Protein AF-A0A4P6EWH5-F1 (afdb_monomer)

Secondary structure (DSSP, 8-state):
--EE--GGGGG-SEEESS-EEEEEEEESS-EEESS-EEEEEEEESTTSPP-SS-EEEEESS-EEEESSEESSEEEE-TT--EEEE--EETT--SSPSEE-----HHHHHHHHHHHHHHHHTSPP-SEEEEETTEEEEE---SSEEEEEEESSSGGGSS--GGG-SEEEEE--TT-EEEEEEE-SEEEE-S-BEEETTB---SGGGGTTEEEE-TT-SEEEE-S-EEESEEEEEEEEEEESS-EEEES-EEEEEEE--TT--EEEE-----S-EEP-TT-----EEEEEEETTBSEEEE-TT-EEEEEEEEEE-SSS-EEEEEEEETTTTEEEEEEEE-TT-EEEEEEEEEPPP--TT-EEEEEEEEEETTEEEEEEEEEEEEPPPP--EEEEEEES-SEE-TT-EEEEEEEEEESSSS-EEEEEEEETTTTEEEEEEEE-SEEEEEEEEEPPTTPPSEEEEEEEEEE-TTPPTTSEEEEEEEEEEPPP---EEEEEEES-SEE-TT-EEEEEEEEEE-SSSPEEEEEEEETTTTEEEEEEEE-TT-EEEEEEEEEPPTTPPTT-EEEEEEEEEETTEEEEEEEEEEEPP---EEEEEEES-SEE-TTPEEEEEEEEEE-SSS-EEEEEEEETTTTEEEEEEEE-TT-EEEEEEEEEPPTTPPTT-EEEEEEEEE-TTS--EEEEEEEEE--S-PPPP-S---PPP-EEEEEEES-SEE-TT-EEEEEEEEEE-SSS-EEEEEEEEGGGTEEEEEEEE-TT-EEEEEEEEEPPTTPPTT-EEEEEEEEE-SSSPPEEEEEEEEEPP---EEEEEEES-SEEETTPEEEEEEEEEE-SSS-EEEEEEEETTTTEEEEEEEE-TT-EEEEEEEEE--SPTT-EEEEEEEEEETTTEEEEEEEEEEEE--EEEEEES-SEEETT-EEEEEEEEE--SSS-BEEEEEE-PPPTTEEEPTT--EETTEE--TTHHHH-EEEPPB-TT-EEEEEEEEEE-SPPTTSEEEE--EEEEEETTSSS-EEEEEEBPPEEEEEE----

Mean predicted aligned error: 20.75 Å

Organism: NCBI:txid2509456

Sequence (1036 aa):
MACINFSTANDFNVFLFSNFRLFNTSIGGRVAVGGNLDFQNQNVGVALPISTTRADLIVNGAISAVNGVNHGNTIISPTSVITAYTMTNRNNVPGQPFRDTLINFTEIQNYLQCASAGWGALVPNGTAAVAFNNITLTGTDPAFNIITLDGADVARSGVTLAGASSVNIVVPPDSTVLINVTGTSVGLGNYSVFVNGVTPSSPAAGSKIVWNFPQAAALTHGSGRYVGTILAPFAAISAAGSGELLGQLIGVSYTNFPFFTLTIVDALFTGCLPDITSCGGPSLTVTKTVEGASSFTGTPGTPIRYLVTVTNNGAIPVTNVTILDSKLGIQQSVPLIDTGESIPIVIDSEVEAGKAGTQYSNTVTVSGDQTAMISASVTITIAALPINIQLNKTASVASAVPGDQVIYTFTIVNLGNSDLLNVQLTDPAIGLSFSAPSFFEGVLTQTTFTIPAGFTAGTFENTARLTANNLPAPGFVESSESIEIVPSPIAASFRKSANVTSVLPGETIQYFFTIQNKSAGLLQSVELSDPLLDFTRQIAEISPNTTVVLNESFTVPNGTAAGTTIDNTAVLSGSFGSLTSSNTISVEGDSLLVLTKDENVEFVNPGDTIVYTIRAFNGGNTTLTDIVIFDDLAGFQTLIQSLPDGQSQDFATSVIVPQGTPSGTFITNVVVAQASGIPPVSSRVSAVVTDVPLPPAPPVPPSAPVIVVNGTVSSSTAIPGQTVTFRLEATNQSSTNARNLLLQVPLIHYTSVLEILGPGETFILSIEFTIPQGTDPGTLFTLTFIVSSITLSPQQISISVETLPFAQLSLTKTANQTEVVQGETVIFNVTGQNTGNVLLENIQFTDVAFQRESIIQRLSVGTIASSFFSTVVTETPGTVFSNTASATSNQIGKIIAADSYTVFGLLLHKQTRSSFVSIGDTIFYTVTLLNPMSIQAAGIVFRDPVSPAAAVVPGSVLLNGTPVNDSAIETGLPIPVLAPHASATVSFALKIQTEPAGGKLMNRAEASFIFAGATRQLSGTSFSNTVSVVVEEHEE

Structure (mmCIF, N/CA/C/O backbone):
data_AF-A0A4P6EWH5-F1
#
_entry.id   AF-A0A4P6EWH5-F1
#
loop_
_atom_site.group_PDB
_atom_site.id
_atom_site.type_symbol
_atom_site.label_atom_id
_atom_site.label_alt_id
_atom_site.label_comp_id
_atom_site.label_asym_id
_atom_site.label_entity_id
_atom_site.label_seq_id
_atom_site.pdbx_PDB_ins_code
_atom_site.Cartn_x
_atom_site.Cartn_y
_atom_site.Cartn_z
_atom_site.occupancy
_atom_site.B_iso_or_equiv
_atom_site.auth_seq_id
_atom_site.auth_comp_id
_atom_site.auth_asym_id
_atom_site.auth_atom_id
_atom_site.pdbx_PDB_model_num
ATOM 1 N N . MET A 1 1 ? -23.652 2.316 74.740 1.00 49.44 1 MET A N 1
ATOM 2 C CA . MET A 1 1 ? -24.959 1.633 74.795 1.00 49.44 1 MET A CA 1
ATOM 3 C C . MET A 1 1 ? -25.760 2.180 73.628 1.00 49.44 1 MET A C 1
ATOM 5 O O . MET A 1 1 ? -25.826 3.399 73.522 1.00 49.44 1 MET A O 1
ATOM 9 N N . ALA A 1 2 ? -26.231 1.341 72.700 1.00 53.03 2 ALA A N 1
ATOM 10 C CA . ALA A 1 2 ? -27.131 1.823 71.652 1.00 53.03 2 ALA A CA 1
ATOM 11 C C . ALA A 1 2 ? -28.361 2.427 72.346 1.00 53.03 2 ALA A C 1
ATOM 13 O O . ALA A 1 2 ? -28.950 1.782 73.210 1.00 53.03 2 ALA A O 1
ATOM 14 N N . CYS A 1 3 ? -28.635 3.703 72.077 1.00 74.31 3 CYS A N 1
ATOM 15 C CA . CYS A 1 3 ? -29.703 4.453 72.726 1.00 74.31 3 CYS A CA 1
ATOM 16 C C . CYS A 1 3 ? -31.000 4.173 71.966 1.00 74.31 3 CYS A C 1
ATOM 18 O O . CYS A 1 3 ? -31.184 4.701 70.870 1.00 74.31 3 CYS A O 1
ATOM 20 N N . ILE A 1 4 ? -31.860 3.315 72.522 1.00 85.44 4 ILE A N 1
ATOM 21 C CA . ILE A 1 4 ? -33.159 2.980 71.926 1.00 85.44 4 ILE A CA 1
ATOM 22 C C . ILE A 1 4 ? -34.319 3.623 72.698 1.00 85.44 4 ILE A C 1
ATOM 24 O O . ILE A 1 4 ? -34.173 4.053 73.845 1.00 85.44 4 ILE A O 1
ATOM 28 N N . ASN A 1 5 ? -35.479 3.698 72.043 1.00 86.75 5 ASN A N 1
ATOM 29 C CA . ASN A 1 5 ? -36.731 4.246 72.565 1.00 86.75 5 ASN A CA 1
ATOM 30 C C . ASN A 1 5 ? -37.922 3.344 72.162 1.00 86.75 5 ASN A C 1
ATOM 32 O O . ASN A 1 5 ? -37.739 2.185 71.779 1.00 86.75 5 ASN A O 1
ATOM 36 N N . PHE A 1 6 ? -39.152 3.860 72.232 1.00 91.31 6 PHE A N 1
ATOM 37 C CA . PHE A 1 6 ? -40.373 3.102 71.925 1.00 91.31 6 PHE A CA 1
ATOM 38 C C . PHE A 1 6 ? -40.711 2.996 70.422 1.00 91.31 6 PHE A C 1
ATOM 40 O O . PHE A 1 6 ? -41.869 2.760 70.075 1.00 91.31 6 PHE A O 1
ATOM 47 N N . SER A 1 7 ? -39.730 3.160 69.524 1.00 88.25 7 SER A N 1
ATOM 48 C CA . SER A 1 7 ? -39.944 3.214 68.068 1.00 88.25 7 SER A CA 1
ATOM 49 C C . SER A 1 7 ? -40.987 4.291 67.712 1.00 88.25 7 SER A C 1
ATOM 51 O O . SER A 1 7 ? -41.039 5.333 68.366 1.00 88.25 7 SER A O 1
ATOM 53 N N . THR A 1 8 ? -41.856 4.057 66.726 1.00 90.06 8 THR A N 1
ATOM 54 C CA . THR A 1 8 ? -42.936 4.973 66.321 1.00 90.06 8 THR A CA 1
ATOM 55 C C . THR A 1 8 ? -43.848 5.384 67.483 1.00 90.06 8 THR A C 1
ATOM 57 O O . THR A 1 8 ? -44.375 6.493 67.473 1.00 90.06 8 THR A O 1
ATOM 60 N N . ALA A 1 9 ? -44.024 4.545 68.515 1.00 92.88 9 ALA A N 1
ATOM 61 C CA . ALA A 1 9 ? -44.841 4.906 69.676 1.00 92.88 9 ALA A CA 1
ATOM 62 C C . ALA A 1 9 ? -44.229 6.044 70.511 1.00 92.88 9 ALA A C 1
ATOM 64 O O . ALA A 1 9 ? -44.955 6.730 71.230 1.00 92.88 9 ALA A O 1
ATOM 65 N N . ASN A 1 10 ? -42.917 6.285 70.392 1.00 94.62 10 ASN A N 1
ATOM 66 C CA . ASN A 1 10 ? -42.227 7.346 71.121 1.00 94.62 10 ASN A CA 1
ATOM 67 C C . ASN A 1 10 ? -42.694 8.752 70.716 1.00 94.62 10 ASN A C 1
ATOM 69 O O . ASN A 1 10 ? -42.546 9.681 71.505 1.00 94.62 10 ASN A O 1
ATOM 73 N N . ASP A 1 11 ? -43.292 8.904 69.533 1.00 94.12 11 ASP A N 1
ATOM 74 C CA . ASP A 1 11 ? -43.759 10.191 69.004 1.00 94.12 11 ASP A CA 1
ATOM 75 C C . ASP A 1 11 ? -45.164 10.585 69.496 1.00 94.12 11 ASP A C 1
ATOM 77 O O . ASP A 1 11 ? -45.695 11.626 69.094 1.00 94.12 11 ASP A O 1
ATOM 81 N N . PHE A 1 12 ? -45.790 9.755 70.339 1.00 96.06 12 PHE A N 1
ATOM 82 C CA . PHE A 1 12 ? -47.163 9.930 70.808 1.00 96.06 12 PHE A CA 1
ATOM 83 C C . PHE A 1 12 ? -47.236 9.958 72.332 1.00 96.06 12 PHE A C 1
ATOM 85 O O . PHE A 1 12 ? -46.595 9.173 73.025 1.00 96.06 12 PHE A O 1
ATOM 92 N N . ASN A 1 13 ? -48.074 10.835 72.877 1.00 95.81 13 ASN A N 1
ATOM 93 C CA . ASN A 1 13 ? -48.373 10.847 74.309 1.00 95.81 13 ASN A CA 1
ATOM 94 C C . ASN A 1 13 ? -49.356 9.747 74.680 1.00 95.81 13 ASN A C 1
ATOM 96 O O . ASN A 1 13 ? -49.382 9.321 75.829 1.00 95.81 13 ASN A O 1
ATOM 100 N N . VAL A 1 14 ? -50.154 9.282 73.720 1.00 97.62 14 VAL A N 1
ATOM 101 C CA . VAL A 1 14 ? -50.975 8.087 73.881 1.00 97.62 14 VAL A CA 1
ATOM 102 C C . VAL A 1 14 ? -50.795 7.181 72.677 1.00 97.62 14 VAL A C 1
ATOM 104 O O . VAL A 1 14 ? -51.077 7.593 71.554 1.00 97.62 14 VAL A O 1
ATOM 107 N N . PHE A 1 15 ? -50.371 5.945 72.922 1.00 97.81 15 PHE A N 1
ATOM 108 C CA . PHE A 1 15 ? -50.258 4.906 71.906 1.00 97.81 15 PHE A CA 1
ATOM 109 C C . PHE A 1 15 ? -50.928 3.625 72.407 1.00 97.81 15 PHE A C 1
ATOM 111 O O . PHE A 1 15 ? -50.397 2.924 73.269 1.00 97.81 15 PHE A O 1
ATOM 118 N N . LEU A 1 16 ? -52.119 3.325 71.891 1.00 98.00 16 LEU A N 1
ATOM 119 C CA . LEU A 1 16 ? -52.907 2.170 72.321 1.00 98.00 16 LEU A CA 1
ATOM 120 C C . LEU A 1 16 ? -53.095 1.185 71.175 1.00 98.00 16 LEU A C 1
ATOM 122 O O . LEU A 1 16 ? -53.456 1.585 70.074 1.00 98.00 16 LEU A O 1
ATOM 126 N N . PHE A 1 17 ? -52.882 -0.106 71.423 1.00 96.81 17 PHE A N 1
ATOM 127 C CA . PHE A 1 17 ? -52.980 -1.137 70.379 1.00 96.81 17 PHE A CA 1
ATOM 128 C C . PHE A 1 17 ? -54.427 -1.531 70.037 1.00 96.81 17 PHE A C 1
ATOM 130 O O . PHE A 1 17 ? -54.704 -2.041 68.956 1.00 96.81 17 PHE A O 1
ATOM 137 N N . SER A 1 18 ? -55.362 -1.277 70.948 1.00 96.06 18 SER A N 1
ATOM 138 C CA . SER A 1 18 ? -56.784 -1.610 70.862 1.00 96.06 18 SER A CA 1
ATOM 139 C C . SER A 1 18 ? -57.633 -0.371 71.186 1.00 96.06 18 SER A C 1
ATOM 141 O O . SER A 1 18 ? -57.331 0.719 70.711 1.00 96.06 18 SER A O 1
ATOM 143 N N . ASN A 1 19 ? -58.737 -0.524 71.919 1.00 96.81 19 ASN A N 1
ATOM 144 C CA . ASN A 1 19 ? -59.753 0.516 72.075 1.00 96.81 19 ASN A CA 1
ATOM 145 C C . ASN A 1 19 ? -59.337 1.638 73.043 1.00 96.81 19 ASN A C 1
ATOM 147 O O . ASN A 1 19 ? -58.736 1.381 74.090 1.00 96.81 19 ASN A O 1
ATOM 151 N N . PHE A 1 20 ? -59.749 2.871 72.739 1.00 96.31 20 PHE A N 1
ATOM 152 C CA . PHE A 1 20 ? -59.560 4.036 73.599 1.00 96.31 20 PHE A CA 1
ATOM 153 C C . PHE A 1 20 ? -60.878 4.765 73.858 1.00 96.31 20 PHE A C 1
ATOM 155 O O . PHE A 1 20 ? -61.478 5.332 72.946 1.00 96.31 20 PHE A O 1
ATOM 162 N N . ARG A 1 21 ? -61.306 4.785 75.122 1.00 93.44 21 ARG A N 1
ATOM 163 C CA . ARG A 1 21 ? -62.478 5.524 75.593 1.00 93.44 21 ARG A CA 1
ATOM 164 C C . ARG A 1 21 ? -62.088 6.535 76.666 1.00 93.44 21 ARG A C 1
ATOM 166 O O . ARG A 1 21 ? -61.560 6.139 77.707 1.00 93.44 21 ARG A O 1
ATOM 173 N N . LEU A 1 22 ? -62.342 7.819 76.402 1.00 90.00 22 LEU A N 1
ATOM 174 C CA . LEU A 1 22 ? -61.981 8.924 77.297 1.00 90.00 22 LEU A CA 1
ATOM 175 C C . LEU A 1 22 ? -62.965 10.102 77.182 1.00 90.00 22 LEU A C 1
ATOM 177 O O . LEU A 1 22 ? -63.362 10.498 76.085 1.00 90.00 22 LEU A O 1
ATOM 181 N N . PHE A 1 23 ? -63.334 10.690 78.327 1.00 88.00 23 PHE A N 1
ATOM 182 C CA . PHE A 1 23 ? -64.358 11.740 78.432 1.00 88.00 23 PHE A CA 1
ATOM 183 C C . PHE A 1 23 ? -63.910 12.935 79.283 1.00 88.00 23 PHE A C 1
ATOM 185 O O . PHE A 1 23 ? -63.125 12.775 80.209 1.00 88.00 23 PHE A O 1
ATOM 192 N N . ASN A 1 24 ? -64.406 14.133 78.945 1.00 86.19 24 ASN A N 1
ATOM 193 C CA . ASN A 1 24 ? -64.226 15.408 79.652 1.00 86.19 24 ASN A CA 1
ATOM 194 C C . ASN A 1 24 ? -62.789 15.754 80.127 1.00 86.19 24 ASN A C 1
ATOM 196 O O . ASN A 1 24 ? -62.597 16.084 81.295 1.00 86.19 24 ASN A O 1
ATOM 200 N N . THR A 1 25 ? -61.775 15.695 79.252 1.00 89.94 25 THR A N 1
ATOM 201 C CA . THR A 1 25 ? -60.384 16.055 79.605 1.00 89.94 25 THR A CA 1
ATOM 202 C C . THR A 1 25 ? -59.564 16.484 78.374 1.00 89.94 25 THR A C 1
ATOM 204 O O . THR A 1 25 ? -60.117 16.741 77.303 1.00 89.94 25 THR A O 1
ATOM 207 N N . SER A 1 26 ? -58.251 16.668 78.531 1.00 90.69 26 SER A N 1
ATOM 208 C CA . SER A 1 26 ? -57.315 17.066 77.479 1.00 90.69 26 SER A CA 1
ATOM 209 C C . SER A 1 26 ? -56.064 16.186 77.468 1.00 90.69 26 SER A C 1
ATOM 211 O O . SER A 1 26 ? -55.532 15.814 78.515 1.00 90.69 26 SER A O 1
ATOM 213 N N . ILE A 1 27 ? -55.579 15.909 76.260 1.00 95.75 27 ILE A N 1
ATOM 214 C CA . ILE A 1 27 ? -54.295 15.274 75.979 1.00 95.75 27 ILE A CA 1
ATOM 215 C C . ILE A 1 27 ? -53.388 16.332 75.347 1.00 95.75 27 ILE A C 1
ATOM 217 O O . ILE A 1 27 ? -53.726 16.946 74.332 1.00 95.75 27 ILE A O 1
ATOM 221 N N . GLY A 1 28 ? -52.240 16.565 75.979 1.00 92.56 28 GLY A N 1
ATOM 222 C CA . GLY A 1 28 ? -51.282 17.607 75.631 1.00 92.56 28 GLY A CA 1
ATOM 223 C C . GLY A 1 28 ? -50.692 17.445 74.238 1.00 92.56 28 GLY A C 1
ATOM 224 O O . GLY A 1 28 ? -50.548 18.445 73.541 1.00 92.56 28 GLY A O 1
ATOM 225 N N . GLY A 1 29 ? -50.412 16.214 73.811 1.00 94.69 29 GLY A N 1
ATOM 226 C CA . GLY A 1 29 ? -49.826 15.948 72.500 1.00 94.69 29 GLY A CA 1
ATOM 227 C C . GLY A 1 29 ? -50.565 14.892 71.684 1.00 94.69 29 GLY A C 1
ATOM 228 O O . GLY A 1 29 ? -51.798 14.867 71.679 1.00 94.69 29 GLY A O 1
ATOM 229 N N . ARG A 1 30 ? -49.819 14.090 70.919 1.00 96.56 30 ARG A N 1
ATOM 230 C CA . ARG A 1 30 ? -50.366 13.248 69.838 1.00 96.56 30 ARG A CA 1
ATOM 231 C C . ARG A 1 30 ? -50.951 11.937 70.369 1.00 96.56 30 ARG A C 1
ATOM 233 O O . ARG A 1 30 ? -50.466 11.390 71.360 1.00 96.56 30 ARG A O 1
ATOM 240 N N . VAL A 1 31 ? -51.954 11.411 69.666 1.00 97.62 31 VAL A N 1
ATOM 241 C CA . VAL A 1 31 ? -52.689 10.183 70.007 1.00 97.62 31 VAL A CA 1
ATOM 242 C C . VAL A 1 31 ? -52.724 9.217 68.820 1.00 97.62 31 VAL A C 1
ATOM 244 O O . VAL A 1 31 ? -53.087 9.609 67.712 1.00 97.62 31 VAL A O 1
ATOM 247 N N . ALA A 1 32 ? -52.411 7.945 69.067 1.00 96.94 32 ALA A N 1
ATOM 248 C CA . ALA A 1 32 ? -52.531 6.842 68.115 1.00 96.94 32 ALA A CA 1
ATOM 249 C C . ALA A 1 32 ? -53.284 5.654 68.741 1.00 96.94 32 ALA A C 1
ATOM 251 O O . ALA A 1 32 ? -52.972 5.226 69.854 1.00 96.94 32 ALA A O 1
ATOM 252 N N . VAL A 1 33 ? -54.279 5.120 68.027 1.00 96.81 33 VAL A N 1
ATOM 253 C CA . VAL A 1 33 ? -55.175 4.055 68.506 1.00 96.81 33 VAL A CA 1
ATOM 254 C C . VAL A 1 33 ? -55.341 2.969 67.444 1.00 96.81 33 VAL A C 1
ATOM 256 O O . VAL A 1 33 ? -55.840 3.233 66.352 1.00 96.81 33 VAL A O 1
ATOM 259 N N . GLY A 1 34 ? -54.957 1.736 67.766 1.00 93.75 34 GLY A N 1
ATOM 260 C CA . GLY A 1 34 ? -55.042 0.578 66.874 1.00 93.75 34 GLY A CA 1
ATOM 261 C C . GLY A 1 34 ? -56.447 -0.025 66.766 1.00 93.75 34 GLY A C 1
ATOM 262 O O . GLY A 1 34 ? -56.766 -0.659 65.761 1.00 93.75 34 GLY A O 1
ATOM 263 N N . GLY A 1 35 ? -57.303 0.202 67.768 1.00 92.81 35 GLY A N 1
ATOM 264 C CA . GLY A 1 35 ? -58.707 -0.218 67.794 1.00 92.81 35 GLY A CA 1
ATOM 265 C C . GLY A 1 35 ? -59.695 0.944 67.659 1.00 92.81 35 GLY A C 1
ATOM 266 O O . GLY A 1 35 ? -59.443 1.923 66.958 1.00 92.81 35 GLY A O 1
ATOM 267 N N . ASN A 1 36 ? -60.849 0.821 68.317 1.00 95.88 36 ASN A N 1
ATOM 268 C CA . ASN A 1 36 ? -61.925 1.808 68.258 1.00 95.88 36 ASN A CA 1
ATOM 269 C C . ASN A 1 36 ? -61.676 2.982 69.213 1.00 95.88 36 ASN A C 1
ATOM 271 O O . ASN A 1 36 ? -61.286 2.776 70.363 1.00 95.88 36 ASN A O 1
ATOM 275 N N . LEU A 1 37 ? -61.985 4.198 68.770 1.00 96.50 37 LEU A N 1
ATOM 276 C CA . LEU A 1 37 ? -61.918 5.416 69.573 1.00 96.50 37 LEU A CA 1
ATOM 277 C C . LEU A 1 37 ? -63.325 5.918 69.929 1.00 96.50 37 LEU A C 1
ATOM 279 O O . LEU A 1 37 ? -64.168 6.066 69.045 1.00 96.50 37 LEU A O 1
ATOM 283 N N . ASP A 1 38 ? -63.559 6.207 71.211 1.00 95.19 38 ASP A N 1
ATOM 284 C CA . ASP A 1 38 ? -64.778 6.831 71.744 1.00 95.19 38 ASP A CA 1
ATOM 285 C C . ASP A 1 38 ? -64.429 8.026 72.644 1.00 95.19 38 ASP A C 1
ATOM 287 O O . ASP A 1 38 ? -64.114 7.881 73.829 1.00 95.19 38 ASP A O 1
ATOM 291 N N . PHE A 1 39 ? -64.457 9.219 72.054 1.00 94.94 39 PHE A N 1
ATOM 292 C CA . PHE A 1 39 ? -64.153 10.500 72.680 1.00 94.94 39 PHE A CA 1
ATOM 293 C C . PHE A 1 39 ? -65.406 11.371 72.789 1.00 94.94 39 PHE A C 1
ATOM 295 O O . PHE A 1 39 ? -66.105 11.606 71.801 1.00 94.94 39 PHE A O 1
ATOM 302 N N . GLN A 1 40 ? -65.633 11.936 73.979 1.00 91.38 40 GLN A N 1
ATOM 303 C CA . GLN A 1 40 ? -66.603 13.017 74.196 1.00 91.38 40 GLN A CA 1
ATOM 304 C C . GLN A 1 40 ? -65.958 14.185 74.944 1.00 91.38 40 GLN A C 1
ATOM 306 O O . GLN A 1 40 ? -65.338 13.991 75.997 1.00 91.38 40 GLN A O 1
ATOM 311 N N . ASN A 1 41 ? -66.112 15.398 74.405 1.00 91.19 41 ASN A N 1
ATOM 312 C CA . ASN A 1 41 ? -65.521 16.631 74.939 1.00 91.19 41 ASN A CA 1
ATOM 313 C C . ASN A 1 41 ? -64.003 16.491 75.186 1.00 91.19 41 ASN A C 1
ATOM 315 O O . ASN A 1 41 ? -63.517 16.836 76.264 1.00 91.19 41 ASN A O 1
ATOM 319 N N . GLN A 1 42 ? -63.274 15.915 74.223 1.00 91.44 42 GLN A N 1
ATOM 320 C CA . GLN A 1 42 ? -61.827 15.682 74.323 1.00 91.44 42 GLN A CA 1
ATOM 321 C C . GLN A 1 42 ? -61.037 16.706 73.527 1.00 91.44 42 GLN A C 1
ATOM 323 O O . GLN A 1 42 ? -61.360 16.968 72.370 1.00 91.44 42 GLN A O 1
ATOM 328 N N . ASN A 1 43 ? -59.955 17.218 74.111 1.00 94.25 43 ASN A N 1
ATOM 329 C CA . ASN A 1 43 ? -58.972 17.985 73.355 1.00 94.25 43 ASN A CA 1
ATOM 330 C C . ASN A 1 43 ? -57.697 17.167 73.125 1.00 94.25 43 ASN A C 1
ATOM 332 O O . ASN A 1 43 ? -57.220 16.507 74.046 1.00 94.25 43 ASN A O 1
ATOM 336 N N . VAL A 1 44 ? -57.136 17.241 71.919 1.00 96.12 44 VAL A N 1
ATOM 337 C CA . VAL A 1 44 ? -55.917 16.535 71.500 1.00 96.12 44 VAL A CA 1
ATOM 338 C C . VAL A 1 44 ? -54.903 17.546 70.969 1.00 96.12 44 VAL A C 1
ATOM 340 O O . VAL A 1 44 ? -55.255 18.450 70.207 1.00 96.12 44 VAL A O 1
ATOM 343 N N . GLY A 1 45 ? -53.642 17.403 71.379 1.00 93.81 45 GLY A N 1
ATOM 344 C CA . GLY A 1 45 ? -52.556 18.282 70.951 1.00 93.81 45 GLY A CA 1
ATOM 345 C C . GLY A 1 45 ? -52.575 19.674 71.588 1.00 93.81 45 GLY A C 1
ATOM 346 O O . GLY A 1 45 ? -51.987 20.593 71.026 1.00 93.81 45 GLY A O 1
ATOM 347 N N . VAL A 1 46 ? -53.237 19.872 72.738 1.00 90.69 46 VAL A N 1
ATOM 348 C CA . VAL A 1 46 ? -53.437 21.220 73.320 1.00 90.69 46 VAL A CA 1
ATOM 349 C C . VAL A 1 46 ? -52.149 21.955 73.696 1.00 90.69 46 VAL A C 1
ATOM 351 O O . VAL A 1 46 ? -52.144 23.185 73.726 1.00 90.69 46 VAL A O 1
ATOM 354 N N . ALA A 1 47 ? -51.074 21.220 73.978 1.00 91.50 47 ALA A N 1
ATOM 355 C CA . ALA A 1 47 ? -49.753 21.765 74.278 1.00 91.50 47 ALA A CA 1
ATOM 356 C C . ALA A 1 47 ? -48.870 21.897 73.022 1.00 91.50 47 ALA A C 1
ATOM 358 O O . ALA A 1 47 ? -47.804 22.505 73.087 1.00 91.50 47 ALA A O 1
ATOM 359 N N . LEU A 1 48 ? -49.314 21.370 71.875 1.00 93.19 48 LEU A N 1
ATOM 360 C CA . LEU A 1 48 ? -48.591 21.441 70.611 1.00 93.19 48 LEU A CA 1
ATOM 361 C C . LEU A 1 48 ? -48.999 22.681 69.797 1.00 93.19 48 LEU A C 1
ATOM 363 O O . LEU A 1 48 ? -50.170 23.085 69.814 1.00 93.19 48 LEU A O 1
ATOM 367 N N . PRO A 1 49 ? -48.072 23.255 69.003 1.00 93.75 49 PRO A N 1
ATOM 368 C CA . PRO A 1 49 ? -48.419 24.257 68.002 1.00 93.75 49 PRO A CA 1
ATOM 369 C C . PRO A 1 49 ? -49.434 23.698 67.000 1.00 93.75 49 PRO A C 1
ATOM 371 O O . PRO A 1 49 ? -49.297 22.550 66.566 1.00 93.75 49 PRO A O 1
ATOM 374 N N . ILE A 1 50 ? -50.403 24.523 66.592 1.00 93.81 50 ILE A N 1
ATOM 375 C CA . ILE A 1 50 ? -51.361 24.181 65.529 1.00 93.81 50 ILE A CA 1
ATOM 376 C C . ILE A 1 50 ? -50.592 23.776 64.264 1.00 93.81 50 ILE A C 1
ATOM 378 O O . ILE A 1 50 ? -49.677 24.487 63.845 1.00 93.81 50 ILE A O 1
ATOM 382 N N . SER A 1 51 ? -50.962 22.651 63.648 1.00 93.50 51 SER A N 1
ATOM 383 C CA . SER A 1 51 ? -50.275 22.127 62.462 1.00 93.50 51 SER A CA 1
ATOM 384 C C . SER A 1 51 ? -51.243 21.716 61.359 1.00 93.50 51 SER A C 1
ATOM 386 O O . SER A 1 51 ? -52.242 21.046 61.608 1.00 93.50 51 SER A O 1
ATOM 388 N N . THR A 1 52 ? -50.919 22.080 60.117 1.00 93.06 52 THR A N 1
ATOM 389 C CA . THR A 1 52 ? -51.677 21.698 58.913 1.00 93.06 52 THR A CA 1
ATOM 390 C C . THR A 1 52 ? -51.248 20.351 58.327 1.00 93.06 52 THR A C 1
ATOM 392 O O . THR A 1 52 ? -51.956 19.792 57.494 1.00 93.06 52 THR A O 1
ATOM 395 N N . THR A 1 53 ? -50.099 19.814 58.741 1.00 91.38 53 THR A N 1
ATOM 396 C CA . THR A 1 53 ? -49.514 18.584 58.177 1.00 91.38 53 THR A CA 1
ATOM 397 C C . THR A 1 53 ? -49.399 17.463 59.202 1.00 91.38 53 THR A C 1
ATOM 399 O O . THR A 1 53 ? -49.553 16.295 58.850 1.00 91.38 53 THR A O 1
ATOM 402 N N . ARG A 1 54 ? -49.165 17.790 60.477 1.00 93.50 54 ARG A N 1
ATOM 403 C CA . ARG A 1 54 ? -48.943 16.799 61.534 1.00 93.50 54 ARG A CA 1
ATOM 404 C C . ARG A 1 54 ? -50.243 16.096 61.909 1.00 93.50 54 ARG A C 1
ATOM 406 O O . ARG A 1 54 ? -51.252 16.741 62.182 1.00 93.50 54 ARG A O 1
ATOM 413 N N . ALA A 1 55 ? -50.199 14.770 61.951 1.00 93.12 55 ALA A N 1
ATOM 414 C CA . ALA A 1 55 ? -51.299 13.933 62.408 1.00 93.12 55 ALA A CA 1
ATOM 415 C C . ALA A 1 55 ? -51.296 13.846 63.937 1.00 93.12 55 ALA A C 1
ATOM 417 O O . ALA A 1 55 ? -50.458 13.148 64.511 1.00 93.12 55 ALA A O 1
ATOM 418 N N . ASP A 1 56 ? -52.206 14.558 64.590 1.00 95.00 56 ASP A N 1
ATOM 419 C CA . ASP A 1 56 ? -52.288 14.598 66.055 1.00 95.00 56 ASP A CA 1
ATOM 420 C C . ASP A 1 56 ? -53.247 13.535 66.603 1.00 95.00 56 ASP A C 1
ATOM 422 O O . ASP A 1 56 ? -53.096 13.123 67.751 1.00 95.00 56 ASP A O 1
ATOM 426 N N . LEU A 1 57 ? -54.162 13.028 65.770 1.00 96.06 57 LEU A N 1
ATOM 427 C CA . LEU A 1 57 ? -55.059 11.925 66.100 1.00 96.06 57 LEU A CA 1
ATOM 428 C C . LEU A 1 57 ? -55.038 10.872 64.985 1.00 96.06 57 LEU A C 1
ATOM 430 O O . LEU A 1 57 ? -55.449 11.163 63.864 1.00 96.06 57 LEU A O 1
ATOM 434 N N . ILE A 1 58 ? -54.579 9.656 65.284 1.00 96.44 58 ILE A N 1
ATOM 435 C CA . ILE A 1 58 ? -54.522 8.529 64.340 1.00 96.44 58 ILE A CA 1
ATOM 436 C C . ILE A 1 58 ? -55.352 7.360 64.881 1.00 96.44 58 ILE A C 1
ATOM 438 O O . ILE A 1 58 ? -55.127 6.927 66.009 1.00 96.44 58 ILE A O 1
ATOM 442 N N . VAL A 1 59 ? -56.300 6.833 64.097 1.00 95.50 59 VAL A N 1
ATOM 443 C CA . VAL A 1 59 ? -57.195 5.739 64.529 1.00 95.50 59 VAL A CA 1
ATOM 444 C C . VAL A 1 59 ? -57.323 4.657 63.456 1.00 95.50 59 VAL A C 1
ATOM 446 O O . VAL A 1 59 ? -57.787 4.918 62.352 1.00 95.50 59 VAL A O 1
ATOM 449 N N . ASN A 1 60 ? -56.960 3.418 63.779 1.00 93.06 60 ASN A N 1
ATOM 450 C CA . ASN A 1 60 ? -57.032 2.300 62.838 1.00 93.06 60 ASN A CA 1
ATOM 451 C C . ASN A 1 60 ? -58.408 1.598 62.835 1.00 93.06 60 ASN A C 1
ATOM 453 O O . ASN A 1 60 ? -58.817 1.065 61.804 1.00 93.06 60 ASN A O 1
ATOM 457 N N . GLY A 1 61 ? -59.153 1.644 63.949 1.00 90.75 61 GLY A N 1
ATOM 458 C CA . GLY A 1 61 ? -60.513 1.101 64.076 1.00 90.75 61 GLY A CA 1
ATOM 459 C C . GLY A 1 61 ? -61.630 2.122 63.822 1.00 90.75 61 GLY A C 1
ATOM 460 O O . GLY A 1 61 ? -61.450 3.104 63.100 1.00 90.75 61 GLY A O 1
ATOM 461 N N . ALA A 1 62 ? -62.816 1.877 64.387 1.00 94.56 62 ALA A N 1
ATOM 462 C CA . ALA A 1 62 ? -63.960 2.782 64.279 1.00 94.56 62 ALA A CA 1
ATOM 463 C C . ALA A 1 62 ? -63.781 4.035 65.151 1.00 94.56 62 ALA A C 1
ATOM 465 O O . ALA A 1 62 ? -63.251 3.950 66.256 1.00 94.56 62 ALA A O 1
ATOM 466 N N . ILE A 1 63 ? -64.253 5.190 64.680 1.00 96.31 63 ILE A N 1
ATOM 467 C CA . ILE A 1 63 ? -64.068 6.479 65.358 1.00 96.31 63 ILE A CA 1
ATOM 468 C C . ILE A 1 63 ? -65.401 7.150 65.722 1.00 96.31 63 ILE A C 1
ATOM 470 O O . ILE A 1 63 ? -66.219 7.453 64.852 1.00 96.31 63 ILE A O 1
ATOM 474 N N . SER A 1 64 ? -65.569 7.424 67.018 1.00 96.38 64 SER A N 1
ATOM 475 C CA . SER A 1 64 ? -66.574 8.300 67.628 1.00 96.38 64 SER A CA 1
ATOM 476 C C . SER A 1 64 ? -65.841 9.442 68.340 1.00 96.38 64 SER A C 1
ATOM 478 O O . SER A 1 64 ? -65.238 9.226 69.384 1.00 96.38 64 SER A O 1
ATOM 480 N N . ALA A 1 65 ? -65.839 10.649 67.775 1.00 95.06 65 ALA A N 1
ATOM 481 C CA . ALA A 1 65 ? -65.195 11.830 68.351 1.00 95.06 65 ALA A CA 1
ATOM 482 C C . ALA A 1 65 ? -66.180 13.007 68.373 1.00 95.06 65 ALA A C 1
ATOM 484 O O . ALA A 1 65 ? -66.333 13.739 67.391 1.00 95.06 65 ALA A O 1
ATOM 485 N N . VAL A 1 66 ? -66.886 13.163 69.493 1.00 94.56 66 VAL A N 1
ATOM 486 C CA . VAL A 1 66 ? -67.988 14.119 69.649 1.00 94.56 66 VAL A CA 1
ATOM 487 C C . VAL A 1 66 ? -67.564 15.277 70.544 1.00 94.56 66 VAL A C 1
ATOM 489 O O . VAL A 1 66 ? -67.294 15.081 71.726 1.00 94.56 66 VAL A O 1
ATOM 492 N N . ASN A 1 67 ? -67.592 16.494 70.001 1.00 90.12 67 ASN A N 1
ATOM 493 C CA . ASN A 1 67 ? -67.176 17.735 70.663 1.00 90.12 67 ASN A CA 1
ATOM 494 C C . ASN A 1 67 ? -65.701 17.740 71.129 1.00 90.12 67 ASN A C 1
ATOM 496 O O . ASN A 1 67 ? -65.084 16.710 71.397 1.00 90.12 67 ASN A O 1
ATOM 500 N N . GLY A 1 68 ? -65.133 18.939 71.265 1.00 92.06 68 GLY A N 1
ATOM 501 C CA . GLY A 1 68 ? -63.719 19.138 71.599 1.00 92.06 68 GLY A CA 1
ATOM 502 C C . GLY A 1 68 ? -62.870 19.536 70.391 1.00 92.06 68 GLY A C 1
ATOM 503 O O . GLY A 1 68 ? -63.402 19.811 69.308 1.00 92.06 68 GLY A O 1
ATOM 504 N N . VAL A 1 69 ? -61.556 19.634 70.600 1.00 94.19 69 VAL A N 1
ATOM 505 C CA . VAL A 1 69 ? -60.628 20.271 69.656 1.00 94.19 69 VAL A CA 1
ATOM 506 C C . VAL A 1 69 ? -59.381 19.421 69.415 1.00 94.19 69 VAL A C 1
ATOM 508 O O . VAL A 1 69 ? -58.692 19.054 70.359 1.00 94.19 69 VAL A O 1
ATOM 511 N N . ASN A 1 70 ? -59.035 19.190 68.151 1.00 95.69 70 ASN A N 1
ATOM 512 C CA . ASN A 1 70 ? -57.749 18.626 67.736 1.00 95.69 70 ASN A CA 1
ATOM 513 C C . ASN A 1 70 ? -56.863 19.729 67.127 1.00 95.69 70 ASN A C 1
ATOM 515 O O . ASN A 1 70 ? -57.335 20.480 66.276 1.00 95.69 70 ASN A O 1
ATOM 519 N N . HIS A 1 71 ? -55.606 19.870 67.554 1.00 95.31 71 HIS A N 1
ATOM 520 C CA . HIS A 1 71 ? -54.691 20.917 67.057 1.00 95.31 71 HIS A CA 1
ATOM 521 C C . HIS A 1 71 ? -53.974 20.569 65.736 1.00 95.31 71 HIS A C 1
ATOM 523 O O . HIS A 1 71 ? -53.377 21.454 65.113 1.00 95.31 71 HIS A O 1
ATOM 529 N N . GLY A 1 72 ? -54.066 19.318 65.286 1.00 93.75 72 GLY A N 1
ATOM 530 C CA . GLY A 1 72 ? -53.483 18.843 64.033 1.00 93.75 72 GLY A CA 1
ATOM 531 C C . GLY A 1 72 ? -54.499 18.136 63.145 1.00 93.75 72 GLY A C 1
ATOM 532 O O . GLY A 1 72 ? -55.704 18.373 63.235 1.00 93.75 72 GLY A O 1
ATOM 533 N N . ASN A 1 73 ? -53.997 17.254 62.285 1.00 94.62 73 ASN A N 1
ATOM 534 C CA . ASN A 1 73 ? -54.824 16.424 61.423 1.00 94.62 73 ASN A CA 1
ATOM 535 C C . ASN A 1 73 ? -55.378 15.207 62.177 1.00 94.62 73 ASN A C 1
ATOM 537 O O . ASN A 1 73 ? -54.680 14.619 63.008 1.00 94.62 73 ASN A O 1
ATOM 541 N N . THR A 1 74 ? -56.608 14.804 61.853 1.00 95.69 74 THR A N 1
ATOM 542 C CA . THR A 1 74 ? -57.128 13.471 62.184 1.00 95.69 74 THR A CA 1
ATOM 543 C C . THR A 1 74 ? -56.957 12.541 60.993 1.00 95.69 74 THR A C 1
ATOM 545 O O . THR A 1 74 ? -57.441 12.850 59.901 1.00 95.69 74 THR A O 1
ATOM 548 N N . ILE A 1 75 ? -56.319 11.392 61.208 1.00 94.62 75 ILE A N 1
ATOM 549 C CA . ILE A 1 75 ? -56.125 10.364 60.190 1.00 94.62 75 ILE A CA 1
ATOM 550 C C . ILE A 1 75 ? -56.700 9.029 60.658 1.00 94.62 75 ILE A C 1
ATOM 552 O O . ILE A 1 75 ? -56.548 8.633 61.811 1.00 94.62 75 ILE A O 1
ATOM 556 N N . ILE A 1 76 ? -57.389 8.339 59.760 1.00 94.44 76 ILE A N 1
ATOM 557 C CA . ILE A 1 76 ? -58.012 7.045 60.000 1.00 94.44 76 ILE A CA 1
ATOM 558 C C . ILE A 1 76 ? -57.579 6.033 58.942 1.00 94.44 76 ILE A C 1
ATOM 560 O O . ILE A 1 76 ? -57.187 6.421 57.841 1.00 94.44 76 ILE A O 1
ATOM 564 N N . SER A 1 77 ? -57.671 4.737 59.242 1.00 88.88 77 SER A N 1
ATOM 565 C CA . SER A 1 77 ? -57.339 3.714 58.246 1.00 88.88 77 SER A CA 1
ATOM 566 C C . SER A 1 77 ? -58.302 3.763 57.049 1.00 88.88 77 SER A C 1
ATOM 568 O O . SER A 1 77 ? -59.451 4.222 57.175 1.00 88.88 77 SER A O 1
ATOM 570 N N . PRO A 1 78 ? -57.902 3.247 55.871 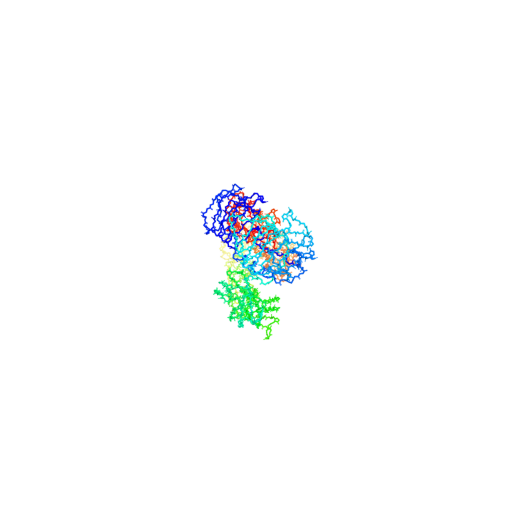1.00 88.75 78 PRO A N 1
ATOM 571 C CA . PRO A 1 78 ? -58.806 3.146 54.726 1.00 88.75 78 PRO A CA 1
ATOM 572 C C . PRO A 1 78 ? -60.089 2.369 55.049 1.00 88.75 78 PRO A C 1
ATOM 574 O O . PRO A 1 78 ? -61.148 2.681 54.509 1.00 88.75 78 PRO A O 1
ATOM 577 N N . THR A 1 79 ? -60.012 1.414 55.980 1.00 87.44 79 THR A N 1
ATOM 578 C CA . THR A 1 79 ? -61.113 0.541 56.404 1.00 87.44 79 THR A CA 1
ATOM 579 C C . THR A 1 79 ? -61.896 1.050 57.622 1.00 87.44 79 THR A C 1
ATOM 581 O O . THR A 1 79 ? -62.908 0.454 57.982 1.00 87.44 79 THR A O 1
ATOM 584 N N . SER A 1 80 ? -61.474 2.145 58.265 1.00 89.88 80 SER A N 1
ATOM 585 C CA . SER A 1 80 ? -62.128 2.677 59.469 1.00 89.88 80 SER A CA 1
ATOM 586 C C . SER A 1 80 ? -63.569 3.134 59.221 1.00 89.88 80 SER A C 1
ATOM 588 O O . SER A 1 80 ? -63.868 3.824 58.240 1.00 89.88 80 SER A O 1
ATOM 590 N N . VAL A 1 81 ? -64.460 2.842 60.170 1.00 92.25 81 VAL A N 1
ATOM 591 C CA . VAL A 1 81 ? -65.852 3.320 60.178 1.00 92.25 81 VAL A CA 1
ATOM 592 C C . VAL A 1 81 ? -65.963 4.577 61.044 1.00 92.25 81 VAL A C 1
ATOM 594 O O . VAL A 1 81 ? -65.599 4.553 62.215 1.00 92.25 81 VAL A O 1
ATOM 597 N N . ILE A 1 82 ? -66.489 5.675 60.494 1.00 94.94 82 ILE A N 1
ATOM 598 C CA . ILE A 1 82 ? -66.795 6.891 61.266 1.00 94.94 82 ILE A CA 1
ATOM 599 C C . ILE A 1 82 ? -68.203 6.735 61.842 1.00 94.94 82 ILE A C 1
ATOM 601 O O . ILE A 1 82 ? -69.179 6.785 61.097 1.00 94.94 82 ILE A O 1
ATOM 605 N N . THR A 1 83 ? -68.315 6.520 63.152 1.00 93.62 83 THR A N 1
ATOM 606 C CA . THR A 1 83 ? -69.605 6.347 63.838 1.00 93.62 83 THR A CA 1
ATOM 607 C C . THR A 1 83 ? -70.185 7.679 64.311 1.00 93.62 83 THR A C 1
ATOM 609 O O . THR A 1 83 ? -71.397 7.867 64.248 1.00 93.62 83 THR A O 1
ATOM 612 N N . ALA A 1 84 ? -69.337 8.625 64.724 1.00 92.75 84 ALA A N 1
ATOM 613 C CA . ALA A 1 84 ? -69.705 10.016 64.987 1.00 92.75 84 ALA A CA 1
ATOM 614 C C . ALA A 1 84 ? -68.461 10.913 64.922 1.00 92.75 84 ALA A C 1
ATOM 616 O O . ALA A 1 84 ? -67.416 10.559 65.461 1.00 92.75 84 ALA A O 1
ATOM 617 N N . TYR A 1 85 ? -68.548 12.088 64.294 1.00 94.62 85 TYR A N 1
ATOM 618 C CA . TYR A 1 85 ? -67.418 13.020 64.250 1.00 94.62 85 TYR A CA 1
ATOM 619 C C . TYR A 1 85 ? -67.895 14.477 64.233 1.00 94.62 85 TYR A C 1
ATOM 621 O O . TYR A 1 85 ? -68.302 14.996 63.198 1.00 94.62 85 TYR A O 1
ATOM 629 N N . THR A 1 86 ? -67.863 15.130 65.397 1.00 94.56 86 THR A N 1
ATOM 630 C CA . THR A 1 86 ? -68.152 16.571 65.565 1.00 94.56 86 THR A CA 1
ATOM 631 C C . THR A 1 86 ? -67.002 17.329 66.234 1.00 94.56 86 THR A C 1
ATOM 633 O O . THR A 1 86 ? -67.137 18.505 66.571 1.00 94.56 86 THR A O 1
ATOM 636 N N . MET A 1 87 ? -65.862 16.668 66.443 1.00 93.69 87 MET A N 1
ATOM 637 C CA . MET A 1 87 ? -64.629 17.298 66.907 1.00 93.69 87 MET A CA 1
ATOM 638 C C . MET A 1 87 ? -64.132 18.346 65.897 1.00 93.69 87 MET A C 1
ATOM 640 O O . MET A 1 87 ? -64.120 18.111 64.689 1.00 93.69 87 MET A O 1
ATOM 644 N N . THR A 1 88 ? -63.692 19.506 66.393 1.00 93.31 88 THR A N 1
ATOM 645 C CA . THR A 1 88 ? -63.126 20.571 65.551 1.00 93.31 88 THR A CA 1
ATOM 646 C C . THR A 1 88 ? -61.621 20.367 65.377 1.00 93.31 88 THR A C 1
ATOM 648 O O . THR A 1 88 ? -60.879 20.478 66.351 1.00 93.31 88 THR A O 1
ATOM 651 N N . ASN A 1 89 ? -61.136 20.147 64.151 1.00 93.38 89 ASN A N 1
ATOM 652 C CA . ASN A 1 89 ? -59.698 20.230 63.853 1.00 93.38 89 ASN A CA 1
ATOM 653 C C . ASN A 1 89 ? -59.309 21.708 63.663 1.00 93.38 89 ASN A C 1
ATOM 655 O O . ASN A 1 89 ? -59.663 22.340 62.668 1.00 93.38 89 ASN A O 1
ATOM 659 N N . ARG A 1 90 ? -58.611 22.294 64.639 1.00 89.94 90 ARG A N 1
ATOM 660 C CA . ARG A 1 90 ? -58.271 23.725 64.727 1.00 89.94 90 ARG A CA 1
ATOM 661 C C . ARG A 1 90 ? -57.048 24.090 63.883 1.00 89.94 90 ARG A C 1
ATOM 663 O O . ARG A 1 90 ? -56.175 24.817 64.341 1.00 89.94 90 ARG A O 1
ATOM 670 N N . ASN A 1 91 ? -56.977 23.592 62.656 1.00 90.62 91 ASN A N 1
ATOM 671 C CA . ASN A 1 91 ? -55.851 23.820 61.751 1.00 90.62 91 ASN A CA 1
ATOM 672 C C . ASN A 1 91 ? -56.258 24.330 60.361 1.00 90.62 91 ASN A C 1
ATOM 674 O O . ASN A 1 91 ? -55.406 24.466 59.491 1.00 90.62 91 ASN A O 1
ATOM 678 N N . ASN A 1 92 ? -57.540 24.651 60.158 1.00 88.75 92 ASN A N 1
ATOM 679 C CA . ASN A 1 92 ? -58.092 25.167 58.899 1.00 88.75 92 ASN A CA 1
ATOM 680 C C . ASN A 1 92 ? -57.906 24.240 57.679 1.00 88.75 92 ASN A C 1
ATOM 682 O O . ASN A 1 92 ? -58.044 24.703 56.548 1.00 88.75 92 ASN A O 1
ATOM 686 N N . VAL A 1 93 ? -57.627 22.945 57.875 1.00 92.25 93 VAL A N 1
ATOM 687 C CA . VAL A 1 93 ? -57.509 21.983 56.769 1.00 92.25 93 VAL A CA 1
ATOM 688 C C . VAL A 1 93 ? -58.860 21.278 56.541 1.00 92.25 93 VAL A C 1
ATOM 690 O O . VAL A 1 93 ? -59.336 20.587 57.449 1.00 92.25 93 VAL A O 1
ATOM 693 N N . PRO A 1 94 ? -59.506 21.434 55.366 1.00 90.00 94 PRO A N 1
ATOM 694 C CA . PRO A 1 94 ? -60.809 20.829 55.085 1.00 90.00 94 PRO A CA 1
ATOM 695 C C . PRO A 1 94 ? -60.712 19.317 54.807 1.00 90.00 94 PRO A C 1
ATOM 697 O O . PRO A 1 94 ? -59.660 18.811 54.431 1.00 90.00 94 PRO A O 1
ATOM 700 N N . GLY A 1 95 ? -61.837 18.601 54.935 1.00 88.50 95 GLY A N 1
ATOM 701 C CA . GLY A 1 95 ? -61.958 17.195 54.508 1.00 88.50 95 GLY A CA 1
ATOM 702 C C . GLY A 1 95 ? -61.527 16.139 55.533 1.00 88.50 95 GLY A C 1
ATOM 703 O O . GLY A 1 95 ? -61.328 14.988 55.162 1.00 88.50 95 GLY A O 1
ATOM 704 N N . GLN A 1 96 ? -61.390 16.514 56.805 1.00 91.69 96 GLN A N 1
ATOM 705 C CA . GLN A 1 96 ? -60.983 15.608 57.881 1.00 91.69 96 GLN A CA 1
ATOM 706 C C . GLN A 1 96 ? -62.173 14.858 58.507 1.00 91.69 96 GLN A C 1
ATOM 708 O O . GLN A 1 96 ? -63.251 15.448 58.634 1.00 91.69 96 GLN A O 1
ATOM 713 N N . PRO A 1 97 ? -61.985 13.604 58.965 1.00 93.62 97 PRO A N 1
ATOM 714 C CA . PRO A 1 97 ? -60.717 12.862 59.036 1.00 93.62 97 PRO A CA 1
ATOM 715 C C . PRO A 1 97 ? -60.232 12.307 57.683 1.00 93.62 97 PRO A C 1
ATOM 717 O O . PRO A 1 97 ? -61.033 11.854 56.867 1.00 93.62 97 PRO A O 1
ATOM 720 N N . PHE A 1 98 ? -58.914 12.313 57.462 1.00 93.94 98 PHE A N 1
ATOM 721 C CA . PHE A 1 98 ? -58.284 11.760 56.256 1.00 93.94 98 PHE A CA 1
ATOM 722 C C . PHE A 1 98 ? -58.144 10.243 56.331 1.00 93.94 98 PHE A C 1
ATOM 724 O O . PHE A 1 98 ? -57.979 9.700 57.418 1.00 93.94 98 PHE A O 1
ATOM 731 N N . ARG A 1 99 ? -58.174 9.557 55.185 1.00 92.75 99 ARG A N 1
ATOM 732 C CA . ARG A 1 99 ? -57.948 8.107 55.100 1.00 92.75 99 ARG A CA 1
ATOM 733 C C . ARG A 1 99 ? -56.549 7.821 54.575 1.00 92.75 99 ARG A C 1
ATOM 735 O O . ARG A 1 99 ? -56.259 8.204 53.448 1.00 92.75 99 ARG A O 1
ATOM 742 N N . ASP A 1 100 ? -55.726 7.147 55.369 1.00 85.75 100 ASP A N 1
ATOM 743 C CA . ASP A 1 100 ? -54.343 6.813 55.014 1.00 85.75 100 ASP A CA 1
ATOM 744 C C . ASP A 1 100 ? -53.853 5.570 55.783 1.00 85.75 100 ASP A C 1
ATOM 746 O O . ASP A 1 100 ? -54.380 5.224 56.844 1.00 85.75 100 ASP A O 1
ATOM 750 N N . THR A 1 101 ? -52.845 4.883 55.254 1.00 65.44 101 THR A N 1
ATOM 751 C CA . THR A 1 101 ? -52.171 3.741 55.889 1.00 65.44 101 THR A CA 1
ATOM 752 C C . THR A 1 101 ? -50.890 4.209 56.568 1.00 65.44 101 THR A C 1
ATOM 754 O O . THR A 1 101 ? -49.868 4.358 55.906 1.00 65.44 101 THR A O 1
ATOM 757 N N . LEU A 1 102 ? -50.929 4.445 57.883 1.00 68.31 102 LEU A N 1
ATOM 758 C CA . LEU A 1 102 ? -49.829 5.142 58.571 1.00 68.31 102 LEU A CA 1
ATOM 759 C C . LEU A 1 102 ? -49.067 4.344 59.626 1.00 68.31 102 LEU A C 1
ATOM 761 O O . LEU A 1 102 ? -47.902 4.649 59.857 1.00 68.31 102 LEU A O 1
ATOM 765 N N . ILE A 1 103 ? -49.687 3.383 60.317 1.00 85.38 103 ILE A N 1
ATOM 766 C CA . ILE A 1 103 ? -49.054 2.736 61.478 1.00 85.38 103 ILE A CA 1
ATOM 767 C C . ILE A 1 103 ? -49.432 1.254 61.542 1.00 85.38 103 ILE A C 1
ATOM 769 O O . ILE A 1 103 ? -50.609 0.911 61.649 1.00 85.38 103 ILE A O 1
ATOM 773 N N . ASN A 1 104 ? -48.424 0.378 61.546 1.00 88.31 104 ASN A N 1
ATOM 774 C CA . ASN A 1 104 ? -48.590 -1.052 61.802 1.00 88.31 104 ASN A CA 1
ATOM 775 C C . ASN A 1 104 ? -48.633 -1.319 63.318 1.00 88.31 104 ASN A C 1
ATOM 777 O O . ASN A 1 104 ? -47.620 -1.616 63.952 1.00 88.31 104 ASN A O 1
ATOM 781 N N . PHE A 1 105 ? -49.819 -1.174 63.919 1.00 90.19 105 PHE A N 1
ATOM 782 C CA . PHE A 1 105 ? -50.002 -1.341 65.366 1.00 90.19 105 PHE A CA 1
ATOM 783 C C . PHE A 1 105 ? -49.613 -2.739 65.863 1.00 90.19 105 PHE A C 1
ATOM 785 O O . PHE A 1 105 ? -49.104 -2.845 66.974 1.00 90.19 105 PHE A O 1
ATOM 792 N N . THR A 1 106 ? -49.805 -3.788 65.058 1.00 86.56 106 THR A N 1
ATOM 793 C CA . THR A 1 106 ? -49.449 -5.169 65.424 1.00 86.56 106 THR A CA 1
ATOM 794 C C . THR A 1 106 ? -47.938 -5.356 65.525 1.00 86.56 106 THR A C 1
ATOM 796 O O . THR A 1 106 ? -47.454 -5.946 66.486 1.00 86.56 106 THR A O 1
ATOM 799 N N . GLU A 1 107 ? -47.177 -4.820 64.572 1.00 85.31 107 GLU A N 1
ATOM 800 C CA . GLU A 1 107 ? -45.712 -4.889 64.592 1.00 85.31 107 GLU A CA 1
ATOM 801 C C . GLU A 1 107 ? -45.123 -4.125 65.781 1.00 85.31 107 GLU A C 1
ATOM 803 O O . GLU A 1 107 ? -44.306 -4.665 66.528 1.00 85.31 107 GLU A O 1
ATOM 808 N N . ILE A 1 108 ? -45.606 -2.902 66.022 1.00 88.88 108 ILE A N 1
ATOM 809 C CA . ILE A 1 108 ? -45.167 -2.087 67.161 1.00 88.88 108 ILE A CA 1
ATOM 810 C C . ILE A 1 108 ? -45.573 -2.749 68.486 1.00 88.88 108 ILE A C 1
ATOM 812 O O . ILE A 1 108 ? -44.803 -2.711 69.445 1.00 88.88 108 ILE A O 1
ATOM 816 N N . GLN A 1 109 ? -46.746 -3.394 68.546 1.00 91.75 109 GLN A N 1
ATOM 817 C CA . GLN A 1 109 ? -47.177 -4.161 69.715 1.00 91.75 109 GLN A CA 1
ATOM 818 C C . GLN A 1 109 ? -46.224 -5.315 70.008 1.00 91.75 109 GLN A C 1
ATOM 820 O O . GLN A 1 109 ? -45.762 -5.432 71.139 1.00 91.75 109 GLN A O 1
ATOM 825 N N . ASN A 1 110 ? -45.884 -6.120 69.001 1.00 86.62 110 ASN A N 1
ATOM 826 C CA . ASN A 1 110 ? -44.968 -7.248 69.159 1.00 86.62 110 ASN A CA 1
ATOM 827 C C . ASN A 1 110 ? -43.576 -6.784 69.612 1.00 86.62 110 ASN A C 1
ATOM 829 O O . ASN A 1 110 ? -43.014 -7.346 70.555 1.00 86.62 110 ASN A O 1
ATOM 833 N N . TYR A 1 111 ? -43.050 -5.719 68.995 1.00 87.50 111 TYR A N 1
ATOM 834 C CA . TYR A 1 111 ? -41.782 -5.117 69.403 1.00 87.50 111 TYR A CA 1
ATOM 835 C C . TYR A 1 111 ? -41.828 -4.647 70.860 1.00 87.50 111 TYR A C 1
ATOM 837 O O . TYR A 1 111 ? -40.976 -5.040 71.652 1.00 87.50 111 TYR A O 1
ATOM 845 N N . LEU A 1 112 ? -42.831 -3.850 71.247 1.00 91.88 112 LEU A N 1
ATOM 846 C CA . LEU A 1 112 ? -42.906 -3.287 72.597 1.00 91.88 112 LEU A CA 1
ATOM 847 C C . LEU A 1 112 ? -43.215 -4.337 73.664 1.00 91.88 112 LEU A C 1
ATOM 849 O O . LEU A 1 112 ? -42.719 -4.204 74.776 1.00 91.88 112 LEU A O 1
ATOM 853 N N . GLN A 1 113 ? -43.965 -5.392 73.343 1.00 92.56 113 GLN A N 1
ATOM 854 C CA . GLN A 1 113 ? -44.157 -6.547 74.223 1.00 92.56 113 GLN A CA 1
ATOM 855 C C . GLN A 1 113 ? -42.831 -7.265 74.500 1.00 92.56 113 GLN A C 1
ATOM 857 O O . GLN A 1 113 ? -42.514 -7.545 75.657 1.00 92.56 113 GLN A O 1
ATOM 862 N N . CYS A 1 114 ? -42.023 -7.493 73.461 1.00 86.62 114 CYS A N 1
ATOM 863 C CA . CYS A 1 114 ? -40.705 -8.106 73.603 1.00 86.62 114 CYS A CA 1
ATOM 864 C C . CYS A 1 114 ? -39.711 -7.186 74.332 1.00 86.62 114 CYS A C 1
ATOM 866 O O . CYS A 1 114 ? -39.076 -7.606 75.299 1.00 86.62 114 CYS A O 1
ATOM 868 N N . ALA A 1 115 ? -39.619 -5.915 73.930 1.00 88.88 115 ALA A N 1
ATOM 869 C CA . ALA A 1 115 ? -38.723 -4.932 74.534 1.00 88.88 115 ALA A CA 1
ATOM 870 C C . ALA A 1 115 ? -39.069 -4.675 76.009 1.00 88.88 115 ALA A C 1
ATOM 872 O O . ALA A 1 115 ? -38.179 -4.669 76.853 1.00 88.88 115 ALA A O 1
ATOM 873 N N . SER A 1 116 ? -40.359 -4.545 76.345 1.00 93.50 116 SER A N 1
ATOM 874 C CA . SER A 1 116 ? -40.841 -4.389 77.724 1.00 93.50 116 SER A CA 1
ATOM 875 C C . SER A 1 116 ? -40.459 -5.587 78.593 1.00 93.50 116 SER A C 1
ATOM 877 O O . SER A 1 116 ? -39.908 -5.386 79.678 1.00 93.50 116 SER A O 1
ATOM 879 N N . ALA A 1 117 ? -40.649 -6.820 78.103 1.00 89.75 117 ALA A N 1
ATOM 880 C CA . ALA A 1 117 ? -40.212 -8.036 78.791 1.00 89.75 117 ALA A CA 1
ATOM 881 C C . ALA A 1 117 ? -38.681 -8.097 78.956 1.00 89.75 117 ALA A C 1
ATOM 883 O O . ALA A 1 117 ? -38.192 -8.405 80.043 1.00 89.75 117 ALA A O 1
ATOM 884 N N . GLY A 1 118 ? -37.924 -7.741 77.913 1.00 89.38 118 GLY A N 1
ATOM 885 C CA . GLY A 1 118 ? -36.461 -7.688 77.938 1.00 89.38 118 GLY A CA 1
ATOM 886 C C . GLY A 1 118 ? -35.913 -6.668 78.936 1.00 89.38 118 GLY A C 1
ATOM 887 O O . GLY A 1 118 ? -35.061 -7.004 79.755 1.00 89.38 118 GLY A O 1
ATOM 888 N N . TRP A 1 119 ? -36.456 -5.449 78.944 1.00 92.25 119 TRP A N 1
ATOM 889 C CA . TRP A 1 119 ? -36.149 -4.424 79.945 1.00 92.25 119 TRP A CA 1
ATOM 890 C C . TRP A 1 119 ? -36.542 -4.864 81.358 1.00 92.25 119 TRP A C 1
ATOM 892 O O . TRP A 1 119 ? -35.812 -4.592 82.311 1.00 92.25 119 TRP A O 1
ATOM 902 N N . GLY A 1 120 ? -37.651 -5.599 81.487 1.00 90.12 120 GLY A N 1
ATOM 903 C CA . GLY A 1 120 ? -38.114 -6.222 82.727 1.00 90.12 120 GLY A CA 1
ATOM 904 C C . GLY A 1 120 ? -37.142 -7.242 83.320 1.00 90.12 120 GLY A C 1
ATOM 905 O O . GLY A 1 120 ? -37.101 -7.409 84.537 1.00 90.12 120 GLY A O 1
ATOM 906 N N . ALA A 1 121 ? -36.352 -7.899 82.470 1.00 88.44 121 ALA A N 1
ATOM 907 C CA . ALA A 1 121 ? -35.374 -8.912 82.856 1.00 88.44 121 ALA A CA 1
ATOM 908 C C . ALA A 1 121 ? -33.984 -8.340 83.189 1.00 88.44 121 ALA A C 1
ATOM 910 O O . ALA A 1 121 ? -33.100 -9.089 83.612 1.00 88.44 121 ALA A O 1
ATOM 911 N N . LEU A 1 122 ? -33.763 -7.033 83.002 1.00 89.50 122 LEU A N 1
ATOM 912 C CA . LEU A 1 122 ? -32.478 -6.414 83.310 1.00 89.50 122 LEU A CA 1
ATOM 913 C C . LEU A 1 122 ? -32.186 -6.434 84.812 1.00 89.50 122 LEU A C 1
ATOM 915 O O . LEU A 1 122 ? -33.070 -6.246 85.650 1.00 89.50 122 LEU A O 1
ATOM 919 N N . VAL A 1 123 ? -30.909 -6.612 85.148 1.00 92.56 123 VAL A N 1
ATOM 920 C CA . VAL A 1 123 ? -30.446 -6.619 86.539 1.00 92.56 123 VAL A CA 1
ATOM 921 C C . VAL A 1 123 ? -30.593 -5.210 87.138 1.00 92.56 123 VAL A C 1
ATOM 923 O O . VAL A 1 123 ? -30.022 -4.267 86.586 1.00 92.56 123 VAL A O 1
ATOM 926 N N . PRO A 1 124 ? -31.318 -5.037 88.261 1.00 94.81 124 PRO A N 1
ATOM 927 C CA . PRO A 1 124 ? -31.476 -3.732 88.899 1.00 94.81 124 PRO A CA 1
ATOM 928 C C . PRO A 1 124 ? -30.148 -3.193 89.440 1.00 94.81 124 PRO A C 1
ATOM 930 O O . PRO A 1 124 ? -29.384 -3.934 90.057 1.00 94.81 124 PRO A O 1
ATOM 933 N N . ASN A 1 125 ? -29.906 -1.892 89.273 1.00 95.12 125 ASN A N 1
ATOM 934 C CA . ASN A 1 125 ? -28.791 -1.169 89.903 1.00 95.12 125 ASN A CA 1
ATOM 935 C C . ASN A 1 125 ? -29.264 -0.086 90.900 1.00 95.12 125 ASN A C 1
ATOM 937 O O . ASN A 1 125 ? -28.437 0.576 91.522 1.00 95.12 125 ASN A O 1
ATOM 941 N N . GLY A 1 126 ? -30.580 0.074 91.082 1.00 95.38 126 GLY A N 1
ATOM 942 C CA . GLY A 1 126 ? -31.201 0.888 92.126 1.00 95.38 126 GLY A CA 1
ATOM 943 C C . GLY A 1 126 ? -32.083 0.062 93.069 1.00 95.38 126 GLY A C 1
ATOM 944 O O . GLY A 1 126 ? -32.230 -1.152 92.922 1.00 95.38 126 GLY A O 1
ATOM 945 N N . THR A 1 127 ? -32.675 0.716 94.069 1.00 95.75 127 THR A N 1
ATOM 946 C CA . THR A 1 127 ? -33.436 0.057 95.145 1.00 95.75 127 THR A CA 1
ATOM 947 C C . THR A 1 127 ? -34.804 0.695 95.371 1.00 95.75 127 THR A C 1
ATOM 949 O O . THR A 1 127 ? -35.018 1.865 95.062 1.00 95.75 127 THR A O 1
ATOM 952 N N . ALA A 1 128 ? -35.734 -0.079 95.932 1.00 96.31 128 ALA A N 1
ATOM 953 C CA . ALA A 1 128 ? -37.025 0.396 96.419 1.00 96.31 128 ALA A CA 1
ATOM 954 C C . ALA A 1 128 ? -37.112 0.167 97.934 1.00 96.31 128 ALA A C 1
ATOM 956 O O . ALA A 1 128 ? -36.720 -0.893 98.423 1.00 96.31 128 ALA A O 1
ATOM 957 N N . ALA A 1 129 ? -37.632 1.143 98.674 1.00 96.00 129 ALA A N 1
ATOM 958 C CA . ALA A 1 129 ? -37.833 1.066 100.118 1.00 96.00 129 ALA A CA 1
ATOM 959 C C . ALA A 1 129 ? -39.195 1.645 100.509 1.00 96.00 129 ALA A C 1
ATOM 961 O O . ALA A 1 129 ? -39.718 2.521 99.821 1.00 96.00 129 ALA A O 1
ATOM 962 N N . VAL A 1 130 ? -39.750 1.181 101.631 1.00 96.25 130 VAL A N 1
ATOM 963 C CA . VAL A 1 130 ? -41.043 1.649 102.146 1.00 96.25 130 VAL A CA 1
ATOM 964 C C . VAL A 1 130 ? -40.911 2.119 103.590 1.00 96.25 130 VAL A C 1
ATOM 966 O O . VAL A 1 130 ? -40.394 1.396 104.439 1.00 96.25 130 VAL A O 1
ATOM 969 N N . ALA A 1 131 ? -41.393 3.330 103.873 1.00 94.19 131 ALA A N 1
ATOM 970 C CA . ALA A 1 131 ? -41.456 3.897 105.218 1.00 94.19 131 ALA A CA 1
ATOM 971 C C . ALA A 1 131 ? -42.763 4.680 105.411 1.00 94.19 131 ALA A C 1
ATOM 973 O O . ALA A 1 131 ? -43.063 5.604 104.655 1.00 94.19 131 ALA A O 1
ATOM 974 N N . PHE A 1 132 ? -43.547 4.324 106.436 1.00 91.56 132 PHE A N 1
ATOM 975 C CA . PHE A 1 132 ? -44.836 4.965 106.752 1.00 91.56 132 PHE A CA 1
ATOM 976 C C . PHE A 1 132 ? -45.788 5.064 105.538 1.00 91.56 132 PHE A C 1
ATOM 978 O O . PHE A 1 132 ? -46.351 6.124 105.273 1.00 91.56 132 PHE A O 1
ATOM 985 N N . ASN A 1 133 ? -45.936 3.973 104.777 1.00 91.31 133 ASN A N 1
ATOM 986 C CA . ASN A 1 133 ? -46.694 3.894 103.514 1.00 91.31 133 ASN A CA 1
ATOM 987 C C . ASN A 1 133 ? -46.183 4.795 102.368 1.00 91.31 133 ASN A C 1
ATOM 989 O O . ASN A 1 133 ? -46.865 4.932 101.355 1.00 91.31 133 ASN A O 1
ATOM 993 N N . ASN A 1 134 ? -44.996 5.394 102.483 1.00 95.25 134 ASN A N 1
ATOM 994 C CA . ASN A 1 134 ? -44.343 6.112 101.387 1.00 95.25 134 ASN A CA 1
ATOM 995 C C . ASN A 1 134 ? -43.299 5.210 100.734 1.00 95.25 134 ASN A C 1
ATOM 997 O O . ASN A 1 134 ? -42.503 4.582 101.437 1.00 95.25 134 ASN A O 1
ATOM 1001 N N . ILE A 1 135 ? -43.295 5.160 99.404 1.00 97.94 135 ILE A N 1
ATOM 1002 C CA . ILE A 1 135 ? -42.313 4.412 98.619 1.00 97.94 135 ILE A CA 1
ATOM 1003 C C . ILE A 1 135 ? -41.197 5.369 98.196 1.00 97.94 135 ILE A C 1
ATOM 1005 O O . ILE A 1 135 ? -41.469 6.408 97.598 1.00 97.94 135 ILE A O 1
ATOM 1009 N N . THR A 1 136 ? -39.944 4.997 98.440 1.00 97.62 136 THR A N 1
ATOM 1010 C CA . THR A 1 136 ? -38.768 5.696 97.907 1.00 97.62 136 THR A CA 1
ATOM 1011 C C . THR A 1 136 ? -38.048 4.787 96.918 1.00 97.62 136 THR A C 1
ATOM 1013 O O . THR A 1 136 ? -37.668 3.670 97.271 1.00 97.62 136 THR A O 1
ATOM 1016 N N . LEU A 1 137 ? -37.865 5.262 95.687 1.00 98.12 137 LEU A N 1
ATOM 1017 C CA . LEU A 1 137 ? -37.131 4.588 94.618 1.00 98.12 137 LEU A CA 1
ATOM 1018 C C . LEU A 1 137 ? -35.794 5.305 94.430 1.00 98.12 137 LEU A C 1
ATOM 1020 O O . LEU A 1 137 ? -35.787 6.463 94.027 1.00 98.12 137 LEU A O 1
ATOM 1024 N N . THR A 1 138 ? -34.678 4.648 94.732 1.00 97.38 138 THR A N 1
ATOM 1025 C CA . THR A 1 138 ? -33.348 5.271 94.749 1.00 97.38 138 THR A CA 1
ATOM 1026 C C . THR A 1 138 ? -32.458 4.698 93.653 1.00 97.38 138 THR A C 1
ATOM 1028 O O . THR A 1 138 ? -32.228 3.489 93.614 1.00 97.38 138 THR A O 1
ATOM 1031 N N . GLY A 1 139 ? -31.903 5.568 92.813 1.00 96.75 139 GLY A N 1
ATOM 1032 C CA . GLY A 1 139 ? -30.832 5.261 91.866 1.00 96.75 139 GLY A CA 1
ATOM 1033 C C . GLY A 1 139 ? -29.650 6.212 92.064 1.00 96.75 139 GLY A C 1
ATOM 1034 O O . GLY A 1 139 ? -29.834 7.350 92.488 1.00 96.75 139 GLY A O 1
ATOM 1035 N N . THR A 1 140 ? -28.430 5.751 91.797 1.00 95.69 140 THR A N 1
ATOM 1036 C CA . THR A 1 140 ? -27.202 6.550 91.978 1.00 95.69 140 THR A CA 1
ATOM 1037 C C . THR A 1 140 ? -26.358 6.671 90.712 1.00 95.69 140 THR A C 1
ATOM 1039 O O . THR A 1 140 ? -25.362 7.389 90.723 1.00 95.69 140 THR A O 1
ATOM 1042 N N . ASP A 1 141 ? -26.722 5.981 89.630 1.00 94.56 141 ASP A N 1
ATOM 1043 C CA . ASP A 1 141 ? -26.002 6.038 88.359 1.00 94.56 141 ASP A CA 1
ATOM 1044 C C . ASP A 1 141 ? -26.344 7.353 87.625 1.00 94.56 141 ASP A C 1
ATOM 1046 O O . ASP A 1 141 ? -27.526 7.664 87.447 1.00 94.56 141 ASP A O 1
ATOM 1050 N N . PRO A 1 142 ? -25.354 8.168 87.217 1.00 93.38 142 PRO A N 1
ATOM 1051 C CA . PRO A 1 142 ? -25.616 9.441 86.546 1.00 93.38 142 PRO A CA 1
ATOM 1052 C C . PRO A 1 142 ? -26.193 9.283 85.130 1.00 93.38 142 PRO A C 1
ATOM 1054 O O . PRO A 1 142 ? -26.735 10.246 84.596 1.00 93.38 142 PRO A O 1
ATOM 1057 N N . ALA A 1 143 ? -26.091 8.100 84.517 1.00 91.75 143 ALA A N 1
ATOM 1058 C CA . ALA A 1 143 ? -26.556 7.831 83.162 1.00 91.75 143 ALA A CA 1
ATOM 1059 C C . ALA A 1 143 ? -27.851 7.006 83.140 1.00 91.75 143 ALA A C 1
ATOM 1061 O O . ALA A 1 143 ? -28.827 7.426 82.509 1.00 91.75 143 ALA A O 1
ATOM 1062 N N . PHE A 1 144 ? -27.877 5.846 83.809 1.00 94.56 144 PHE A N 1
ATOM 1063 C CA . PHE A 1 144 ? -29.001 4.910 83.701 1.00 94.56 144 PHE A CA 1
ATOM 1064 C C . PHE A 1 144 ? -29.270 4.112 84.982 1.00 94.56 144 PHE A C 1
ATOM 1066 O O . PHE A 1 144 ? -28.430 3.342 85.449 1.00 94.56 144 PHE A O 1
ATOM 1073 N N . ASN A 1 145 ? -30.483 4.251 85.520 1.00 97.00 145 ASN A N 1
ATOM 1074 C CA . ASN A 1 145 ? -30.940 3.583 86.735 1.00 97.00 145 ASN A CA 1
ATOM 1075 C C . ASN A 1 145 ? -32.067 2.592 86.425 1.00 97.00 145 ASN A C 1
ATOM 1077 O O . ASN A 1 145 ? -33.071 2.957 85.819 1.00 97.00 145 ASN A O 1
ATOM 1081 N N . ILE A 1 146 ? -31.926 1.359 86.899 1.00 97.31 146 ILE A N 1
ATOM 1082 C CA . ILE A 1 146 ? -32.885 0.264 86.785 1.00 97.31 146 ILE A CA 1
ATOM 1083 C C . ILE A 1 146 ? -33.354 -0.083 88.195 1.00 97.31 146 ILE A C 1
ATOM 1085 O O . ILE A 1 146 ? -32.578 -0.567 89.023 1.00 97.31 146 ILE A O 1
ATOM 1089 N N . ILE A 1 147 ? -34.633 0.150 88.468 1.00 97.88 147 ILE A N 1
ATOM 1090 C CA . ILE A 1 147 ? -35.265 -0.121 89.759 1.00 97.88 147 ILE A CA 1
ATOM 1091 C C . ILE A 1 147 ? -36.372 -1.137 89.511 1.00 97.88 147 ILE A C 1
ATOM 1093 O O . ILE A 1 147 ? -37.230 -0.914 88.667 1.00 97.88 147 ILE A O 1
ATOM 1097 N N . THR A 1 148 ? -36.363 -2.263 90.221 1.00 96.44 148 THR A N 1
ATOM 1098 C CA . THR A 1 148 ? -37.412 -3.286 90.086 1.00 96.44 148 THR A CA 1
ATOM 1099 C C . THR A 1 148 ? -38.163 -3.448 91.397 1.00 96.44 148 THR A C 1
ATOM 1101 O O . THR A 1 148 ? -37.547 -3.551 92.458 1.00 96.44 148 THR A O 1
ATOM 1104 N N . LEU A 1 149 ? -39.493 -3.471 91.320 1.00 95.75 149 LEU A N 1
ATOM 1105 C CA . LEU A 1 149 ? -40.388 -3.651 92.460 1.00 95.75 149 LEU A CA 1
ATOM 1106 C C . LEU A 1 149 ? -41.571 -4.556 92.100 1.00 95.75 149 LEU A C 1
ATOM 1108 O O . LEU A 1 149 ? -42.025 -4.571 90.959 1.00 95.75 149 LEU A O 1
ATOM 1112 N N . ASP A 1 150 ? -42.082 -5.280 93.093 1.00 94.88 150 ASP A N 1
ATOM 1113 C CA . ASP A 1 150 ? -43.333 -6.033 92.985 1.00 94.88 150 ASP A CA 1
ATOM 1114 C C . ASP A 1 150 ? -44.511 -5.095 93.268 1.00 94.88 150 ASP A C 1
ATOM 1116 O O . ASP A 1 150 ? -44.585 -4.485 94.335 1.00 94.88 150 ASP A O 1
ATOM 1120 N N . GLY A 1 151 ? -45.422 -4.944 92.304 1.00 92.81 151 GLY A N 1
ATOM 1121 C CA . GLY A 1 151 ? -46.571 -4.050 92.431 1.00 92.81 151 GLY A CA 1
ATOM 1122 C C . GLY A 1 151 ? -47.576 -4.480 93.506 1.00 92.81 151 GLY A C 1
ATOM 1123 O O . GLY A 1 151 ? -48.320 -3.631 94.008 1.00 92.81 151 GLY A O 1
ATOM 1124 N N . ALA A 1 152 ? -47.593 -5.762 93.882 1.00 92.38 152 ALA A N 1
ATOM 1125 C CA . ALA A 1 152 ? -48.438 -6.297 94.947 1.00 92.38 152 ALA A CA 1
ATOM 1126 C C . ALA A 1 152 ? -47.780 -6.213 96.336 1.00 92.38 152 ALA A C 1
ATOM 1128 O O . ALA A 1 152 ? -48.491 -6.218 97.338 1.00 92.38 152 ALA A O 1
ATOM 1129 N N . ASP A 1 153 ? -46.452 -6.105 96.411 1.00 93.81 153 ASP A N 1
ATOM 1130 C CA . ASP A 1 153 ? -45.727 -6.008 97.680 1.00 93.81 153 ASP A CA 1
ATOM 1131 C C . ASP A 1 153 ? -44.361 -5.316 97.514 1.00 93.81 153 ASP A C 1
ATOM 1133 O O . ASP A 1 153 ? -43.303 -5.941 97.363 1.00 93.81 153 ASP A O 1
ATOM 1137 N N . VAL A 1 154 ? -44.369 -3.984 97.553 1.00 94.62 154 VAL A N 1
ATOM 1138 C CA . VAL A 1 154 ? -43.171 -3.179 97.313 1.00 94.62 154 VAL A CA 1
ATOM 1139 C C . VAL A 1 154 ? -42.169 -3.404 98.440 1.00 94.62 154 VAL A C 1
ATOM 1141 O O . VAL A 1 154 ? -42.458 -3.164 99.612 1.00 94.62 154 VAL A O 1
ATOM 1144 N N . ALA A 1 155 ? -40.965 -3.853 98.078 1.00 91.00 155 ALA A N 1
ATOM 1145 C CA . ALA A 1 155 ? -39.876 -4.155 99.008 1.00 91.00 155 ALA A CA 1
ATOM 1146 C C . ALA A 1 155 ? -40.243 -5.156 100.128 1.00 91.00 155 ALA A C 1
ATOM 1148 O O . ALA A 1 155 ? -39.616 -5.135 101.188 1.00 91.00 155 ALA A O 1
ATOM 1149 N N . ARG A 1 156 ? -41.220 -6.050 99.893 1.00 91.94 156 ARG A N 1
ATOM 1150 C CA . ARG A 1 156 ? -41.715 -7.033 100.881 1.00 91.94 156 ARG A CA 1
ATOM 1151 C C . ARG A 1 156 ? -42.226 -6.393 102.179 1.00 91.94 156 ARG A C 1
ATOM 1153 O O . ARG A 1 156 ? -41.973 -6.895 103.274 1.00 91.94 156 ARG A O 1
ATOM 1160 N N . SER A 1 157 ? -42.871 -5.237 102.059 1.00 92.69 157 SER A N 1
ATOM 1161 C CA . SER A 1 157 ? -43.331 -4.415 103.184 1.00 92.69 157 SER A CA 1
ATOM 1162 C C . SER A 1 157 ? -44.811 -4.608 103.536 1.00 92.69 157 SER A C 1
ATOM 1164 O O . SER A 1 157 ? -45.271 -4.080 104.548 1.00 92.69 157 SER A O 1
ATOM 1166 N N . GLY A 1 158 ? -45.567 -5.335 102.710 1.00 90.81 158 GLY A N 1
ATOM 1167 C CA . GLY A 1 158 ? -47.026 -5.432 102.755 1.00 90.81 158 GLY A CA 1
ATOM 1168 C C . GLY A 1 158 ? -47.753 -4.251 102.099 1.00 90.81 158 GLY A C 1
ATOM 1169 O O . GLY A 1 158 ? -48.983 -4.215 102.114 1.00 90.81 158 GLY A O 1
ATOM 1170 N N . VAL A 1 159 ? -47.027 -3.279 101.532 1.00 93.38 159 VAL A N 1
ATOM 1171 C CA . VAL A 1 159 ? -47.598 -2.117 100.835 1.00 93.38 159 VAL A CA 1
ATOM 1172 C C . VAL A 1 159 ? -47.624 -2.384 99.330 1.00 93.38 159 VAL A C 1
ATOM 1174 O O . VAL A 1 159 ? -46.580 -2.561 98.706 1.00 93.38 159 VAL A O 1
ATOM 1177 N N . THR A 1 160 ? -48.815 -2.381 98.728 1.00 95.00 160 THR A N 1
ATOM 1178 C CA . THR A 1 160 ? -48.967 -2.427 97.264 1.00 95.00 160 THR A CA 1
ATOM 1179 C C . THR A 1 160 ? -48.570 -1.081 96.654 1.00 95.00 160 THR A C 1
ATOM 1181 O O . THR A 1 160 ? -48.708 -0.041 97.304 1.00 95.00 160 THR A O 1
ATOM 1184 N N . LEU A 1 161 ? -48.158 -1.056 95.380 1.00 95.62 161 LEU A N 1
ATOM 1185 C CA . LEU A 1 161 ? -47.891 0.209 94.682 1.00 95.62 161 LEU A CA 1
ATOM 1186 C C . LEU A 1 161 ? -49.128 1.121 94.726 1.00 95.62 161 LEU A C 1
ATOM 1188 O O . LEU A 1 161 ? -49.016 2.285 95.089 1.00 95.62 161 LEU A O 1
ATOM 1192 N N . ALA A 1 162 ? -50.318 0.571 94.465 1.00 93.75 162 ALA A N 1
ATOM 1193 C CA . ALA A 1 162 ? -51.582 1.307 94.494 1.00 93.75 162 ALA A CA 1
ATOM 1194 C C . ALA A 1 162 ? -52.000 1.807 95.895 1.00 93.75 162 ALA A C 1
ATOM 1196 O O . ALA A 1 162 ? -52.782 2.752 96.000 1.00 93.75 162 ALA A O 1
ATOM 1197 N N . GLY A 1 163 ? -51.517 1.172 96.964 1.00 93.19 163 GLY A N 1
ATOM 1198 C CA . GLY A 1 163 ? -51.846 1.500 98.353 1.00 93.19 163 GLY A CA 1
ATOM 1199 C C . GLY A 1 163 ? -50.923 2.537 98.996 1.00 93.19 163 GLY A C 1
ATOM 1200 O O . GLY A 1 163 ? -51.131 2.887 100.157 1.00 93.19 163 GLY A O 1
ATOM 1201 N N . ALA A 1 164 ? -49.904 3.014 98.279 1.00 95.44 164 ALA A N 1
ATOM 1202 C CA . ALA A 1 164 ? -48.954 3.988 98.799 1.00 95.44 164 ALA A CA 1
ATOM 1203 C C . ALA A 1 164 ? -49.586 5.374 99.024 1.00 95.44 164 ALA A C 1
ATOM 1205 O O . ALA A 1 164 ? -50.463 5.810 98.278 1.00 95.44 164 ALA A O 1
ATOM 1206 N N . SER A 1 165 ? -49.087 6.095 100.030 1.00 95.00 165 SER A N 1
ATOM 1207 C CA . SER A 1 165 ? -49.451 7.492 100.313 1.00 95.00 165 SER A CA 1
ATOM 1208 C C . SER A 1 165 ? -48.687 8.479 99.422 1.00 95.00 165 SER A C 1
ATOM 1210 O O . SER A 1 165 ? -49.212 9.525 99.043 1.00 95.00 165 SER A O 1
ATOM 1212 N N . SER A 1 166 ? -47.435 8.156 99.089 1.00 95.00 166 SER A N 1
ATOM 1213 C CA . SER A 1 166 ? -46.600 8.894 98.138 1.00 95.00 166 SER A CA 1
ATOM 1214 C C . SER A 1 166 ? -45.533 7.991 97.528 1.00 95.00 166 SER A C 1
ATOM 1216 O O . SER A 1 166 ? -45.173 6.961 98.107 1.00 95.00 166 SER A O 1
ATOM 1218 N N . VAL A 1 167 ? -45.019 8.394 96.367 1.00 97.38 167 VAL A N 1
ATOM 1219 C CA . VAL A 1 167 ? -43.852 7.772 95.736 1.00 97.38 167 VAL A CA 1
ATOM 1220 C C . VAL A 1 167 ? -42.813 8.856 95.482 1.00 97.38 167 VAL A C 1
ATOM 1222 O O . VAL A 1 167 ? -43.129 9.853 94.845 1.00 97.38 167 VAL A O 1
ATOM 1225 N N . ASN A 1 168 ? -41.581 8.679 95.949 1.00 97.25 168 ASN A N 1
ATOM 1226 C CA . ASN A 1 168 ? -40.476 9.604 95.709 1.00 97.25 168 ASN A CA 1
ATOM 1227 C C . ASN A 1 168 ? -39.353 8.910 94.929 1.00 97.25 168 ASN A C 1
ATOM 1229 O O . ASN A 1 168 ? -38.786 7.929 95.404 1.00 97.25 168 ASN A O 1
ATOM 1233 N N . ILE A 1 169 ? -39.022 9.424 93.746 1.00 97.31 169 ILE A N 1
ATOM 1234 C CA . ILE A 1 169 ? -37.929 8.936 92.898 1.00 97.31 169 ILE A CA 1
ATOM 1235 C C . ILE A 1 169 ? -36.694 9.795 93.176 1.00 97.31 169 ILE A C 1
ATOM 1237 O O . ILE A 1 169 ? -36.692 10.987 92.878 1.00 97.31 169 ILE A O 1
ATOM 1241 N N . VAL A 1 170 ? -35.651 9.203 93.753 1.00 96.75 170 VAL A N 1
ATOM 1242 C CA . VAL A 1 170 ? -34.394 9.862 94.126 1.00 96.75 170 VAL A CA 1
ATOM 1243 C C . VAL A 1 170 ? -33.288 9.392 93.187 1.00 96.75 170 VAL A C 1
ATOM 1245 O O . VAL A 1 170 ? -32.806 8.268 93.312 1.00 96.75 170 VAL A O 1
ATOM 1248 N N . VAL A 1 171 ? -32.906 10.236 92.229 1.00 95.44 171 VAL A N 1
ATOM 1249 C CA . VAL A 1 171 ? -31.937 9.915 91.166 1.00 95.44 171 VAL A CA 1
ATOM 1250 C C . VAL A 1 171 ? -31.107 11.144 90.773 1.00 95.44 171 VAL A C 1
ATOM 1252 O O . VAL A 1 171 ? -31.577 12.275 90.949 1.00 95.44 171 VAL A O 1
ATOM 1255 N N . PRO A 1 172 ? -29.894 10.976 90.210 1.00 95.12 172 PRO A N 1
ATOM 1256 C CA . PRO A 1 172 ? -29.130 12.092 89.661 1.00 95.12 172 PRO A CA 1
ATOM 1257 C C . PRO A 1 172 ? -29.925 12.868 88.594 1.00 95.12 172 PRO A C 1
ATOM 1259 O O . PRO A 1 172 ? -30.681 12.243 87.837 1.00 95.12 172 PRO A O 1
ATOM 1262 N N . PRO A 1 173 ? -29.761 14.205 88.502 1.00 89.31 173 PRO A N 1
ATOM 1263 C CA . PRO A 1 173 ? -30.361 15.002 87.433 1.00 89.31 173 PRO A CA 1
ATOM 1264 C C . PRO A 1 173 ? -30.037 14.426 86.050 1.00 89.31 173 PRO A C 1
ATOM 1266 O O . PRO A 1 173 ? -28.941 13.915 85.838 1.00 89.31 173 PRO A O 1
ATOM 1269 N N . ASP A 1 174 ? -31.001 14.498 85.132 1.00 87.75 174 ASP A N 1
ATOM 1270 C CA . ASP A 1 174 ? -30.908 14.044 83.733 1.00 87.75 174 ASP A CA 1
ATOM 1271 C C . ASP A 1 174 ? -30.653 12.540 83.494 1.00 87.75 174 ASP A C 1
ATOM 1273 O O . ASP A 1 174 ? -30.675 12.099 82.339 1.00 87.75 174 ASP A O 1
ATOM 1277 N N . SER A 1 175 ? -30.488 11.729 84.546 1.00 93.00 175 SER A N 1
ATOM 1278 C CA . SER A 1 175 ? -30.355 10.273 84.411 1.00 93.00 175 SER A CA 1
ATOM 1279 C C . SER A 1 175 ? -31.639 9.635 83.864 1.00 93.00 175 SER A C 1
ATOM 1281 O O . SER A 1 175 ? -32.755 10.037 84.203 1.00 93.00 175 SER A O 1
ATOM 1283 N N . THR A 1 176 ? -31.494 8.621 83.004 1.00 95.50 176 THR A N 1
ATOM 1284 C CA . THR A 1 176 ? -32.639 7.821 82.542 1.00 95.50 176 THR A CA 1
ATOM 1285 C C . THR A 1 176 ? -33.004 6.799 83.616 1.00 95.50 176 THR A C 1
ATOM 1287 O O . THR A 1 176 ? -32.128 6.119 84.149 1.00 95.50 176 THR A O 1
ATOM 1290 N N . VAL A 1 177 ? -34.290 6.675 83.938 1.00 97.00 177 VAL A N 1
ATOM 1291 C CA . VAL A 1 177 ? -34.791 5.779 84.986 1.00 97.00 177 VAL A CA 1
ATOM 1292 C C . VAL A 1 177 ? -35.785 4.794 84.388 1.00 97.00 177 VAL A C 1
ATOM 1294 O O . VAL A 1 177 ? -36.836 5.190 83.890 1.00 97.00 177 VAL A O 1
ATOM 1297 N N . LEU A 1 178 ? -35.469 3.508 84.479 1.00 97.50 178 LEU A N 1
ATOM 1298 C CA . LEU A 1 178 ? -36.350 2.400 84.144 1.00 97.50 178 LEU A CA 1
ATOM 1299 C C . LEU A 1 178 ? -36.857 1.756 85.440 1.00 97.50 178 LEU A C 1
ATOM 1301 O O . LEU A 1 178 ? -36.091 1.144 86.185 1.00 97.50 178 LEU A O 1
ATOM 1305 N N . ILE A 1 179 ? -38.151 1.895 85.710 1.00 98.12 179 ILE A N 1
ATOM 1306 C CA . ILE A 1 179 ? -38.832 1.312 86.865 1.00 98.12 179 ILE A CA 1
ATOM 1307 C C . ILE A 1 179 ? -39.645 0.114 86.381 1.00 98.12 179 ILE A C 1
ATOM 1309 O O . ILE A 1 179 ? -40.714 0.281 85.799 1.00 98.12 179 ILE A O 1
ATOM 1313 N N . ASN A 1 180 ? -39.142 -1.092 86.621 1.00 97.69 180 ASN A N 1
ATOM 1314 C CA . ASN A 1 180 ? -39.838 -2.333 86.304 1.00 97.69 180 ASN A CA 1
ATOM 1315 C C . ASN A 1 180 ? -40.800 -2.696 87.440 1.00 97.69 180 ASN A C 1
ATOM 1317 O O . ASN A 1 180 ? -40.371 -2.959 88.566 1.00 97.69 180 ASN A O 1
ATOM 1321 N N . VAL A 1 181 ? -42.096 -2.739 87.141 1.00 97.25 181 VAL A N 1
ATOM 1322 C CA . VAL A 1 181 ? -43.146 -3.128 88.088 1.00 97.25 181 VAL A CA 1
ATOM 1323 C C . VAL A 1 181 ? -43.672 -4.506 87.714 1.00 97.25 181 VAL A C 1
ATOM 1325 O O . VAL A 1 181 ? -44.357 -4.669 86.704 1.00 97.25 181 VAL A O 1
ATOM 1328 N N . THR A 1 182 ? -43.357 -5.510 88.528 1.00 93.94 182 THR A N 1
ATOM 132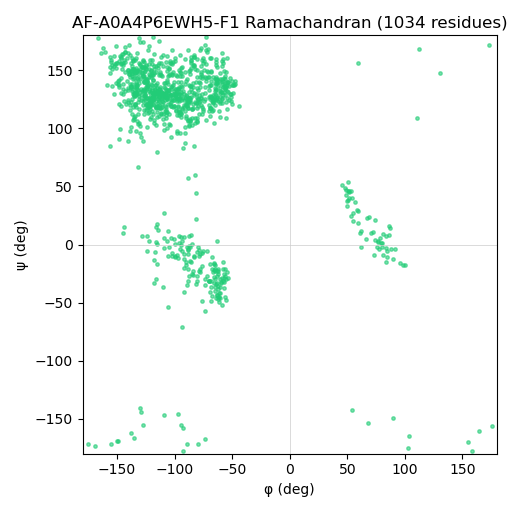9 C CA . THR A 1 182 ? -43.805 -6.886 88.297 1.00 93.94 182 THR A CA 1
ATOM 1330 C C . THR A 1 182 ? -45.195 -7.138 88.890 1.00 93.94 182 THR A C 1
ATOM 1332 O O . THR A 1 182 ? -45.607 -6.492 89.853 1.00 93.94 182 THR A O 1
ATOM 1335 N N . GLY A 1 183 ? -45.933 -8.076 88.289 1.00 90.19 183 GLY A N 1
ATOM 1336 C CA . GLY A 1 183 ? -47.293 -8.464 88.690 1.00 90.19 183 GLY A CA 1
ATOM 1337 C C . GLY A 1 183 ? -48.269 -8.493 87.508 1.00 90.19 183 GLY A C 1
ATOM 1338 O O . GLY A 1 183 ? -48.124 -7.738 86.552 1.00 90.19 183 GLY A O 1
ATOM 1339 N N . THR A 1 184 ? -49.260 -9.389 87.547 1.00 84.44 184 THR A N 1
ATOM 1340 C CA . THR A 1 184 ? -50.232 -9.578 86.448 1.00 84.44 184 THR A CA 1
ATOM 1341 C C . THR A 1 184 ? -51.409 -8.600 86.503 1.00 84.44 184 THR A C 1
ATOM 1343 O O . THR A 1 184 ? -51.987 -8.279 85.465 1.00 84.44 184 THR A O 1
ATOM 1346 N N . SER A 1 185 ? -51.746 -8.102 87.695 1.00 83.50 185 SER A N 1
ATOM 1347 C CA . SER A 1 185 ? -52.737 -7.049 87.932 1.00 83.50 185 SER A CA 1
ATOM 1348 C C . SER A 1 185 ? -52.158 -6.064 88.937 1.00 83.50 185 SER A C 1
ATOM 1350 O O . SER A 1 185 ? -52.019 -6.382 90.117 1.00 83.50 185 SER A O 1
ATOM 1352 N N . VAL A 1 186 ? -51.800 -4.878 88.464 1.00 87.62 186 VAL A N 1
ATOM 1353 C CA . VAL A 1 186 ? -51.100 -3.847 89.241 1.00 87.62 186 VAL A CA 1
ATOM 1354 C C . VAL A 1 186 ? -51.779 -2.500 89.030 1.00 87.62 186 VAL A C 1
ATOM 1356 O O . VAL A 1 186 ? -52.600 -2.341 88.129 1.00 87.62 186 VAL A O 1
ATOM 1359 N N . GLY A 1 187 ? -51.495 -1.518 89.878 1.00 86.75 187 GLY A N 1
ATOM 1360 C CA . GLY A 1 187 ? -52.143 -0.221 89.760 1.00 86.75 187 GLY A CA 1
ATOM 1361 C C . GLY A 1 187 ? -51.324 0.920 90.331 1.00 86.75 187 GLY A C 1
ATOM 1362 O O . GLY A 1 187 ? -50.502 0.730 91.225 1.00 86.75 187 GLY A O 1
ATOM 1363 N N . LEU A 1 188 ? -51.589 2.110 89.806 1.00 94.19 188 LEU A N 1
ATOM 1364 C CA . LEU A 1 188 ? -51.136 3.377 90.353 1.00 94.19 188 LEU A CA 1
ATOM 1365 C C . LEU A 1 188 ? -52.217 3.921 91.296 1.00 94.19 188 LEU A C 1
ATOM 1367 O O . LEU A 1 188 ? -53.404 3.932 90.976 1.00 94.19 188 LEU A O 1
ATOM 1371 N N . GLY A 1 189 ? -51.808 4.340 92.484 1.00 91.81 189 GLY A N 1
ATOM 1372 C CA . GLY A 1 189 ? -52.696 4.683 93.597 1.00 91.81 189 GLY A CA 1
ATOM 1373 C C . GLY A 1 189 ? -53.154 6.136 93.632 1.00 91.81 189 GLY A C 1
ATOM 1374 O O . GLY A 1 189 ? -52.882 6.925 92.727 1.00 91.81 189 GLY A O 1
ATOM 1375 N N . ASN A 1 190 ? -53.820 6.507 94.726 1.00 95.19 190 ASN A N 1
ATOM 1376 C CA . ASN A 1 190 ? -54.243 7.881 95.020 1.00 95.19 190 ASN A CA 1
ATOM 1377 C C . ASN A 1 190 ? -53.088 8.698 95.628 1.00 95.19 190 ASN A C 1
ATOM 1379 O O . ASN A 1 190 ? -53.183 9.160 96.763 1.00 95.19 190 ASN A O 1
ATOM 1383 N N . TYR A 1 191 ? -51.984 8.843 94.894 1.00 94.88 191 TYR A N 1
ATOM 1384 C CA . TYR A 1 191 ? -50.786 9.531 95.375 1.00 94.88 191 TYR A CA 1
ATOM 1385 C C . TYR A 1 191 ? -50.147 10.432 94.318 1.00 94.88 191 TYR A C 1
ATOM 1387 O O . TYR A 1 191 ? -50.394 10.307 93.119 1.00 94.88 191 TYR A O 1
ATOM 1395 N N . SER A 1 192 ? -49.285 11.340 94.774 1.00 93.12 192 SER A N 1
ATOM 1396 C CA . SER A 1 192 ? -48.397 12.111 93.898 1.00 93.12 192 SER A CA 1
ATOM 1397 C C . SER A 1 192 ? -47.009 11.477 93.844 1.00 93.12 192 SER A C 1
ATOM 1399 O O . SER A 1 192 ? -46.494 11.014 94.867 1.00 93.12 192 SER A O 1
ATOM 1401 N N . VAL A 1 193 ? -46.415 11.467 92.651 1.00 95.81 193 VAL A N 1
ATOM 1402 C CA . VAL A 1 193 ? -45.013 11.102 92.432 1.00 95.81 193 VAL A CA 1
ATOM 1403 C C . VAL A 1 193 ? -44.141 12.351 92.580 1.00 95.81 193 VAL A C 1
ATOM 1405 O O . VAL A 1 193 ? -44.337 13.347 91.884 1.00 95.81 193 VAL A O 1
ATOM 1408 N N . PHE A 1 194 ? -43.172 12.284 93.486 1.00 95.12 194 PHE A N 1
ATOM 1409 C CA . PHE A 1 194 ? -42.134 13.287 93.705 1.00 95.12 194 PHE A CA 1
ATOM 1410 C C . PHE A 1 194 ? -40.852 12.856 92.990 1.00 95.12 194 PHE A C 1
ATOM 1412 O O . PHE A 1 194 ? -40.546 11.665 92.926 1.00 95.12 194 PHE A O 1
ATOM 1419 N N . VAL A 1 195 ? -40.086 13.819 92.478 1.00 93.56 195 VAL A N 1
ATOM 1420 C CA . VAL A 1 195 ? -38.743 13.576 91.932 1.00 93.56 195 VAL A CA 1
ATOM 1421 C C . VAL A 1 195 ? -37.760 14.395 92.756 1.00 93.56 195 VAL A C 1
ATOM 1423 O O . VAL A 1 195 ? -37.905 15.611 92.875 1.00 93.56 195 VAL A O 1
ATOM 1426 N N . ASN A 1 196 ? -36.793 13.722 93.379 1.00 92.94 196 ASN A N 1
ATOM 1427 C CA . ASN A 1 196 ? -35.830 14.301 94.316 1.00 92.94 196 ASN A CA 1
ATOM 1428 C C . ASN A 1 196 ? -36.494 15.129 95.434 1.00 92.94 196 ASN A C 1
ATOM 1430 O O . ASN A 1 196 ? -36.008 16.191 95.817 1.00 92.94 196 ASN A O 1
ATOM 1434 N N . GLY A 1 197 ? -37.627 14.642 95.958 1.00 90.12 197 GLY A N 1
ATOM 1435 C CA . GLY A 1 197 ? -38.383 15.279 97.041 1.00 90.12 197 GLY A CA 1
ATOM 1436 C C . GLY A 1 197 ? -39.230 16.487 96.626 1.00 90.12 197 GLY A C 1
ATOM 1437 O O . GLY A 1 197 ? -39.876 17.091 97.480 1.00 90.12 197 GLY A O 1
ATOM 1438 N N . VAL A 1 198 ? -39.258 16.840 95.337 1.00 90.75 198 VAL A N 1
ATOM 1439 C CA . VAL A 1 198 ? -39.997 17.997 94.812 1.00 90.75 198 VAL A CA 1
ATOM 1440 C C . VAL A 1 198 ? -41.195 17.531 93.989 1.00 90.75 198 VAL A C 1
ATOM 1442 O O . VAL A 1 198 ? -41.093 16.585 93.207 1.00 90.75 198 VAL A O 1
ATOM 1445 N N . THR A 1 199 ? -42.337 18.210 94.144 1.00 88.81 199 THR A N 1
ATOM 1446 C CA . THR A 1 199 ? -43.508 18.023 93.276 1.00 88.81 199 THR A CA 1
ATOM 1447 C C . THR A 1 199 ? -43.199 18.578 91.884 1.00 88.81 199 THR A C 1
ATOM 1449 O O . THR A 1 199 ? -43.000 19.791 91.760 1.00 88.81 199 THR A O 1
ATOM 1452 N N . PRO A 1 200 ? -43.187 17.760 90.820 1.00 87.12 200 PRO A N 1
ATOM 1453 C CA . PRO A 1 200 ? -42.800 18.248 89.502 1.00 87.12 200 PRO A CA 1
ATOM 1454 C C . PRO A 1 200 ? -43.766 19.303 88.959 1.00 87.12 200 PRO A C 1
ATOM 1456 O O . PRO A 1 200 ? -44.969 19.075 88.875 1.00 87.12 200 PRO A O 1
ATOM 1459 N N . SER A 1 201 ? -43.260 20.482 88.600 1.00 78.31 201 SER A N 1
ATOM 1460 C CA . SER A 1 201 ? -44.059 21.592 88.053 1.00 78.31 201 SER A CA 1
ATOM 1461 C C . SER A 1 201 ? -43.943 21.740 86.532 1.00 78.31 201 SER A C 1
ATOM 1463 O O . SER A 1 201 ? -44.685 22.522 85.946 1.00 78.31 201 SER A O 1
ATOM 1465 N N . SER A 1 202 ? -43.048 20.978 85.892 1.00 83.44 202 SER A N 1
ATOM 1466 C CA . SER A 1 202 ? -42.794 20.997 84.447 1.00 83.44 202 SER A CA 1
ATOM 1467 C C . SER A 1 202 ? -42.968 19.600 83.838 1.00 83.44 202 SER A C 1
ATOM 1469 O O . SER A 1 202 ? -42.525 18.627 84.460 1.00 83.44 202 SER A O 1
ATOM 1471 N N . PRO A 1 203 ? -43.526 19.480 82.615 1.00 79.00 203 PRO A N 1
ATOM 1472 C CA . PRO A 1 203 ? -43.633 18.202 81.908 1.00 79.00 203 PRO A CA 1
ATOM 1473 C C . PRO A 1 203 ? -42.277 17.507 81.697 1.00 79.00 203 PRO A C 1
ATOM 1475 O O . PRO A 1 203 ? -42.195 16.281 81.718 1.00 79.00 203 PRO A O 1
ATOM 1478 N N . ALA A 1 204 ? -41.187 18.279 81.592 1.00 81.25 204 ALA A N 1
ATOM 1479 C CA . ALA A 1 204 ? -39.835 17.756 81.381 1.00 81.25 204 ALA A CA 1
ATOM 1480 C C . ALA A 1 204 ? -39.391 16.740 82.452 1.00 81.25 204 ALA A C 1
ATOM 1482 O O . ALA A 1 204 ? -38.602 15.845 82.150 1.00 81.25 204 ALA A O 1
ATOM 1483 N N . ALA A 1 205 ? -39.938 16.822 83.671 1.00 83.25 205 ALA A N 1
ATOM 1484 C CA . ALA A 1 205 ? -39.604 15.921 84.773 1.00 83.25 205 ALA A CA 1
ATOM 1485 C C . ALA A 1 205 ? -39.970 14.445 84.517 1.00 83.25 205 ALA A C 1
ATOM 1487 O O . ALA A 1 205 ? -39.378 13.564 85.132 1.00 83.25 205 ALA A O 1
ATOM 1488 N N . GLY A 1 206 ? -40.924 14.167 83.618 1.00 87.56 206 GLY A N 1
ATOM 1489 C CA . GLY A 1 206 ? -41.291 12.804 83.214 1.00 87.56 206 GLY A CA 1
ATOM 1490 C C . GLY A 1 206 ? -40.503 12.265 82.019 1.00 87.56 206 GLY A C 1
ATOM 1491 O O . GLY A 1 206 ? -40.480 11.060 81.796 1.00 87.56 206 GLY A O 1
ATOM 1492 N N . SER A 1 207 ? -39.806 13.120 81.267 1.00 92.56 207 SER A N 1
ATOM 1493 C CA . SER A 1 207 ? -39.219 12.757 79.964 1.00 92.56 207 SER A CA 1
ATOM 1494 C C . SER A 1 207 ? -38.075 11.732 80.027 1.00 92.56 207 SER A C 1
ATOM 1496 O O . SER A 1 207 ? -37.657 11.211 78.996 1.00 92.56 207 SER A O 1
ATOM 1498 N N . LYS A 1 208 ? -37.557 11.428 81.220 1.00 94.25 208 LYS A N 1
ATOM 1499 C CA . LYS A 1 208 ? -36.472 10.458 81.441 1.00 94.25 208 LYS A CA 1
ATOM 1500 C C . LYS A 1 208 ? -36.894 9.251 82.281 1.00 94.25 208 LYS A C 1
ATOM 1502 O O . LYS A 1 208 ? -36.058 8.400 82.563 1.00 94.25 208 LYS A O 1
ATOM 1507 N N . ILE A 1 209 ? -38.163 9.166 82.682 1.00 96.38 209 ILE A N 1
ATOM 1508 C CA . ILE A 1 209 ? -38.665 8.137 83.600 1.00 96.38 209 ILE A CA 1
ATOM 1509 C C . ILE A 1 209 ? -39.603 7.205 82.838 1.00 96.38 209 ILE A C 1
ATOM 1511 O O . ILE A 1 209 ? -40.524 7.667 82.170 1.00 96.38 209 ILE A O 1
ATOM 1515 N N . VAL A 1 210 ? -39.397 5.896 82.971 1.00 97.94 210 VAL A N 1
ATOM 1516 C CA . VAL A 1 210 ? -40.243 4.853 82.383 1.00 97.94 210 VAL A CA 1
ATOM 1517 C C . VAL A 1 210 ? -40.755 3.939 83.485 1.00 97.94 210 VAL A C 1
ATOM 1519 O O . VAL A 1 210 ? -39.973 3.311 84.188 1.00 97.94 210 VAL A O 1
ATOM 1522 N N . TRP A 1 211 ? -42.071 3.832 83.601 1.00 97.94 211 TRP A N 1
ATOM 1523 C CA . TRP A 1 211 ? -42.767 2.799 84.356 1.00 97.94 211 TRP A CA 1
ATOM 1524 C C . TRP A 1 211 ? -43.061 1.637 83.416 1.00 97.94 211 TRP A C 1
ATOM 1526 O O . TRP A 1 211 ? -44.036 1.663 82.665 1.00 97.94 211 TRP A O 1
ATOM 1536 N N . ASN A 1 212 ? -42.183 0.643 83.428 1.00 97.50 212 ASN A N 1
ATOM 1537 C CA . ASN A 1 212 ? -42.303 -0.550 82.609 1.00 97.50 212 ASN A CA 1
ATOM 1538 C C . ASN A 1 212 ? -43.105 -1.621 83.356 1.00 97.50 212 ASN A C 1
ATOM 1540 O O . ASN A 1 212 ? -42.747 -2.008 84.469 1.00 97.50 212 ASN A O 1
ATOM 1544 N N . PHE A 1 213 ? -44.167 -2.122 82.730 1.00 97.56 213 PHE A N 1
ATOM 1545 C CA . PHE A 1 213 ? -45.040 -3.178 83.240 1.00 97.56 213 PHE A CA 1
ATOM 1546 C C . PHE A 1 213 ? -44.932 -4.423 82.335 1.00 97.56 213 PHE A C 1
ATOM 1548 O O . PHE A 1 213 ? -45.804 -4.639 81.486 1.00 97.56 213 PHE A O 1
ATOM 1555 N N . PRO A 1 214 ? -43.874 -5.245 82.498 1.00 94.38 214 PRO A N 1
ATOM 1556 C CA . PRO A 1 214 ? -43.477 -6.260 81.519 1.00 94.38 214 PRO A CA 1
ATOM 1557 C C . PRO A 1 214 ? -44.469 -7.402 81.300 1.00 94.38 214 PRO A C 1
ATOM 1559 O O . PRO A 1 214 ? -44.362 -8.116 80.310 1.00 94.38 214 PRO A O 1
ATOM 1562 N N . GLN A 1 215 ? -45.416 -7.603 82.215 1.00 92.94 215 GLN A N 1
ATOM 1563 C CA . GLN A 1 215 ? -46.350 -8.730 82.177 1.00 92.94 215 GLN A CA 1
ATOM 1564 C C . GLN A 1 215 ? -47.759 -8.390 82.690 1.00 92.94 215 GLN A C 1
ATOM 1566 O O . GLN A 1 215 ? -48.562 -9.294 82.933 1.00 92.94 215 GLN A O 1
ATOM 1571 N N . ALA A 1 216 ? -48.063 -7.109 82.918 1.00 94.81 216 ALA A N 1
ATOM 1572 C CA . ALA A 1 216 ? -49.362 -6.710 83.452 1.00 94.81 216 ALA A CA 1
ATOM 1573 C C . ALA A 1 216 ? -50.452 -6.925 82.394 1.00 94.81 216 ALA A C 1
ATOM 1575 O O . ALA A 1 216 ? -50.414 -6.308 81.336 1.00 94.81 216 ALA A O 1
ATOM 1576 N N . ALA A 1 217 ? -51.443 -7.764 82.691 1.00 92.31 217 ALA A N 1
ATOM 1577 C CA . ALA A 1 217 ? -52.620 -7.949 81.842 1.00 92.31 217 ALA A CA 1
ATOM 1578 C C . ALA A 1 217 ? -53.701 -6.888 82.127 1.00 92.31 217 ALA A C 1
ATOM 1580 O O . ALA A 1 217 ? -54.501 -6.550 81.253 1.00 92.31 217 ALA A O 1
ATOM 1581 N N . ALA A 1 218 ? -53.708 -6.327 83.340 1.00 94.00 218 ALA A N 1
ATOM 1582 C CA . ALA A 1 218 ? -54.587 -5.235 83.747 1.00 94.00 218 ALA A CA 1
ATOM 1583 C C . ALA A 1 218 ? -53.820 -4.180 84.559 1.00 94.00 218 ALA A C 1
ATOM 1585 O O . ALA A 1 218 ? -53.012 -4.522 85.428 1.00 94.00 218 ALA A O 1
ATOM 1586 N N . LEU A 1 219 ? -54.103 -2.902 84.282 1.00 95.25 219 LEU A N 1
ATOM 1587 C CA . LEU A 1 219 ? -53.540 -1.753 84.994 1.00 95.25 219 LEU A CA 1
ATOM 1588 C C . LEU A 1 219 ? -54.656 -0.781 85.403 1.00 95.25 219 LEU A C 1
ATOM 1590 O O . LEU A 1 219 ? -55.446 -0.346 84.567 1.00 95.25 219 LEU A O 1
ATOM 1594 N N . THR A 1 220 ? -54.715 -0.399 86.677 1.00 93.88 220 THR A N 1
ATOM 1595 C CA . THR A 1 220 ? -55.658 0.630 87.162 1.00 93.88 220 THR A CA 1
ATOM 1596 C C . THR A 1 220 ? -54.925 1.888 87.610 1.00 93.88 220 THR A C 1
ATOM 1598 O O . THR A 1 220 ? -53.847 1.771 88.186 1.00 93.88 220 THR A O 1
ATOM 1601 N N . HIS A 1 221 ? -55.508 3.076 87.443 1.00 94.44 221 HIS A N 1
ATOM 1602 C CA . HIS A 1 221 ? -54.997 4.295 88.090 1.00 94.44 221 HIS A CA 1
ATOM 1603 C C . HIS A 1 221 ? -56.055 4.974 88.975 1.00 94.44 221 HIS A C 1
ATOM 1605 O O . HIS A 1 221 ? -57.241 4.977 88.646 1.00 94.44 221 HIS A O 1
ATOM 1611 N N . GLY A 1 222 ? -55.623 5.551 90.095 1.00 93.31 222 GLY A N 1
ATOM 1612 C CA . GLY A 1 222 ? -56.441 6.341 91.017 1.00 93.31 222 GLY A CA 1
ATOM 1613 C C . GLY A 1 222 ? -56.422 7.848 90.730 1.00 93.31 222 GLY A C 1
ATOM 1614 O O . GLY A 1 222 ? -56.128 8.296 89.619 1.00 93.31 222 GLY A O 1
ATOM 1615 N N . SER A 1 223 ? -56.738 8.636 91.760 1.00 93.12 223 SER A N 1
ATOM 1616 C CA . SER A 1 223 ? -56.759 10.103 91.749 1.00 93.12 223 SER A CA 1
ATOM 1617 C C . SER A 1 223 ? -55.397 10.712 92.104 1.00 93.12 223 SER A C 1
ATOM 1619 O O . SER A 1 223 ? -55.259 11.427 93.097 1.00 93.12 223 SER A O 1
ATOM 1621 N N . GLY A 1 224 ? -54.368 10.354 91.336 1.00 91.50 224 GLY A N 1
ATOM 1622 C CA . GLY A 1 224 ? -52.979 10.734 91.591 1.00 91.50 224 GLY A CA 1
ATOM 1623 C C . GLY A 1 224 ? -52.370 11.667 90.545 1.00 91.50 224 GLY A C 1
ATOM 1624 O O . GLY A 1 224 ? -52.967 11.948 89.505 1.00 91.50 224 GLY A O 1
ATOM 1625 N N . ARG A 1 225 ? -51.140 12.110 90.823 1.00 93.00 225 ARG A N 1
ATOM 1626 C CA . ARG A 1 225 ? -50.279 12.809 89.861 1.00 93.00 225 ARG A CA 1
ATOM 1627 C C . ARG A 1 225 ? -49.056 11.950 89.573 1.00 93.00 225 ARG A C 1
ATOM 1629 O O . ARG A 1 225 ? -48.200 11.778 90.440 1.00 93.00 225 ARG A O 1
ATOM 1636 N N . TYR A 1 226 ? -48.994 11.403 88.369 1.00 95.06 226 TYR A N 1
ATOM 1637 C CA . TYR A 1 226 ? -47.980 10.448 87.934 1.00 95.06 226 TYR A CA 1
ATOM 1638 C C . TYR A 1 226 ? -46.962 11.119 87.013 1.00 95.06 226 TYR A C 1
ATOM 1640 O O . TYR A 1 226 ? -47.278 12.087 86.320 1.00 95.06 226 TYR A O 1
ATOM 1648 N N . VAL A 1 227 ? -45.728 10.616 87.013 1.00 94.81 227 VAL A N 1
ATOM 1649 C CA . VAL A 1 227 ? -44.600 11.227 86.298 1.00 94.81 227 VAL A CA 1
ATOM 1650 C C . VAL A 1 227 ? -43.799 10.133 85.600 1.00 94.81 227 VAL A C 1
ATOM 1652 O O . VAL A 1 227 ? -43.378 9.179 86.256 1.00 94.81 227 VAL A O 1
ATOM 1655 N N . GLY A 1 228 ? -43.602 10.277 84.289 1.00 95.38 228 GLY A N 1
ATOM 1656 C CA . GLY A 1 228 ? -42.916 9.304 83.437 1.00 95.38 228 GLY A CA 1
ATOM 1657 C C . GLY A 1 228 ? -43.824 8.615 82.419 1.00 95.38 228 GLY A C 1
ATOM 1658 O O . GLY A 1 228 ? -45.048 8.695 82.498 1.00 95.38 228 GLY A O 1
ATOM 1659 N N . THR A 1 229 ? -43.219 7.911 81.466 1.00 97.44 229 THR A N 1
ATOM 1660 C CA . THR A 1 229 ? -43.930 7.075 80.493 1.00 97.44 229 THR A CA 1
ATOM 1661 C C . THR A 1 229 ? -44.423 5.792 81.144 1.00 97.44 229 THR A C 1
ATOM 1663 O O . THR A 1 229 ? -43.633 5.019 81.672 1.00 97.44 229 THR A O 1
ATOM 1666 N N . ILE A 1 230 ? -45.727 5.540 81.073 1.00 97.81 230 ILE A N 1
ATOM 1667 C CA . ILE A 1 230 ? -46.345 4.262 81.419 1.00 97.81 230 ILE A CA 1
ATOM 1668 C C . ILE A 1 230 ? -46.254 3.355 80.190 1.00 97.81 230 ILE A C 1
ATOM 1670 O O . ILE A 1 230 ? -46.961 3.573 79.207 1.00 97.81 230 ILE A O 1
ATOM 1674 N N . LEU A 1 231 ? -45.395 2.340 80.256 1.00 97.69 231 LEU A N 1
ATOM 1675 C CA . LEU A 1 231 ? -45.230 1.307 79.236 1.00 97.69 231 LEU A CA 1
ATOM 1676 C C . LEU A 1 231 ? -45.846 -0.004 79.739 1.00 97.69 231 LEU A C 1
ATOM 1678 O O . LEU A 1 231 ? -45.231 -0.725 80.519 1.00 97.69 231 LEU A O 1
ATOM 1682 N N . ALA A 1 232 ? -47.062 -0.313 79.292 1.00 97.12 232 ALA A N 1
ATOM 1683 C CA . ALA A 1 232 ? -47.819 -1.495 79.702 1.00 97.12 232 ALA A CA 1
ATOM 1684 C C . ALA A 1 232 ? -48.402 -2.247 78.486 1.00 97.12 232 ALA A C 1
ATOM 1686 O O . ALA A 1 232 ? -49.622 -2.297 78.305 1.00 97.12 232 ALA A O 1
ATOM 1687 N N . PRO A 1 233 ? -47.554 -2.843 77.624 1.00 96.38 233 PRO A N 1
ATOM 1688 C CA . PRO A 1 233 ? -47.956 -3.308 76.293 1.00 96.38 233 PRO A CA 1
ATOM 1689 C C . PRO A 1 233 ? -48.847 -4.563 76.279 1.00 96.38 233 PRO A C 1
ATOM 1691 O O . PRO A 1 233 ? -49.348 -4.963 75.225 1.00 96.38 233 PRO A O 1
ATOM 1694 N N . PHE A 1 234 ? -49.075 -5.168 77.446 1.00 94.81 234 PHE A N 1
ATOM 1695 C CA . PHE A 1 234 ? -50.012 -6.273 77.657 1.00 94.81 234 PHE A CA 1
ATOM 1696 C C . PHE A 1 234 ? -51.297 -5.842 78.384 1.00 94.81 234 PHE A C 1
ATOM 1698 O O . PHE A 1 234 ? -52.247 -6.621 78.452 1.00 94.81 234 PHE A O 1
ATOM 1705 N N . ALA A 1 235 ? -51.351 -4.614 78.913 1.00 96.38 235 ALA A N 1
ATOM 1706 C CA . ALA A 1 235 ? -52.369 -4.230 79.879 1.00 96.38 235 ALA A CA 1
ATOM 1707 C C . ALA A 1 235 ? -53.584 -3.554 79.245 1.00 96.38 235 ALA A C 1
ATOM 1709 O O . ALA A 1 235 ? -53.461 -2.553 78.529 1.00 96.38 235 ALA A O 1
ATOM 1710 N N . ALA A 1 236 ? -54.774 -4.027 79.618 1.00 95.25 236 ALA A N 1
ATOM 1711 C CA . ALA A 1 236 ? -55.986 -3.222 79.556 1.00 95.25 236 ALA A CA 1
ATOM 1712 C C . ALA A 1 236 ? -55.995 -2.227 80.730 1.00 95.25 236 ALA A C 1
ATOM 1714 O O . ALA A 1 236 ? -55.984 -2.621 81.900 1.00 95.25 236 ALA A O 1
ATOM 1715 N N . ILE A 1 237 ? -55.994 -0.932 80.416 1.00 95.56 237 ILE A N 1
ATOM 1716 C CA . ILE A 1 237 ? -55.876 0.160 81.381 1.00 95.56 237 ILE A CA 1
ATOM 1717 C C . ILE A 1 237 ? -57.266 0.706 81.722 1.00 95.56 237 ILE A C 1
ATOM 1719 O O . ILE A 1 237 ? -58.084 0.956 80.832 1.00 95.56 237 ILE A O 1
ATOM 1723 N N . SER A 1 238 ? -57.549 0.906 83.009 1.00 93.19 238 SER A N 1
ATOM 1724 C CA . SER A 1 238 ? -58.831 1.456 83.459 1.00 93.19 238 SER A CA 1
ATOM 1725 C C . SER A 1 238 ? -58.698 2.501 84.565 1.00 93.19 238 SER A C 1
ATOM 1727 O O . SER A 1 238 ? -57.804 2.442 85.412 1.00 93.19 238 SER A O 1
ATOM 1729 N N . ALA A 1 239 ? -59.603 3.478 84.547 1.00 91.94 239 ALA A N 1
ATOM 1730 C CA . ALA A 1 239 ? -59.639 4.540 85.545 1.00 91.94 239 ALA A CA 1
ATOM 1731 C C . ALA A 1 239 ? -60.446 4.118 86.784 1.00 91.94 239 ALA A C 1
ATOM 1733 O O . ALA A 1 239 ? -61.618 3.758 86.671 1.00 91.94 239 ALA A O 1
ATOM 1734 N N . ALA A 1 240 ? -59.842 4.234 87.967 1.00 90.25 240 ALA A N 1
ATOM 1735 C CA . ALA A 1 240 ? -60.486 4.097 89.277 1.00 90.25 240 ALA A CA 1
ATOM 1736 C C . ALA A 1 240 ? -60.601 5.444 90.030 1.00 90.25 240 ALA A C 1
ATOM 1738 O O . ALA A 1 240 ? -61.178 5.497 91.115 1.00 90.25 240 ALA A O 1
ATOM 1739 N N . GLY A 1 241 ? -60.063 6.528 89.458 1.00 90.31 241 GLY A N 1
ATOM 1740 C CA . GLY A 1 241 ? -60.099 7.898 89.975 1.00 90.31 241 GLY A CA 1
ATOM 1741 C C . GLY A 1 241 ? -59.679 8.919 88.910 1.00 90.31 241 GLY A C 1
ATOM 1742 O O . GLY A 1 241 ? -59.333 8.536 87.790 1.00 90.31 241 GLY A O 1
ATOM 1743 N N . SER A 1 242 ? -59.718 10.214 89.242 1.00 92.00 242 SER A N 1
ATOM 1744 C CA . SER A 1 242 ? -59.320 11.294 88.323 1.00 92.00 242 SER A CA 1
ATOM 1745 C C . SER A 1 242 ? -57.901 11.769 88.599 1.00 92.00 242 SER A C 1
ATOM 1747 O O . SER A 1 242 ? -57.643 12.318 89.669 1.00 92.00 242 SER A O 1
ATOM 1749 N N . GLY A 1 243 ? -56.999 11.581 87.639 1.00 92.12 243 GLY A N 1
ATOM 1750 C CA . GLY A 1 243 ? -55.573 11.855 87.799 1.00 92.12 243 GLY A CA 1
ATOM 1751 C C . GLY A 1 243 ? -54.958 12.681 86.673 1.00 92.12 243 GLY A C 1
ATOM 1752 O O . GLY A 1 243 ? -55.605 13.029 85.682 1.00 92.12 243 GLY A O 1
ATOM 1753 N N . GLU A 1 244 ? -53.672 12.965 86.835 1.00 93.25 244 GLU A N 1
ATOM 1754 C CA . GLU A 1 244 ? -52.832 13.660 85.861 1.00 93.25 244 GLU A CA 1
ATOM 1755 C C . GLU A 1 244 ? -51.548 12.853 85.614 1.00 93.25 244 GLU A C 1
ATOM 1757 O O . GLU A 1 244 ? -50.906 12.396 86.559 1.00 93.25 244 GLU A O 1
ATOM 1762 N N . LEU A 1 245 ? -51.166 12.682 84.349 1.00 94.88 245 LEU A N 1
ATOM 1763 C CA . LEU A 1 245 ? -49.934 12.021 83.921 1.00 94.88 245 LEU A CA 1
ATOM 1764 C C . LEU A 1 245 ? -49.030 13.025 83.203 1.00 94.88 245 LEU A C 1
ATOM 1766 O O . LEU A 1 245 ? -49.392 13.542 82.150 1.00 94.88 245 LEU A O 1
ATOM 1770 N N . LEU A 1 246 ? -47.836 13.263 83.743 1.00 94.62 246 LEU A N 1
ATOM 1771 C CA . LEU A 1 246 ? -46.762 13.992 83.068 1.00 94.62 246 LEU A CA 1
ATOM 1772 C C . LEU A 1 246 ? -45.881 12.971 82.343 1.00 94.62 246 LEU A C 1
ATOM 1774 O O . LEU A 1 246 ? -44.879 12.510 82.897 1.00 94.62 246 LEU A O 1
ATOM 1778 N N . GLY A 1 247 ? -46.289 12.566 81.140 1.00 94.06 247 GLY A N 1
ATOM 1779 C CA . GLY A 1 247 ? -45.612 11.506 80.398 1.00 94.06 247 GLY A CA 1
ATOM 1780 C C . GLY A 1 247 ? -46.428 10.947 79.239 1.00 94.06 247 GLY A C 1
ATOM 1781 O O . GLY A 1 247 ? -47.382 11.567 78.764 1.00 94.06 247 GLY A O 1
ATOM 1782 N N . GLN A 1 248 ? -46.050 9.746 78.804 1.00 96.56 248 GLN A N 1
ATOM 1783 C CA . GLN A 1 248 ? -46.744 8.993 77.759 1.00 96.56 248 GLN A CA 1
ATOM 1784 C C . GLN A 1 248 ? -47.517 7.809 78.346 1.00 96.56 248 GLN A C 1
ATOM 1786 O O . GLN A 1 248 ? -47.132 7.248 79.370 1.00 96.56 248 GLN A O 1
ATOM 1791 N N . LEU A 1 249 ? -48.582 7.397 77.666 1.00 97.38 249 LEU A N 1
ATOM 1792 C CA . LEU A 1 249 ? -49.375 6.214 77.973 1.00 97.38 249 LEU A CA 1
ATOM 1793 C C . LEU A 1 249 ? -49.313 5.239 76.796 1.00 97.38 249 LEU A C 1
ATOM 1795 O O . LEU A 1 249 ? -49.871 5.512 75.733 1.00 97.38 249 LEU A O 1
ATOM 1799 N N . ILE A 1 250 ? -48.664 4.096 76.997 1.00 98.19 250 ILE A N 1
ATOM 1800 C CA . ILE A 1 250 ? -48.521 3.040 75.995 1.00 98.19 250 ILE A CA 1
ATOM 1801 C C . ILE A 1 250 ? -49.113 1.743 76.552 1.00 98.19 250 ILE A C 1
ATOM 1803 O O . ILE A 1 250 ? -48.672 1.263 77.596 1.00 98.19 250 ILE A O 1
ATOM 1807 N N . GLY A 1 251 ? -50.099 1.153 75.873 1.00 96.50 251 GLY A N 1
ATOM 1808 C CA . GLY A 1 251 ? -50.735 -0.082 76.346 1.00 96.50 251 GLY A CA 1
ATOM 1809 C C . GLY A 1 251 ? -51.760 -0.694 75.396 1.00 96.50 251 GLY A C 1
ATOM 1810 O O . GLY A 1 251 ? -51.888 -0.271 74.251 1.00 96.50 251 GLY A O 1
ATOM 1811 N N . VAL A 1 252 ? -52.497 -1.716 75.844 1.00 96.50 252 VAL A N 1
ATOM 1812 C CA . VAL A 1 252 ? -53.475 -2.402 74.977 1.00 96.50 252 VAL A CA 1
ATOM 1813 C C . VAL A 1 252 ? -54.705 -1.534 74.769 1.00 96.50 252 VAL A C 1
ATOM 1815 O O . VAL A 1 252 ? -55.044 -1.209 73.640 1.00 96.50 252 VAL A O 1
ATOM 1818 N N . SER A 1 253 ? -55.378 -1.129 75.837 1.00 96.81 253 SER A N 1
ATOM 1819 C CA . SER A 1 253 ? -56.598 -0.323 75.748 1.00 96.81 253 SER A CA 1
ATOM 1820 C C . SER A 1 253 ? -56.691 0.629 76.921 1.00 96.81 253 SER A C 1
ATOM 1822 O O . SER A 1 253 ? -56.104 0.362 77.965 1.00 96.81 253 SER A O 1
ATOM 1824 N N . TYR A 1 254 ? -57.494 1.678 76.797 1.00 95.50 254 TYR A N 1
ATOM 1825 C CA . TYR A 1 254 ? -57.840 2.527 77.931 1.00 95.50 254 TYR A CA 1
ATOM 1826 C C . TYR A 1 254 ? -59.347 2.752 77.984 1.00 95.50 254 TYR A C 1
ATOM 1828 O O . TYR A 1 254 ? -59.971 3.068 76.971 1.00 95.50 254 TYR A O 1
ATOM 1836 N N . THR A 1 255 ? -59.941 2.587 79.165 1.00 91.94 255 THR A N 1
ATOM 1837 C CA . THR A 1 255 ? -61.362 2.867 79.406 1.00 91.94 255 THR A CA 1
ATOM 1838 C C . THR A 1 255 ? -61.549 3.626 80.712 1.00 91.94 255 THR A C 1
ATOM 1840 O O . THR A 1 255 ? -61.113 3.172 81.770 1.00 91.94 255 THR A O 1
ATOM 1843 N N . ASN A 1 256 ? -62.257 4.753 80.663 1.00 85.44 256 ASN A N 1
ATOM 1844 C CA . ASN A 1 256 ? -62.704 5.451 81.863 1.00 85.44 256 ASN A CA 1
ATOM 1845 C C . ASN A 1 256 ? -64.195 5.232 82.172 1.00 85.44 256 ASN A C 1
ATOM 1847 O O . ASN A 1 256 ? -65.011 4.948 81.294 1.00 85.44 256 ASN A O 1
ATOM 1851 N N . PHE A 1 257 ? -64.556 5.409 83.446 1.00 77.00 257 PHE A N 1
ATOM 1852 C CA . PHE A 1 257 ? -65.941 5.649 83.853 1.00 77.00 257 PHE A CA 1
ATOM 1853 C C . PHE A 1 257 ? -66.274 7.143 83.685 1.00 77.00 257 PHE A C 1
ATOM 1855 O O . PHE A 1 257 ? -65.368 7.966 83.786 1.00 77.00 257 PHE A O 1
ATOM 1862 N N . PRO A 1 258 ? -67.547 7.537 83.477 1.00 68.88 258 PRO A N 1
ATOM 1863 C CA . PRO A 1 258 ? -67.925 8.912 83.108 1.00 68.88 258 PRO A CA 1
ATOM 1864 C C . PRO A 1 258 ? -67.421 10.031 84.037 1.00 68.88 258 PRO A C 1
ATOM 1866 O O . PRO A 1 258 ? -67.312 11.177 83.608 1.00 68.88 258 PRO A O 1
ATOM 1869 N N . PHE A 1 259 ? -67.126 9.705 85.299 1.00 75.62 259 PHE A N 1
ATOM 1870 C CA . PHE A 1 259 ? -66.677 10.649 86.329 1.00 75.62 259 PHE A CA 1
ATOM 1871 C C . PHE A 1 259 ? -65.161 10.643 86.565 1.00 75.62 259 PHE A C 1
ATOM 1873 O O . PHE A 1 259 ? -64.660 11.508 87.278 1.00 75.62 259 PHE A O 1
ATOM 1880 N N . PHE A 1 260 ? -64.441 9.674 85.996 1.00 87.75 260 PHE A N 1
ATOM 1881 C CA . PHE A 1 260 ? -63.002 9.516 86.175 1.00 87.75 260 PHE A CA 1
ATOM 1882 C C . PHE A 1 260 ? -62.266 9.894 84.897 1.00 87.75 260 PHE A C 1
ATOM 1884 O O . PHE A 1 260 ? -62.657 9.504 83.797 1.00 87.75 260 PHE A O 1
ATOM 1891 N N . THR A 1 261 ? -61.198 10.671 85.026 1.00 84.19 261 THR A N 1
ATOM 1892 C CA . THR A 1 261 ? -60.448 11.199 83.881 1.00 84.19 261 THR A CA 1
ATOM 1893 C C . THR A 1 261 ? -58.952 11.062 84.101 1.00 84.19 261 THR A C 1
ATOM 1895 O O . THR A 1 261 ? -58.482 11.150 85.230 1.00 84.19 261 THR A O 1
ATOM 1898 N N . LEU A 1 262 ? -58.188 10.929 83.022 1.00 91.69 262 LEU A N 1
ATOM 1899 C CA . LEU A 1 262 ? -56.736 11.055 83.069 1.00 91.69 262 LEU A CA 1
ATOM 1900 C C . LEU A 1 262 ? -56.327 12.193 82.143 1.00 91.69 262 LEU A C 1
ATOM 1902 O O . LEU A 1 262 ? -56.453 12.077 80.926 1.00 91.69 262 LEU A O 1
ATOM 1906 N N . THR A 1 263 ? -55.880 13.302 82.723 1.00 92.75 263 THR A N 1
ATOM 1907 C CA . THR A 1 263 ? -55.269 14.391 81.953 1.00 92.75 263 THR A CA 1
ATOM 1908 C C . THR A 1 263 ? -53.839 13.991 81.628 1.00 92.75 263 THR A C 1
ATOM 1910 O O . THR A 1 263 ? -53.065 13.709 82.539 1.00 92.75 263 THR A O 1
ATOM 1913 N N . ILE A 1 264 ? -53.476 13.959 80.348 1.00 94.38 264 ILE A N 1
ATOM 1914 C CA . ILE A 1 264 ? -52.125 13.575 79.918 1.00 94.38 264 ILE A CA 1
ATOM 1915 C C . ILE A 1 264 ? -51.418 14.832 79.432 1.00 94.38 264 ILE A C 1
ATOM 1917 O O . ILE A 1 264 ? -51.836 15.440 78.451 1.00 94.38 264 ILE A O 1
ATOM 1921 N N . VAL A 1 265 ? -50.369 15.244 80.133 1.00 92.62 265 VAL A N 1
ATOM 1922 C CA . VAL A 1 265 ? -49.576 16.438 79.830 1.00 92.62 265 VAL A CA 1
ATOM 1923 C C . VAL A 1 265 ? -48.428 16.061 78.896 1.00 92.62 265 VAL A C 1
ATOM 1925 O O . VAL A 1 265 ? -47.826 15.002 79.058 1.00 92.62 265 VAL A O 1
ATOM 1928 N N . ASP A 1 266 ? -48.126 16.921 77.917 1.00 92.06 266 ASP A N 1
ATOM 1929 C CA . ASP A 1 266 ? -47.131 16.614 76.889 1.00 92.06 266 ASP A CA 1
ATOM 1930 C C . ASP A 1 266 ? -45.707 16.492 77.453 1.00 92.06 266 ASP A C 1
ATOM 1932 O O . ASP A 1 266 ? -45.062 17.487 77.779 1.00 92.06 266 ASP A O 1
ATOM 1936 N N . ALA A 1 267 ? -45.234 15.254 77.569 1.00 91.94 267 ALA A N 1
ATOM 1937 C CA . ALA A 1 267 ? -43.872 14.906 77.935 1.00 91.94 267 ALA A CA 1
ATOM 1938 C C . ALA A 1 267 ? -43.479 13.592 77.248 1.00 91.94 267 ALA A C 1
ATOM 1940 O O . ALA A 1 267 ? -43.719 12.507 77.780 1.00 91.94 267 ALA A O 1
ATOM 1941 N N . LEU A 1 268 ? -42.897 13.685 76.051 1.00 94.62 268 LEU A N 1
ATOM 1942 C CA . LEU A 1 268 ? -42.345 12.522 75.354 1.00 94.62 268 LEU A CA 1
ATOM 1943 C C . LEU A 1 268 ? -41.067 12.032 76.044 1.00 94.62 268 LEU A C 1
ATOM 1945 O O . LEU A 1 268 ? -40.300 12.820 76.608 1.00 94.62 268 LEU A O 1
ATOM 1949 N N . PHE A 1 269 ? -40.821 10.728 75.981 1.00 95.50 269 PHE A N 1
ATOM 1950 C CA . PHE A 1 269 ? -39.583 10.155 76.475 1.00 95.50 269 PHE A CA 1
ATOM 1951 C C . PHE A 1 269 ? -38.404 10.567 75.585 1.00 95.50 269 PHE A C 1
ATOM 1953 O O . PHE A 1 269 ? -38.419 10.413 74.363 1.00 95.50 269 PHE A O 1
ATOM 1960 N N . THR A 1 270 ? -37.367 11.102 76.223 1.00 93.62 270 THR A N 1
ATOM 1961 C CA . THR A 1 270 ? -36.116 11.554 75.600 1.00 93.62 270 THR A CA 1
ATOM 1962 C C . THR A 1 270 ? -34.897 10.839 76.183 1.00 93.62 270 THR A C 1
ATOM 1964 O O . THR A 1 270 ? -33.761 11.211 75.884 1.00 93.62 270 THR A O 1
ATOM 1967 N N . GLY A 1 271 ? -35.099 9.885 77.098 1.00 89.56 271 GLY A N 1
ATOM 1968 C CA . GLY A 1 271 ? -34.027 9.098 77.708 1.00 89.56 271 GLY A CA 1
ATOM 1969 C C . GLY A 1 271 ? -33.434 8.066 76.749 1.00 89.56 271 GLY A C 1
ATOM 1970 O O . GLY A 1 271 ? -33.872 7.933 75.610 1.00 89.56 271 GLY A O 1
ATOM 1971 N N . CYS A 1 272 ? -32.435 7.328 77.229 1.00 89.56 272 CYS A N 1
ATOM 1972 C CA . CYS A 1 272 ? -31.804 6.244 76.477 1.00 89.56 272 CYS A CA 1
ATOM 1973 C C . CYS A 1 272 ? -32.045 4.909 77.173 1.00 89.56 272 CYS A C 1
ATOM 1975 O O . CYS A 1 272 ? -31.569 4.707 78.289 1.00 89.56 272 CYS A O 1
ATOM 1977 N N . LEU A 1 273 ? -32.750 3.995 76.505 1.00 91.88 273 LEU A N 1
ATOM 1978 C CA . LEU A 1 273 ? -32.907 2.616 76.965 1.00 91.88 273 LEU A CA 1
ATOM 1979 C C . LEU A 1 273 ? -31.866 1.709 76.284 1.00 91.88 273 LEU A C 1
ATOM 1981 O O . LEU A 1 273 ? -31.440 2.011 75.165 1.00 91.88 273 LEU A O 1
ATOM 1985 N N . PRO A 1 274 ? -31.426 0.623 76.944 1.00 86.38 274 PRO A N 1
ATOM 1986 C CA . PRO A 1 274 ? -30.506 -0.348 76.361 1.00 86.38 274 PRO A CA 1
ATOM 1987 C C . PRO A 1 274 ? -31.186 -1.170 75.270 1.00 86.38 274 PRO A C 1
ATOM 1989 O O . PRO A 1 274 ? -32.351 -1.545 75.410 1.00 86.38 274 PRO A O 1
ATOM 1992 N N . ASP A 1 275 ? -30.427 -1.493 74.226 1.00 81.44 275 ASP A N 1
ATOM 1993 C CA . ASP A 1 275 ? -30.853 -2.401 73.162 1.00 81.44 275 ASP A CA 1
ATOM 1994 C C . ASP A 1 275 ? -31.065 -3.834 73.683 1.00 81.44 275 ASP A C 1
ATOM 1996 O O . ASP A 1 275 ? -30.216 -4.380 74.395 1.00 81.44 275 ASP A O 1
ATOM 2000 N N . ILE A 1 276 ? -32.205 -4.435 73.334 1.00 74.06 276 ILE A N 1
ATOM 2001 C CA . ILE A 1 276 ? -32.572 -5.810 73.683 1.00 74.06 276 ILE A CA 1
ATOM 2002 C C . ILE A 1 276 ? -32.356 -6.669 72.432 1.00 74.06 276 ILE A C 1
ATOM 2004 O O . ILE A 1 276 ? -33.240 -6.823 71.590 1.00 74.06 276 ILE A O 1
ATOM 2008 N N . THR A 1 277 ? -31.161 -7.252 72.321 1.00 57.41 277 THR A N 1
ATOM 2009 C CA . THR A 1 277 ? -30.637 -7.988 71.151 1.00 57.41 277 THR A CA 1
ATOM 2010 C C . THR A 1 277 ? -31.402 -9.267 70.762 1.00 57.41 277 THR A C 1
ATOM 2012 O O . THR A 1 277 ? -31.012 -9.944 69.815 1.00 57.41 277 THR A O 1
ATOM 2015 N N . SER A 1 278 ? -32.503 -9.609 71.440 1.00 55.78 278 SER A N 1
ATOM 2016 C CA . SER A 1 278 ? -33.288 -10.836 71.229 1.00 55.78 278 SER A CA 1
ATOM 2017 C C . SER A 1 278 ? -34.721 -10.615 70.718 1.00 55.78 278 SER A C 1
ATOM 2019 O O . SER A 1 278 ? -35.538 -11.523 70.823 1.00 55.78 278 SER A O 1
ATOM 2021 N N . CYS A 1 279 ? -35.050 -9.444 70.166 1.00 57.00 279 CYS A N 1
ATOM 2022 C CA . CYS A 1 279 ? -36.391 -9.141 69.631 1.00 57.00 279 CYS A CA 1
ATOM 2023 C C . CYS A 1 279 ? -36.436 -9.049 68.083 1.00 57.00 279 CYS A C 1
ATOM 2025 O O . CYS A 1 279 ? -37.256 -8.318 67.534 1.00 57.00 279 CYS A O 1
ATOM 2027 N N . GLY A 1 280 ? -35.531 -9.754 67.382 1.00 52.97 280 GLY A N 1
ATOM 2028 C CA . GLY A 1 280 ? -35.238 -9.608 65.944 1.00 52.97 280 GLY A CA 1
ATOM 2029 C C . GLY A 1 280 ? -36.346 -10.048 64.971 1.00 52.97 280 GLY A C 1
ATOM 2030 O O . GLY A 1 280 ? -37.012 -11.058 65.179 1.00 52.97 280 GLY A O 1
ATOM 2031 N N . GLY A 1 281 ? -36.516 -9.285 63.887 1.00 61.31 281 GLY A N 1
ATOM 2032 C CA . GLY A 1 281 ? -37.466 -9.554 62.803 1.00 61.31 281 GLY A CA 1
ATOM 2033 C C . GLY A 1 281 ? -37.065 -10.708 61.859 1.00 61.31 281 GLY A C 1
ATOM 2034 O O . GLY A 1 281 ? -36.154 -11.483 62.164 1.00 61.31 281 GLY A O 1
ATOM 2035 N N . PRO A 1 282 ? -37.745 -10.848 60.707 1.00 67.75 282 PRO A N 1
ATOM 2036 C 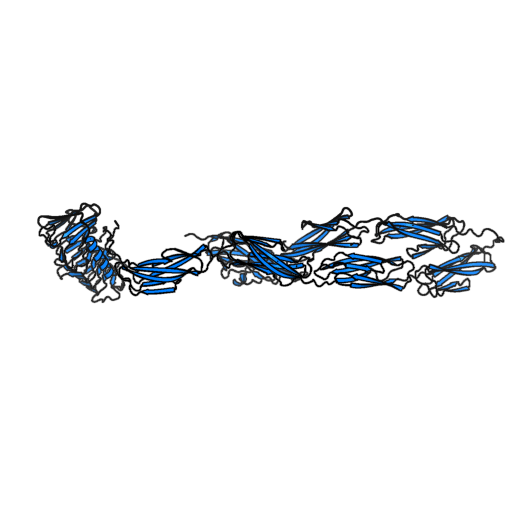CA . PRO A 1 282 ? -37.451 -11.878 59.707 1.00 67.75 282 PRO A CA 1
ATOM 2037 C C . PRO A 1 282 ? -36.057 -11.662 59.099 1.00 67.75 282 PRO A C 1
ATOM 2039 O O . PRO A 1 282 ? -35.689 -10.538 58.756 1.00 67.75 282 PRO A O 1
ATOM 2042 N N . SER A 1 283 ? -35.263 -12.729 58.971 1.00 82.00 283 SER A N 1
ATOM 2043 C CA . SER A 1 283 ? -33.887 -12.654 58.463 1.00 82.00 283 SER A CA 1
ATOM 2044 C C . SER A 1 283 ? -33.535 -13.910 57.675 1.00 82.00 283 SER A C 1
ATOM 2046 O O . SER A 1 283 ? -33.529 -15.006 58.228 1.00 82.00 283 SER A O 1
ATOM 2048 N N . LEU A 1 284 ? -33.216 -13.751 56.390 1.00 88.19 284 LEU A N 1
ATOM 2049 C CA . LEU A 1 284 ? -32.669 -14.822 55.561 1.00 88.19 284 LEU A CA 1
ATOM 2050 C C . LEU A 1 284 ? -31.147 -14.699 55.471 1.00 88.19 284 LEU A C 1
ATOM 2052 O O . LEU A 1 284 ? -30.598 -13.601 55.374 1.00 88.19 284 LEU A O 1
ATOM 2056 N N . THR A 1 285 ? -30.473 -15.841 55.427 1.00 91.56 285 THR A N 1
ATOM 2057 C CA . THR A 1 285 ? -29.092 -15.955 54.964 1.00 91.56 285 THR A CA 1
ATOM 2058 C C . THR A 1 285 ? -29.038 -16.909 53.780 1.00 91.56 285 THR A C 1
ATOM 2060 O O . THR A 1 285 ? -29.788 -17.881 53.712 1.00 91.56 285 THR A O 1
ATOM 2063 N N . VAL A 1 286 ? -28.161 -16.625 52.821 1.00 95.50 286 VAL A N 1
ATOM 2064 C CA . VAL A 1 286 ? -27.887 -17.523 51.701 1.00 95.50 286 VAL A CA 1
ATOM 2065 C C . VAL A 1 286 ? -26.394 -17.785 51.636 1.00 95.50 286 VAL A C 1
ATOM 2067 O O . VAL A 1 286 ? -25.581 -16.866 51.712 1.00 95.50 286 VAL A O 1
ATOM 2070 N N . THR A 1 287 ? -26.033 -19.054 51.503 1.00 94.62 287 THR A N 1
ATOM 2071 C CA . THR A 1 287 ? -24.668 -19.480 51.204 1.00 94.62 287 THR A CA 1
ATOM 2072 C C . THR A 1 287 ? -24.666 -20.239 49.892 1.00 94.62 287 THR A C 1
ATOM 2074 O O . THR A 1 287 ? -25.624 -20.935 49.554 1.00 94.62 287 THR A O 1
ATOM 2077 N N . LYS A 1 288 ? -23.581 -20.093 49.139 1.00 95.50 288 LYS A N 1
ATOM 2078 C CA . LYS A 1 288 ? -23.350 -20.831 47.906 1.00 95.50 288 LYS A CA 1
ATOM 2079 C C . LYS A 1 288 ? -21.923 -21.334 47.915 1.00 95.50 288 LYS A C 1
ATOM 2081 O O . LYS A 1 288 ? -21.003 -20.573 48.202 1.00 95.50 288 LYS A O 1
ATOM 2086 N N . THR A 1 289 ? -21.757 -22.612 47.616 1.00 95.94 289 THR A N 1
ATOM 2087 C CA . THR A 1 289 ? -20.451 -23.250 47.474 1.00 95.94 289 THR A CA 1
ATOM 2088 C C . THR A 1 289 ? -20.399 -24.032 46.170 1.00 95.94 289 THR A C 1
ATOM 2090 O O . THR A 1 289 ? -21.433 -24.442 45.641 1.00 95.94 289 THR A O 1
ATOM 2093 N N . VAL A 1 290 ? -19.194 -24.211 45.649 1.00 95.81 290 VAL A N 1
ATOM 2094 C CA . VAL A 1 290 ? -18.860 -25.101 44.538 1.00 95.81 290 VAL A CA 1
ATOM 2095 C C . VAL A 1 290 ? -17.811 -26.077 45.057 1.00 95.81 290 VAL A C 1
ATOM 2097 O O . VAL A 1 290 ? -16.819 -25.647 45.641 1.00 95.81 290 VAL A O 1
ATOM 2100 N N . GLU A 1 291 ? -18.071 -27.380 44.956 1.00 94.56 291 GLU A N 1
ATOM 2101 C CA . GLU A 1 291 ? -17.221 -28.422 45.563 1.00 94.56 291 GLU A CA 1
ATOM 2102 C C . GLU A 1 291 ? -16.898 -28.161 47.054 1.00 94.56 291 GLU A C 1
ATOM 2104 O O . GLU A 1 291 ? -15.812 -28.454 47.550 1.00 94.56 291 GLU A O 1
ATOM 2109 N N . GLY A 1 292 ? -17.844 -27.558 47.786 1.00 91.25 292 GLY A N 1
ATOM 2110 C CA . GLY A 1 292 ? -17.694 -27.223 49.207 1.00 91.25 292 GLY A CA 1
ATOM 2111 C C . GLY A 1 292 ? -16.856 -25.973 49.519 1.00 91.25 292 GLY A C 1
ATOM 2112 O O . GLY A 1 292 ? -16.638 -25.683 50.693 1.00 91.25 292 GLY A O 1
ATOM 2113 N N . ALA A 1 293 ? -16.418 -25.208 48.514 1.00 92.56 293 ALA A N 1
ATOM 2114 C CA . ALA A 1 293 ? -15.637 -23.980 48.679 1.00 92.56 293 ALA A CA 1
ATOM 2115 C C . ALA A 1 293 ? -16.306 -22.753 48.024 1.00 92.56 293 ALA A C 1
ATOM 2117 O O . ALA A 1 293 ? -17.253 -22.874 47.247 1.00 92.56 293 ALA A O 1
ATOM 2118 N N . SER A 1 294 ? -15.821 -21.545 48.337 1.00 90.88 294 SER A N 1
ATOM 2119 C CA . SER A 1 294 ? -16.271 -20.289 47.705 1.00 90.88 294 SER A CA 1
ATOM 2120 C C . SER A 1 294 ? -15.659 -20.049 46.317 1.00 90.88 294 SER A C 1
ATOM 2122 O O . SER A 1 294 ? -16.091 -19.155 45.585 1.00 90.88 294 SER A O 1
ATOM 2124 N N . SER A 1 295 ? -14.669 -20.857 45.937 1.00 92.75 295 SER A N 1
ATOM 2125 C CA . SER A 1 295 ? -14.079 -20.866 44.608 1.00 92.75 295 SER A CA 1
ATOM 2126 C C . SER A 1 295 ? -13.634 -22.265 44.197 1.00 92.75 295 SER A C 1
ATOM 2128 O O . SER A 1 295 ? -13.349 -23.116 45.040 1.00 92.75 295 SER A O 1
ATOM 2130 N N . PHE A 1 296 ? -13.564 -22.494 42.888 1.00 94.62 296 PHE A N 1
ATOM 2131 C CA . PHE A 1 296 ? -13.057 -23.731 42.303 1.00 94.62 296 PHE A CA 1
ATOM 2132 C C . PHE A 1 296 ? -12.197 -23.423 41.076 1.00 94.62 296 PHE A C 1
ATOM 2134 O O . PHE A 1 296 ? -12.476 -22.475 40.341 1.00 94.62 296 PHE A O 1
ATOM 2141 N N . THR A 1 297 ? -11.169 -24.236 40.842 1.00 93.88 297 THR A N 1
ATOM 2142 C CA . THR A 1 297 ? -10.310 -24.142 39.658 1.00 93.88 297 THR A CA 1
ATOM 2143 C C . THR A 1 297 ? -10.299 -25.487 38.950 1.00 93.88 297 THR A C 1
ATOM 2145 O O . THR A 1 297 ? -9.889 -26.484 39.540 1.00 93.88 297 THR A O 1
ATOM 2148 N N . GLY A 1 298 ? -10.715 -25.518 37.686 1.00 92.00 298 GLY A N 1
ATOM 2149 C CA . GLY A 1 298 ? -10.773 -26.747 36.892 1.00 92.00 298 GLY A CA 1
ATOM 2150 C C . GLY A 1 298 ? -10.704 -26.466 35.398 1.00 92.00 298 GLY A C 1
ATOM 2151 O O . GLY A 1 298 ? -10.904 -25.335 34.963 1.00 92.00 298 GLY A O 1
ATOM 2152 N N . THR A 1 299 ? -10.368 -27.474 34.599 1.00 91.50 299 THR A N 1
ATOM 2153 C CA . THR A 1 299 ? -10.345 -27.342 33.135 1.00 91.50 299 THR A CA 1
ATOM 2154 C C . THR A 1 299 ? -11.772 -27.339 32.578 1.00 91.50 299 THR A C 1
ATOM 2156 O O . THR A 1 299 ? -12.652 -27.911 33.226 1.00 91.50 299 THR A O 1
ATOM 2159 N N . PRO A 1 300 ? -12.024 -26.766 31.388 1.00 91.69 300 PRO A N 1
ATOM 2160 C CA . PRO A 1 300 ? -13.326 -26.862 30.726 1.00 91.69 300 PRO A CA 1
ATOM 2161 C C . PRO A 1 300 ? -13.878 -28.295 30.691 1.00 91.69 300 PRO A C 1
ATOM 2163 O O . PRO A 1 300 ? -13.122 -29.238 30.455 1.00 91.69 300 PRO A O 1
ATOM 2166 N N . GLY A 1 301 ? -15.177 -28.455 30.950 1.00 88.62 301 GLY A N 1
ATOM 2167 C CA . GLY A 1 301 ? -15.859 -29.754 31.014 1.00 88.62 301 GLY A CA 1
ATOM 2168 C C . GLY A 1 301 ? -15.608 -30.558 32.299 1.00 88.62 301 GLY A C 1
ATOM 2169 O O . GLY A 1 301 ? -16.072 -31.689 32.419 1.00 88.62 301 GLY A O 1
ATOM 2170 N N . THR A 1 302 ? -14.869 -30.015 33.277 1.00 93.56 302 THR A N 1
ATOM 2171 C CA . THR A 1 302 ? -14.734 -30.668 34.593 1.00 93.56 302 THR A CA 1
ATOM 2172 C C . THR A 1 302 ? -16.091 -30.640 35.294 1.00 93.56 302 THR A C 1
ATOM 2174 O O . THR A 1 302 ? -16.599 -29.538 35.509 1.00 93.56 302 THR A O 1
ATOM 2177 N N . PRO A 1 303 ? -16.675 -31.787 35.686 1.00 92.12 303 PRO A N 1
ATOM 2178 C CA . PRO A 1 303 ? -17.929 -31.799 36.428 1.00 92.12 303 PRO A CA 1
ATOM 2179 C C . PRO A 1 303 ? -17.736 -31.129 37.793 1.00 92.12 303 PRO A C 1
ATOM 2181 O O . PRO A 1 303 ? -16.757 -31.406 38.487 1.00 92.12 303 PRO A O 1
ATOM 2184 N N . ILE A 1 304 ? -18.664 -30.250 38.161 1.00 94.25 304 ILE A N 1
ATOM 2185 C CA . ILE A 1 304 ? -18.678 -29.511 39.424 1.00 94.25 304 ILE A CA 1
ATOM 2186 C C . ILE A 1 304 ? -20.072 -29.532 40.039 1.00 94.25 304 ILE A C 1
ATOM 2188 O O . ILE A 1 304 ? -21.084 -29.502 39.344 1.00 94.25 304 ILE A O 1
ATOM 2192 N N . ARG A 1 305 ? -20.130 -29.522 41.363 1.00 95.56 305 ARG A N 1
ATOM 2193 C CA . ARG A 1 305 ? -21.356 -29.531 42.149 1.00 95.56 305 ARG A CA 1
ATOM 2194 C C . ARG A 1 305 ? -21.496 -28.236 42.927 1.00 95.56 305 ARG A C 1
ATOM 2196 O O . ARG A 1 305 ? -20.658 -27.899 43.765 1.00 95.56 305 ARG A O 1
ATOM 2203 N N . TYR A 1 306 ? -22.595 -27.535 42.687 1.00 95.69 306 TYR A N 1
ATOM 2204 C CA . TYR A 1 306 ? -23.019 -26.381 43.465 1.00 95.69 306 TYR A CA 1
ATOM 2205 C C . TYR A 1 306 ? -23.927 -26.815 44.615 1.00 95.69 306 TYR A C 1
ATOM 2207 O O . TYR A 1 306 ? -24.830 -27.630 44.431 1.00 95.69 306 TYR A O 1
ATOM 2215 N N . LEU A 1 307 ? -23.717 -26.222 45.788 1.00 95.56 307 LEU A N 1
ATOM 2216 C CA . LEU A 1 307 ? -24.621 -26.307 46.931 1.00 95.56 307 LEU A CA 1
ATOM 2217 C C . LEU A 1 307 ? -25.032 -24.891 47.334 1.00 95.56 307 LEU A C 1
ATOM 2219 O O . LEU A 1 307 ? -24.204 -24.109 47.807 1.00 95.56 307 LEU A O 1
ATOM 2223 N N . VAL A 1 308 ? -26.313 -24.577 47.156 1.00 95.12 308 VAL A N 1
ATOM 2224 C CA . VAL A 1 308 ? -26.958 -23.368 47.676 1.00 95.12 308 VAL A CA 1
ATOM 2225 C C . VAL A 1 308 ? -27.708 -23.747 48.945 1.00 95.12 308 VAL A C 1
ATOM 2227 O O . VAL A 1 308 ? -28.482 -24.695 48.928 1.00 95.12 308 VAL A O 1
ATOM 2230 N N . THR A 1 309 ? -27.500 -23.025 50.042 1.00 94.06 309 THR A N 1
ATOM 2231 C CA . THR A 1 309 ? -28.274 -23.211 51.278 1.00 94.06 309 THR A CA 1
ATOM 2232 C C . THR A 1 309 ? -28.901 -21.890 51.683 1.00 94.06 309 THR A C 1
ATOM 2234 O O . THR A 1 309 ? -28.183 -20.918 51.926 1.00 94.06 309 THR A O 1
ATOM 2237 N N . VAL A 1 310 ? -30.230 -21.864 51.751 1.00 94.88 310 VAL A N 1
ATOM 2238 C CA . VAL A 1 310 ? -31.012 -20.725 52.243 1.00 94.88 310 VAL A CA 1
ATOM 2239 C C . VAL A 1 310 ? -31.492 -21.044 53.648 1.00 94.88 310 VAL A C 1
ATOM 2241 O O . VAL A 1 310 ? -32.144 -22.066 53.829 1.00 94.88 310 VAL A O 1
ATOM 2244 N N . THR A 1 311 ? -31.193 -20.193 54.625 1.00 92.44 311 THR A N 1
ATOM 2245 C CA . THR A 1 311 ? -31.573 -20.396 56.031 1.00 92.44 311 THR A CA 1
ATOM 2246 C C . THR A 1 311 ? -32.368 -19.206 56.543 1.00 92.44 311 THR A C 1
ATOM 2248 O O . THR A 1 311 ? -31.981 -18.061 56.307 1.00 92.44 311 THR A O 1
ATOM 2251 N N . ASN A 1 312 ? -33.455 -19.461 57.271 1.00 89.75 312 ASN A N 1
ATOM 2252 C CA . ASN A 1 312 ? -34.134 -18.429 58.048 1.00 89.75 312 ASN A CA 1
ATOM 2253 C C . ASN A 1 312 ? -33.515 -18.335 59.450 1.00 89.75 312 ASN A C 1
ATOM 2255 O O . ASN A 1 312 ? -33.721 -19.199 60.301 1.00 89.75 312 ASN A O 1
ATOM 2259 N N . ASN A 1 313 ? -32.762 -17.265 59.691 1.00 81.44 313 ASN A N 1
ATOM 2260 C CA . ASN A 1 313 ? -32.097 -16.978 60.962 1.00 81.44 313 ASN A CA 1
ATOM 2261 C C . ASN A 1 313 ? -32.931 -16.038 61.857 1.00 81.44 313 ASN A C 1
ATOM 2263 O O . ASN A 1 313 ? -32.502 -15.720 62.967 1.00 81.44 313 ASN A O 1
ATOM 2267 N N . GLY A 1 314 ? -34.074 -15.542 61.367 1.00 74.00 314 GLY A N 1
ATOM 2268 C CA . GLY A 1 314 ? -34.968 -14.640 62.095 1.00 74.00 314 GLY A CA 1
ATOM 2269 C C . GLY A 1 314 ? -35.837 -15.365 63.123 1.00 74.00 314 GLY A C 1
ATOM 2270 O O . GLY A 1 314 ? -35.945 -16.585 63.110 1.00 74.00 314 GLY A O 1
ATOM 2271 N N . ALA A 1 315 ? -36.488 -14.613 64.017 1.00 66.38 315 ALA A N 1
ATOM 2272 C CA . ALA A 1 315 ? -37.353 -15.195 65.053 1.00 66.38 315 ALA A CA 1
ATOM 2273 C C . ALA A 1 315 ? -38.760 -15.576 64.545 1.00 66.38 315 ALA A C 1
ATOM 2275 O O . ALA A 1 315 ? -39.528 -16.196 65.283 1.00 66.38 315 ALA A O 1
ATOM 2276 N N . ILE A 1 316 ? -39.097 -15.226 63.298 1.00 74.06 316 ILE A N 1
ATOM 2277 C CA . ILE A 1 316 ? -40.387 -15.517 62.658 1.00 74.06 316 ILE A CA 1
ATOM 2278 C C . ILE A 1 316 ? -40.200 -16.203 61.289 1.00 74.06 316 ILE A C 1
ATOM 2280 O O . ILE A 1 316 ? -39.183 -15.957 60.632 1.00 74.06 316 ILE A O 1
ATOM 2284 N N . PRO A 1 317 ? -41.172 -17.015 60.825 1.00 80.06 317 PRO A N 1
ATOM 2285 C CA . PRO A 1 317 ? -41.146 -17.612 59.487 1.00 80.06 317 PRO A CA 1
ATOM 2286 C C . PRO A 1 317 ? -41.124 -16.563 58.363 1.00 80.06 317 PRO A C 1
ATOM 2288 O O . PRO A 1 317 ? -41.729 -15.498 58.499 1.00 80.06 317 PRO A O 1
ATOM 2291 N N . VAL A 1 318 ? -40.473 -16.881 57.240 1.00 84.44 318 VAL A N 1
ATOM 2292 C CA . VAL A 1 318 ? -40.453 -16.040 56.025 1.00 84.44 318 VAL A CA 1
ATOM 2293 C C . VAL A 1 318 ? -41.295 -16.708 54.939 1.00 84.44 318 VAL A C 1
ATOM 2295 O O . VAL A 1 318 ? -41.127 -17.899 54.678 1.00 84.44 318 VAL A O 1
ATOM 2298 N N . THR A 1 319 ? -42.208 -15.965 54.308 1.00 87.25 319 THR A N 1
ATOM 2299 C CA . THR A 1 319 ? -43.121 -16.491 53.277 1.00 87.25 319 THR A CA 1
ATOM 2300 C C . THR A 1 319 ? -42.705 -16.095 51.865 1.00 87.25 319 THR A C 1
ATOM 2302 O O . THR A 1 319 ? -41.997 -15.107 51.663 1.00 87.25 319 THR A O 1
ATOM 2305 N N . ASN A 1 320 ? -43.170 -16.882 50.889 1.00 88.44 320 ASN A N 1
ATOM 2306 C CA . ASN A 1 320 ? -42.964 -16.682 49.449 1.00 88.44 320 ASN A CA 1
ATOM 2307 C C . ASN A 1 320 ? -41.499 -16.409 49.075 1.00 88.44 320 ASN A C 1
ATOM 2309 O O . ASN A 1 320 ? -41.181 -15.505 48.300 1.00 88.44 320 ASN A O 1
ATOM 2313 N N . VAL A 1 321 ? -40.593 -17.217 49.626 1.00 92.12 321 VAL A N 1
ATOM 2314 C CA . VAL A 1 321 ? -39.163 -17.095 49.365 1.00 92.12 321 VAL A CA 1
ATOM 2315 C C . VAL A 1 321 ? -38.871 -17.489 47.921 1.00 92.12 321 VAL A C 1
ATOM 2317 O O . VAL A 1 321 ? -39.101 -18.624 47.517 1.00 92.12 321 VAL A O 1
ATOM 2320 N N . THR A 1 322 ? -38.362 -16.557 47.127 1.00 92.44 322 THR A N 1
ATOM 2321 C CA . THR A 1 322 ? -37.959 -16.771 45.737 1.00 92.44 322 THR A CA 1
ATOM 2322 C C . THR A 1 322 ? -36.448 -16.924 45.666 1.00 92.44 322 THR A C 1
ATOM 2324 O O . THR A 1 322 ? -35.717 -16.047 46.117 1.00 92.44 322 THR A O 1
ATOM 2327 N N . ILE A 1 323 ? -35.986 -18.032 45.091 1.00 95.25 323 ILE A N 1
ATOM 2328 C CA . ILE A 1 323 ? -34.577 -18.369 44.879 1.00 95.25 323 ILE A CA 1
ATOM 2329 C C . ILE A 1 323 ? -34.333 -18.385 43.372 1.00 95.25 323 ILE A C 1
ATOM 2331 O O . ILE A 1 323 ? -34.947 -19.175 42.648 1.00 95.25 323 ILE A O 1
ATOM 2335 N N . LEU A 1 324 ? -33.445 -17.511 42.904 1.00 93.12 324 LEU A N 1
ATOM 2336 C CA . LEU A 1 324 ? -33.138 -17.342 41.490 1.00 93.12 324 LEU A CA 1
ATOM 2337 C C . LEU A 1 324 ? -31.634 -17.475 41.244 1.00 93.12 324 LEU A C 1
ATOM 2339 O O . LEU A 1 324 ? -30.820 -16.763 41.825 1.00 93.12 324 LEU A O 1
ATOM 2343 N N . ASP A 1 325 ? -31.272 -18.358 40.325 1.00 94.75 325 ASP A N 1
ATOM 2344 C CA . ASP A 1 325 ? -29.934 -18.475 39.757 1.00 94.75 325 ASP A CA 1
ATOM 2345 C C . ASP A 1 325 ? -30.089 -18.715 38.258 1.00 94.75 325 ASP A C 1
ATOM 2347 O O . ASP A 1 325 ? -30.358 -19.829 37.809 1.00 94.75 325 ASP A O 1
ATOM 2351 N N . SER A 1 326 ? -29.963 -17.651 37.472 1.00 88.94 326 SER A N 1
ATOM 2352 C CA . SER A 1 326 ? -30.183 -17.719 36.027 1.00 88.94 326 SER A CA 1
ATOM 2353 C C . SER A 1 326 ? -29.155 -18.591 35.306 1.00 88.94 326 SER A C 1
ATOM 2355 O O . SER A 1 326 ? -29.481 -19.171 34.274 1.00 88.94 326 SER A O 1
ATOM 2357 N N . LYS A 1 327 ? -27.936 -18.715 35.844 1.00 87.88 327 LYS A N 1
ATOM 2358 C CA . LYS A 1 327 ? -26.835 -19.453 35.214 1.00 87.88 327 LYS A CA 1
ATOM 2359 C C . LYS A 1 327 ? -26.951 -20.960 35.446 1.00 87.88 327 LYS A C 1
ATOM 2361 O O . LYS A 1 327 ? -26.584 -21.738 34.573 1.00 87.88 327 LYS A O 1
ATOM 2366 N N . LEU A 1 328 ? -27.515 -21.369 36.584 1.00 90.31 328 LEU A N 1
ATOM 2367 C CA . LEU A 1 328 ? -27.862 -22.766 36.879 1.00 90.31 328 LEU A CA 1
ATOM 2368 C C . LEU A 1 328 ? -29.318 -23.127 36.545 1.00 90.31 328 LEU A C 1
ATOM 2370 O O . LEU A 1 328 ? -29.732 -24.261 36.775 1.00 90.31 328 LEU A O 1
ATOM 2374 N N . GLY A 1 329 ? -30.106 -22.176 36.037 1.00 87.69 329 GLY A N 1
ATOM 2375 C CA . GLY A 1 329 ? -31.526 -22.379 35.739 1.00 87.69 329 GLY A CA 1
ATOM 2376 C C . GLY A 1 329 ? -32.403 -22.591 36.978 1.00 87.69 329 GLY A C 1
ATOM 2377 O O . GLY A 1 329 ? -33.480 -23.175 36.870 1.00 87.69 329 GLY A O 1
ATOM 2378 N N . ILE A 1 330 ? -31.967 -22.138 38.158 1.00 91.19 330 ILE A N 1
ATOM 2379 C CA . ILE A 1 330 ? -32.782 -22.193 39.376 1.00 91.19 330 ILE A CA 1
ATOM 2380 C C . ILE A 1 330 ? -33.804 -21.070 39.313 1.00 91.19 330 ILE A C 1
ATOM 2382 O O . ILE A 1 330 ? -33.445 -19.895 39.298 1.00 91.19 330 ILE A O 1
ATOM 2386 N N . GLN A 1 331 ? -35.078 -21.435 39.350 1.00 91.94 331 GLN A N 1
ATOM 2387 C CA . GLN A 1 331 ? -36.176 -20.516 39.607 1.00 91.94 331 GLN A CA 1
ATOM 2388 C C . GLN A 1 331 ? -37.187 -21.235 40.496 1.00 91.94 331 GLN A C 1
ATOM 2390 O O . GLN A 1 331 ? -38.087 -21.923 40.016 1.00 91.94 331 GLN A O 1
ATOM 2395 N N . GLN A 1 332 ? -36.993 -21.125 41.807 1.00 92.25 332 GLN A N 1
ATOM 2396 C CA . GLN A 1 332 ? -37.795 -21.831 42.799 1.00 92.25 332 GLN A CA 1
ATOM 2397 C C . GLN A 1 332 ? -38.505 -20.835 43.711 1.00 92.25 332 GLN A C 1
ATOM 2399 O O . GLN A 1 332 ? -37.893 -19.897 44.213 1.00 92.25 332 GLN A O 1
ATOM 2404 N N . SER A 1 333 ? -39.789 -21.074 43.967 1.00 91.38 333 SER A N 1
ATOM 2405 C CA . SER A 1 333 ? -40.547 -20.375 45.003 1.00 91.38 333 SER A CA 1
ATOM 2406 C C . SER A 1 333 ? -40.875 -21.350 46.127 1.00 91.38 333 SER A C 1
ATOM 2408 O O . SER A 1 333 ? -41.446 -22.415 45.893 1.00 91.38 333 SER A O 1
ATOM 2410 N N . VAL A 1 334 ? -40.507 -20.982 47.347 1.00 91.62 334 VAL A N 1
ATOM 2411 C CA . VAL A 1 334 ? -40.777 -21.718 48.576 1.00 91.62 334 VAL A CA 1
ATOM 2412 C C . VAL A 1 334 ? -41.846 -20.947 49.358 1.00 91.62 334 VAL A C 1
ATOM 2414 O O . VAL A 1 334 ? -41.589 -19.821 49.782 1.00 91.62 334 VAL A O 1
ATOM 2417 N N . PRO A 1 335 ? -43.050 -21.510 49.566 1.00 87.00 335 PRO A N 1
ATOM 2418 C CA . PRO A 1 335 ? -44.148 -20.790 50.215 1.00 87.00 335 PRO A CA 1
ATOM 2419 C C . PRO A 1 335 ? -43.848 -20.310 51.644 1.00 87.00 335 PRO A C 1
ATOM 2421 O O . PRO A 1 335 ? -44.366 -19.273 52.054 1.00 87.00 335 PRO A O 1
ATOM 2424 N N . LEU A 1 336 ? -43.027 -21.052 52.392 1.00 90.12 336 LEU A N 1
ATOM 2425 C CA . LEU A 1 336 ? -42.700 -20.808 53.797 1.00 90.12 336 LEU A CA 1
ATOM 2426 C C . LEU A 1 336 ? -41.324 -21.415 54.120 1.00 90.12 336 LEU A C 1
ATOM 2428 O O . LEU A 1 336 ? -41.068 -22.545 53.714 1.00 90.12 336 LEU A O 1
ATOM 2432 N N . ILE A 1 337 ? -40.479 -20.689 54.856 1.00 89.94 337 ILE A N 1
ATOM 2433 C CA . ILE A 1 337 ? -39.292 -21.225 55.542 1.00 89.94 337 ILE A CA 1
ATOM 2434 C C . ILE A 1 337 ? -39.438 -20.911 57.035 1.00 89.94 337 ILE A C 1
ATOM 2436 O O . ILE A 1 337 ? -39.433 -19.736 57.428 1.00 89.94 337 ILE A O 1
ATOM 2440 N N . ASP A 1 338 ? -39.592 -21.946 57.860 1.00 84.81 338 ASP A N 1
ATOM 2441 C CA . ASP A 1 338 ? -39.787 -21.806 59.304 1.00 84.81 338 ASP A CA 1
ATOM 2442 C C . ASP A 1 338 ? -38.531 -21.271 60.008 1.00 84.81 338 ASP A C 1
ATOM 2444 O O . ASP A 1 338 ? -37.413 -21.309 59.490 1.00 84.81 338 ASP A O 1
ATOM 2448 N N . THR A 1 339 ? -38.708 -20.735 61.216 1.00 81.25 339 THR A N 1
ATOM 2449 C CA . THR A 1 339 ? -37.601 -20.235 62.043 1.00 81.25 339 THR A CA 1
ATOM 2450 C C . THR A 1 339 ? -36.546 -21.324 62.266 1.00 81.25 339 THR A C 1
ATOM 2452 O O . THR A 1 339 ? -36.843 -22.382 62.822 1.00 81.25 339 THR A O 1
ATOM 2455 N N . GLY A 1 340 ? -35.297 -21.048 61.880 1.00 82.88 340 GLY A N 1
ATOM 2456 C CA . GLY A 1 340 ? -34.174 -21.981 61.994 1.00 82.88 340 GLY A CA 1
ATOM 2457 C C . GLY A 1 340 ? -34.117 -23.061 60.907 1.00 82.88 340 GLY A C 1
ATOM 2458 O O . GLY A 1 340 ? -33.210 -23.893 60.947 1.00 82.88 340 GLY A O 1
ATOM 2459 N N . GLU A 1 341 ? -35.046 -23.072 59.947 1.00 91.50 341 GLU A N 1
ATOM 2460 C CA . GLU A 1 341 ? -35.046 -24.020 58.832 1.00 91.50 341 GLU A CA 1
ATOM 2461 C C . GLU A 1 341 ? -34.030 -23.618 57.748 1.00 91.50 341 GLU A C 1
ATOM 2463 O O . GLU A 1 341 ? -33.832 -22.433 57.457 1.00 91.50 341 GLU A O 1
ATOM 2468 N N . SER A 1 342 ? -33.402 -24.625 57.129 1.00 93.25 342 SER A N 1
ATOM 2469 C CA . SER A 1 342 ? -32.505 -24.475 55.981 1.00 93.25 342 SER A CA 1
ATOM 2470 C C . SER A 1 342 ? -32.980 -25.313 54.797 1.00 93.25 342 SER A C 1
ATOM 2472 O O . SER A 1 342 ? -33.275 -26.497 54.949 1.00 93.25 342 SER A O 1
ATOM 2474 N N . ILE A 1 343 ? -32.951 -24.731 53.599 1.00 93.12 343 ILE A N 1
ATOM 2475 C CA . ILE A 1 343 ? -33.250 -25.409 52.336 1.00 93.12 343 ILE A CA 1
ATOM 2476 C C . ILE A 1 343 ? -31.956 -25.558 51.530 1.00 93.12 343 ILE A C 1
ATOM 2478 O O . ILE A 1 343 ? -31.447 -24.557 51.012 1.00 93.12 343 ILE A O 1
ATOM 2482 N N . PRO A 1 344 ? -31.409 -26.783 51.414 1.00 94.31 344 PRO A N 1
ATOM 2483 C CA . PRO A 1 344 ? -30.288 -27.067 50.533 1.00 94.31 344 PRO A CA 1
ATOM 2484 C C . PRO A 1 344 ? -30.772 -27.377 49.108 1.00 94.31 344 PRO A C 1
ATOM 2486 O O . PRO A 1 344 ? -31.668 -28.193 48.901 1.00 94.31 344 PRO A O 1
ATOM 2489 N N . ILE A 1 345 ? -30.125 -26.773 48.116 1.00 93.25 345 ILE A N 1
ATOM 2490 C CA . ILE A 1 345 ? -30.309 -27.045 46.689 1.00 93.25 345 ILE A CA 1
ATOM 2491 C C . ILE A 1 345 ? -28.957 -27.479 46.130 1.00 93.25 345 ILE A C 1
ATOM 2493 O O . ILE A 1 345 ? -27.978 -26.733 46.201 1.00 93.25 345 ILE A O 1
ATOM 2497 N N . VAL A 1 346 ? -28.912 -28.691 45.581 1.00 93.62 346 VAL A N 1
ATOM 2498 C CA . VAL A 1 346 ? -27.714 -29.264 44.960 1.00 93.62 346 VAL A CA 1
ATOM 2499 C C . VAL A 1 346 ? -27.912 -29.306 43.454 1.00 93.62 346 VAL A C 1
ATOM 2501 O O . VAL A 1 346 ? -28.909 -29.857 42.988 1.00 93.62 346 VAL A O 1
ATOM 2504 N N . ILE A 1 347 ? -26.961 -28.748 42.708 1.00 94.38 347 ILE A N 1
ATOM 2505 C CA . ILE A 1 347 ? -26.959 -28.778 41.243 1.00 94.38 347 ILE A CA 1
ATOM 2506 C C . ILE A 1 347 ? -25.598 -29.226 40.738 1.00 94.38 347 ILE A C 1
ATOM 2508 O O . ILE A 1 347 ? -24.579 -28.621 41.065 1.00 94.38 347 ILE A O 1
ATOM 2512 N N . ASP A 1 348 ? -25.607 -30.262 39.908 1.00 92.50 348 ASP A N 1
ATOM 2513 C CA . ASP A 1 348 ? -24.445 -30.676 39.132 1.00 92.50 348 ASP A CA 1
ATOM 2514 C C . ASP A 1 348 ? -24.367 -29.837 37.847 1.00 92.50 348 ASP A C 1
ATOM 2516 O O . ASP A 1 348 ? -25.377 -29.540 37.208 1.00 92.50 348 ASP A O 1
ATOM 2520 N N . SER A 1 349 ? -23.158 -29.428 37.493 1.00 92.62 349 SER A N 1
ATOM 2521 C CA . SER A 1 349 ? -22.818 -28.634 36.315 1.00 92.62 349 SER A CA 1
ATOM 2522 C C . SER A 1 349 ? -21.396 -29.000 35.872 1.00 92.62 349 SER A C 1
ATOM 2524 O O . SER A 1 349 ? -20.813 -29.970 36.357 1.00 92.62 349 SER A O 1
ATOM 2526 N N . GLU A 1 350 ? -20.815 -28.234 34.961 1.00 93.25 350 GLU A N 1
ATOM 2527 C CA . GLU A 1 350 ? -19.426 -28.373 34.539 1.00 93.25 350 GLU A CA 1
ATOM 2528 C C . GLU A 1 350 ? -18.736 -27.010 34.442 1.00 93.25 350 GLU A C 1
ATOM 2530 O O . GLU A 1 350 ? -19.383 -25.964 34.341 1.00 93.25 350 GLU A O 1
ATOM 2535 N N . VAL A 1 351 ? -17.403 -27.009 34.511 1.00 92.75 351 VAL A N 1
ATOM 2536 C CA . VAL A 1 351 ? -16.616 -25.799 34.264 1.00 92.75 351 VAL A CA 1
ATOM 2537 C C . VAL A 1 351 ? -16.811 -25.370 32.814 1.00 92.75 351 VAL A C 1
ATOM 2539 O O . VAL A 1 351 ? -16.553 -26.144 31.891 1.00 92.75 351 VAL A O 1
ATOM 2542 N N . GLU A 1 352 ? -17.231 -24.125 32.617 1.00 90.69 352 GLU A N 1
ATOM 2543 C CA . GLU A 1 352 ? -17.513 -23.585 31.289 1.00 90.69 352 GLU A CA 1
ATOM 2544 C C . GLU A 1 352 ? -16.268 -23.534 30.397 1.00 90.69 352 GLU A C 1
ATOM 2546 O O . GLU A 1 352 ? -15.129 -23.404 30.858 1.00 90.69 352 GLU A O 1
ATOM 2551 N N . ALA A 1 353 ? -16.500 -23.603 29.086 1.00 85.62 353 ALA A N 1
ATOM 2552 C CA . ALA A 1 353 ? -15.458 -23.348 28.108 1.00 85.62 353 ALA A CA 1
ATOM 2553 C C . ALA A 1 353 ? -14.972 -21.898 28.202 1.00 85.62 353 ALA A C 1
ATOM 2555 O O . ALA A 1 353 ? -15.754 -20.956 28.319 1.00 85.62 353 ALA A O 1
ATOM 2556 N N . GLY A 1 354 ? -13.659 -21.719 28.112 1.00 85.00 354 GLY A N 1
ATOM 2557 C CA . GLY A 1 354 ? -13.046 -20.404 28.116 1.00 85.00 354 GLY A CA 1
ATOM 2558 C C . GLY A 1 354 ? -11.532 -20.484 28.183 1.00 85.00 354 GLY A C 1
ATOM 2559 O O . GLY A 1 354 ? -10.938 -21.554 28.359 1.00 85.00 354 GLY A O 1
ATOM 2560 N N . LYS A 1 355 ? -10.907 -19.321 28.021 1.00 86.12 355 LYS A N 1
ATOM 2561 C CA . LYS A 1 355 ? -9.455 -19.172 28.042 1.00 86.12 355 LYS A CA 1
ATOM 2562 C C . LYS A 1 355 ? -8.903 -19.428 29.447 1.00 86.12 355 LYS A C 1
ATOM 2564 O O . LYS A 1 355 ? -9.447 -18.942 30.440 1.00 86.12 355 LYS A O 1
ATOM 2569 N N . ALA A 1 356 ? -7.798 -20.157 29.532 1.00 88.31 356 ALA A N 1
ATOM 2570 C CA . ALA A 1 356 ? -7.111 -20.454 30.779 1.00 88.31 356 ALA A CA 1
ATOM 2571 C C . ALA A 1 356 ? -6.735 -19.171 31.537 1.00 88.31 356 ALA A C 1
ATOM 2573 O O . ALA A 1 356 ? -6.275 -18.193 30.948 1.00 88.31 356 ALA A O 1
ATOM 2574 N N . GLY A 1 357 ? -6.938 -19.178 32.852 1.00 84.06 357 GLY A N 1
ATOM 2575 C CA . GLY A 1 357 ? -6.701 -18.039 33.737 1.00 84.06 357 GLY A CA 1
ATOM 2576 C C . GLY A 1 357 ? -7.856 -17.037 33.814 1.00 84.06 357 GLY A C 1
ATOM 2577 O O . GLY A 1 357 ? -7.847 -16.190 34.705 1.00 84.06 357 GLY A O 1
ATOM 2578 N N . THR A 1 358 ? -8.866 -17.133 32.941 1.00 89.12 358 THR A N 1
ATOM 2579 C CA . THR A 1 358 ? -10.094 -16.335 33.081 1.00 89.12 358 THR A CA 1
ATOM 2580 C C . THR A 1 358 ? -10.992 -16.893 34.184 1.00 89.12 358 THR A C 1
ATOM 2582 O O . THR A 1 358 ? -10.863 -18.050 34.598 1.00 89.12 358 THR A O 1
ATOM 2585 N N . GLN A 1 359 ? -11.881 -16.046 34.700 1.00 92.44 359 GLN A N 1
ATOM 2586 C CA . GLN A 1 359 ? -12.786 -16.388 35.790 1.00 92.44 359 GLN A CA 1
ATOM 2587 C C . GLN A 1 359 ? -14.213 -16.003 35.427 1.00 92.44 359 GLN A C 1
ATOM 2589 O O . GLN A 1 359 ? -14.436 -14.975 34.788 1.00 92.44 359 GLN A O 1
ATOM 2594 N N . TYR A 1 360 ? -15.177 -16.793 35.889 1.00 91.44 360 TYR A N 1
ATOM 2595 C CA . TYR A 1 360 ? -16.582 -16.412 35.876 1.00 91.44 360 TYR A CA 1
ATOM 2596 C C . TYR A 1 360 ? -17.181 -16.545 37.271 1.00 91.44 360 TYR A C 1
ATOM 2598 O O . TYR A 1 360 ? -16.838 -17.444 38.041 1.00 91.44 360 TYR A O 1
ATOM 2606 N N . SER A 1 361 ? -18.095 -15.637 37.600 1.00 92.00 361 SER A N 1
ATOM 2607 C CA . SER A 1 361 ? -18.891 -15.721 38.817 1.00 92.00 361 SER A CA 1
ATOM 2608 C C . SER A 1 361 ? -20.229 -16.391 38.527 1.00 92.00 361 SER A C 1
ATOM 2610 O O . SER A 1 361 ? -20.787 -16.292 37.431 1.00 92.00 361 SER A O 1
ATOM 2612 N N . ASN A 1 362 ? -20.740 -17.102 39.524 1.00 93.19 362 ASN A N 1
ATOM 2613 C CA . ASN A 1 362 ? -22.089 -17.634 39.511 1.00 93.19 362 ASN A CA 1
ATOM 2614 C C . ASN A 1 362 ? -22.827 -17.153 40.765 1.00 93.19 362 ASN A C 1
ATOM 2616 O O . ASN A 1 362 ? -22.467 -17.537 41.881 1.00 93.19 362 ASN A O 1
ATOM 2620 N N . THR A 1 363 ? -23.882 -16.360 40.594 1.00 93.44 363 THR A N 1
ATOM 2621 C CA . THR A 1 363 ? -24.595 -15.673 41.682 1.00 93.44 363 THR A CA 1
ATOM 2622 C C . THR A 1 363 ? -26.010 -16.213 41.825 1.00 93.44 363 THR A C 1
ATOM 2624 O O . THR A 1 363 ? -26.743 -16.280 40.846 1.00 93.44 363 THR A O 1
ATOM 2627 N N . VAL A 1 364 ? -26.392 -16.570 43.051 1.00 95.38 364 VAL A N 1
ATOM 2628 C CA . VAL A 1 364 ? -27.787 -16.829 43.423 1.00 95.38 364 VAL A CA 1
ATOM 2629 C C . VAL A 1 364 ? -28.345 -15.607 44.146 1.00 95.38 364 VAL A C 1
ATOM 2631 O O . VAL A 1 364 ? -27.643 -15.006 44.963 1.00 95.38 364 VAL A O 1
ATOM 2634 N N . THR A 1 365 ? -29.593 -15.247 43.868 1.00 94.00 365 THR A N 1
ATOM 2635 C CA . THR A 1 365 ? -30.352 -14.241 44.614 1.00 94.00 365 THR A CA 1
ATOM 2636 C C . THR A 1 365 ? -31.525 -14.890 45.336 1.00 94.00 365 THR A C 1
ATOM 2638 O O . THR A 1 365 ? -32.111 -15.867 44.868 1.00 94.00 365 THR A O 1
ATOM 2641 N N . VAL A 1 366 ? -31.844 -14.363 46.516 1.00 93.81 366 VAL A N 1
ATOM 2642 C CA . VAL A 1 366 ? -32.930 -14.850 47.366 1.00 93.81 366 VAL A CA 1
ATOM 2643 C C . VAL A 1 366 ? -33.697 -13.662 47.924 1.00 93.81 366 VAL A C 1
ATOM 2645 O O . VAL A 1 366 ? -33.086 -12.722 48.423 1.00 93.81 366 VAL A O 1
ATOM 2648 N N . SER A 1 367 ? -35.021 -13.693 47.875 1.00 88.94 367 SER A N 1
ATOM 2649 C CA . SER A 1 367 ? -35.895 -12.707 48.523 1.00 88.94 367 SER A CA 1
ATOM 2650 C C . SER A 1 367 ? -37.124 -13.396 49.106 1.00 88.94 367 SER A C 1
ATOM 2652 O O . SER A 1 367 ? -37.450 -14.500 48.695 1.00 88.94 367 SER A O 1
ATOM 2654 N N . GLY A 1 368 ? -37.811 -12.762 50.051 1.00 88.69 368 GLY A N 1
ATOM 2655 C CA . GLY A 1 368 ? -39.093 -13.221 50.596 1.00 88.69 368 GLY A CA 1
ATOM 2656 C C . GLY A 1 368 ? -39.986 -12.019 50.886 1.00 88.69 368 GLY A C 1
ATOM 2657 O O . GLY A 1 368 ? -39.503 -10.888 50.842 1.00 88.69 368 GLY A O 1
ATOM 2658 N N . ASP A 1 369 ? -41.264 -12.234 51.200 1.00 80.19 369 ASP A N 1
ATOM 2659 C CA . ASP A 1 369 ? -42.216 -11.127 51.414 1.00 80.19 369 ASP A CA 1
ATOM 2660 C C . ASP A 1 369 ? -41.758 -10.157 52.514 1.00 80.19 369 ASP A C 1
ATOM 2662 O O . ASP A 1 369 ? -42.043 -8.962 52.461 1.00 80.19 369 ASP A O 1
ATOM 2666 N N . GLN A 1 370 ? -41.053 -10.677 53.524 1.00 81.81 370 GLN A N 1
ATOM 2667 C CA . GLN A 1 370 ? -40.634 -9.926 54.705 1.00 81.81 370 GLN A CA 1
ATOM 2668 C C . GLN A 1 370 ? -39.138 -9.581 54.737 1.00 81.81 370 GLN A C 1
ATOM 2670 O O . GLN A 1 370 ? -38.671 -9.009 55.720 1.00 81.81 370 GLN A O 1
ATOM 2675 N N . THR A 1 371 ? -38.365 -9.924 53.704 1.00 77.75 371 THR A N 1
ATOM 2676 C CA . THR A 1 371 ? -36.909 -9.705 53.689 1.00 77.75 371 THR A CA 1
ATOM 2677 C C . THR A 1 371 ? -36.449 -9.089 52.378 1.00 77.75 371 THR A C 1
ATOM 2679 O O . THR A 1 371 ? -36.872 -9.514 51.304 1.00 77.75 371 THR A O 1
ATOM 2682 N N . ALA A 1 372 ? -35.510 -8.143 52.452 1.00 80.19 372 ALA A N 1
ATOM 2683 C CA . ALA A 1 372 ? -34.839 -7.621 51.267 1.00 80.19 372 ALA A CA 1
ATOM 2684 C C . ALA A 1 372 ? -34.136 -8.740 50.478 1.00 80.19 372 ALA A C 1
ATOM 2686 O O . ALA A 1 372 ? -33.775 -9.783 51.024 1.00 80.19 372 ALA A O 1
ATOM 2687 N N . MET A 1 373 ? -33.924 -8.501 49.186 1.00 88.88 373 MET A N 1
ATOM 2688 C CA . MET A 1 373 ? -33.168 -9.415 48.341 1.00 88.88 373 MET A CA 1
ATOM 2689 C C . MET A 1 373 ? -31.709 -9.499 48.809 1.00 88.88 373 MET A C 1
ATOM 2691 O O . MET A 1 373 ? -31.032 -8.482 48.954 1.00 88.88 373 MET A O 1
ATOM 2695 N N . ILE A 1 374 ? -31.225 -10.718 49.001 1.00 91.75 374 ILE A N 1
ATOM 2696 C CA . ILE A 1 374 ? -29.843 -11.056 49.342 1.00 91.75 374 ILE A CA 1
ATOM 2697 C C . ILE A 1 374 ? -29.233 -11.904 48.227 1.00 91.75 374 ILE A C 1
ATOM 2699 O O . ILE A 1 374 ? -29.943 -12.442 47.377 1.00 91.75 374 ILE A O 1
ATOM 2703 N N . SER A 1 375 ? -27.909 -12.031 48.210 1.00 93.88 375 SER A N 1
ATOM 2704 C CA . SER A 1 375 ? -27.222 -12.840 47.205 1.00 93.88 375 SER A CA 1
ATOM 2705 C C . SER A 1 375 ? -25.988 -13.532 47.764 1.00 93.88 375 SER A C 1
ATOM 2707 O O . SER A 1 375 ? -25.406 -13.086 48.752 1.00 93.88 375 SER A O 1
ATOM 2709 N N . ALA A 1 376 ? -25.599 -14.629 47.120 1.00 93.94 376 ALA A N 1
ATOM 2710 C CA . ALA A 1 376 ? -24.321 -15.289 47.334 1.00 93.94 376 ALA A CA 1
ATOM 2711 C C . ALA A 1 376 ? -23.714 -15.674 45.987 1.00 93.94 376 ALA A C 1
ATOM 2713 O O . ALA A 1 376 ? -24.412 -16.114 45.070 1.00 93.94 376 ALA A O 1
ATOM 2714 N N . SER A 1 377 ? -22.397 -15.551 45.884 1.00 93.62 377 SER A N 1
ATOM 2715 C CA . SER A 1 377 ? -21.663 -15.832 44.656 1.00 93.62 377 SER A CA 1
ATOM 2716 C C . SER A 1 377 ? -20.492 -16.754 44.934 1.00 93.62 377 SER A C 1
ATOM 2718 O O . SER A 1 377 ? -19.903 -16.725 46.012 1.00 93.62 377 SER A O 1
ATOM 2720 N N . VAL A 1 378 ? -20.137 -17.541 43.927 1.00 95.38 378 VAL A N 1
ATOM 2721 C CA . VAL A 1 378 ? -18.889 -18.306 43.887 1.00 95.38 378 VAL A CA 1
ATOM 2722 C C . VAL A 1 378 ? -18.141 -17.987 42.604 1.00 95.38 378 VAL A C 1
ATOM 2724 O O . VAL A 1 378 ? -18.763 -17.647 41.593 1.00 95.38 378 VAL A O 1
ATOM 2727 N N . THR A 1 379 ? -16.819 -18.115 42.646 1.00 94.31 379 THR A N 1
ATOM 2728 C CA . THR A 1 379 ? -15.942 -17.818 41.507 1.00 94.31 379 THR A CA 1
ATOM 2729 C C . THR A 1 379 ? -15.304 -19.091 40.977 1.00 94.31 379 THR A C 1
ATOM 2731 O O . THR A 1 379 ? -14.714 -19.861 41.731 1.00 94.31 379 THR A O 1
ATOM 2734 N N . ILE A 1 380 ? -15.393 -19.302 39.670 1.00 95.50 380 ILE A N 1
ATOM 2735 C CA . ILE A 1 380 ? -14.793 -20.443 38.993 1.00 95.50 380 ILE A CA 1
ATOM 2736 C C . ILE A 1 380 ? -13.656 -19.911 38.132 1.00 95.50 380 ILE A C 1
ATOM 2738 O O . ILE A 1 380 ? -13.865 -19.023 37.308 1.00 95.50 380 ILE A O 1
ATOM 2742 N N . THR A 1 381 ? -12.450 -20.435 38.340 1.00 92.50 381 THR A N 1
ATOM 2743 C CA . THR A 1 381 ? -11.272 -20.122 37.524 1.00 92.50 381 THR A CA 1
ATOM 2744 C C . THR A 1 381 ? -11.045 -21.237 36.517 1.00 92.50 381 THR A C 1
ATOM 2746 O O . THR A 1 381 ? -10.951 -22.409 36.885 1.00 92.50 381 THR A O 1
ATOM 2749 N N . ILE A 1 382 ? -10.922 -20.879 35.243 1.00 93.56 382 ILE A N 1
ATOM 2750 C CA . ILE A 1 382 ? -10.697 -21.846 34.173 1.00 93.56 382 ILE A CA 1
ATOM 2751 C C . ILE A 1 382 ? -9.211 -22.215 34.144 1.00 93.56 382 ILE A C 1
ATOM 2753 O O . ILE A 1 382 ? -8.345 -21.370 33.916 1.00 93.56 382 ILE A O 1
ATOM 2757 N N . ALA A 1 383 ? -8.900 -23.485 34.388 1.00 89.06 383 ALA A N 1
ATOM 2758 C CA . ALA A 1 383 ? -7.543 -24.014 34.350 1.00 89.06 383 ALA A CA 1
ATOM 2759 C C . ALA A 1 383 ? -7.080 -24.301 32.912 1.00 89.06 383 ALA A C 1
ATOM 2761 O O . ALA A 1 383 ? -7.879 -24.475 31.987 1.00 89.06 383 ALA A O 1
ATOM 2762 N N . ALA A 1 384 ? -5.761 -24.367 32.742 1.00 86.25 384 ALA A N 1
ATOM 2763 C CA . ALA A 1 384 ? -5.123 -24.684 31.473 1.00 86.25 384 ALA A CA 1
ATOM 2764 C C . ALA A 1 384 ? -5.332 -26.153 31.075 1.00 86.25 384 ALA A C 1
ATOM 2766 O O . ALA A 1 384 ? -4.993 -27.066 31.828 1.00 86.25 384 ALA A O 1
ATOM 2767 N N . LEU A 1 385 ? -5.836 -26.372 29.862 1.00 86.94 385 LEU A N 1
ATOM 2768 C CA . LEU A 1 385 ? -5.693 -27.623 29.126 1.00 86.94 385 LEU A CA 1
ATOM 2769 C C . LEU A 1 385 ? -4.258 -27.749 28.589 1.00 86.94 385 LEU A C 1
ATOM 2771 O O . LEU A 1 385 ? -3.580 -26.731 28.405 1.00 86.94 385 LEU A O 1
ATOM 2775 N N . PRO A 1 386 ? -3.790 -28.978 28.298 1.00 85.25 386 PRO A N 1
ATOM 2776 C CA . PRO A 1 386 ? -2.533 -29.180 27.588 1.00 85.25 386 PRO A CA 1
ATOM 2777 C C . PRO A 1 386 ? -2.472 -28.329 26.315 1.00 85.25 386 PRO A C 1
ATOM 2779 O O . PRO A 1 386 ? -3.450 -28.248 25.570 1.00 85.25 386 PRO A O 1
ATOM 2782 N N . ILE A 1 387 ? -1.318 -27.703 26.067 1.00 88.44 387 ILE A N 1
ATOM 2783 C CA . ILE A 1 387 ? -1.096 -26.917 24.852 1.00 88.44 387 ILE A CA 1
ATOM 2784 C C . ILE A 1 387 ? -1.220 -27.849 23.648 1.00 88.44 387 ILE A C 1
ATOM 2786 O O . ILE A 1 387 ? -0.421 -28.770 23.475 1.00 88.44 387 ILE A O 1
ATOM 2790 N N . ASN A 1 388 ? -2.231 -27.595 22.825 1.00 88.88 388 ASN A N 1
ATOM 2791 C CA . ASN A 1 388 ? -2.475 -28.296 21.579 1.00 88.88 388 ASN A CA 1
ATOM 2792 C C . ASN A 1 388 ? -2.901 -27.261 20.545 1.00 88.88 388 ASN A C 1
ATOM 2794 O O . ASN A 1 388 ? -3.920 -26.597 20.716 1.00 88.88 388 ASN A O 1
ATOM 2798 N N . ILE A 1 389 ? -2.096 -27.088 19.507 1.00 93.00 389 ILE A N 1
ATOM 2799 C CA . ILE A 1 389 ? -2.329 -26.084 18.478 1.00 93.00 389 ILE A CA 1
ATOM 2800 C C . ILE A 1 389 ? -2.053 -26.686 17.112 1.00 93.00 389 ILE A C 1
ATOM 2802 O O . ILE A 1 389 ? -1.207 -27.566 16.959 1.00 93.00 389 ILE A O 1
ATOM 2806 N N . GLN A 1 390 ? -2.748 -26.165 16.115 1.00 93.94 390 GLN A N 1
ATOM 2807 C CA . GLN A 1 390 ? -2.528 -26.480 14.717 1.00 93.94 390 GLN A CA 1
ATOM 2808 C C . GLN A 1 390 ? -2.133 -25.195 13.991 1.00 93.94 390 GLN A C 1
ATOM 2810 O O . GLN A 1 390 ? -2.824 -24.182 14.082 1.00 93.94 390 GLN A O 1
ATOM 2815 N N . LEU A 1 391 ? -1.012 -25.235 13.273 1.00 95.81 391 LEU A N 1
ATOM 2816 C CA . LEU A 1 391 ? -0.644 -24.190 12.327 1.00 95.81 391 LEU A CA 1
ATOM 2817 C C . LEU A 1 391 ? -1.268 -24.543 10.978 1.00 95.81 391 LEU A C 1
ATOM 2819 O O . LEU A 1 391 ? -1.035 -25.631 10.465 1.00 95.81 391 LEU A O 1
ATOM 2823 N N . ASN A 1 392 ? -2.026 -23.614 10.412 1.00 95.62 392 ASN A N 1
ATOM 2824 C CA . ASN A 1 392 ? -2.554 -23.700 9.061 1.00 95.62 392 ASN A CA 1
ATOM 2825 C C . ASN A 1 392 ? -1.905 -22.618 8.211 1.00 95.62 392 ASN A C 1
ATOM 2827 O O . ASN A 1 392 ? -2.069 -21.421 8.458 1.00 95.62 392 ASN A O 1
ATOM 2831 N N . LYS A 1 393 ? -1.181 -23.059 7.194 1.00 96.06 393 LYS A N 1
ATOM 2832 C CA . LYS A 1 393 ? -0.644 -22.220 6.136 1.00 96.06 393 LYS A CA 1
ATOM 2833 C C . LYS A 1 393 ? -1.500 -22.392 4.896 1.00 96.06 393 LYS A C 1
ATOM 2835 O O . LYS A 1 393 ? -1.812 -23.515 4.535 1.00 96.06 393 LYS A O 1
ATOM 2840 N N . THR A 1 394 ? -1.859 -21.284 4.263 1.00 94.88 394 THR A N 1
ATOM 2841 C CA . THR A 1 394 ? -2.612 -21.284 3.003 1.00 94.88 394 THR A CA 1
ATOM 2842 C C . THR A 1 394 ? -1.994 -20.297 2.027 1.00 94.88 394 THR A C 1
ATOM 2844 O O . THR A 1 394 ? -1.442 -19.277 2.447 1.00 94.88 394 THR A O 1
ATOM 2847 N N . ALA A 1 395 ? -2.086 -20.601 0.737 1.00 94.81 395 ALA A N 1
ATOM 2848 C CA . ALA A 1 395 ? -1.700 -19.712 -0.349 1.00 94.81 395 ALA A CA 1
ATOM 2849 C C . ALA A 1 395 ? -2.949 -19.072 -0.966 1.00 94.81 395 ALA A C 1
ATOM 2851 O O . ALA A 1 395 ? -4.002 -19.701 -1.061 1.00 94.81 395 ALA A O 1
ATOM 2852 N N . SER A 1 396 ? -2.837 -17.827 -1.425 1.00 93.94 396 SER A N 1
ATOM 2853 C CA . SER A 1 396 ? -3.941 -17.122 -2.091 1.00 93.94 396 SER A CA 1
ATOM 2854 C C . SER A 1 396 ? -4.358 -17.731 -3.434 1.00 93.94 396 SER A C 1
ATOM 2856 O O . SER A 1 396 ? -5.432 -17.414 -3.939 1.00 93.94 396 SER A O 1
ATOM 2858 N N . VAL A 1 397 ? -3.509 -18.570 -4.030 1.00 91.31 397 VAL A N 1
ATOM 2859 C CA . VAL A 1 397 ? -3.717 -19.220 -5.329 1.00 91.31 397 VAL A CA 1
ATOM 2860 C C . VAL A 1 397 ? -3.217 -20.663 -5.282 1.00 91.31 397 VAL A C 1
ATOM 2862 O O . VAL A 1 397 ? -2.267 -20.957 -4.563 1.00 91.31 397 VAL A O 1
ATOM 2865 N N . ALA A 1 398 ? -3.834 -21.552 -6.065 1.00 88.38 398 ALA A N 1
ATOM 2866 C CA . ALA A 1 398 ? -3.393 -22.945 -6.212 1.00 88.38 398 ALA A CA 1
ATOM 2867 C C . ALA A 1 398 ? -2.269 -23.112 -7.254 1.00 88.38 398 ALA A C 1
ATOM 2869 O O . ALA A 1 398 ? -1.502 -24.071 -7.197 1.00 88.38 398 ALA A O 1
ATOM 2870 N N . SER A 1 399 ? -2.156 -22.170 -8.194 1.00 86.56 399 SER A N 1
ATOM 2871 C CA . SER A 1 399 ? -1.120 -22.148 -9.226 1.00 86.56 399 SER A CA 1
ATOM 2872 C C . SER A 1 399 ? -0.661 -20.723 -9.520 1.00 86.56 399 SER A C 1
ATOM 2874 O O . SER A 1 399 ? -1.475 -19.800 -9.460 1.00 86.56 399 SER A O 1
ATOM 2876 N N . ALA A 1 400 ? 0.606 -20.556 -9.886 1.00 87.31 400 ALA A N 1
ATOM 2877 C CA . ALA A 1 400 ? 1.220 -19.269 -10.215 1.00 87.31 400 ALA A CA 1
ATOM 2878 C C . ALA A 1 400 ? 2.241 -19.426 -11.355 1.00 87.31 400 ALA A C 1
ATOM 2880 O O . ALA A 1 400 ? 2.750 -20.522 -11.584 1.00 87.31 400 ALA A O 1
ATOM 2881 N N . VAL A 1 401 ? 2.571 -18.348 -12.064 1.00 84.62 401 VAL A N 1
ATOM 2882 C CA . VAL A 1 401 ? 3.745 -18.304 -12.955 1.00 84.62 401 VAL A CA 1
ATOM 2883 C C . VAL A 1 401 ? 4.922 -17.605 -12.258 1.00 84.62 401 VAL A C 1
ATOM 2885 O O . VAL A 1 401 ? 4.714 -16.821 -11.329 1.00 84.62 401 VAL A O 1
ATOM 2888 N N . PRO A 1 402 ? 6.178 -17.838 -12.686 1.00 85.50 402 PRO A N 1
ATOM 2889 C CA . PRO A 1 402 ? 7.311 -17.039 -12.224 1.00 85.50 402 PRO A CA 1
ATOM 2890 C C . PRO A 1 402 ? 7.043 -15.533 -12.382 1.00 85.50 402 PRO A C 1
ATOM 2892 O O . PRO A 1 402 ? 6.646 -15.089 -13.458 1.00 85.50 402 PRO A O 1
ATOM 2895 N N . GLY A 1 403 ? 7.257 -14.758 -11.317 1.00 79.31 403 GLY A N 1
ATOM 2896 C CA . GLY A 1 403 ? 6.947 -13.327 -11.240 1.00 79.31 403 GLY A CA 1
ATOM 2897 C C . GLY A 1 403 ? 5.618 -12.978 -10.556 1.00 79.31 403 GLY A C 1
ATOM 2898 O O . GLY A 1 403 ? 5.467 -11.837 -10.117 1.00 79.31 403 GLY A O 1
ATOM 2899 N N . ASP A 1 404 ? 4.690 -13.928 -10.400 1.00 85.50 404 ASP A N 1
ATOM 2900 C CA . ASP A 1 404 ? 3.438 -13.696 -9.674 1.00 85.50 404 ASP A CA 1
ATOM 2901 C C . ASP A 1 404 ? 3.682 -13.501 -8.173 1.00 85.50 404 ASP A C 1
ATOM 2903 O O . ASP A 1 404 ? 4.597 -14.079 -7.576 1.00 85.50 404 ASP A O 1
ATOM 2907 N N . GLN A 1 405 ? 2.817 -12.705 -7.546 1.00 90.56 405 GLN A N 1
ATOM 2908 C CA . GLN A 1 405 ? 2.767 -12.550 -6.097 1.00 90.56 405 GLN A CA 1
ATOM 2909 C C . GLN A 1 405 ? 1.773 -13.534 -5.484 1.00 90.56 405 GLN A C 1
ATOM 2911 O O . GLN A 1 405 ? 0.594 -13.546 -5.835 1.00 90.56 405 GLN A O 1
ATOM 2916 N N . VAL A 1 406 ? 2.242 -14.315 -4.515 1.00 92.94 406 VAL A N 1
ATOM 2917 C CA . VAL A 1 406 ? 1.431 -15.241 -3.725 1.00 92.94 406 VAL A CA 1
ATOM 2918 C C . VAL A 1 406 ? 1.392 -14.749 -2.287 1.00 92.94 406 VAL A C 1
ATOM 2920 O O . VAL A 1 406 ? 2.433 -14.510 -1.674 1.00 92.94 406 VAL A O 1
ATOM 2923 N N . ILE A 1 407 ? 0.192 -14.591 -1.734 1.00 94.94 407 ILE A N 1
ATOM 2924 C CA . ILE A 1 407 ? 0.013 -14.218 -0.330 1.00 94.94 407 ILE A CA 1
ATOM 2925 C C . ILE A 1 407 ? -0.102 -15.505 0.483 1.00 94.94 407 ILE A C 1
ATOM 2927 O O . ILE A 1 407 ? -1.017 -16.300 0.263 1.00 94.94 407 ILE A O 1
ATOM 2931 N N . TYR A 1 408 ? 0.811 -15.696 1.434 1.00 96.25 408 TYR A N 1
ATOM 2932 C CA . TYR A 1 408 ? 0.744 -16.779 2.408 1.00 96.25 408 TYR A CA 1
ATOM 2933 C C . TYR A 1 408 ? 0.108 -16.281 3.706 1.00 96.25 408 TYR A C 1
ATOM 2935 O O . TYR A 1 408 ? 0.571 -15.304 4.299 1.00 96.25 408 TYR A O 1
ATOM 2943 N N . THR A 1 409 ? -0.948 -16.965 4.150 1.00 96.38 409 THR A N 1
ATOM 2944 C CA . THR A 1 409 ? -1.651 -16.678 5.408 1.00 96.38 409 THR A CA 1
ATOM 2945 C C . THR A 1 409 ? -1.351 -17.757 6.436 1.00 96.38 409 THR A C 1
ATOM 2947 O O . THR A 1 409 ? -1.553 -18.940 6.160 1.00 96.38 409 THR A O 1
ATOM 2950 N N . PHE A 1 410 ? -0.913 -17.345 7.628 1.00 96.81 410 PHE A N 1
ATOM 2951 C CA . PHE A 1 410 ? -0.577 -18.233 8.740 1.00 96.81 410 PHE A CA 1
ATOM 2952 C C . PHE A 1 410 ? -1.615 -18.080 9.842 1.00 96.81 410 PHE A C 1
ATOM 2954 O O . PHE A 1 410 ? -1.703 -17.035 10.483 1.00 96.81 410 PHE A O 1
ATOM 2961 N N . THR A 1 411 ? -2.406 -19.123 10.059 1.00 95.56 411 THR A N 1
ATOM 2962 C CA . THR A 1 411 ? -3.478 -19.150 11.055 1.00 95.56 411 THR A CA 1
ATOM 2963 C C . THR A 1 411 ? -3.151 -20.190 12.112 1.00 95.56 411 THR A C 1
ATOM 2965 O O . THR A 1 411 ? -2.814 -21.321 11.776 1.00 95.56 411 THR A O 1
ATOM 2968 N N . ILE A 1 412 ? -3.255 -19.825 13.385 1.00 95.56 412 ILE A N 1
ATOM 2969 C CA . ILE A 1 412 ? -3.159 -20.768 14.497 1.00 95.56 412 ILE A CA 1
ATOM 2970 C C . ILE A 1 412 ? -4.573 -21.134 14.927 1.00 95.56 412 ILE A C 1
ATOM 2972 O O . ILE A 1 412 ? -5.373 -20.259 15.247 1.00 95.56 412 ILE A O 1
ATOM 2976 N N . VAL A 1 413 ? -4.863 -22.426 14.970 1.00 91.94 413 VAL A N 1
ATOM 2977 C CA . VAL A 1 413 ? -6.060 -22.969 15.612 1.00 91.94 413 VAL A CA 1
ATOM 2978 C C . VAL A 1 413 ? -5.641 -23.503 16.974 1.00 91.94 413 VAL A C 1
ATOM 2980 O O . VAL A 1 413 ? -4.789 -24.391 17.051 1.00 91.94 413 VAL A O 1
ATOM 2983 N N . ASN A 1 414 ? -6.208 -22.957 18.049 1.00 8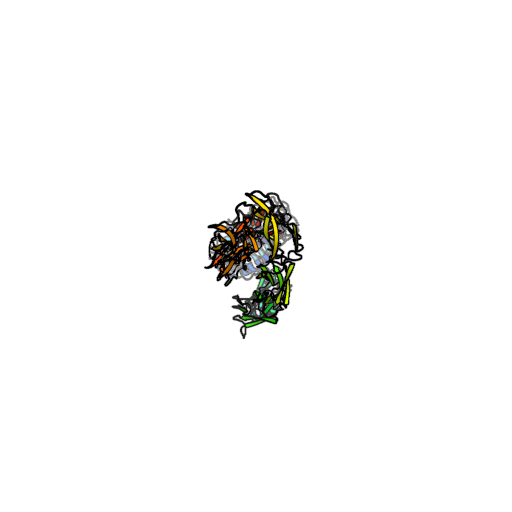9.62 414 ASN A N 1
ATOM 2984 C CA . ASN A 1 414 ? -5.939 -23.434 19.400 1.00 89.62 414 ASN A CA 1
ATOM 2985 C C . ASN A 1 414 ? -6.941 -24.532 19.758 1.00 89.62 414 ASN A C 1
ATOM 2987 O O . ASN A 1 414 ? -8.124 -24.274 19.940 1.00 89.62 414 ASN A O 1
ATOM 2991 N N . LEU A 1 415 ? -6.467 -25.775 19.825 1.00 87.81 415 LEU A N 1
ATOM 2992 C CA . LEU A 1 415 ? -7.265 -26.937 20.227 1.00 87.81 415 LEU A CA 1
ATOM 2993 C C . LEU A 1 415 ? -7.243 -27.148 21.752 1.00 87.81 415 LEU A C 1
ATOM 2995 O O . LEU A 1 415 ? -7.946 -28.017 22.267 1.00 87.81 415 LEU A O 1
ATOM 2999 N N . GLY A 1 416 ? -6.405 -26.393 22.468 1.00 87.56 416 GLY A N 1
ATOM 3000 C CA . GLY A 1 416 ? -6.444 -26.249 23.917 1.00 87.56 416 GLY A CA 1
ATOM 3001 C C . GLY A 1 416 ? -7.208 -24.987 24.318 1.00 87.56 416 GLY A C 1
ATOM 3002 O O . GLY A 1 416 ? -8.175 -24.586 23.680 1.00 87.56 416 GLY A O 1
ATOM 3003 N N . ASN A 1 417 ? -6.780 -24.349 25.407 1.00 89.69 417 ASN A N 1
ATOM 3004 C CA . ASN A 1 417 ? -7.371 -23.087 25.867 1.00 89.69 417 ASN A CA 1
ATOM 3005 C C . ASN A 1 417 ? -6.347 -22.113 26.471 1.00 89.69 417 ASN A C 1
ATOM 3007 O O . ASN A 1 417 ? -6.725 -21.171 27.165 1.00 89.69 417 ASN A O 1
ATOM 3011 N N . SER A 1 418 ? -5.056 -22.346 26.256 1.00 90.94 418 SER A N 1
ATOM 3012 C CA . SER A 1 418 ? -3.977 -21.539 26.832 1.00 90.94 418 SER A CA 1
ATOM 3013 C C . SER A 1 418 ? -3.239 -20.768 25.742 1.00 90.94 418 SER A C 1
ATOM 3015 O O . SER A 1 418 ? -3.137 -21.248 24.615 1.00 90.94 418 SER A O 1
ATOM 3017 N N . ASP A 1 419 ? -2.725 -19.583 26.077 1.00 89.56 419 ASP A N 1
ATOM 3018 C CA . ASP A 1 419 ? -1.883 -18.808 25.163 1.00 89.56 419 ASP A CA 1
ATOM 3019 C C . ASP A 1 419 ? -0.590 -19.562 24.850 1.00 89.56 419 ASP A C 1
ATOM 3021 O O . ASP A 1 419 ? 0.037 -20.145 25.737 1.00 89.56 419 ASP A O 1
ATOM 3025 N N . LEU A 1 420 ? -0.140 -19.480 23.604 1.00 92.31 420 LEU A N 1
ATOM 3026 C CA . LEU A 1 420 ? 1.246 -19.761 23.262 1.00 92.31 420 LEU A CA 1
ATOM 3027 C C . LEU A 1 420 ? 2.128 -18.613 23.753 1.00 92.31 420 LEU A C 1
ATOM 3029 O O . LEU A 1 420 ? 1.745 -17.449 23.649 1.00 92.31 420 LEU A O 1
ATOM 3033 N N . LEU A 1 421 ? 3.312 -18.935 24.274 1.00 92.69 421 LEU A N 1
ATOM 3034 C CA . LEU A 1 421 ? 4.244 -17.963 24.853 1.00 92.69 421 LEU A CA 1
ATOM 3035 C C . LEU A 1 421 ? 5.536 -17.882 24.042 1.00 92.69 421 LEU A C 1
ATOM 3037 O O . LEU A 1 421 ? 6.135 -18.909 23.724 1.00 92.69 421 LEU A O 1
ATOM 3041 N N . ASN A 1 422 ? 6.002 -16.660 23.779 1.00 93.44 422 ASN A N 1
ATOM 3042 C CA . ASN A 1 422 ? 7.176 -16.361 22.953 1.00 93.44 422 ASN A CA 1
ATOM 3043 C C . ASN A 1 422 ? 7.119 -17.070 21.596 1.00 93.44 422 ASN A C 1
ATOM 3045 O O . ASN A 1 422 ? 8.034 -17.800 21.216 1.00 93.44 422 ASN A O 1
ATOM 3049 N N . VAL A 1 423 ? 6.011 -16.861 20.891 1.00 95.81 423 VAL A N 1
ATOM 3050 C CA . VAL A 1 423 ? 5.755 -17.450 19.580 1.00 95.81 423 VAL A CA 1
ATOM 3051 C C . VAL A 1 423 ? 6.782 -16.932 18.585 1.00 95.81 423 VAL A C 1
ATOM 3053 O O . VAL A 1 423 ? 6.946 -15.721 18.433 1.00 95.81 423 VAL A O 1
ATOM 3056 N N . GLN A 1 424 ? 7.449 -17.847 17.892 1.00 96.19 424 GLN A N 1
ATOM 3057 C CA . GLN A 1 424 ? 8.326 -17.551 16.766 1.00 96.19 424 GLN A CA 1
ATOM 3058 C C . GLN A 1 424 ? 7.825 -18.335 15.563 1.00 96.19 424 GLN A C 1
ATOM 3060 O O . GLN A 1 424 ? 7.796 -19.564 15.586 1.00 96.19 424 GLN A O 1
ATOM 3065 N N . LEU A 1 425 ? 7.434 -17.629 14.511 1.00 97.50 425 LEU A N 1
ATOM 3066 C CA . LEU A 1 425 ? 7.098 -18.224 13.227 1.00 97.50 425 LEU A CA 1
ATOM 3067 C C . LEU A 1 425 ? 8.242 -17.934 12.261 1.00 97.50 425 LEU A C 1
ATOM 3069 O O . LEU A 1 425 ? 8.559 -16.771 11.998 1.00 97.50 425 LEU A O 1
ATOM 3073 N N . THR A 1 426 ? 8.840 -18.990 11.721 1.00 96.56 426 THR A N 1
ATOM 3074 C CA . THR A 1 426 ? 9.846 -18.894 10.669 1.00 96.56 426 THR A CA 1
ATOM 3075 C C . THR A 1 426 ? 9.384 -19.626 9.424 1.00 96.56 426 THR A C 1
ATOM 3077 O O . THR A 1 426 ? 8.843 -20.729 9.477 1.00 96.56 426 THR A O 1
ATOM 3080 N N . ASP A 1 427 ? 9.609 -18.997 8.281 1.00 96.69 427 ASP A N 1
ATOM 3081 C CA . ASP A 1 427 ? 9.447 -19.616 6.976 1.00 96.69 427 ASP A CA 1
ATOM 3082 C C . ASP A 1 427 ? 10.684 -19.276 6.138 1.00 96.69 427 ASP A C 1
ATOM 3084 O O . ASP A 1 427 ? 10.788 -18.167 5.599 1.00 96.69 427 ASP A O 1
ATOM 3088 N N . PRO A 1 428 ? 11.663 -20.193 6.069 1.00 93.50 428 PRO A N 1
ATOM 3089 C CA . PRO A 1 428 ? 12.919 -19.936 5.378 1.00 93.50 428 PRO A CA 1
ATOM 3090 C C . PRO A 1 428 ? 12.756 -19.695 3.875 1.00 93.50 428 PRO A C 1
ATOM 3092 O O . PRO A 1 428 ? 13.521 -18.915 3.312 1.00 93.50 428 PRO A O 1
ATOM 3095 N N . ALA A 1 429 ? 11.783 -20.342 3.224 1.00 90.06 429 ALA A N 1
ATOM 3096 C CA . ALA A 1 429 ? 11.643 -20.296 1.769 1.00 90.06 429 ALA A CA 1
ATOM 3097 C C . ALA A 1 429 ? 11.178 -18.919 1.277 1.00 90.06 429 ALA A C 1
ATOM 3099 O O . ALA A 1 429 ? 11.578 -18.483 0.199 1.00 90.06 429 ALA A O 1
ATOM 3100 N N . ILE A 1 430 ? 10.381 -18.218 2.088 1.00 92.75 430 ILE A N 1
ATOM 3101 C CA . ILE A 1 430 ? 9.874 -16.873 1.775 1.00 92.75 430 ILE A CA 1
ATOM 3102 C C . ILE A 1 430 ? 10.509 -15.771 2.636 1.00 92.75 430 ILE A C 1
ATOM 3104 O O . ILE A 1 430 ? 10.093 -14.617 2.566 1.00 92.75 430 ILE A O 1
ATOM 3108 N N . GLY A 1 431 ? 11.506 -16.114 3.458 1.00 91.00 431 GLY A N 1
ATOM 3109 C CA . GLY A 1 431 ? 12.227 -15.168 4.313 1.00 91.00 431 GLY A CA 1
ATOM 3110 C C . GLY A 1 431 ? 11.399 -14.582 5.462 1.00 91.00 431 GLY A C 1
ATOM 3111 O O . GLY A 1 431 ? 11.716 -13.494 5.944 1.00 91.00 431 GLY A O 1
ATOM 3112 N N . LEU A 1 432 ? 10.339 -15.265 5.911 1.00 95.44 432 LEU A N 1
ATOM 3113 C CA . LEU A 1 432 ? 9.521 -14.793 7.029 1.00 95.44 432 LEU A CA 1
ATOM 3114 C C . LEU A 1 432 ? 10.210 -15.100 8.360 1.00 95.44 432 LEU A C 1
ATOM 3116 O O . LEU A 1 432 ? 10.542 -16.248 8.659 1.00 95.44 432 LEU A O 1
ATOM 3120 N N . SER A 1 433 ? 10.327 -14.073 9.196 1.00 94.69 433 SER A N 1
ATOM 3121 C CA . SER A 1 433 ? 10.627 -14.203 10.618 1.00 94.69 433 SER A CA 1
ATOM 3122 C C . SER A 1 433 ? 9.687 -13.286 11.385 1.00 94.69 433 SER A C 1
ATOM 3124 O O . SER A 1 433 ? 9.798 -12.064 11.304 1.00 94.69 433 SER A O 1
ATOM 3126 N N . PHE A 1 434 ? 8.753 -13.873 12.123 1.00 95.12 434 PHE A N 1
ATOM 3127 C CA . PHE A 1 434 ? 7.771 -13.153 12.923 1.00 95.12 434 PHE A CA 1
ATOM 3128 C C . PHE A 1 434 ? 7.843 -13.617 14.376 1.00 95.12 434 PHE A C 1
ATOM 3130 O O . PHE A 1 434 ? 7.987 -14.809 14.645 1.00 95.12 434 PHE A O 1
ATOM 3137 N N . SER A 1 435 ? 7.707 -12.679 15.313 1.00 94.00 435 SER A N 1
ATOM 3138 C CA . SER A 1 435 ? 7.671 -12.984 16.741 1.00 94.00 435 SER A CA 1
ATOM 3139 C C . SER A 1 435 ? 6.511 -12.286 17.437 1.00 94.00 435 SER A C 1
ATOM 3141 O O . SER A 1 435 ? 6.187 -11.141 17.125 1.00 94.00 435 SER A O 1
ATOM 3143 N N . ALA A 1 436 ? 5.906 -12.977 18.400 1.00 91.56 436 ALA A N 1
ATOM 3144 C CA . ALA A 1 436 ? 4.897 -12.418 19.289 1.00 91.56 436 ALA A CA 1
ATOM 3145 C C . ALA A 1 436 ? 5.134 -12.906 20.730 1.00 91.56 436 ALA A C 1
ATOM 3147 O O . ALA A 1 436 ? 5.392 -14.093 20.940 1.00 91.56 436 ALA A O 1
ATOM 3148 N N . PRO A 1 437 ? 5.043 -12.026 21.745 1.00 89.56 437 PRO A N 1
ATOM 3149 C CA . PRO A 1 437 ? 5.261 -12.411 23.142 1.00 89.56 437 PRO A CA 1
ATOM 3150 C C . PRO A 1 437 ? 4.218 -13.421 23.637 1.00 89.56 437 PRO A C 1
ATOM 3152 O O . PRO A 1 437 ? 4.548 -14.324 24.406 1.00 89.56 437 PRO A O 1
ATOM 3155 N N . SER A 1 438 ? 2.978 -13.318 23.161 1.00 91.81 438 SER A N 1
ATOM 3156 C CA . SER A 1 438 ? 1.954 -14.342 23.330 1.00 91.81 438 SER A CA 1
ATOM 3157 C C . SER A 1 438 ? 0.957 -14.322 22.173 1.00 91.81 438 SER A C 1
ATOM 3159 O O . SER A 1 438 ? 0.803 -13.303 21.498 1.00 91.81 438 SER A O 1
ATOM 3161 N N . PHE A 1 439 ? 0.289 -15.450 21.931 1.00 92.56 439 PHE A N 1
ATOM 3162 C CA . PHE A 1 439 ? -0.787 -15.546 20.945 1.00 92.56 439 PHE A CA 1
ATOM 3163 C C . PHE A 1 439 ? -1.797 -16.624 21.342 1.00 92.56 439 PHE A C 1
ATOM 3165 O O . PHE A 1 439 ? -1.400 -17.695 21.799 1.00 92.56 439 PHE A O 1
ATOM 3172 N N . PHE A 1 440 ? -3.089 -16.347 21.156 1.00 89.56 440 PHE A N 1
ATOM 3173 C CA . PHE A 1 440 ? -4.158 -17.282 21.507 1.00 89.56 440 PHE A CA 1
ATOM 3174 C C . PHE A 1 440 ? -4.569 -18.141 20.305 1.00 89.56 440 PHE A C 1
ATOM 3176 O O . PHE A 1 440 ? -4.244 -19.323 20.275 1.00 89.56 440 PHE A O 1
ATOM 3183 N N . GLU A 1 441 ? -5.239 -17.551 19.311 1.00 90.81 441 GLU A N 1
ATOM 3184 C CA . GLU A 1 441 ? -5.682 -18.203 18.072 1.00 90.81 441 GLU A CA 1
ATOM 3185 C C . GLU A 1 441 ? -6.012 -17.163 16.983 1.00 90.81 441 GLU A C 1
ATOM 3187 O O . GLU A 1 441 ? -6.093 -15.966 17.263 1.00 90.81 441 GLU A O 1
ATOM 3192 N N . GLY A 1 442 ? -6.215 -17.618 15.745 1.00 90.69 442 GLY A N 1
ATOM 3193 C CA . GLY A 1 442 ? -6.562 -16.786 14.592 1.00 90.69 442 GLY A CA 1
ATOM 3194 C C . GLY A 1 442 ? -5.388 -16.536 13.646 1.00 90.69 442 GLY A C 1
ATOM 3195 O O . GLY A 1 442 ? -4.380 -17.247 13.669 1.00 90.69 442 GLY A O 1
ATOM 3196 N N . VAL A 1 443 ? -5.531 -15.545 12.763 1.00 92.44 443 VAL A N 1
ATOM 3197 C CA . VAL A 1 443 ? -4.481 -15.179 11.799 1.00 92.44 443 VAL A CA 1
ATOM 3198 C C . VAL A 1 443 ? -3.320 -14.534 12.551 1.00 92.44 443 VAL A C 1
ATOM 3200 O O . VAL A 1 443 ? -3.470 -13.460 13.128 1.00 92.44 443 VAL A O 1
ATOM 3203 N N . LEU A 1 444 ? -2.162 -15.192 12.541 1.00 93.38 444 LEU A N 1
ATOM 3204 C CA . LEU A 1 444 ? -0.945 -14.697 13.178 1.00 93.38 444 LEU A CA 1
ATOM 3205 C C . LEU A 1 444 ? -0.300 -13.596 12.333 1.00 93.38 444 LEU A C 1
ATOM 3207 O O . LEU A 1 444 ? 0.075 -12.547 12.849 1.00 93.38 444 LEU A O 1
ATOM 3211 N N . THR A 1 445 ? -0.146 -13.851 11.032 1.00 95.88 445 THR A N 1
ATOM 3212 C CA . THR A 1 445 ? 0.433 -12.906 10.073 1.00 95.88 445 THR A CA 1
ATOM 3213 C C . THR A 1 445 ? 0.124 -13.320 8.631 1.00 95.88 445 THR A C 1
ATOM 3215 O O . THR A 1 445 ? -0.272 -14.461 8.362 1.00 95.88 445 THR A O 1
ATOM 3218 N N . GLN A 1 446 ? 0.322 -12.389 7.702 1.00 95.12 446 GLN A N 1
ATOM 3219 C CA . GLN A 1 446 ? 0.283 -12.611 6.261 1.00 95.12 446 GLN A CA 1
ATOM 3220 C C . GLN A 1 446 ? 1.537 -12.008 5.638 1.00 95.12 446 GLN A C 1
ATOM 3222 O O . GLN A 1 446 ? 1.989 -10.943 6.056 1.00 95.12 446 GLN A O 1
ATOM 3227 N N . THR A 1 447 ? 2.093 -12.674 4.630 1.00 92.81 447 THR A N 1
ATOM 3228 C CA . THR A 1 447 ? 3.220 -12.133 3.867 1.00 92.81 447 THR A CA 1
ATOM 3229 C C . THR A 1 447 ? 3.061 -12.425 2.386 1.00 92.81 447 THR A C 1
ATOM 3231 O O . THR A 1 447 ? 2.494 -13.449 2.000 1.00 92.81 447 THR A O 1
ATOM 3234 N N . THR A 1 448 ? 3.577 -11.524 1.559 1.00 92.62 448 THR A N 1
ATOM 3235 C CA . THR A 1 448 ? 3.587 -11.678 0.107 1.00 92.62 448 THR A CA 1
ATOM 3236 C C . THR A 1 448 ? 4.942 -12.212 -0.330 1.00 92.62 448 THR A C 1
ATOM 3238 O O . THR A 1 448 ? 5.979 -11.665 0.039 1.00 92.62 448 THR A O 1
ATOM 3241 N N . PHE A 1 449 ? 4.931 -13.256 -1.150 1.00 93.38 449 PHE A N 1
ATOM 3242 C CA . PHE A 1 449 ? 6.115 -13.828 -1.774 1.00 93.38 449 PHE A CA 1
ATOM 3243 C C . PHE A 1 449 ? 5.980 -13.753 -3.293 1.00 93.38 449 PHE A C 1
ATOM 3245 O O . PHE A 1 449 ? 4.993 -14.222 -3.856 1.00 93.38 449 PHE A O 1
ATOM 3252 N N . THR A 1 450 ? 6.968 -13.161 -3.960 1.00 90.31 450 THR A N 1
ATOM 3253 C CA . THR A 1 450 ? 7.042 -13.161 -5.424 1.00 90.31 450 THR A CA 1
ATOM 3254 C C . THR A 1 450 ? 7.772 -14.418 -5.882 1.00 90.31 450 THR A C 1
ATOM 3256 O O . THR A 1 450 ? 8.921 -14.623 -5.486 1.00 90.31 450 THR A O 1
ATOM 3259 N N . ILE A 1 451 ? 7.149 -15.232 -6.739 1.00 88.50 451 ILE A N 1
ATOM 3260 C CA . ILE A 1 451 ? 7.811 -16.414 -7.309 1.00 88.50 451 ILE A CA 1
ATOM 3261 C C . ILE A 1 451 ? 9.038 -15.952 -8.109 1.00 88.50 451 ILE A C 1
ATOM 3263 O O . ILE A 1 451 ? 8.883 -15.131 -9.019 1.00 88.50 451 ILE A O 1
ATOM 3267 N N . PRO A 1 452 ? 10.259 -16.441 -7.816 1.00 82.56 452 PRO A N 1
ATOM 3268 C CA . PRO A 1 452 ? 11.456 -16.017 -8.532 1.00 82.56 452 PRO A CA 1
ATOM 3269 C C . PRO A 1 452 ? 11.323 -16.246 -10.041 1.00 82.56 452 PRO A C 1
ATOM 3271 O O . PRO A 1 452 ? 10.924 -17.327 -10.467 1.00 82.56 452 PRO A O 1
ATOM 3274 N N . ALA A 1 453 ? 11.718 -15.265 -10.858 1.00 69.94 453 ALA A N 1
ATOM 3275 C CA . ALA A 1 453 ? 11.587 -15.324 -12.321 1.00 69.94 453 ALA A CA 1
ATOM 3276 C C . ALA A 1 453 ? 12.308 -16.525 -12.980 1.00 69.94 453 ALA A C 1
ATOM 3278 O O . ALA A 1 453 ? 11.969 -16.906 -14.096 1.00 69.94 453 ALA A O 1
ATOM 3279 N N . GLY A 1 454 ? 13.292 -17.122 -12.294 1.00 67.69 454 GLY A N 1
ATOM 3280 C CA . GLY A 1 454 ? 14.027 -18.314 -12.734 1.00 67.69 454 GLY A CA 1
ATOM 3281 C C . GLY A 1 454 ? 13.510 -19.647 -12.177 1.00 67.69 454 GLY A C 1
ATOM 3282 O O . GLY A 1 454 ? 14.181 -20.663 -12.350 1.00 67.69 454 GLY A O 1
ATOM 3283 N N . PHE A 1 455 ? 12.372 -19.670 -11.472 1.00 78.31 455 PHE A N 1
ATOM 3284 C CA . PHE A 1 455 ? 11.811 -20.913 -10.939 1.00 78.31 455 PHE A CA 1
ATOM 3285 C C . PHE A 1 455 ? 11.321 -21.809 -12.089 1.00 78.31 455 PHE A C 1
ATOM 3287 O O . PHE A 1 455 ? 10.565 -21.370 -12.955 1.00 78.31 455 PHE A O 1
ATOM 3294 N N . THR A 1 456 ? 11.775 -23.064 -12.120 1.00 76.44 456 THR A N 1
ATOM 3295 C CA . THR A 1 456 ? 11.368 -24.028 -13.157 1.00 76.44 456 THR A CA 1
ATOM 3296 C C . THR A 1 456 ? 9.962 -24.557 -12.879 1.00 76.44 456 THR A C 1
ATOM 3298 O O . THR A 1 456 ? 9.567 -24.670 -11.722 1.00 76.44 456 THR A O 1
ATOM 3301 N N . ALA A 1 457 ? 9.193 -24.858 -13.929 1.00 77.31 457 ALA A N 1
ATOM 3302 C CA . ALA A 1 457 ? 7.837 -25.377 -13.766 1.00 77.31 457 ALA A CA 1
ATOM 3303 C C . ALA A 1 457 ? 7.835 -26.651 -12.903 1.00 77.31 457 ALA A C 1
ATOM 3305 O O . ALA A 1 457 ? 8.659 -27.546 -13.102 1.00 77.31 457 ALA A O 1
ATOM 3306 N N . GLY A 1 458 ? 6.917 -26.718 -11.943 1.00 85.31 458 GLY A N 1
ATOM 3307 C CA . GLY A 1 458 ? 6.886 -27.767 -10.931 1.00 85.31 458 GLY A CA 1
ATOM 3308 C C . GLY A 1 458 ? 6.180 -27.322 -9.656 1.00 85.31 458 GLY A C 1
ATOM 3309 O O . GLY A 1 458 ? 5.552 -26.269 -9.608 1.00 85.31 458 GLY A O 1
ATOM 3310 N N . THR A 1 459 ? 6.270 -28.127 -8.604 1.00 89.69 459 THR A N 1
ATOM 3311 C CA . THR A 1 459 ? 5.629 -27.825 -7.319 1.00 89.69 459 THR A CA 1
ATOM 3312 C C . THR A 1 459 ? 6.545 -26.966 -6.451 1.00 89.69 459 THR A C 1
ATOM 3314 O O . THR A 1 459 ? 7.686 -27.347 -6.189 1.00 89.69 459 THR A O 1
ATOM 3317 N N . PHE A 1 460 ? 6.046 -25.824 -5.974 1.00 91.69 460 PHE A N 1
ATOM 3318 C CA . PHE A 1 460 ? 6.697 -25.050 -4.918 1.00 91.69 460 PHE A CA 1
ATOM 3319 C C . PHE A 1 460 ? 6.073 -25.434 -3.576 1.00 91.69 460 PHE A C 1
ATOM 3321 O O . PHE A 1 460 ? 5.008 -24.932 -3.212 1.00 91.69 460 PHE A O 1
ATOM 3328 N N . GLU A 1 461 ? 6.722 -26.360 -2.869 1.00 93.06 461 GLU A N 1
ATOM 3329 C CA . GLU A 1 461 ? 6.361 -26.702 -1.495 1.00 93.06 461 GLU A CA 1
ATOM 3330 C C . GLU A 1 461 ? 6.990 -25.689 -0.539 1.00 93.06 461 GLU A C 1
ATOM 3332 O O . GLU A 1 461 ? 8.206 -25.492 -0.514 1.00 93.06 461 GLU A O 1
ATOM 3337 N N . ASN A 1 462 ? 6.146 -25.044 0.256 1.00 94.12 462 ASN A N 1
ATOM 3338 C CA . ASN A 1 462 ? 6.558 -24.022 1.190 1.00 94.12 462 ASN A CA 1
ATOM 3339 C C . ASN A 1 462 ? 6.198 -24.448 2.618 1.00 94.12 462 ASN A C 1
ATOM 3341 O O . ASN A 1 462 ? 5.018 -24.470 2.973 1.00 94.12 462 ASN A O 1
ATOM 3345 N N . THR A 1 463 ? 7.186 -24.682 3.481 1.00 95.94 463 THR A N 1
ATOM 3346 C CA . THR A 1 463 ? 6.984 -25.116 4.875 1.00 95.94 463 THR A CA 1
ATOM 3347 C C . THR A 1 463 ? 7.314 -24.001 5.857 1.00 95.94 463 THR A C 1
ATOM 3349 O O . THR A 1 463 ? 8.423 -23.476 5.862 1.00 95.94 463 THR A O 1
ATOM 3352 N N . ALA A 1 464 ? 6.361 -23.660 6.723 1.00 96.69 464 ALA A N 1
ATOM 3353 C CA . ALA A 1 464 ? 6.620 -22.792 7.866 1.00 96.69 464 ALA A CA 1
ATOM 3354 C C . ALA A 1 464 ? 6.674 -23.596 9.159 1.00 96.69 464 ALA A C 1
ATOM 3356 O O . ALA A 1 464 ? 5.928 -24.562 9.331 1.00 96.69 464 ALA A O 1
ATOM 3357 N N . ARG A 1 465 ? 7.533 -23.153 10.073 1.00 96.62 465 ARG A N 1
ATOM 3358 C CA . ARG A 1 465 ? 7.724 -23.727 11.398 1.00 96.62 465 ARG A CA 1
ATOM 3359 C C . ARG A 1 465 ? 7.380 -22.694 12.457 1.00 96.62 465 ARG A C 1
ATOM 3361 O O . ARG A 1 465 ? 7.905 -21.584 12.451 1.00 96.62 465 ARG A O 1
ATOM 3368 N N . LEU A 1 466 ? 6.532 -23.083 13.397 1.00 97.38 466 LEU A N 1
ATOM 3369 C CA . LEU A 1 466 ? 6.192 -22.286 14.564 1.00 97.38 466 LEU A CA 1
ATOM 3370 C C . LEU A 1 466 ? 6.759 -22.943 15.820 1.00 97.38 466 LEU A C 1
ATOM 3372 O O . LEU A 1 466 ? 6.505 -24.120 16.062 1.00 97.38 466 LEU A O 1
ATOM 3376 N N . THR A 1 467 ? 7.494 -22.186 16.629 1.00 95.62 467 THR A N 1
ATOM 3377 C CA . THR A 1 467 ? 7.936 -22.576 17.974 1.00 95.62 467 THR A CA 1
ATOM 3378 C C . THR A 1 467 ? 7.288 -21.670 19.020 1.00 95.62 467 THR A C 1
ATOM 3380 O O . THR A 1 467 ? 6.903 -20.535 18.740 1.00 95.62 467 THR A O 1
ATOM 3383 N N . ALA A 1 468 ? 7.157 -22.178 20.240 1.00 94.44 468 ALA A N 1
ATOM 3384 C CA . ALA A 1 468 ? 6.756 -21.420 21.419 1.00 94.44 468 ALA A CA 1
ATOM 3385 C C . ALA A 1 468 ? 7.281 -22.147 22.663 1.00 94.44 468 ALA A C 1
ATOM 3387 O O . ALA A 1 468 ? 7.450 -23.368 22.653 1.00 94.44 468 ALA A O 1
ATOM 3388 N N . ASN A 1 469 ? 7.522 -21.415 23.749 1.00 93.19 469 ASN A N 1
ATOM 3389 C CA . ASN A 1 469 ? 8.166 -21.957 24.951 1.00 93.19 469 ASN A CA 1
ATOM 3390 C C . ASN A 1 469 ? 7.360 -23.066 25.638 1.00 93.19 469 ASN A C 1
ATOM 3392 O O . ASN A 1 469 ? 7.928 -23.894 26.344 1.00 93.19 469 ASN A O 1
ATOM 3396 N N . ASN A 1 470 ? 6.040 -23.043 25.479 1.00 92.19 470 ASN A N 1
ATOM 3397 C CA . ASN A 1 470 ? 5.109 -23.964 26.118 1.00 92.19 470 ASN A CA 1
ATOM 3398 C C . ASN A 1 470 ? 4.534 -25.016 25.158 1.00 92.19 470 ASN A C 1
ATOM 3400 O O . ASN A 1 470 ? 3.599 -25.721 25.534 1.00 92.19 470 ASN A O 1
ATOM 3404 N N . LEU A 1 471 ? 5.085 -25.159 23.947 1.00 92.56 471 LEU A N 1
ATOM 3405 C CA . LEU A 1 471 ? 4.734 -26.283 23.080 1.00 92.56 471 LEU A CA 1
ATOM 3406 C C . LEU A 1 471 ? 5.282 -27.603 23.647 1.00 92.56 471 LEU A C 1
ATOM 3408 O O . LEU A 1 471 ? 6.442 -27.654 24.066 1.00 92.56 471 LEU A O 1
ATOM 3412 N N . PRO A 1 472 ? 4.492 -28.690 23.627 1.00 89.94 472 PRO A N 1
ATOM 3413 C CA . PRO A 1 472 ? 4.993 -30.017 23.966 1.00 89.94 472 PRO A CA 1
ATOM 3414 C C . PRO A 1 472 ? 6.061 -30.477 22.960 1.00 89.94 472 PRO A C 1
ATOM 3416 O O . PRO A 1 472 ? 6.143 -29.968 21.841 1.00 89.94 472 PRO A O 1
ATOM 3419 N N . ALA A 1 473 ? 6.891 -31.452 23.354 1.00 85.12 473 ALA A N 1
ATOM 3420 C CA . ALA A 1 473 ? 7.924 -32.017 22.482 1.00 85.12 473 ALA A CA 1
ATOM 3421 C C . ALA A 1 473 ? 7.315 -32.453 21.128 1.00 85.12 473 ALA A C 1
ATOM 3423 O O . ALA A 1 473 ? 6.303 -33.158 21.137 1.00 85.12 473 ALA A O 1
ATOM 3424 N N . PRO A 1 474 ? 7.896 -32.047 19.979 1.00 88.62 474 PRO A N 1
ATOM 3425 C CA . PRO A 1 474 ? 9.269 -31.558 19.789 1.00 88.62 474 PRO A CA 1
ATOM 3426 C C . PRO A 1 474 ? 9.502 -30.043 19.997 1.00 88.62 474 PRO A C 1
ATOM 3428 O O . PRO A 1 474 ? 10.604 -29.567 19.739 1.00 88.62 474 PRO A O 1
ATOM 3431 N N . GLY A 1 475 ? 8.516 -29.279 20.478 1.00 90.69 475 GLY A N 1
ATOM 3432 C CA . GLY A 1 475 ? 8.639 -27.835 20.738 1.00 90.69 475 GLY A CA 1
ATOM 3433 C C . GLY A 1 475 ? 8.355 -26.950 19.519 1.00 90.69 475 GLY A C 1
ATOM 3434 O O . GLY A 1 475 ? 8.575 -25.739 19.564 1.00 90.69 475 GLY A O 1
ATOM 3435 N N . PHE A 1 476 ? 7.869 -27.548 18.430 1.00 94.31 476 PHE A N 1
ATOM 3436 C CA . PHE A 1 476 ? 7.454 -26.850 17.221 1.00 94.31 476 PHE A CA 1
ATOM 3437 C C . PHE A 1 476 ? 6.296 -27.569 16.524 1.00 94.31 476 PHE A C 1
ATOM 3439 O O . PHE A 1 476 ? 6.117 -28.775 16.693 1.00 94.31 476 PHE A O 1
ATOM 3446 N N . VAL A 1 477 ? 5.548 -26.828 15.709 1.00 95.50 477 VAL A N 1
ATOM 3447 C CA . VAL A 1 477 ? 4.618 -27.363 14.706 1.00 95.50 477 VAL A CA 1
ATOM 3448 C C . VAL A 1 477 ? 5.006 -26.840 13.331 1.00 95.50 477 VAL A C 1
ATOM 3450 O O . VAL A 1 477 ? 5.612 -25.773 13.215 1.00 95.50 477 VAL A O 1
ATOM 3453 N N . GLU A 1 478 ? 4.641 -27.571 12.286 1.00 96.38 478 GLU A N 1
ATOM 3454 C CA . GLU A 1 478 ? 4.887 -27.158 10.909 1.00 96.38 478 GLU A CA 1
ATOM 3455 C C . GLU A 1 478 ? 3.606 -27.209 10.095 1.00 96.38 478 GLU A C 1
ATOM 3457 O O . GLU A 1 478 ? 2.705 -27.998 10.371 1.00 96.38 478 GLU A O 1
ATOM 3462 N N . SER A 1 479 ? 3.550 -26.365 9.074 1.00 97.06 479 SER A N 1
ATOM 3463 C CA . SER A 1 479 ? 2.535 -26.432 8.034 1.00 97.06 479 SER A CA 1
ATOM 3464 C C . SER A 1 479 ? 3.210 -26.187 6.696 1.00 97.06 479 SER A C 1
ATOM 3466 O O . SER A 1 479 ? 3.839 -25.143 6.492 1.00 97.06 479 SER A O 1
ATOM 3468 N N . SER A 1 480 ? 3.058 -27.150 5.793 1.00 94.94 480 SER A N 1
ATOM 3469 C CA . SER A 1 480 ? 3.404 -26.997 4.383 1.00 94.94 480 SER A CA 1
ATOM 3470 C C . SER A 1 480 ? 2.178 -26.562 3.593 1.00 94.94 480 SER A C 1
ATOM 3472 O O . SER A 1 480 ? 1.066 -26.990 3.887 1.00 94.94 480 SER A O 1
ATOM 3474 N N . GLU A 1 481 ? 2.397 -25.735 2.581 1.00 96.25 481 GLU A N 1
ATOM 3475 C CA . GLU A 1 481 ? 1.428 -25.442 1.528 1.00 96.25 481 GLU A CA 1
ATOM 3476 C C . GLU A 1 481 ? 2.150 -25.541 0.186 1.00 96.25 481 GLU A C 1
ATOM 3478 O O . GLU A 1 481 ? 3.290 -25.084 0.069 1.00 96.25 481 GLU A O 1
ATOM 3483 N N . SER A 1 482 ? 1.507 -26.152 -0.807 1.00 93.06 482 SER A N 1
ATOM 3484 C CA . SER A 1 482 ? 2.091 -26.372 -2.129 1.00 93.06 482 SER A CA 1
ATOM 3485 C C . SER A 1 482 ? 1.275 -25.668 -3.195 1.00 93.06 482 SER A C 1
ATOM 3487 O O . SER A 1 482 ? 0.065 -25.848 -3.281 1.00 93.06 482 SER A O 1
ATOM 3489 N N . ILE A 1 483 ? 1.957 -24.916 -4.050 1.00 93.31 483 ILE A N 1
ATOM 3490 C CA . ILE A 1 483 ? 1.356 -24.332 -5.251 1.00 93.31 483 ILE A CA 1
ATOM 3491 C C . ILE A 1 483 ? 2.019 -24.914 -6.496 1.00 93.31 483 ILE A C 1
ATOM 3493 O O . ILE A 1 483 ? 3.207 -25.256 -6.489 1.00 93.31 483 ILE A O 1
ATOM 3497 N N . GLU A 1 484 ? 1.254 -25.026 -7.575 1.00 91.19 484 GLU A N 1
ATOM 3498 C CA . GLU A 1 484 ? 1.775 -25.452 -8.870 1.00 91.19 484 GLU A CA 1
ATOM 3499 C C . GLU A 1 484 ? 2.354 -24.250 -9.626 1.00 91.19 484 GLU A C 1
ATOM 3501 O O . GLU A 1 484 ? 1.642 -23.303 -9.963 1.00 91.19 484 GLU A O 1
ATOM 3506 N N . ILE A 1 485 ? 3.658 -24.273 -9.900 1.00 88.94 485 ILE A N 1
ATOM 3507 C CA . ILE A 1 485 ? 4.300 -23.284 -10.760 1.00 88.94 485 ILE A CA 1
ATOM 3508 C C . ILE A 1 485 ? 4.185 -23.758 -12.200 1.00 88.94 485 ILE A C 1
ATOM 3510 O O . ILE A 1 485 ? 4.871 -24.692 -12.625 1.00 88.94 485 ILE A O 1
ATOM 3514 N N . VAL A 1 486 ? 3.306 -23.109 -12.955 1.00 79.44 486 VAL A N 1
ATOM 3515 C CA . VAL A 1 486 ? 3.109 -23.401 -14.374 1.00 79.44 486 VAL A CA 1
ATOM 3516 C C . VAL A 1 486 ? 4.083 -22.576 -15.223 1.00 79.44 486 VAL A C 1
ATOM 3518 O O . VAL A 1 486 ? 4.472 -21.471 -14.829 1.00 79.44 486 VAL A O 1
ATOM 3521 N N . PRO A 1 487 ? 4.523 -23.083 -16.391 1.00 67.31 487 PRO A N 1
ATOM 3522 C CA . PRO A 1 487 ? 5.384 -22.312 -17.274 1.00 67.31 487 PRO A CA 1
ATOM 3523 C C . PRO A 1 487 ? 4.660 -21.040 -17.721 1.00 67.31 487 PRO A C 1
ATOM 3525 O O . PRO A 1 487 ? 3.518 -21.097 -18.180 1.00 67.31 487 PRO A O 1
ATOM 3528 N N . SER A 1 488 ? 5.339 -19.897 -17.638 1.00 64.00 488 SER A N 1
ATOM 3529 C CA . SER A 1 488 ? 4.849 -18.674 -18.276 1.00 64.00 488 SER A CA 1
ATOM 3530 C C . SER A 1 488 ? 4.700 -18.924 -19.787 1.00 64.00 488 SER A C 1
ATOM 3532 O O . SER A 1 488 ? 5.644 -19.447 -20.387 1.00 64.00 488 SER A O 1
ATOM 3534 N N . PRO A 1 489 ? 3.568 -18.579 -20.434 1.00 62.22 489 PRO A N 1
ATOM 3535 C CA . PRO A 1 489 ? 3.432 -18.717 -21.879 1.00 62.22 489 PRO A CA 1
ATOM 3536 C C . PRO A 1 489 ? 4.491 -17.855 -22.566 1.00 62.22 489 PRO A C 1
ATOM 3538 O O . PRO A 1 489 ? 4.439 -16.626 -22.516 1.00 62.22 489 PRO A O 1
ATOM 3541 N N . ILE A 1 490 ? 5.484 -18.506 -23.170 1.00 65.38 490 ILE A N 1
ATOM 3542 C CA . ILE A 1 490 ? 6.601 -17.820 -23.812 1.00 65.38 490 ILE A CA 1
ATOM 3543 C C . ILE A 1 490 ? 6.095 -17.243 -25.134 1.00 65.38 490 ILE A C 1
ATOM 3545 O O . ILE A 1 490 ? 5.676 -17.972 -26.031 1.00 65.38 490 ILE A O 1
ATOM 3549 N N . ALA A 1 491 ? 6.117 -15.920 -25.245 1.00 75.75 491 ALA A N 1
ATOM 3550 C CA . ALA A 1 491 ? 5.662 -15.191 -26.414 1.00 75.75 491 ALA A CA 1
ATOM 3551 C C . ALA A 1 491 ? 6.715 -14.144 -26.769 1.00 75.75 491 ALA A C 1
ATOM 3553 O O . ALA A 1 491 ? 6.999 -13.243 -25.982 1.00 75.75 491 ALA A O 1
ATOM 3554 N N . ALA A 1 492 ? 7.282 -14.259 -27.966 1.00 83.94 492 ALA A N 1
ATOM 3555 C CA . ALA A 1 492 ? 8.183 -13.266 -28.530 1.00 83.94 492 ALA A CA 1
ATOM 3556 C C . ALA A 1 492 ? 7.573 -12.685 -29.808 1.00 83.94 492 ALA A C 1
ATOM 3558 O O . ALA A 1 492 ? 6.825 -13.360 -30.515 1.00 83.94 492 ALA A O 1
ATOM 3559 N N . SER A 1 493 ? 7.896 -11.436 -30.131 1.00 86.81 493 SER A N 1
ATOM 3560 C CA . SER A 1 493 ? 7.714 -10.926 -31.491 1.00 86.81 493 SER A CA 1
ATOM 3561 C C . SER A 1 493 ? 9.016 -10.379 -32.032 1.00 86.81 493 SER A C 1
ATOM 3563 O O . SER A 1 493 ? 9.763 -9.725 -31.308 1.00 86.81 493 SER A O 1
ATOM 3565 N N . PHE A 1 494 ? 9.242 -10.618 -33.315 1.00 93.56 494 PHE A N 1
ATOM 3566 C CA . PHE A 1 494 ? 10.444 -10.220 -34.017 1.00 93.56 494 PHE A CA 1
ATOM 3567 C C . PHE A 1 494 ? 10.063 -9.412 -35.252 1.00 93.56 494 PHE A C 1
ATOM 3569 O O . PHE A 1 494 ? 9.226 -9.845 -36.042 1.00 93.56 494 PHE A O 1
ATOM 3576 N N . ARG A 1 495 ? 10.655 -8.228 -35.400 1.00 90.06 495 ARG A N 1
ATOM 3577 C CA . ARG A 1 495 ? 10.484 -7.378 -36.576 1.00 90.06 495 ARG A CA 1
ATOM 3578 C C . ARG A 1 495 ? 11.835 -6.872 -37.041 1.00 90.06 495 ARG A C 1
ATOM 3580 O O . ARG A 1 495 ? 12.614 -6.353 -36.249 1.00 90.06 495 ARG A O 1
ATOM 3587 N N . LYS A 1 496 ? 12.051 -6.947 -38.346 1.00 90.25 496 LYS A N 1
ATOM 3588 C CA . LYS A 1 496 ? 13.174 -6.349 -39.054 1.00 90.25 496 LYS A CA 1
ATOM 3589 C C . LYS A 1 496 ? 12.703 -5.166 -39.891 1.00 90.25 496 LYS A C 1
ATOM 3591 O O . LYS A 1 496 ? 11.651 -5.229 -40.525 1.00 90.25 496 LYS A O 1
ATOM 3596 N N . SER A 1 497 ? 13.476 -4.091 -39.906 1.00 86.88 497 SER A N 1
ATOM 3597 C CA . SER A 1 497 ? 13.262 -2.943 -40.796 1.00 86.88 497 SER A CA 1
ATOM 3598 C C . SER A 1 497 ? 14.581 -2.314 -41.205 1.00 86.88 497 SER A C 1
ATOM 3600 O O . SER A 1 497 ? 15.573 -2.515 -40.519 1.00 86.88 497 SER A O 1
ATOM 3602 N N . ALA A 1 498 ? 14.588 -1.528 -42.273 1.00 85.94 498 ALA A N 1
ATOM 3603 C CA . ALA A 1 498 ? 15.722 -0.693 -42.653 1.00 85.94 498 ALA A CA 1
ATOM 3604 C C . ALA A 1 498 ? 15.407 0.798 -42.452 1.00 85.94 498 ALA A C 1
ATOM 3606 O O . ALA A 1 498 ? 14.240 1.178 -42.320 1.00 85.94 498 ALA A O 1
ATOM 3607 N N . ASN A 1 499 ? 16.445 1.634 -42.427 1.00 87.62 499 ASN A N 1
ATOM 3608 C CA . ASN A 1 499 ? 16.328 3.096 -42.393 1.00 87.62 499 ASN A CA 1
ATOM 3609 C C . ASN A 1 499 ? 15.849 3.710 -43.719 1.00 87.62 499 ASN A C 1
ATOM 3611 O O . ASN A 1 499 ? 15.264 4.790 -43.707 1.00 87.62 499 ASN A O 1
ATOM 3615 N N . VAL A 1 500 ? 16.104 3.042 -44.841 1.00 85.25 500 VAL A N 1
ATOM 3616 C CA . VAL A 1 500 ? 15.741 3.490 -46.191 1.00 85.25 500 VAL A CA 1
ATOM 3617 C C . VAL A 1 500 ? 14.850 2.456 -46.878 1.00 85.25 500 VAL A C 1
ATOM 3619 O O . VAL A 1 500 ? 14.643 1.366 -46.353 1.00 85.25 500 VAL A O 1
ATOM 3622 N N . THR A 1 501 ? 14.288 2.808 -48.033 1.00 84.19 501 THR A N 1
ATOM 3623 C CA . THR A 1 501 ? 13.579 1.859 -48.922 1.00 84.19 501 THR A CA 1
ATOM 3624 C C . THR A 1 501 ? 14.286 1.690 -50.266 1.00 84.19 501 THR A C 1
ATOM 3626 O O . THR A 1 501 ? 14.089 0.685 -50.949 1.00 84.19 501 THR A O 1
ATOM 3629 N N . SER A 1 502 ? 15.175 2.626 -50.590 1.00 82.50 502 SER A N 1
ATOM 3630 C CA . SER A 1 502 ? 16.031 2.633 -51.761 1.00 82.50 502 SER A CA 1
ATOM 3631 C C . SER A 1 502 ? 17.393 3.253 -51.422 1.00 82.50 502 SER A C 1
ATOM 3633 O O . SER A 1 502 ? 17.502 3.970 -50.426 1.00 82.50 502 SER A O 1
ATOM 3635 N N . VAL A 1 503 ? 18.444 2.897 -52.165 1.00 86.25 503 VAL A N 1
ATOM 3636 C CA . VAL A 1 503 ? 19.841 3.248 -51.838 1.00 86.25 503 VAL A CA 1
ATOM 3637 C C . VAL A 1 503 ? 20.726 3.233 -53.091 1.00 86.25 503 VAL A C 1
ATOM 3639 O O . VAL A 1 503 ? 20.485 2.418 -53.985 1.00 86.25 503 VAL A O 1
ATOM 3642 N N . LEU A 1 504 ? 21.749 4.087 -53.180 1.00 81.44 504 LEU A N 1
ATOM 3643 C CA . LEU A 1 504 ? 22.737 4.018 -54.267 1.00 81.44 504 LEU A CA 1
ATOM 3644 C C . LEU A 1 504 ? 23.837 2.974 -53.960 1.00 81.44 504 LEU A C 1
ATOM 3646 O O . LEU A 1 504 ? 24.118 2.681 -52.797 1.00 81.44 504 LEU A O 1
ATOM 3650 N N . PRO A 1 505 ? 24.501 2.388 -54.974 1.00 80.12 505 PRO A N 1
ATOM 3651 C CA . PRO A 1 505 ? 25.696 1.568 -54.767 1.00 80.12 505 PRO A CA 1
ATOM 3652 C C . PRO A 1 505 ? 26.765 2.324 -53.967 1.00 80.12 505 PRO A C 1
ATOM 3654 O O . PRO A 1 505 ? 26.972 3.515 -54.179 1.00 80.12 505 PRO A O 1
ATOM 3657 N N . GLY A 1 506 ? 27.444 1.641 -53.046 1.00 70.38 506 GLY A N 1
ATOM 3658 C CA . GLY A 1 506 ? 28.443 2.242 -52.158 1.00 70.38 506 GLY A CA 1
ATOM 3659 C C . GLY A 1 506 ? 27.875 2.907 -50.902 1.00 70.38 506 GLY A C 1
ATOM 3660 O O . GLY A 1 506 ? 28.627 3.144 -49.957 1.00 70.38 506 GLY A O 1
ATOM 3661 N N . GLU A 1 507 ? 26.566 3.166 -50.843 1.00 80.62 507 GLU A N 1
ATOM 3662 C CA . GLU A 1 507 ? 25.909 3.662 -49.634 1.00 80.62 507 GLU A CA 1
ATOM 3663 C C . GLU A 1 507 ? 25.559 2.523 -48.660 1.00 80.62 507 GLU A C 1
ATOM 3665 O O . GLU A 1 507 ? 25.504 1.338 -49.008 1.00 80.62 507 GLU A O 1
ATOM 3670 N N . THR A 1 508 ? 25.325 2.892 -47.400 1.00 81.50 508 THR A N 1
ATOM 3671 C CA . THR A 1 508 ? 25.092 1.947 -46.304 1.00 81.50 508 THR A CA 1
ATOM 3672 C C . THR A 1 508 ? 23.626 1.925 -45.883 1.00 81.50 508 THR A C 1
ATOM 3674 O O . THR A 1 508 ? 23.043 2.949 -45.528 1.00 81.50 508 THR A O 1
ATOM 3677 N N . ILE A 1 509 ? 23.047 0.726 -45.850 1.00 84.38 509 ILE A N 1
ATOM 3678 C CA . ILE A 1 509 ? 21.737 0.438 -45.267 1.00 84.38 509 ILE A CA 1
ATOM 3679 C C . ILE A 1 509 ? 21.929 0.130 -43.781 1.00 84.38 509 ILE A C 1
ATOM 3681 O O . ILE A 1 509 ? 22.754 -0.709 -43.426 1.00 84.38 509 ILE A O 1
ATOM 3685 N N . GLN A 1 510 ? 21.134 0.748 -42.909 1.00 86.00 510 GLN A N 1
ATOM 3686 C CA . GLN A 1 510 ? 21.056 0.375 -41.496 1.00 86.00 510 GLN A CA 1
ATOM 3687 C C . GLN A 1 510 ? 19.828 -0.515 -41.273 1.00 86.00 510 GLN A C 1
ATOM 3689 O O . GLN A 1 510 ? 18.692 -0.048 -41.401 1.00 86.00 510 GLN A O 1
ATOM 3694 N N . TYR A 1 511 ? 20.038 -1.778 -40.903 1.00 85.69 511 TYR A N 1
ATOM 3695 C CA . TYR A 1 511 ? 18.974 -2.688 -40.484 1.00 85.69 511 TYR A CA 1
ATOM 3696 C C . TYR A 1 511 ? 18.742 -2.595 -38.974 1.00 85.69 511 TYR A C 1
ATOM 3698 O O . TYR A 1 511 ? 19.682 -2.481 -38.195 1.00 85.69 511 TYR A O 1
ATOM 3706 N N . PHE A 1 512 ? 17.479 -2.677 -38.560 1.00 83.94 512 PHE A N 1
ATOM 3707 C CA . PHE A 1 512 ? 17.021 -2.702 -37.175 1.00 83.94 512 PHE A CA 1
ATOM 3708 C C . PHE A 1 512 ? 16.277 -4.003 -36.897 1.00 83.94 512 PHE A C 1
ATOM 3710 O O . PHE A 1 512 ? 15.374 -4.382 -37.645 1.00 83.94 512 PHE A O 1
ATOM 3717 N N . PHE A 1 513 ? 16.612 -4.634 -35.779 1.00 86.81 513 PHE A N 1
ATOM 3718 C CA . PHE A 1 513 ? 16.038 -5.876 -35.281 1.00 86.81 513 PHE A CA 1
ATOM 3719 C C . PHE A 1 513 ? 15.329 -5.591 -33.963 1.00 86.81 513 PHE A C 1
ATOM 3721 O O . PHE A 1 513 ? 15.965 -5.412 -32.928 1.00 86.81 513 PHE A O 1
ATOM 3728 N N . THR A 1 514 ? 14.004 -5.513 -33.996 1.00 81.56 514 THR A N 1
ATOM 3729 C CA . THR A 1 514 ? 13.164 -5.311 -32.816 1.00 81.56 514 THR A CA 1
ATOM 3730 C C . THR A 1 514 ? 12.694 -6.661 -32.297 1.00 81.56 514 THR A C 1
ATOM 3732 O O . THR A 1 514 ? 11.896 -7.342 -32.943 1.00 81.56 514 THR A O 1
ATOM 3735 N N . ILE A 1 515 ? 13.182 -7.036 -31.120 1.00 88.44 515 ILE A N 1
ATOM 3736 C CA . ILE A 1 515 ? 12.822 -8.255 -30.405 1.00 88.44 515 ILE A CA 1
ATOM 3737 C C . ILE A 1 515 ? 12.025 -7.839 -29.175 1.00 88.44 515 ILE A C 1
ATOM 3739 O O . ILE A 1 515 ? 12.524 -7.094 -28.338 1.00 88.44 515 ILE A O 1
ATOM 3743 N N . GLN A 1 516 ? 10.793 -8.313 -29.045 1.00 83.31 516 GLN A N 1
ATOM 3744 C CA . GLN A 1 516 ? 9.964 -8.035 -27.877 1.00 83.31 516 GLN A CA 1
ATOM 3745 C C . GLN A 1 516 ? 9.672 -9.330 -27.135 1.00 83.31 516 GLN A C 1
ATOM 3747 O O . GLN A 1 516 ? 9.086 -10.249 -27.712 1.00 83.31 516 GLN A O 1
ATOM 3752 N N . ASN A 1 517 ? 10.031 -9.376 -25.854 1.00 83.75 517 ASN A N 1
ATOM 3753 C CA . ASN A 1 517 ? 9.526 -10.386 -24.940 1.00 83.75 517 ASN A CA 1
ATOM 3754 C C . ASN A 1 517 ? 8.134 -9.953 -24.470 1.00 83.75 517 ASN A C 1
ATOM 3756 O O . ASN A 1 517 ? 8.003 -8.986 -23.726 1.00 83.75 517 ASN A O 1
ATOM 3760 N N . LYS A 1 518 ? 7.093 -10.647 -24.933 1.00 78.62 518 LYS A N 1
ATOM 3761 C CA . LYS A 1 518 ? 5.689 -10.415 -24.554 1.00 78.62 518 LYS A CA 1
ATOM 3762 C C . LYS A 1 518 ? 5.234 -11.308 -23.396 1.00 78.62 518 LYS A C 1
ATOM 3764 O O . LYS A 1 518 ? 4.055 -11.300 -23.056 1.00 78.62 518 LYS A O 1
ATOM 3769 N N . SER A 1 519 ? 6.136 -12.114 -22.842 1.00 70.50 519 SER A N 1
ATOM 3770 C CA . SER A 1 519 ? 5.850 -13.011 -21.727 1.00 70.50 519 SER A CA 1
ATOM 3771 C C . SER A 1 519 ? 6.307 -12.430 -20.391 1.00 70.50 519 SER A C 1
ATOM 3773 O O . SER A 1 519 ? 7.161 -11.542 -20.340 1.00 70.50 519 SER A O 1
ATOM 3775 N N . ALA A 1 520 ? 5.738 -12.957 -19.303 1.00 65.06 520 ALA A N 1
ATOM 3776 C CA . ALA A 1 520 ? 6.137 -12.638 -17.933 1.00 65.06 520 ALA A CA 1
ATOM 3777 C C . ALA A 1 520 ? 7.427 -13.371 -17.490 1.00 65.06 520 ALA A C 1
ATOM 3779 O O . ALA A 1 520 ? 7.979 -13.049 -16.442 1.00 65.06 520 ALA A O 1
ATOM 3780 N N . GLY A 1 521 ? 7.935 -14.315 -18.295 1.00 67.81 521 GLY A N 1
ATOM 3781 C CA . GLY A 1 521 ? 9.193 -15.037 -18.068 1.00 67.81 521 GLY A CA 1
ATOM 3782 C C . GLY A 1 521 ? 10.352 -14.527 -18.934 1.00 67.81 521 GLY A C 1
ATOM 3783 O O . GLY A 1 521 ? 10.150 -13.763 -19.875 1.00 67.81 521 GLY A O 1
ATOM 3784 N N . LEU A 1 522 ? 11.583 -14.937 -18.618 1.00 72.38 522 LEU A N 1
ATOM 3785 C CA . LEU A 1 522 ? 12.781 -14.624 -19.412 1.00 72.38 522 LEU A CA 1
ATOM 3786 C C . LEU A 1 522 ? 12.760 -15.386 -20.747 1.00 72.38 522 LEU A C 1
ATOM 3788 O O . LEU A 1 522 ? 12.496 -16.590 -20.768 1.00 72.38 522 LEU A O 1
ATOM 3792 N N . LEU A 1 523 ? 13.113 -14.727 -21.855 1.00 77.88 523 LEU A N 1
ATOM 3793 C CA . LEU A 1 523 ? 13.532 -15.465 -23.054 1.00 77.88 523 LEU A CA 1
ATOM 3794 C C . LEU A 1 523 ? 14.990 -15.858 -22.855 1.00 77.88 523 LEU A C 1
ATOM 3796 O O . LEU A 1 523 ? 15.808 -14.984 -22.588 1.00 77.88 523 LEU A O 1
ATOM 3800 N N . GLN A 1 524 ? 15.313 -17.141 -22.980 1.00 78.44 524 GLN A N 1
ATOM 3801 C CA . GLN A 1 524 ? 16.668 -17.662 -22.793 1.00 78.44 524 GLN A CA 1
ATOM 3802 C C . GLN A 1 524 ? 17.163 -18.328 -24.073 1.00 78.44 524 GLN A C 1
ATOM 3804 O O . GLN A 1 524 ? 16.360 -18.760 -24.906 1.00 78.44 524 GLN A O 1
ATOM 3809 N N . SER A 1 525 ? 18.489 -18.447 -24.193 1.00 81.44 525 SER A N 1
ATOM 3810 C CA . SER A 1 525 ? 19.158 -19.012 -25.376 1.00 81.44 525 SER A CA 1
ATOM 3811 C C . SER A 1 525 ? 18.729 -18.306 -26.666 1.00 81.44 525 SER A C 1
ATOM 3813 O O . SER A 1 525 ? 18.443 -18.958 -27.667 1.00 81.44 525 SER A O 1
ATOM 3815 N N . VAL A 1 526 ? 18.591 -16.976 -26.611 1.00 88.12 526 VAL A N 1
ATOM 3816 C CA . VAL A 1 526 ? 18.112 -16.200 -27.753 1.00 88.12 526 VAL A CA 1
ATOM 3817 C C . VAL A 1 526 ? 19.268 -15.978 -28.721 1.00 88.12 526 VAL A C 1
ATOM 3819 O O . VAL A 1 526 ? 20.280 -15.388 -28.364 1.00 88.12 526 VAL A O 1
ATOM 3822 N N . GLU A 1 527 ? 19.106 -16.421 -29.956 1.00 92.69 527 GLU A N 1
ATOM 3823 C CA . GLU A 1 527 ? 20.081 -16.279 -31.029 1.00 92.69 527 GLU A CA 1
ATOM 3824 C C . GLU A 1 527 ? 19.434 -15.521 -32.187 1.00 92.69 527 GLU A C 1
ATOM 3826 O O . GLU A 1 527 ? 18.388 -15.919 -32.698 1.00 92.69 527 GLU A O 1
ATOM 3831 N N . LEU A 1 528 ? 20.046 -14.409 -32.585 1.00 93.69 528 LEU A N 1
ATOM 3832 C CA . LEU A 1 528 ? 19.697 -13.671 -33.794 1.00 93.69 528 LEU A CA 1
ATOM 3833 C C . LEU A 1 528 ? 20.741 -13.988 -34.862 1.00 93.69 528 LEU A C 1
ATOM 3835 O O . LEU A 1 528 ? 21.915 -13.687 -34.664 1.00 93.69 528 LEU A O 1
ATOM 3839 N N . SER A 1 529 ? 20.317 -14.561 -35.982 1.00 92.75 529 SER A N 1
ATOM 3840 C CA . SER A 1 529 ? 21.175 -14.869 -37.124 1.00 92.75 529 SER A CA 1
ATOM 3841 C C . SER A 1 529 ? 20.658 -14.171 -38.377 1.00 92.75 529 SER A C 1
ATOM 3843 O O . SER A 1 529 ? 19.462 -14.213 -38.682 1.00 92.75 529 SER A O 1
ATOM 3845 N N . ASP A 1 530 ? 21.558 -13.517 -39.100 1.00 94.62 530 ASP A N 1
ATOM 3846 C CA . ASP A 1 530 ? 21.271 -12.856 -40.366 1.00 94.62 530 ASP A CA 1
ATOM 3847 C C . ASP A 1 530 ? 22.325 -13.265 -41.405 1.00 94.62 530 ASP A C 1
ATOM 3849 O O . ASP A 1 530 ? 23.460 -12.785 -41.355 1.00 94.62 530 ASP A O 1
ATOM 3853 N N . PRO A 1 531 ? 21.974 -14.161 -42.345 1.00 91.38 531 PRO A N 1
ATOM 3854 C CA . PRO A 1 531 ? 22.925 -14.662 -43.329 1.00 91.38 531 PRO A CA 1
ATOM 3855 C C . PRO A 1 531 ? 23.451 -13.608 -44.309 1.00 91.38 531 PRO A C 1
ATOM 3857 O O . PRO A 1 531 ? 24.568 -13.761 -44.792 1.00 91.38 531 PRO A O 1
ATOM 3860 N N . LEU A 1 532 ? 22.677 -12.562 -44.638 1.00 89.31 532 LEU A N 1
ATOM 3861 C CA . LEU A 1 532 ? 23.135 -11.538 -45.591 1.00 89.31 532 LEU A CA 1
ATOM 3862 C C . LEU A 1 532 ? 24.192 -10.631 -44.958 1.00 89.31 532 LEU A C 1
ATOM 3864 O O . LEU A 1 532 ? 25.108 -10.175 -45.636 1.00 89.31 532 LEU A O 1
ATOM 3868 N N . LEU A 1 533 ? 24.042 -10.366 -43.662 1.00 88.38 533 LEU A N 1
ATOM 3869 C CA . LEU A 1 533 ? 24.959 -9.539 -42.883 1.00 88.38 533 LEU A CA 1
ATOM 3870 C C . LEU A 1 533 ? 26.127 -10.343 -42.287 1.00 88.38 533 LEU A C 1
ATOM 3872 O O . LEU A 1 533 ? 26.974 -9.765 -41.615 1.00 88.38 533 LEU A O 1
ATOM 3876 N N . ASP A 1 534 ? 26.152 -11.660 -42.518 1.00 87.38 534 ASP A N 1
ATOM 3877 C CA . ASP A 1 534 ? 27.141 -12.614 -42.000 1.00 87.38 534 ASP A CA 1
ATOM 3878 C C . ASP A 1 534 ? 27.390 -12.476 -40.487 1.00 87.38 534 ASP A C 1
ATOM 3880 O O . ASP A 1 534 ? 28.524 -12.516 -40.005 1.00 87.38 534 ASP A O 1
ATOM 3884 N N . PHE A 1 535 ? 26.316 -12.299 -39.705 1.00 86.44 535 PHE A N 1
ATOM 3885 C CA . PHE A 1 535 ? 26.423 -12.254 -38.247 1.00 86.44 535 PHE A CA 1
ATOM 3886 C C . PHE A 1 535 ? 25.461 -13.216 -37.560 1.00 86.44 535 PHE A C 1
ATOM 3888 O O . PHE A 1 535 ? 24.348 -13.504 -38.004 1.00 86.44 535 PHE A O 1
ATOM 3895 N N . THR A 1 536 ? 25.916 -13.705 -36.411 1.00 88.38 536 THR A N 1
ATOM 3896 C CA . THR A 1 536 ? 25.098 -14.433 -35.448 1.00 88.38 536 THR A CA 1
ATOM 3897 C C . THR A 1 536 ? 25.396 -13.883 -34.064 1.00 88.38 536 THR A C 1
ATOM 3899 O O . THR A 1 536 ? 26.555 -13.774 -33.661 1.00 88.38 536 THR A O 1
ATOM 3902 N N . ARG A 1 537 ? 24.351 -13.508 -33.330 1.00 87.50 537 ARG A N 1
ATOM 3903 C CA . ARG A 1 537 ? 24.455 -12.858 -32.028 1.00 87.50 537 ARG A CA 1
ATOM 3904 C C . ARG A 1 537 ? 23.688 -13.634 -30.973 1.00 87.50 537 ARG A C 1
ATOM 3906 O O . ARG A 1 537 ? 22.474 -13.792 -31.064 1.00 87.50 537 ARG A O 1
ATOM 3913 N N . GLN A 1 538 ? 24.418 -14.057 -29.947 1.00 86.44 538 GLN A N 1
ATOM 3914 C CA . GLN A 1 538 ? 23.858 -14.664 -28.746 1.00 86.44 538 GLN A CA 1
ATOM 3915 C C . GLN A 1 538 ? 23.397 -13.572 -27.780 1.00 86.44 538 GLN A C 1
ATOM 3917 O O . GLN A 1 538 ? 24.155 -12.662 -27.436 1.00 86.44 538 GLN A O 1
ATOM 3922 N N . ILE A 1 539 ? 22.158 -13.679 -27.323 1.00 83.88 539 ILE A N 1
ATOM 3923 C CA . ILE A 1 539 ? 21.546 -12.842 -26.301 1.00 83.88 539 ILE A CA 1
ATOM 3924 C C . ILE A 1 539 ? 21.195 -13.786 -25.149 1.00 83.88 539 ILE A C 1
ATOM 3926 O O . ILE A 1 539 ? 20.289 -14.613 -25.256 1.00 83.88 539 ILE A O 1
ATOM 3930 N N . ALA A 1 540 ? 21.967 -13.691 -24.062 1.00 72.50 540 ALA A N 1
ATOM 3931 C CA . ALA A 1 540 ? 21.887 -14.630 -22.942 1.00 72.50 540 ALA A CA 1
ATOM 3932 C C . ALA A 1 540 ? 20.464 -14.719 -22.372 1.00 72.50 540 ALA A C 1
ATOM 3934 O O . ALA A 1 540 ? 19.924 -15.816 -22.212 1.00 72.50 540 ALA A O 1
ATOM 3935 N N . GLU A 1 541 ? 19.847 -13.560 -22.139 1.00 77.56 541 GLU A N 1
ATOM 3936 C CA . GLU A 1 541 ? 18.459 -13.457 -21.714 1.00 77.56 541 GLU A CA 1
ATOM 3937 C C . GLU A 1 541 ? 17.811 -12.138 -22.153 1.00 77.56 541 GLU A C 1
ATOM 3939 O O . GLU A 1 541 ? 18.487 -11.123 -22.332 1.00 77.56 541 GLU A O 1
ATOM 3944 N N . ILE A 1 542 ? 16.486 -12.152 -22.318 1.00 76.75 542 ILE A N 1
ATOM 3945 C CA . ILE A 1 542 ? 15.667 -10.947 -22.501 1.00 76.75 542 ILE A CA 1
ATOM 3946 C C . ILE A 1 542 ? 14.610 -10.909 -21.403 1.00 76.75 542 ILE A C 1
ATOM 3948 O O . ILE A 1 542 ? 13.749 -11.792 -21.324 1.00 76.75 542 ILE A O 1
ATOM 3952 N N . SER A 1 543 ? 14.661 -9.861 -20.581 1.00 77.25 543 SER A N 1
ATOM 3953 C CA . SER A 1 543 ? 13.748 -9.646 -19.458 1.00 77.25 543 SER A CA 1
ATOM 3954 C C . SER A 1 543 ? 12.272 -9.619 -19.883 1.00 77.25 543 SER A C 1
ATOM 3956 O O . SER A 1 543 ? 11.961 -9.179 -20.997 1.00 77.25 543 SER A O 1
ATOM 3958 N N . PRO A 1 544 ? 11.350 -10.054 -19.010 1.00 72.38 544 PRO A N 1
ATOM 3959 C CA . PRO A 1 544 ? 9.907 -9.989 -19.243 1.00 72.38 544 PRO A CA 1
ATOM 3960 C C . PRO A 1 544 ? 9.423 -8.609 -19.686 1.00 72.38 544 PRO A C 1
ATOM 3962 O O . PRO A 1 544 ? 9.879 -7.598 -19.154 1.00 72.38 544 PRO A O 1
ATOM 3965 N N . ASN A 1 545 ? 8.470 -8.557 -20.620 1.00 69.25 545 ASN A N 1
ATOM 3966 C CA . ASN A 1 545 ? 7.840 -7.317 -21.102 1.00 69.25 545 ASN A CA 1
ATOM 3967 C C . ASN A 1 545 ? 8.812 -6.239 -21.628 1.00 69.25 545 ASN A C 1
ATOM 3969 O O . ASN A 1 545 ? 8.453 -5.063 -21.714 1.00 69.25 545 ASN A O 1
ATOM 3973 N N . THR A 1 546 ? 10.040 -6.618 -21.993 1.00 68.81 546 THR A N 1
ATOM 3974 C CA . THR A 1 546 ? 11.039 -5.693 -22.540 1.00 68.81 546 THR A CA 1
ATOM 3975 C C . THR A 1 546 ? 11.147 -5.793 -24.055 1.00 68.81 546 THR A C 1
ATOM 3977 O O . THR A 1 546 ? 10.786 -6.795 -24.679 1.00 68.81 546 THR A O 1
ATOM 3980 N N . THR A 1 547 ? 11.643 -4.715 -24.657 1.00 76.62 547 THR A N 1
ATOM 3981 C CA . THR A 1 547 ? 11.991 -4.665 -26.076 1.00 76.62 547 THR A CA 1
ATOM 3982 C C . THR A 1 547 ? 13.486 -4.429 -26.197 1.00 76.62 547 THR A C 1
ATOM 3984 O O . THR A 1 547 ? 14.014 -3.484 -25.616 1.00 76.62 547 THR A O 1
ATOM 3987 N N . VAL A 1 548 ? 14.155 -5.277 -26.967 1.00 80.31 548 VAL A N 1
ATOM 3988 C CA . VAL A 1 548 ? 15.551 -5.122 -27.363 1.00 80.31 548 VAL A CA 1
ATOM 3989 C C . VAL A 1 548 ? 15.561 -4.710 -28.826 1.00 80.31 548 VAL A C 1
ATOM 3991 O O . VAL A 1 548 ? 14.955 -5.371 -29.669 1.00 80.31 548 VAL A O 1
ATOM 3994 N N . VAL A 1 549 ? 16.238 -3.605 -29.129 1.00 78.44 549 VAL A N 1
ATOM 3995 C CA . VAL A 1 549 ? 16.481 -3.173 -30.505 1.00 78.44 549 VAL A CA 1
ATOM 3996 C C . VAL A 1 549 ? 17.971 -3.272 -30.771 1.00 78.44 549 VAL A C 1
ATOM 3998 O O . VAL A 1 549 ? 18.771 -2.636 -30.087 1.00 78.44 549 VAL A O 1
ATOM 4001 N N . LEU A 1 550 ? 18.331 -4.084 -31.758 1.00 80.94 550 LEU A N 1
ATOM 4002 C CA . LEU A 1 550 ? 19.685 -4.170 -32.291 1.00 80.94 550 LEU A CA 1
ATOM 4003 C C . LEU A 1 550 ? 19.713 -3.522 -33.670 1.00 80.94 550 LEU A C 1
ATOM 4005 O O . LEU A 1 550 ? 18.678 -3.427 -34.333 1.00 80.94 550 LEU A O 1
ATOM 4009 N N . ASN A 1 551 ? 20.884 -3.084 -34.104 1.00 80.88 551 ASN A N 1
ATOM 4010 C CA . ASN A 1 551 ? 21.084 -2.604 -35.456 1.00 80.88 551 ASN A CA 1
ATOM 4011 C C . ASN A 1 551 ? 22.390 -3.163 -36.016 1.00 80.88 551 ASN A C 1
ATOM 4013 O O . ASN A 1 551 ? 23.299 -3.463 -35.252 1.00 80.88 551 ASN A O 1
ATOM 4017 N N . GLU A 1 552 ? 22.434 -3.335 -37.330 1.00 85.62 552 GLU A N 1
ATOM 4018 C CA . GLU A 1 552 ? 23.624 -3.751 -38.075 1.00 85.62 552 GLU A CA 1
ATOM 4019 C C . GLU A 1 552 ? 23.595 -3.053 -39.439 1.00 85.62 552 GLU A C 1
ATOM 4021 O O . GLU A 1 552 ? 22.519 -2.721 -39.953 1.00 85.62 552 GLU A O 1
ATOM 4026 N N . SER A 1 553 ? 24.764 -2.792 -40.013 1.00 82.88 553 SER A N 1
ATOM 4027 C CA . SER A 1 553 ? 24.905 -2.067 -41.274 1.00 82.88 553 SER A CA 1
ATOM 4028 C C . SER A 1 553 ? 25.241 -3.001 -42.441 1.00 82.88 553 SER A C 1
ATOM 4030 O O . SER A 1 553 ? 25.832 -4.063 -42.273 1.00 82.88 553 SER A O 1
ATOM 4032 N N . PHE A 1 554 ? 24.844 -2.602 -43.646 1.00 85.88 554 PHE A N 1
ATOM 4033 C CA . PHE A 1 554 ? 25.182 -3.273 -44.898 1.00 85.88 554 PHE A CA 1
ATOM 4034 C C . PHE A 1 554 ? 25.554 -2.231 -45.943 1.00 85.88 554 PHE A C 1
ATOM 4036 O O . PHE A 1 554 ? 24.693 -1.470 -46.382 1.00 85.88 554 PHE A O 1
ATOM 4043 N N . THR A 1 555 ? 26.818 -2.189 -46.352 1.00 83.38 555 THR A N 1
ATOM 4044 C CA . THR A 1 555 ? 27.240 -1.348 -47.476 1.00 83.38 555 THR A CA 1
ATOM 4045 C C . THR A 1 555 ? 26.936 -2.065 -48.779 1.00 83.38 555 THR A C 1
ATOM 4047 O O . THR A 1 555 ? 27.420 -3.174 -49.013 1.00 83.38 555 THR A O 1
ATOM 4050 N N . VAL A 1 556 ? 26.132 -1.434 -49.633 1.00 84.81 556 VAL A N 1
ATOM 4051 C CA . VAL A 1 556 ? 25.818 -1.983 -50.951 1.00 84.81 556 VAL A CA 1
ATOM 4052 C C . VAL A 1 556 ? 27.103 -2.007 -51.778 1.00 84.81 556 VAL A C 1
ATOM 4054 O O . VAL A 1 556 ? 27.736 -0.960 -51.921 1.00 84.81 556 VAL A O 1
ATOM 4057 N N . PRO A 1 557 ? 27.521 -3.159 -52.334 1.00 81.69 557 PRO A N 1
ATOM 4058 C CA . PRO A 1 557 ? 28.746 -3.227 -53.122 1.00 81.69 557 PRO A CA 1
ATOM 4059 C C . PRO A 1 557 ? 28.763 -2.205 -54.267 1.00 81.69 557 PRO A C 1
ATOM 4061 O O . PRO A 1 557 ? 27.765 -2.036 -54.977 1.00 81.69 557 PRO A O 1
ATOM 4064 N N . ASN A 1 558 ? 29.908 -1.548 -54.478 1.00 68.94 558 ASN A N 1
ATOM 4065 C CA . ASN A 1 558 ? 30.112 -0.675 -55.637 1.00 68.94 558 ASN A CA 1
ATOM 4066 C C . ASN A 1 558 ? 29.890 -1.462 -56.940 1.00 68.94 558 ASN A C 1
ATOM 4068 O O . ASN A 1 558 ? 30.351 -2.596 -57.065 1.00 68.94 558 ASN A O 1
ATOM 4072 N N . GLY A 1 559 ? 29.183 -0.858 -57.900 1.00 63.81 559 GLY A N 1
ATOM 4073 C CA . GLY A 1 559 ? 28.814 -1.506 -59.166 1.00 63.81 559 GLY A CA 1
ATOM 4074 C C . GLY A 1 559 ? 27.584 -2.422 -59.092 1.00 63.81 559 GLY A C 1
ATOM 4075 O O . GLY A 1 559 ? 27.303 -3.142 -60.048 1.00 63.81 559 GLY A O 1
ATOM 4076 N N . THR A 1 560 ? 26.836 -2.427 -57.979 1.00 78.50 560 THR A N 1
ATOM 4077 C CA . THR A 1 560 ? 25.533 -3.111 -57.933 1.00 78.50 560 THR A CA 1
ATOM 4078 C C . THR A 1 560 ? 24.580 -2.458 -58.935 1.00 78.50 560 THR A C 1
ATOM 4080 O O . THR A 1 560 ? 24.342 -1.255 -58.869 1.00 78.50 560 THR A O 1
ATOM 4083 N N . ALA A 1 561 ? 24.029 -3.246 -59.859 1.00 74.44 561 ALA A N 1
ATOM 4084 C CA . ALA A 1 561 ? 23.180 -2.724 -60.923 1.00 74.44 561 ALA A CA 1
ATOM 4085 C C . ALA A 1 561 ? 21.894 -2.085 -60.369 1.00 74.44 561 ALA A C 1
ATOM 4087 O O . ALA A 1 561 ? 21.239 -2.640 -59.477 1.00 74.44 561 ALA A O 1
ATOM 4088 N N . ALA A 1 562 ? 21.501 -0.953 -60.952 1.00 78.44 562 ALA A N 1
ATOM 4089 C CA . ALA A 1 562 ? 20.231 -0.298 -60.663 1.00 78.44 562 ALA A CA 1
ATOM 4090 C C . ALA A 1 562 ? 19.036 -1.256 -60.840 1.00 78.44 562 ALA A C 1
ATOM 4092 O O . ALA A 1 562 ? 18.992 -2.058 -61.774 1.00 78.44 562 ALA A O 1
ATOM 4093 N N . GLY A 1 563 ? 18.055 -1.172 -59.938 1.00 77.12 563 GLY A N 1
ATOM 4094 C CA . GLY A 1 563 ? 16.881 -2.050 -59.919 1.00 77.12 563 GLY A CA 1
ATOM 4095 C C . GLY A 1 563 ? 17.090 -3.399 -59.221 1.00 77.12 563 GLY A C 1
ATOM 4096 O O . GLY A 1 563 ? 16.127 -4.152 -59.075 1.00 77.12 563 GLY A O 1
ATOM 4097 N N . THR A 1 564 ? 18.304 -3.707 -58.748 1.00 86.50 564 THR A N 1
ATOM 4098 C CA . THR A 1 564 ? 18.551 -4.879 -57.892 1.00 86.50 564 THR A CA 1
ATOM 4099 C C . THR A 1 564 ? 17.740 -4.769 -56.599 1.00 86.50 564 THR A C 1
ATOM 4101 O O . THR A 1 564 ? 17.731 -3.717 -55.959 1.00 86.50 564 THR A O 1
ATOM 4104 N N . THR A 1 565 ? 17.082 -5.855 -56.190 1.00 90.56 565 THR A N 1
ATOM 4105 C CA . THR A 1 565 ? 16.415 -5.954 -54.886 1.00 90.56 565 THR A CA 1
ATOM 4106 C C . THR A 1 565 ? 17.298 -6.701 -53.892 1.00 90.56 565 THR A C 1
ATOM 4108 O O . THR A 1 565 ? 17.752 -7.814 -54.153 1.00 90.56 565 THR A O 1
ATOM 4111 N N . ILE A 1 566 ? 17.530 -6.089 -52.737 1.00 91.69 566 ILE A N 1
ATOM 4112 C CA . ILE A 1 566 ? 18.256 -6.657 -51.606 1.00 91.69 566 ILE A CA 1
ATOM 4113 C C . ILE A 1 566 ? 17.213 -7.198 -50.630 1.00 91.69 566 ILE A C 1
ATOM 4115 O O . ILE A 1 566 ? 16.648 -6.448 -49.834 1.00 91.69 566 ILE A O 1
ATOM 4119 N N . ASP A 1 567 ? 16.938 -8.498 -50.719 1.00 91.75 567 ASP A N 1
ATOM 4120 C CA . ASP A 1 567 ? 16.045 -9.204 -49.800 1.00 91.75 567 ASP A CA 1
ATOM 4121 C C . ASP A 1 567 ? 16.825 -9.678 -48.579 1.00 91.75 567 ASP A C 1
ATOM 4123 O O . ASP A 1 567 ? 17.581 -10.648 -48.636 1.00 91.75 567 ASP A O 1
ATOM 4127 N N . ASN A 1 568 ? 16.627 -9.010 -47.448 1.00 93.75 568 ASN A N 1
ATOM 4128 C CA . ASN A 1 568 ? 17.348 -9.324 -46.233 1.00 93.75 568 ASN A CA 1
ATOM 4129 C C . ASN A 1 568 ? 16.448 -10.024 -45.205 1.00 93.75 568 ASN A C 1
ATOM 4131 O O . ASN A 1 568 ? 15.582 -9.397 -44.592 1.00 93.75 568 ASN A O 1
ATOM 4135 N N . THR A 1 569 ? 16.698 -11.306 -44.930 1.00 94.25 569 THR A N 1
ATOM 4136 C CA . THR A 1 569 ? 15.925 -12.115 -43.969 1.00 94.25 569 THR A CA 1
ATOM 4137 C C . THR A 1 569 ? 16.777 -12.499 -42.771 1.00 94.25 569 THR A C 1
ATOM 4139 O O . THR A 1 569 ? 17.847 -13.066 -42.937 1.00 94.25 569 THR A O 1
ATOM 4142 N N . ALA A 1 570 ? 16.280 -12.226 -41.566 1.00 93.88 570 ALA A N 1
ATOM 4143 C CA . ALA A 1 570 ? 16.893 -12.695 -40.328 1.00 93.88 570 ALA A CA 1
ATOM 4144 C C . ALA A 1 570 ? 16.013 -13.728 -39.625 1.00 93.88 570 ALA A C 1
ATOM 4146 O O . ALA A 1 570 ? 14.787 -13.752 -39.793 1.00 93.88 570 ALA A O 1
ATOM 4147 N N . VAL A 1 571 ? 16.663 -14.551 -38.811 1.00 95.19 571 VAL A N 1
ATOM 4148 C CA . VAL A 1 571 ? 16.070 -15.597 -37.986 1.00 95.19 571 VAL A CA 1
ATOM 4149 C C . VAL A 1 571 ? 16.374 -15.281 -36.527 1.00 95.19 571 VAL A C 1
ATOM 4151 O O . VAL A 1 571 ? 17.521 -15.056 -36.158 1.00 95.19 571 VAL A O 1
ATOM 4154 N N . LEU A 1 572 ? 15.343 -15.279 -35.693 1.00 94.06 572 LEU A N 1
ATOM 4155 C CA . LEU A 1 572 ? 15.457 -15.192 -34.248 1.00 94.06 572 LEU A CA 1
ATOM 4156 C C . LEU A 1 572 ? 15.009 -16.526 -33.646 1.00 94.06 572 LEU A C 1
ATOM 4158 O O . LEU A 1 572 ? 13.845 -16.896 -33.789 1.00 94.06 572 LEU A O 1
ATOM 4162 N N . SER A 1 573 ? 15.898 -17.237 -32.964 1.00 90.56 573 SER A N 1
ATOM 4163 C CA . SER A 1 573 ? 15.595 -18.487 -32.258 1.00 90.56 573 SER A CA 1
ATOM 4164 C C . SER A 1 573 ? 15.790 -18.356 -30.753 1.00 90.56 573 SER A C 1
ATOM 4166 O O . SER A 1 573 ? 16.583 -17.540 -30.305 1.00 90.56 573 SER A O 1
ATOM 4168 N N . GLY A 1 574 ? 15.079 -19.156 -29.962 1.00 87.62 574 GLY A N 1
ATOM 4169 C CA . GLY A 1 574 ? 15.296 -19.265 -28.520 1.00 87.62 574 GLY A CA 1
ATOM 4170 C C . GLY A 1 574 ? 14.280 -20.176 -27.845 1.00 87.62 574 GLY A C 1
ATOM 4171 O O . GLY A 1 574 ? 13.663 -21.024 -28.492 1.00 87.62 574 GLY A O 1
ATOM 4172 N N . SER A 1 575 ? 14.053 -19.976 -26.545 1.00 79.06 575 SER A N 1
ATOM 4173 C CA . SER A 1 575 ? 13.071 -20.747 -25.762 1.00 79.06 575 SER A CA 1
ATOM 4174 C C . SER A 1 575 ? 11.621 -20.674 -26.287 1.00 79.06 575 SER A C 1
ATOM 4176 O O . SER A 1 575 ? 10.798 -21.505 -25.919 1.00 79.06 575 SER A O 1
ATOM 4178 N N . PHE A 1 576 ? 11.310 -19.718 -27.170 1.00 81.94 576 PHE A N 1
ATOM 4179 C CA . PHE A 1 576 ? 10.014 -19.528 -27.845 1.00 81.94 576 PHE A CA 1
ATOM 4180 C C . PHE A 1 576 ? 9.922 -20.180 -29.238 1.00 81.94 576 PHE A C 1
ATOM 4182 O O . PHE A 1 576 ? 8.945 -19.961 -29.953 1.00 81.94 576 PHE A O 1
ATOM 4189 N N . GLY A 1 577 ? 10.928 -20.952 -29.658 1.00 84.88 577 GLY A N 1
ATOM 4190 C CA . GLY A 1 577 ? 11.026 -21.480 -31.021 1.00 84.88 577 GLY A CA 1
ATOM 4191 C C . GLY A 1 577 ? 11.776 -20.527 -31.953 1.00 84.88 577 GLY A C 1
ATOM 4192 O O . GLY A 1 577 ? 12.689 -19.833 -31.515 1.00 84.88 577 GLY A O 1
ATOM 4193 N N . SER A 1 578 ? 11.426 -20.516 -33.243 1.00 90.19 578 SER A N 1
ATOM 4194 C CA . SER A 1 578 ? 12.084 -19.696 -34.270 1.00 90.19 578 SER A CA 1
ATOM 4195 C C . SER A 1 578 ? 11.083 -18.768 -34.958 1.00 90.19 578 SER A C 1
ATOM 4197 O O . SER A 1 578 ? 9.991 -19.188 -35.339 1.00 90.19 578 SER A O 1
ATOM 4199 N N . LEU A 1 579 ? 11.464 -17.503 -35.110 1.00 93.44 579 LEU A N 1
ATOM 4200 C CA . LEU A 1 579 ? 10.730 -16.461 -35.816 1.00 93.44 579 LEU A CA 1
ATOM 4201 C C . LEU A 1 579 ? 11.607 -15.908 -36.934 1.00 93.44 579 LEU A C 1
ATOM 4203 O O . LEU A 1 579 ? 12.817 -15.772 -36.773 1.00 93.44 579 LEU A O 1
ATOM 4207 N N . THR A 1 580 ? 10.999 -15.527 -38.050 1.00 94.31 580 THR A N 1
ATOM 4208 C CA . THR A 1 580 ? 11.706 -14.902 -39.169 1.00 94.31 580 THR A CA 1
ATOM 4209 C C . THR A 1 580 ? 11.115 -13.538 -39.474 1.00 94.31 580 THR A C 1
ATOM 4211 O O . THR A 1 580 ? 9.917 -13.307 -39.310 1.00 94.31 580 THR A O 1
ATOM 4214 N N . SER A 1 581 ? 11.967 -12.613 -39.903 1.00 95.12 581 SER A N 1
ATOM 4215 C CA . SER A 1 581 ? 11.528 -11.317 -40.409 1.00 95.12 581 SER A CA 1
ATOM 4216 C C . SER A 1 581 ? 12.421 -10.893 -41.562 1.00 95.12 581 SER A C 1
ATOM 4218 O O . SER A 1 581 ? 13.648 -10.918 -41.454 1.00 95.12 581 SER A O 1
ATOM 4220 N N . SER A 1 582 ? 11.789 -10.468 -42.652 1.00 92.75 582 SER A N 1
ATOM 4221 C CA . SER A 1 582 ? 12.458 -9.985 -43.854 1.00 92.75 582 SER A CA 1
ATOM 4222 C C . SER A 1 582 ? 12.203 -8.499 -44.091 1.00 92.75 582 SER A C 1
ATOM 4224 O O . SER A 1 582 ? 11.228 -7.926 -43.600 1.00 92.75 582 SER A O 1
ATOM 4226 N N . ASN A 1 583 ? 13.115 -7.865 -44.821 1.00 93.31 583 ASN A N 1
ATOM 4227 C CA . ASN A 1 583 ? 12.980 -6.509 -45.333 1.00 93.31 583 ASN A CA 1
ATOM 4228 C C . ASN A 1 583 ? 13.651 -6.433 -46.714 1.00 93.31 583 ASN A C 1
ATOM 4230 O O . ASN A 1 583 ? 14.720 -7.013 -46.889 1.00 93.31 583 ASN A O 1
ATOM 4234 N N . THR A 1 584 ? 13.022 -5.747 -47.669 1.00 92.25 584 THR A N 1
ATOM 4235 C CA . THR A 1 584 ? 13.488 -5.647 -49.061 1.00 92.25 584 THR A CA 1
ATOM 4236 C C . THR A 1 584 ? 13.812 -4.199 -49.402 1.00 92.25 584 THR A C 1
ATOM 4238 O O . THR A 1 584 ? 12.979 -3.325 -49.159 1.00 92.25 584 THR A O 1
ATOM 4241 N N . ILE A 1 585 ? 14.985 -3.960 -49.994 1.00 91.88 585 ILE A N 1
ATOM 4242 C CA . ILE A 1 585 ? 15.479 -2.635 -50.410 1.00 91.88 585 ILE A CA 1
ATOM 4243 C C . ILE A 1 585 ? 15.816 -2.640 -51.899 1.00 91.88 585 ILE A C 1
ATOM 4245 O O . ILE A 1 585 ? 16.381 -3.612 -52.386 1.00 91.88 585 ILE A O 1
ATOM 4249 N N . SER A 1 586 ? 15.497 -1.572 -52.632 1.00 87.75 586 SER A N 1
ATOM 4250 C CA . SER A 1 586 ? 15.829 -1.450 -54.061 1.00 87.75 586 SER A CA 1
ATOM 4251 C C . SER A 1 586 ? 17.046 -0.556 -54.308 1.00 87.75 586 SER A C 1
ATOM 4253 O O . SER A 1 586 ? 17.135 0.530 -53.746 1.00 87.75 586 SER A O 1
ATOM 4255 N N . VAL A 1 587 ? 17.948 -0.955 -55.199 1.00 87.19 587 VAL A N 1
ATOM 4256 C CA . VAL A 1 587 ? 19.089 -0.117 -55.601 1.00 87.19 587 VAL A CA 1
ATOM 4257 C C . VAL A 1 587 ? 18.648 0.932 -56.628 1.00 87.19 587 VAL A C 1
ATOM 4259 O O . VAL A 1 587 ? 18.060 0.580 -57.655 1.00 87.19 587 VAL A O 1
ATOM 4262 N N . GLU A 1 588 ? 18.912 2.211 -56.354 1.00 80.94 588 GLU A N 1
ATOM 4263 C CA . GLU A 1 588 ? 18.552 3.338 -57.224 1.00 80.94 588 GLU A CA 1
ATOM 4264 C C . GLU A 1 588 ? 19.456 3.441 -58.458 1.00 80.94 588 GLU A C 1
ATOM 4266 O O . GLU A 1 588 ? 20.630 3.064 -58.435 1.00 80.94 588 GLU A O 1
ATOM 4271 N N . GLY A 1 589 ? 18.889 3.969 -59.547 1.00 78.19 589 GLY A N 1
ATOM 4272 C CA . GLY A 1 589 ? 19.612 4.240 -60.784 1.00 78.19 589 GLY A CA 1
ATOM 4273 C C . GLY A 1 589 ? 19.991 5.709 -60.935 1.00 78.19 589 GLY A C 1
ATOM 4274 O O . GLY A 1 589 ? 19.140 6.582 -60.802 1.00 78.19 589 GLY A O 1
ATOM 4275 N N . ASP A 1 590 ? 21.248 5.951 -61.286 1.00 77.94 590 ASP A N 1
ATOM 4276 C CA . ASP A 1 590 ? 21.824 7.227 -61.690 1.00 77.94 590 ASP A CA 1
ATOM 4277 C C . ASP A 1 590 ? 22.310 7.123 -63.145 1.00 77.94 590 ASP A C 1
ATOM 4279 O O . ASP A 1 590 ? 23.031 6.189 -63.520 1.00 77.94 590 ASP A O 1
ATOM 4283 N N . SER A 1 591 ? 21.874 8.049 -63.996 1.00 82.94 591 SER A N 1
ATOM 4284 C CA . SER A 1 591 ? 22.111 8.044 -65.444 1.00 82.94 591 SER A CA 1
ATOM 4285 C C . SER A 1 591 ? 22.845 9.321 -65.849 1.00 82.94 591 SER A C 1
ATOM 4287 O O . SER A 1 591 ? 22.245 10.394 -65.897 1.00 82.94 591 SER A O 1
ATOM 4289 N N . LEU A 1 592 ? 24.132 9.213 -66.196 1.00 85.94 592 LEU A N 1
ATOM 4290 C CA . LEU A 1 592 ? 24.965 10.361 -66.566 1.00 85.94 592 LEU A CA 1
ATOM 4291 C C . LEU A 1 592 ? 25.731 10.087 -67.865 1.00 85.94 592 LEU A C 1
ATOM 4293 O O . LEU A 1 592 ? 26.643 9.266 -67.899 1.00 85.94 592 LEU A O 1
ATOM 4297 N N . LEU A 1 593 ? 25.390 10.814 -68.933 1.00 90.06 593 LEU A N 1
ATOM 4298 C CA . LEU A 1 593 ? 26.131 10.803 -70.196 1.00 90.06 593 LEU A CA 1
ATOM 4299 C C . LEU A 1 593 ? 27.111 11.977 -70.247 1.00 90.06 593 LEU A C 1
ATOM 4301 O O . LEU A 1 593 ? 26.704 13.135 -70.174 1.00 90.06 593 LEU A O 1
ATOM 4305 N N . VAL A 1 594 ? 28.390 11.683 -70.452 1.00 90.19 594 VAL A N 1
ATOM 4306 C CA . VAL A 1 594 ? 29.449 12.673 -70.665 1.00 90.19 594 VAL A CA 1
ATOM 4307 C C . VAL A 1 594 ? 29.967 12.552 -72.094 1.00 90.19 594 VAL A C 1
ATOM 4309 O O . VAL A 1 594 ? 30.225 11.452 -72.577 1.00 90.19 594 VAL A O 1
ATOM 4312 N N . LEU A 1 595 ? 30.121 13.684 -72.780 1.00 91.88 595 LEU A N 1
ATOM 4313 C CA . LEU A 1 595 ? 30.567 13.746 -74.170 1.00 91.88 595 LEU A CA 1
ATOM 4314 C C . LEU A 1 595 ? 31.762 14.693 -74.288 1.00 91.88 595 LEU A C 1
ATOM 4316 O O . LEU A 1 595 ? 31.668 15.845 -73.866 1.00 91.88 595 LEU A O 1
ATOM 4320 N N . THR A 1 596 ? 32.857 14.237 -74.893 1.00 89.81 596 THR A N 1
ATOM 4321 C CA . THR A 1 596 ? 34.029 15.074 -75.193 1.00 89.81 596 THR A CA 1
ATOM 4322 C C . THR A 1 596 ? 34.395 15.023 -76.673 1.00 89.81 596 THR A C 1
ATOM 4324 O O . THR A 1 596 ? 34.085 14.050 -77.367 1.00 89.81 596 THR A O 1
ATOM 4327 N N . LYS A 1 597 ? 35.032 16.092 -77.167 1.00 89.00 597 LYS A N 1
ATOM 4328 C CA . LYS A 1 597 ? 35.479 16.225 -78.555 1.00 89.00 597 LYS A CA 1
ATOM 4329 C C . LYS A 1 597 ? 36.822 16.943 -78.637 1.00 89.00 597 LYS A C 1
ATOM 4331 O O . LYS A 1 597 ? 36.906 18.107 -78.260 1.00 89.00 597 LYS A O 1
ATOM 4336 N N . ASP A 1 598 ? 37.816 16.278 -79.210 1.00 87.38 598 ASP A N 1
ATOM 4337 C CA . ASP A 1 598 ? 39.162 16.815 -79.431 1.00 87.38 598 ASP A CA 1
ATOM 4338 C C . ASP A 1 598 ? 39.500 16.855 -80.925 1.00 87.38 598 ASP A C 1
ATOM 4340 O O . ASP A 1 598 ? 39.160 15.937 -81.668 1.00 87.38 598 ASP A O 1
ATOM 4344 N N . GLU A 1 599 ? 40.190 17.896 -81.375 1.00 85.75 599 GLU A N 1
ATOM 4345 C CA . GLU A 1 599 ? 40.816 18.007 -82.690 1.00 85.75 599 GLU A CA 1
ATOM 4346 C C . GLU A 1 599 ? 42.289 17.575 -82.651 1.00 85.75 599 GLU A C 1
ATOM 4348 O O . GLU A 1 599 ? 42.998 17.768 -81.665 1.00 85.75 599 GLU A O 1
ATOM 4353 N N . ASN A 1 600 ? 42.787 16.992 -83.742 1.00 82.50 600 ASN A N 1
ATOM 4354 C CA . ASN A 1 600 ? 44.180 16.551 -83.833 1.00 82.50 600 ASN A CA 1
ATOM 4355 C C . ASN A 1 600 ? 45.183 17.698 -84.062 1.00 82.50 600 ASN A C 1
ATOM 4357 O O . ASN A 1 600 ? 46.382 17.501 -83.852 1.00 82.50 600 ASN A O 1
ATOM 4361 N N . VAL A 1 601 ? 44.719 18.862 -84.530 1.00 80.88 601 VAL A N 1
ATOM 4362 C CA . VAL A 1 601 ? 45.548 20.034 -84.848 1.00 80.88 601 VAL A CA 1
ATOM 4363 C C . VAL A 1 601 ? 44.859 21.331 -84.421 1.00 80.88 601 VAL A C 1
ATOM 4365 O O . VAL A 1 601 ? 43.696 21.552 -84.736 1.00 80.88 601 VAL A O 1
ATOM 4368 N N . GLU A 1 602 ? 45.596 22.216 -83.746 1.00 79.19 602 GLU A N 1
ATOM 4369 C CA . GLU A 1 602 ? 45.101 23.544 -83.335 1.00 79.19 602 GLU A CA 1
ATOM 4370 C C . GLU A 1 602 ? 45.155 24.565 -84.487 1.00 79.19 602 GLU A C 1
ATOM 4372 O O . GLU A 1 602 ? 44.346 25.490 -84.542 1.00 79.19 602 GLU A O 1
ATOM 4377 N N . PHE A 1 603 ? 46.074 24.365 -85.441 1.00 82.12 603 PHE A N 1
ATOM 4378 C CA . PHE A 1 603 ? 46.225 25.180 -86.647 1.00 82.12 603 PHE A CA 1
ATOM 4379 C C . PHE A 1 603 ? 46.213 24.303 -87.897 1.00 82.12 603 PHE A C 1
ATOM 4381 O O . PHE A 1 603 ? 46.818 23.231 -87.911 1.00 82.12 603 PHE A O 1
ATOM 4388 N N . VAL A 1 604 ? 45.556 24.764 -88.958 1.00 86.00 604 VAL A N 1
ATOM 4389 C CA . VAL A 1 604 ? 45.345 23.985 -90.189 1.00 86.00 604 VAL A CA 1
ATOM 4390 C C . VAL A 1 604 ? 45.352 24.900 -91.418 1.00 86.00 604 VAL A C 1
ATOM 4392 O O . VAL A 1 604 ? 44.873 26.030 -91.338 1.00 86.00 604 VAL A O 1
ATOM 4395 N N . ASN A 1 605 ? 45.894 24.459 -92.556 1.00 85.81 605 ASN A N 1
ATOM 4396 C CA . ASN A 1 605 ? 45.843 25.259 -93.786 1.00 85.81 605 ASN A CA 1
ATOM 4397 C C . ASN A 1 605 ? 44.538 25.016 -94.562 1.00 85.81 605 ASN A C 1
ATOM 4399 O O . ASN A 1 605 ? 43.935 23.943 -94.447 1.00 85.81 605 ASN A O 1
ATOM 4403 N N . PRO A 1 606 ? 44.122 25.950 -95.433 1.00 89.06 606 PRO A N 1
ATOM 4404 C CA . PRO A 1 606 ? 43.080 25.685 -96.420 1.00 89.06 606 PRO A CA 1
ATOM 4405 C C . PRO A 1 606 ? 43.411 24.457 -97.286 1.00 89.06 606 PRO A C 1
ATOM 4407 O O . PRO A 1 606 ? 44.467 24.384 -97.912 1.00 89.06 606 PRO A O 1
ATOM 4410 N N . GLY A 1 607 ? 42.490 23.496 -97.350 1.00 85.19 607 GLY A N 1
ATOM 4411 C CA . GLY A 1 607 ? 42.644 22.221 -98.054 1.00 85.19 607 GLY A CA 1
ATOM 4412 C C . GLY A 1 607 ? 43.092 21.042 -97.190 1.00 85.19 607 GLY A C 1
ATOM 4413 O O . GLY A 1 607 ? 42.931 19.902 -97.631 1.00 85.19 607 GLY A O 1
ATOM 4414 N N . ASP A 1 608 ? 43.605 21.288 -95.982 1.00 89.25 608 ASP A N 1
ATOM 4415 C CA . ASP A 1 608 ? 44.027 20.233 -95.059 1.00 89.25 608 ASP A CA 1
ATOM 4416 C C . ASP A 1 608 ? 42.839 19.683 -94.249 1.00 89.25 608 ASP A C 1
ATOM 4418 O O . ASP A 1 608 ? 41.755 20.268 -94.186 1.00 89.25 608 ASP A O 1
ATOM 4422 N N . THR A 1 609 ? 43.036 18.510 -93.644 1.00 87.81 609 THR A N 1
ATOM 4423 C CA . THR A 1 609 ? 42.001 17.794 -92.884 1.00 87.81 609 THR A CA 1
ATOM 4424 C C . THR A 1 609 ? 42.208 17.954 -91.382 1.00 87.81 609 THR A C 1
ATOM 4426 O O . THR A 1 609 ? 43.279 17.635 -90.868 1.00 87.81 609 THR A O 1
ATOM 4429 N N . ILE A 1 610 ? 41.157 18.364 -90.674 1.00 88.62 610 ILE A N 1
ATOM 4430 C CA . ILE A 1 610 ? 41.069 18.272 -89.216 1.00 88.62 610 ILE A CA 1
ATOM 4431 C C . ILE A 1 610 ? 40.408 16.938 -88.881 1.00 88.62 610 ILE A C 1
ATOM 4433 O O . ILE A 1 610 ? 39.303 16.666 -89.349 1.00 88.62 610 ILE A O 1
ATOM 4437 N N . VAL A 1 611 ? 41.063 16.109 -88.073 1.00 89.19 611 VAL A N 1
ATOM 4438 C CA . VAL A 1 611 ? 40.487 14.877 -87.524 1.00 89.19 611 VAL A CA 1
ATOM 4439 C C . VAL A 1 611 ? 40.002 15.169 -86.109 1.00 89.19 611 VAL A C 1
ATOM 4441 O O . VAL A 1 611 ? 40.771 15.633 -85.271 1.00 89.19 611 VAL A O 1
ATOM 4444 N N . TYR A 1 612 ? 38.732 14.884 -85.847 1.00 89.25 612 TYR A N 1
ATOM 4445 C CA . TYR A 1 612 ? 38.103 14.991 -84.540 1.00 89.25 612 TYR A CA 1
ATOM 4446 C C . TYR A 1 612 ? 37.945 13.610 -83.911 1.00 89.25 612 TYR A C 1
ATOM 4448 O O . TYR A 1 612 ? 37.472 12.684 -84.569 1.00 89.25 612 TYR A O 1
ATOM 4456 N N . THR A 1 613 ? 38.272 13.489 -82.628 1.00 90.62 613 THR A N 1
ATOM 4457 C CA . THR A 1 613 ? 37.960 12.316 -81.806 1.00 90.62 613 THR A CA 1
ATOM 4458 C C . THR A 1 613 ? 36.840 12.676 -80.839 1.00 90.62 613 THR A C 1
ATOM 4460 O O . THR A 1 613 ? 36.940 13.663 -80.117 1.00 90.62 613 THR A O 1
ATOM 4463 N N . ILE A 1 614 ? 35.761 11.899 -80.846 1.00 91.75 614 ILE A N 1
ATOM 4464 C CA . ILE A 1 614 ? 34.587 12.057 -79.984 1.00 91.75 614 ILE A CA 1
ATOM 4465 C C . ILE A 1 614 ? 34.574 10.892 -78.997 1.00 91.75 614 ILE A C 1
ATOM 4467 O O . ILE A 1 614 ? 34.642 9.748 -79.438 1.00 91.75 614 ILE A O 1
ATOM 4471 N N . ARG A 1 615 ? 34.428 11.156 -77.697 1.00 90.88 615 ARG A N 1
ATOM 4472 C CA . ARG A 1 615 ? 34.252 10.121 -76.664 1.00 90.88 615 ARG A CA 1
ATOM 4473 C C . ARG A 1 615 ? 32.918 10.306 -75.960 1.00 90.88 615 ARG A C 1
ATOM 4475 O O . ARG A 1 615 ? 32.654 11.372 -75.409 1.00 90.88 615 ARG A O 1
ATOM 4482 N N . ALA A 1 616 ? 32.098 9.260 -75.956 1.00 91.88 616 ALA A N 1
ATOM 4483 C CA . ALA A 1 616 ? 30.930 9.153 -75.089 1.00 91.88 616 ALA A CA 1
ATOM 4484 C C . ALA A 1 616 ? 31.288 8.284 -73.879 1.00 91.88 616 ALA A C 1
ATOM 4486 O O . ALA A 1 616 ? 31.819 7.189 -74.048 1.00 91.88 616 ALA A O 1
ATOM 4487 N N . PHE A 1 617 ? 31.010 8.765 -72.672 1.00 90.06 617 PHE A N 1
ATOM 4488 C CA . PHE A 1 617 ? 31.288 8.085 -71.410 1.00 90.06 617 PHE A CA 1
ATOM 4489 C C . PHE A 1 617 ? 30.021 8.024 -70.557 1.00 90.06 617 PHE A C 1
ATOM 4491 O O . PHE A 1 617 ? 29.332 9.031 -70.393 1.00 90.06 617 PHE A O 1
ATOM 4498 N N . ASN A 1 618 ? 29.720 6.848 -70.010 1.00 88.69 618 ASN A N 1
ATOM 4499 C CA . ASN A 1 618 ? 28.653 6.681 -69.033 1.00 88.69 618 ASN A CA 1
ATOM 4500 C C . ASN A 1 618 ? 29.218 6.850 -67.618 1.00 88.69 618 ASN A C 1
ATOM 4502 O O . ASN A 1 618 ? 29.848 5.941 -67.079 1.00 88.69 618 ASN A O 1
ATOM 4506 N N . GLY A 1 619 ? 29.004 8.028 -67.037 1.00 81.25 619 GLY A N 1
ATOM 4507 C CA . GLY A 1 619 ? 29.424 8.359 -65.676 1.00 81.25 619 GLY A CA 1
ATOM 4508 C C . GLY A 1 619 ? 28.427 7.963 -64.588 1.00 81.25 619 GLY A C 1
ATOM 4509 O O . GLY A 1 619 ? 28.720 8.210 -63.424 1.00 81.25 619 GLY A O 1
ATOM 4510 N N . GLY A 1 620 ? 27.269 7.400 -64.954 1.00 80.12 620 GLY A N 1
ATOM 4511 C CA . GLY A 1 620 ? 26.257 6.913 -64.014 1.00 80.12 620 GLY A CA 1
ATOM 4512 C C . GLY A 1 620 ? 26.429 5.425 -63.695 1.00 80.12 620 GLY A C 1
ATOM 4513 O O . GLY A 1 620 ? 27.343 4.774 -64.199 1.00 80.12 620 GLY A O 1
ATOM 4514 N N . ASN A 1 621 ? 25.519 4.872 -62.888 1.00 76.44 621 ASN A N 1
ATOM 4515 C CA . ASN A 1 621 ? 25.485 3.451 -62.499 1.00 76.44 621 ASN A CA 1
ATOM 4516 C C . ASN A 1 621 ? 24.406 2.636 -63.255 1.00 76.44 621 ASN A C 1
ATOM 4518 O O . ASN A 1 621 ? 24.151 1.468 -62.955 1.00 76.44 621 ASN A O 1
ATOM 4522 N N . THR A 1 622 ? 23.736 3.267 -64.222 1.00 83.00 622 THR A N 1
ATOM 4523 C CA . THR A 1 622 ? 22.735 2.646 -65.096 1.00 83.00 622 THR A CA 1
ATOM 4524 C C . THR A 1 622 ? 23.311 2.467 -66.487 1.00 83.00 622 THR A C 1
ATOM 4526 O O . THR A 1 622 ? 23.978 3.354 -67.009 1.00 83.00 622 THR A O 1
ATOM 4529 N N . THR A 1 623 ? 23.025 1.340 -67.137 1.00 86.69 623 THR A N 1
ATOM 4530 C CA . THR A 1 623 ? 23.366 1.172 -68.555 1.00 86.69 623 THR A CA 1
ATOM 4531 C C . THR A 1 623 ? 22.569 2.169 -69.398 1.00 86.69 623 THR A C 1
ATOM 4533 O O . THR A 1 623 ? 21.337 2.126 -69.410 1.00 86.69 623 THR A O 1
ATOM 4536 N N . LEU A 1 624 ? 23.261 3.047 -70.125 1.00 89.75 624 LEU A N 1
ATOM 4537 C CA . LEU A 1 624 ? 22.623 3.987 -71.043 1.00 89.75 624 LEU A CA 1
ATOM 4538 C C . LEU A 1 624 ? 22.257 3.279 -72.342 1.00 89.75 624 LEU A C 1
ATOM 4540 O O . LEU A 1 624 ? 23.033 2.479 -72.860 1.00 89.75 624 LEU A O 1
ATOM 4544 N N . THR A 1 625 ? 21.085 3.590 -72.884 1.00 90.88 625 THR A N 1
ATOM 4545 C CA . THR A 1 625 ? 20.572 2.984 -74.118 1.00 90.88 625 THR A CA 1
ATOM 4546 C C . THR A 1 625 ? 20.180 4.052 -75.129 1.00 90.88 625 THR A C 1
ATOM 4548 O O . THR A 1 625 ? 19.923 5.208 -74.773 1.00 90.88 625 THR A O 1
ATOM 4551 N N . ASP A 1 626 ? 20.171 3.653 -76.401 1.00 91.88 626 ASP A N 1
ATOM 4552 C CA . ASP A 1 626 ? 19.757 4.481 -77.535 1.00 91.88 626 ASP A CA 1
ATOM 4553 C C . ASP A 1 626 ? 20.486 5.836 -77.619 1.00 91.88 626 ASP A C 1
ATOM 4555 O O . ASP A 1 626 ? 19.870 6.885 -77.817 1.00 91.88 626 ASP A O 1
ATOM 4559 N N . ILE A 1 627 ? 21.816 5.831 -77.459 1.00 95.88 627 ILE A N 1
ATOM 4560 C CA . ILE A 1 627 ? 22.627 7.054 -77.503 1.00 95.88 627 ILE A CA 1
ATOM 4561 C C . ILE A 1 627 ? 22.875 7.451 -78.957 1.00 95.88 627 ILE A C 1
ATOM 4563 O O . ILE A 1 627 ? 23.701 6.853 -79.648 1.00 95.88 627 ILE A O 1
ATOM 4567 N N . VAL A 1 628 ? 22.184 8.481 -79.428 1.00 94.75 628 VAL A N 1
ATOM 4568 C CA . VAL A 1 628 ? 22.394 9.066 -80.755 1.00 94.75 628 VAL A CA 1
ATOM 4569 C C . VAL A 1 628 ? 23.467 10.140 -80.651 1.00 94.75 628 VAL A C 1
ATOM 4571 O O . VAL A 1 628 ? 23.297 11.096 -79.901 1.00 94.75 628 VAL A O 1
ATOM 4574 N N . ILE A 1 629 ? 24.549 10.010 -81.419 1.00 96.06 629 ILE A N 1
ATOM 4575 C CA . ILE A 1 629 ? 25.605 11.025 -81.539 1.00 96.06 629 ILE A CA 1
ATOM 4576 C C . ILE A 1 629 ? 25.532 11.633 -82.935 1.00 96.06 629 ILE A C 1
ATOM 4578 O O . ILE A 1 629 ? 25.500 10.905 -83.929 1.00 96.06 629 ILE A O 1
ATOM 4582 N N . PHE A 1 630 ? 25.525 12.960 -83.005 1.00 94.62 630 PHE A N 1
ATOM 4583 C CA . PHE A 1 630 ? 25.399 13.727 -84.236 1.00 94.62 630 PHE A CA 1
ATOM 4584 C C . PHE A 1 630 ? 26.378 14.908 -84.266 1.00 94.62 630 PHE A C 1
ATOM 4586 O O . PHE A 1 630 ? 26.483 15.680 -83.313 1.00 94.62 630 PHE A O 1
ATOM 4593 N N . ASP A 1 631 ? 27.087 15.049 -85.380 1.00 95.12 631 ASP A N 1
ATOM 4594 C CA . ASP A 1 631 ? 27.990 16.150 -85.709 1.00 95.12 631 ASP A CA 1
ATOM 4595 C C . ASP A 1 631 ? 27.679 16.614 -87.135 1.00 95.12 631 ASP A C 1
ATOM 4597 O O . ASP A 1 631 ? 28.000 15.936 -88.114 1.00 95.12 631 ASP A O 1
ATOM 4601 N N . ASP A 1 632 ? 27.035 17.775 -87.228 1.00 93.19 632 ASP A N 1
ATOM 4602 C CA . ASP A 1 632 ? 26.553 18.342 -88.487 1.00 93.19 632 ASP A CA 1
ATOM 4603 C C . ASP A 1 632 ? 27.704 18.799 -89.395 1.00 93.19 632 ASP A C 1
ATOM 4605 O O . ASP A 1 632 ? 27.695 18.542 -90.598 1.00 93.19 632 ASP A O 1
ATOM 4609 N N . LEU A 1 633 ? 28.743 19.422 -88.821 1.00 92.12 633 LEU A N 1
ATOM 4610 C CA . LEU A 1 633 ? 29.851 19.982 -89.598 1.00 92.12 633 LEU A CA 1
ATOM 4611 C C . LEU A 1 633 ? 30.691 18.881 -90.256 1.00 92.12 633 LEU A C 1
ATOM 4613 O O . LEU A 1 633 ? 31.155 19.055 -91.382 1.00 92.12 633 LEU A O 1
ATOM 4617 N N . ALA A 1 634 ? 30.875 17.752 -89.571 1.00 90.19 634 ALA A N 1
ATOM 4618 C CA . ALA A 1 634 ? 31.558 16.584 -90.120 1.00 90.19 634 ALA A CA 1
ATOM 4619 C C . ALA A 1 634 ? 30.622 15.616 -90.867 1.00 90.19 634 ALA A C 1
ATOM 4621 O O . ALA A 1 634 ? 31.098 14.618 -91.409 1.00 90.19 634 ALA A O 1
ATOM 4622 N N . GLY A 1 635 ? 29.307 15.873 -90.887 1.00 90.56 635 GLY A N 1
ATOM 4623 C CA . GLY A 1 635 ? 28.305 14.967 -91.457 1.00 90.56 635 GLY A CA 1
ATOM 4624 C C . GLY A 1 635 ? 28.280 13.586 -90.790 1.00 90.56 635 GLY A C 1
ATOM 4625 O O . GLY A 1 635 ? 27.979 12.588 -91.445 1.00 90.56 635 GLY A O 1
ATOM 4626 N N . PHE A 1 636 ? 28.649 13.505 -89.509 1.00 95.06 636 PHE A N 1
ATOM 4627 C CA . PHE A 1 636 ? 28.796 12.255 -88.768 1.00 95.06 636 PHE A CA 1
ATOM 4628 C C . PHE A 1 636 ? 27.565 11.981 -87.901 1.00 95.06 636 PHE A C 1
ATOM 4630 O O . PHE A 1 636 ? 27.136 12.824 -87.116 1.00 95.06 636 PHE A O 1
ATOM 4637 N N . GLN A 1 637 ? 27.025 10.767 -88.005 1.00 95.31 637 GLN A N 1
ATOM 4638 C CA . GLN A 1 637 ? 25.941 10.286 -87.157 1.00 95.31 637 GLN A CA 1
ATOM 4639 C C . GLN A 1 637 ? 26.177 8.820 -86.789 1.00 95.31 637 GLN A C 1
ATOM 4641 O O . GLN A 1 637 ? 26.482 8.001 -87.656 1.00 95.31 637 GLN A O 1
ATOM 4646 N N . THR A 1 638 ? 26.000 8.476 -85.514 1.00 95.75 638 THR A N 1
ATOM 4647 C CA . THR A 1 638 ? 26.063 7.089 -85.034 1.00 95.75 638 THR A CA 1
ATOM 4648 C C . THR A 1 638 ? 25.070 6.842 -83.896 1.00 95.75 638 THR A C 1
ATOM 4650 O O . THR A 1 638 ? 24.541 7.783 -83.303 1.00 95.75 638 THR A O 1
ATOM 4653 N N . LEU A 1 639 ? 24.807 5.567 -83.608 1.00 94.94 639 LEU A N 1
ATOM 4654 C CA . LEU A 1 639 ? 23.929 5.100 -82.536 1.00 94.94 639 LEU A CA 1
ATOM 4655 C C . LEU A 1 639 ? 24.675 4.079 -81.671 1.00 94.94 639 LEU A C 1
ATOM 4657 O O . LEU A 1 639 ? 25.114 3.046 -82.179 1.00 94.94 639 LEU A O 1
ATOM 4661 N N . ILE A 1 640 ? 24.769 4.335 -80.367 1.00 94.94 640 ILE A N 1
ATOM 4662 C CA . ILE A 1 640 ? 25.221 3.359 -79.371 1.00 94.94 640 ILE A CA 1
ATOM 4663 C C . ILE A 1 640 ? 23.980 2.720 -78.752 1.00 94.94 640 ILE A C 1
ATOM 4665 O O . ILE A 1 640 ? 23.220 3.373 -78.041 1.00 94.94 640 ILE A O 1
ATOM 4669 N N . GLN A 1 641 ? 23.771 1.436 -79.038 1.00 91.75 641 GLN A N 1
ATOM 4670 C CA . GLN A 1 641 ? 22.611 0.680 -78.546 1.00 91.75 641 GLN A CA 1
ATOM 4671 C C . GLN A 1 641 ? 22.621 0.537 -77.019 1.00 91.75 641 GLN A C 1
ATOM 4673 O O . GLN A 1 641 ? 21.583 0.629 -76.371 1.00 91.75 641 GLN A O 1
ATOM 4678 N N . SER A 1 642 ? 23.802 0.309 -76.448 1.00 91.69 642 SER A N 1
ATOM 4679 C CA . SER A 1 642 ? 23.997 0.118 -75.017 1.00 91.69 642 SER A CA 1
ATOM 4680 C C . SER A 1 642 ? 25.411 0.540 -74.634 1.00 91.69 642 SER A C 1
ATOM 4682 O O . SER A 1 642 ? 26.374 0.108 -75.271 1.00 91.69 642 SER A O 1
ATOM 4684 N N . LEU A 1 643 ? 25.526 1.384 -73.613 1.00 92.31 643 LEU A N 1
ATOM 4685 C CA . LEU A 1 643 ? 26.784 1.789 -72.997 1.00 92.31 643 LEU A CA 1
ATOM 4686 C C . LEU A 1 643 ? 26.705 1.474 -71.493 1.00 92.31 643 LEU A C 1
ATOM 4688 O O . LEU A 1 643 ? 26.041 2.213 -70.756 1.00 92.31 643 LEU A O 1
ATOM 4692 N N . PRO A 1 644 ? 27.328 0.371 -71.030 1.00 88.75 644 PRO A N 1
ATOM 4693 C CA . PRO A 1 644 ? 27.345 0.000 -69.615 1.00 88.75 644 PRO A CA 1
ATOM 4694 C C . PRO A 1 644 ? 27.946 1.092 -68.724 1.00 88.75 644 PRO A C 1
ATOM 4696 O O . PRO A 1 644 ? 28.663 1.973 -69.204 1.00 88.75 644 PRO A O 1
ATOM 4699 N N . ASP A 1 645 ? 27.636 1.043 -67.433 1.00 83.69 645 ASP A N 1
ATOM 4700 C CA . ASP A 1 645 ? 28.173 1.956 -66.423 1.00 83.69 645 ASP A CA 1
ATOM 4701 C C . ASP A 1 645 ? 29.708 1.951 -66.408 1.00 83.69 645 ASP A C 1
ATOM 4703 O O . ASP A 1 645 ? 30.364 0.925 -66.613 1.00 83.69 645 ASP A O 1
ATOM 4707 N N . GLY A 1 646 ? 30.296 3.139 -66.260 1.00 79.19 646 GLY A N 1
ATOM 4708 C CA . GLY A 1 646 ? 31.745 3.336 -66.255 1.00 79.19 646 GLY A CA 1
ATOM 4709 C C . GLY A 1 646 ? 32.461 3.035 -67.580 1.00 79.19 646 GLY A C 1
ATOM 4710 O O . GLY A 1 646 ? 33.691 3.098 -67.620 1.00 79.19 646 GLY A O 1
ATOM 4711 N N . GLN A 1 647 ? 31.750 2.712 -68.667 1.00 87.69 647 GLN A N 1
ATOM 4712 C CA . GLN A 1 647 ? 32.355 2.456 -69.977 1.00 87.69 647 GLN A CA 1
ATOM 4713 C C . GLN A 1 647 ? 32.390 3.708 -70.857 1.00 87.69 647 GLN A C 1
ATOM 4715 O O . GLN A 1 647 ? 31.555 4.610 -70.747 1.00 87.69 647 GLN A O 1
ATOM 4720 N N . SER A 1 648 ? 33.364 3.743 -71.769 1.00 89.56 648 SER A N 1
ATOM 4721 C CA . SER A 1 648 ? 33.468 4.763 -72.816 1.00 89.56 648 SER A CA 1
ATOM 4722 C C . SER A 1 648 ? 33.546 4.138 -74.202 1.00 89.56 648 SER A C 1
ATOM 4724 O O . SER A 1 648 ? 33.998 3.004 -74.364 1.00 89.56 648 SER A O 1
ATOM 4726 N N . GLN A 1 649 ? 33.115 4.897 -75.205 1.00 92.44 649 GLN A N 1
ATOM 4727 C CA . GLN A 1 649 ? 33.284 4.549 -76.606 1.00 92.44 649 GLN A CA 1
ATOM 4728 C C . GLN A 1 649 ? 33.758 5.763 -77.406 1.00 92.44 649 GLN A C 1
ATOM 4730 O O . GLN A 1 649 ? 33.162 6.842 -77.326 1.00 92.44 649 GLN A O 1
ATOM 4735 N N . ASP A 1 650 ? 34.809 5.547 -78.198 1.00 91.31 650 ASP A N 1
ATOM 4736 C CA . ASP A 1 650 ? 35.463 6.578 -78.999 1.00 91.31 650 ASP A CA 1
ATOM 4737 C C . ASP A 1 650 ? 35.121 6.436 -80.484 1.00 91.31 650 ASP A C 1
ATOM 4739 O O . ASP A 1 650 ? 35.023 5.331 -81.025 1.00 91.31 650 ASP A O 1
ATOM 4743 N N . PHE A 1 651 ? 35.004 7.573 -81.160 1.00 92.44 651 PHE A N 1
ATOM 4744 C CA . PHE A 1 651 ? 34.770 7.681 -82.594 1.00 92.44 651 PHE A CA 1
ATOM 4745 C C . PHE A 1 651 ? 35.719 8.711 -83.196 1.00 92.44 651 PHE A C 1
ATOM 4747 O O . PHE A 1 651 ? 36.057 9.698 -82.550 1.00 92.44 651 PHE A O 1
ATOM 4754 N N . ALA A 1 652 ? 36.103 8.515 -84.455 1.00 90.19 652 ALA A N 1
ATOM 4755 C CA . ALA A 1 652 ? 36.862 9.497 -85.218 1.00 90.19 652 ALA A CA 1
ATOM 4756 C C . ALA A 1 652 ? 36.040 9.979 -86.417 1.00 90.19 652 ALA A C 1
ATOM 4758 O O . ALA A 1 652 ? 35.417 9.179 -87.116 1.00 90.19 652 ALA A O 1
ATOM 4759 N N . THR A 1 653 ? 36.060 11.283 -86.665 1.00 92.94 653 THR A N 1
ATOM 4760 C CA . THR A 1 653 ? 35.487 11.916 -87.859 1.00 92.94 653 THR A CA 1
ATOM 4761 C C . THR A 1 653 ? 36.414 13.029 -88.343 1.00 92.94 653 THR A C 1
ATOM 4763 O O . THR A 1 653 ? 37.396 13.341 -87.676 1.00 92.94 653 THR A O 1
ATOM 4766 N N . SER A 1 654 ? 36.170 13.626 -89.506 1.00 91.31 654 SER A N 1
ATOM 4767 C CA . SER A 1 654 ? 37.070 14.646 -90.049 1.00 91.31 654 SER A CA 1
ATOM 4768 C C . SER A 1 654 ? 36.375 15.670 -90.933 1.00 91.31 654 SER A C 1
ATOM 4770 O O . SER A 1 654 ? 35.410 15.339 -91.615 1.00 91.31 654 SER A O 1
ATOM 4772 N N . VAL A 1 655 ? 36.921 16.884 -90.984 1.00 92.56 655 VAL A N 1
ATOM 4773 C CA . VAL A 1 655 ? 36.473 17.970 -91.868 1.00 92.56 655 VAL A CA 1
ATOM 4774 C C . VAL A 1 655 ? 37.662 18.470 -92.681 1.00 92.56 655 VAL A C 1
ATOM 4776 O O . VAL A 1 655 ? 38.729 18.729 -92.127 1.00 92.56 655 VAL A O 1
ATOM 4779 N N . ILE A 1 656 ? 37.479 18.623 -93.993 1.00 90.25 656 ILE A N 1
ATOM 4780 C CA . ILE A 1 656 ? 38.459 19.281 -94.865 1.00 90.25 656 ILE A CA 1
ATOM 4781 C C . ILE A 1 656 ? 38.184 20.783 -94.835 1.00 90.25 656 ILE A C 1
ATOM 4783 O O . ILE A 1 656 ? 37.062 21.213 -95.110 1.00 90.25 656 ILE A O 1
ATOM 4787 N N . VAL A 1 657 ? 39.201 21.586 -94.529 1.00 88.94 657 VAL A N 1
ATOM 4788 C CA . VAL A 1 657 ? 39.082 23.047 -94.566 1.00 88.94 657 VAL A CA 1
ATOM 4789 C C . VAL A 1 657 ? 38.937 23.489 -96.027 1.00 88.94 657 VAL A C 1
ATOM 4791 O O . VAL A 1 657 ? 39.783 23.127 -96.845 1.00 88.94 657 VAL A O 1
ATOM 4794 N N . PRO A 1 658 ? 37.898 24.255 -96.407 1.00 89.50 658 PRO A N 1
ATOM 4795 C CA . PRO A 1 658 ? 37.723 24.685 -97.790 1.00 89.50 658 PRO A CA 1
ATOM 4796 C C . PRO A 1 658 ? 38.940 25.443 -98.342 1.00 89.50 658 PRO A C 1
ATOM 4798 O O . PRO A 1 658 ? 39.573 26.247 -97.660 1.00 89.50 658 PRO A O 1
ATOM 4801 N N . GLN A 1 659 ? 39.258 25.211 -99.616 1.00 85.50 659 GLN A N 1
ATOM 4802 C CA . GLN A 1 659 ? 40.284 25.982 -100.322 1.00 85.50 659 GLN A CA 1
ATOM 4803 C C . GLN A 1 659 ? 39.901 27.473 -100.345 1.00 85.50 659 GLN A C 1
ATOM 4805 O O . GLN A 1 659 ? 38.773 27.821 -100.693 1.00 85.50 659 GLN A O 1
ATOM 4810 N N . GLY A 1 660 ? 40.839 28.351 -99.978 1.00 81.94 660 GLY A N 1
ATOM 4811 C CA . GLY A 1 660 ? 40.623 29.802 -99.911 1.00 81.94 660 GLY A CA 1
ATOM 4812 C C . GLY A 1 660 ? 39.980 30.329 -98.619 1.00 81.94 660 GLY A C 1
ATOM 4813 O O . GLY A 1 660 ? 39.655 31.516 -98.567 1.00 81.94 660 GLY A O 1
ATOM 4814 N N . THR A 1 661 ? 39.790 29.502 -97.581 1.00 88.00 661 THR A N 1
ATOM 4815 C CA . THR A 1 661 ? 39.389 29.999 -96.253 1.00 88.00 661 THR A CA 1
ATOM 4816 C C . THR A 1 661 ? 40.450 30.971 -95.705 1.00 88.00 661 THR A C 1
ATOM 4818 O O . THR A 1 661 ? 41.617 30.598 -95.662 1.00 88.00 661 THR A O 1
ATOM 4821 N N . PRO A 1 662 ? 40.093 32.200 -95.279 1.00 88.12 662 PRO A N 1
ATOM 4822 C CA . PRO A 1 662 ? 41.079 33.176 -94.810 1.00 88.12 662 PRO A CA 1
ATOM 4823 C C . PRO A 1 662 ? 41.819 32.730 -93.542 1.00 88.12 662 PRO A C 1
ATOM 4825 O O . PRO A 1 662 ? 41.189 32.208 -92.614 1.00 88.12 662 PRO A O 1
ATOM 4828 N N . SER A 1 663 ? 43.118 33.034 -93.448 1.00 85.31 663 SER A N 1
ATOM 4829 C CA . SER A 1 663 ? 43.871 32.909 -92.194 1.00 85.31 663 SER A CA 1
ATOM 4830 C C . SER A 1 663 ? 43.206 33.685 -91.051 1.00 85.31 663 SER A C 1
ATOM 4832 O O . SER A 1 663 ? 42.715 34.801 -91.226 1.00 85.31 663 SER A O 1
ATOM 4834 N N . GLY A 1 664 ? 43.205 33.089 -89.860 1.00 83.25 664 GLY A N 1
ATOM 4835 C CA . GLY A 1 664 ? 42.524 33.581 -88.662 1.00 83.25 664 GLY A CA 1
ATOM 4836 C C . GLY A 1 664 ? 41.066 33.125 -88.524 1.00 83.25 664 GLY A C 1
ATOM 4837 O O . GLY A 1 664 ? 40.443 33.421 -87.506 1.00 83.25 664 GLY A O 1
ATOM 4838 N N . THR A 1 665 ? 40.510 32.399 -89.502 1.00 90.19 665 THR A N 1
ATOM 4839 C CA . THR A 1 665 ? 39.163 31.811 -89.385 1.00 90.19 665 THR A CA 1
ATOM 4840 C C . THR A 1 665 ? 39.167 30.672 -88.364 1.00 90.19 665 THR A C 1
ATOM 4842 O O . THR A 1 665 ? 40.020 29.792 -88.433 1.00 90.19 665 THR A O 1
ATOM 4845 N N . PHE A 1 666 ? 38.197 30.643 -87.448 1.00 89.69 666 PHE A N 1
ATOM 4846 C CA . PHE A 1 666 ? 37.990 29.517 -86.532 1.00 89.69 666 PHE A CA 1
ATOM 4847 C C . PHE A 1 666 ? 37.044 28.486 -87.158 1.00 89.69 666 PHE A C 1
ATOM 4849 O O . PHE A 1 666 ? 35.901 28.807 -87.486 1.00 89.69 666 PHE A O 1
ATOM 4856 N N . ILE A 1 667 ? 37.496 27.241 -87.284 1.00 90.56 667 ILE A N 1
ATOM 4857 C CA . ILE A 1 667 ? 36.664 26.094 -87.651 1.00 90.56 667 ILE A CA 1
ATOM 4858 C C . ILE A 1 667 ? 36.136 25.464 -86.366 1.00 90.56 667 ILE A C 1
ATOM 4860 O O . ILE A 1 667 ? 36.752 24.563 -85.798 1.00 90.56 667 ILE A O 1
ATOM 4864 N N . THR A 1 668 ? 35.003 25.981 -85.893 1.00 90.06 668 THR A N 1
ATOM 4865 C CA . THR A 1 668 ? 34.320 25.479 -84.696 1.00 90.06 668 THR A CA 1
ATOM 4866 C C . THR A 1 668 ? 33.425 24.304 -85.052 1.00 90.06 668 THR A C 1
ATOM 4868 O O . THR A 1 668 ? 32.440 24.471 -85.767 1.00 90.06 668 THR A O 1
ATOM 4871 N N . ASN A 1 669 ? 33.734 23.134 -84.505 1.00 91.69 669 ASN A N 1
ATOM 4872 C CA . ASN A 1 669 ? 32.930 21.935 -84.647 1.00 91.69 669 ASN A CA 1
ATOM 4873 C C . ASN A 1 669 ? 32.200 21.615 -83.330 1.00 91.69 669 ASN A C 1
ATOM 4875 O O . ASN A 1 669 ? 32.815 21.610 -82.266 1.00 91.69 669 ASN A O 1
ATOM 4879 N N . VAL A 1 670 ? 30.902 21.314 -83.403 1.00 92.88 670 VAL A N 1
ATOM 4880 C CA . VAL A 1 670 ? 30.060 20.920 -82.267 1.00 92.88 670 VAL A CA 1
ATOM 4881 C C . VAL A 1 670 ? 29.546 19.502 -82.500 1.00 92.88 670 VAL A C 1
ATOM 4883 O O . VAL A 1 670 ? 29.005 19.203 -83.557 1.00 92.88 670 VAL A O 1
ATOM 4886 N N . VAL A 1 671 ? 29.705 18.628 -81.509 1.00 94.75 671 VAL A N 1
ATOM 4887 C CA . VAL A 1 671 ? 29.023 17.329 -81.453 1.00 94.75 671 VAL A CA 1
ATOM 4888 C C . VAL A 1 671 ? 27.927 17.383 -80.397 1.00 94.75 671 VAL A C 1
ATOM 4890 O O . VAL A 1 671 ? 28.118 17.976 -79.336 1.00 94.75 671 VAL A O 1
ATOM 4893 N N . VAL A 1 672 ? 26.789 16.758 -80.681 1.00 94.25 672 VAL A N 1
ATOM 4894 C CA . VAL A 1 672 ? 25.672 16.580 -79.750 1.00 94.25 672 VAL A CA 1
ATOM 4895 C C . VAL A 1 672 ? 25.427 15.085 -79.569 1.00 94.25 672 VAL A C 1
ATOM 4897 O O . VAL A 1 672 ? 25.464 14.333 -80.540 1.00 94.25 672 VAL A O 1
ATOM 4900 N N . ALA A 1 673 ? 25.170 14.647 -78.342 1.00 94.38 673 ALA A N 1
ATOM 4901 C CA . ALA A 1 673 ? 24.716 13.300 -78.035 1.00 94.38 673 ALA A CA 1
ATOM 4902 C C . ALA A 1 673 ? 23.437 13.344 -77.199 1.00 94.38 673 ALA A C 1
ATOM 4904 O O . ALA A 1 673 ? 23.285 14.196 -76.326 1.00 94.38 673 ALA A O 1
ATOM 4905 N N . GLN A 1 674 ? 22.523 12.414 -77.448 1.00 92.38 674 GLN A N 1
ATOM 4906 C CA . GLN A 1 674 ? 21.286 12.267 -76.690 1.00 92.38 674 GLN A CA 1
ATOM 4907 C C . GLN A 1 674 ? 21.043 10.789 -76.398 1.00 92.38 674 GLN A C 1
ATOM 4909 O O . GLN A 1 674 ? 21.078 9.982 -77.319 1.00 92.38 674 GLN A O 1
ATOM 4914 N N . ALA A 1 675 ? 20.777 10.454 -75.136 1.00 91.56 675 ALA A N 1
ATOM 4915 C CA . ALA A 1 675 ? 20.389 9.112 -74.700 1.00 91.56 675 ALA A CA 1
ATOM 4916 C C . ALA A 1 675 ? 18.930 9.095 -74.225 1.00 91.56 675 ALA A C 1
ATOM 4918 O O . ALA A 1 675 ? 18.362 10.141 -73.894 1.00 91.56 675 ALA A O 1
ATOM 4919 N N . SER A 1 676 ? 18.324 7.909 -74.162 1.00 83.19 676 SER A N 1
ATOM 4920 C CA . SER A 1 676 ? 16.967 7.753 -73.630 1.00 83.19 676 SER A CA 1
ATOM 4921 C C . SER A 1 676 ? 16.885 8.256 -72.182 1.00 83.19 676 SER A C 1
ATOM 4923 O O . SER A 1 676 ? 17.683 7.865 -71.336 1.00 83.19 676 SER A O 1
ATOM 4925 N N . GLY A 1 677 ? 15.944 9.160 -71.898 1.00 80.44 677 GLY A N 1
ATOM 4926 C CA . GLY A 1 677 ? 15.745 9.723 -70.556 1.00 80.44 677 GLY A CA 1
ATOM 4927 C C . GLY A 1 677 ? 16.766 10.779 -70.106 1.00 80.44 677 GLY A C 1
ATOM 4928 O O . GLY A 1 677 ? 16.581 11.342 -69.030 1.00 80.44 677 GLY A O 1
ATOM 4929 N N . ILE A 1 678 ? 17.785 11.108 -70.914 1.00 86.12 678 ILE A N 1
ATOM 4930 C CA . ILE A 1 678 ? 18.802 12.126 -70.592 1.00 86.12 678 ILE A CA 1
ATOM 4931 C C . ILE A 1 678 ? 18.670 13.330 -71.545 1.00 86.12 678 ILE A C 1
ATOM 4933 O O . ILE A 1 678 ? 18.535 13.139 -72.759 1.00 86.12 678 ILE A O 1
ATOM 4937 N N . PRO A 1 679 ? 18.726 14.582 -71.045 1.00 87.12 679 PRO A N 1
ATOM 4938 C CA . PRO A 1 679 ? 18.815 15.766 -71.898 1.00 87.12 679 PRO A CA 1
ATOM 4939 C C . PRO A 1 679 ? 20.011 15.705 -72.868 1.00 87.12 679 PRO A C 1
ATOM 4941 O O . PRO A 1 679 ? 21.053 15.154 -72.514 1.00 87.12 679 PRO A O 1
ATOM 4944 N N . PRO A 1 680 ? 19.916 16.295 -74.075 1.00 90.50 680 PRO A N 1
ATOM 4945 C CA . PRO A 1 680 ? 21.043 16.340 -75.000 1.00 90.50 680 PRO A CA 1
ATOM 4946 C C . PRO A 1 680 ? 22.275 17.008 -74.376 1.00 90.50 680 PRO A C 1
ATOM 4948 O O . PRO A 1 680 ? 22.184 18.110 -73.832 1.00 90.50 680 PRO A O 1
ATOM 4951 N N . VAL A 1 681 ? 23.430 16.363 -74.507 1.00 92.06 681 VAL A N 1
ATOM 4952 C CA . VAL A 1 681 ? 24.739 16.901 -74.122 1.00 92.06 681 VAL A CA 1
ATOM 4953 C C . VAL A 1 681 ? 25.524 17.273 -75.372 1.00 92.06 681 VAL A C 1
ATOM 4955 O O . VAL A 1 681 ? 25.362 16.659 -76.423 1.00 92.06 681 VAL A O 1
ATOM 4958 N N . SER A 1 682 ? 26.381 18.287 -75.290 1.00 91.56 682 SER A N 1
ATOM 4959 C CA . SER A 1 682 ? 27.173 18.731 -76.439 1.00 91.56 682 SER A CA 1
ATOM 4960 C C . SER A 1 682 ? 28.596 19.074 -76.039 1.00 91.56 682 SER A C 1
ATOM 4962 O O . SER A 1 682 ? 28.805 19.623 -74.962 1.00 91.56 682 SER A O 1
ATOM 4964 N N . SER A 1 683 ? 29.544 18.827 -76.937 1.00 90.19 683 SER A N 1
ATOM 4965 C CA . SER A 1 683 ? 30.942 19.239 -76.802 1.00 90.19 683 SER A CA 1
ATOM 4966 C C . SER A 1 683 ? 31.373 19.993 -78.058 1.00 90.19 683 SER A C 1
ATOM 4968 O O . SER A 1 683 ? 30.898 19.698 -79.159 1.00 90.19 683 SER A O 1
ATOM 4970 N N . ARG A 1 684 ? 32.233 21.005 -77.910 1.00 89.31 684 ARG A N 1
ATOM 4971 C CA . ARG A 1 684 ? 32.679 21.861 -79.017 1.00 89.31 684 ARG A CA 1
ATOM 4972 C C . ARG A 1 684 ? 34.188 22.030 -79.005 1.00 89.31 684 ARG A C 1
ATOM 4974 O O . ARG A 1 684 ? 34.786 22.082 -77.937 1.00 89.31 684 ARG A O 1
ATOM 4981 N N . VAL A 1 685 ? 34.773 22.208 -80.183 1.00 87.06 685 VAL A N 1
ATOM 4982 C CA . VAL A 1 685 ? 36.201 22.496 -80.312 1.00 87.06 685 VAL A CA 1
ATOM 4983 C C . VAL A 1 685 ? 36.501 23.300 -81.576 1.00 87.06 685 VAL A C 1
ATOM 4985 O O . VAL A 1 685 ? 35.709 23.253 -82.519 1.00 87.06 685 VAL A O 1
ATOM 4988 N N . SER A 1 686 ? 37.598 24.062 -81.600 1.00 86.62 686 SER A N 1
ATOM 4989 C CA . SER A 1 686 ? 37.888 25.021 -82.675 1.00 86.62 686 SER A CA 1
ATOM 4990 C C . SER A 1 686 ? 39.359 25.012 -83.079 1.00 86.62 686 SER A C 1
ATOM 4992 O O . SER A 1 686 ? 40.210 25.408 -82.290 1.00 86.62 686 SER A O 1
ATOM 4994 N N . ALA A 1 687 ? 39.633 24.701 -84.348 1.00 85.12 687 ALA A N 1
ATOM 4995 C CA . ALA A 1 687 ? 40.952 24.901 -84.955 1.00 85.12 687 ALA A CA 1
ATOM 4996 C C . ALA A 1 687 ? 41.019 26.251 -85.690 1.00 85.12 687 ALA A C 1
ATOM 4998 O O . ALA A 1 687 ? 40.001 26.735 -86.191 1.00 85.12 687 ALA A O 1
ATOM 4999 N N . VAL A 1 688 ? 42.202 26.858 -85.796 1.00 86.31 688 VAL A N 1
ATOM 5000 C CA . VAL A 1 688 ? 42.410 28.147 -86.480 1.00 86.31 688 VAL A CA 1
ATOM 5001 C C . VAL A 1 688 ? 43.072 27.940 -87.839 1.00 86.31 688 VAL A C 1
ATOM 5003 O O . VAL A 1 688 ? 44.099 27.275 -87.958 1.00 86.31 688 VAL A O 1
ATOM 5006 N N . VAL A 1 689 ? 42.512 28.548 -88.882 1.00 87.25 689 VAL A N 1
ATOM 5007 C CA . VAL A 1 689 ? 43.091 28.509 -90.229 1.00 87.25 689 VAL A CA 1
ATOM 5008 C C . VAL A 1 689 ? 44.333 29.400 -90.300 1.00 87.25 689 VAL A C 1
ATOM 5010 O O . VAL A 1 689 ? 44.303 30.531 -89.818 1.00 87.25 689 VAL A O 1
ATOM 5013 N N . THR A 1 690 ? 45.416 28.918 -90.909 1.00 80.62 690 THR A N 1
ATOM 5014 C CA . THR A 1 690 ? 46.671 29.668 -91.106 1.00 80.62 690 THR A CA 1
ATOM 5015 C C . THR A 1 690 ? 47.113 29.641 -92.572 1.00 80.62 690 THR A C 1
ATOM 5017 O O . THR A 1 690 ? 46.870 28.663 -93.271 1.00 80.62 690 THR A O 1
ATOM 5020 N N . ASP A 1 691 ? 47.756 30.720 -93.036 1.00 70.81 691 ASP A N 1
ATOM 5021 C CA . ASP A 1 691 ? 48.334 30.836 -94.392 1.00 70.81 691 ASP A CA 1
ATOM 5022 C C . ASP A 1 691 ? 49.861 30.593 -94.402 1.00 70.81 691 ASP A C 1
ATOM 5024 O O . ASP A 1 691 ? 50.536 30.771 -95.421 1.00 70.81 691 ASP A O 1
ATOM 5028 N N . VAL A 1 692 ? 50.444 30.218 -93.257 1.00 65.19 692 VAL A N 1
ATOM 5029 C CA . VAL A 1 692 ? 51.880 29.922 -93.143 1.00 65.19 692 VAL A CA 1
ATOM 5030 C C . VAL A 1 692 ? 52.140 28.491 -93.631 1.00 65.19 692 VAL A C 1
ATOM 5032 O O . VAL A 1 692 ? 51.497 27.579 -93.117 1.00 65.19 692 VAL A O 1
ATOM 5035 N N . PRO A 1 693 ? 53.104 28.242 -94.545 1.00 62.47 693 PRO A N 1
ATOM 5036 C CA . PRO A 1 693 ? 53.467 26.885 -94.946 1.00 62.47 693 PRO A CA 1
ATOM 5037 C C . PRO A 1 693 ? 53.841 26.045 -93.719 1.00 62.47 693 PRO A C 1
ATOM 5039 O O . PRO A 1 693 ? 54.884 26.271 -93.099 1.00 62.47 693 PRO A O 1
ATOM 5042 N N . LEU A 1 694 ? 52.986 25.086 -93.357 1.00 58.78 694 LEU A N 1
ATOM 5043 C CA . LEU A 1 694 ? 53.291 24.121 -92.304 1.00 58.78 694 LEU A CA 1
ATOM 5044 C C . LEU A 1 694 ? 54.419 23.202 -92.818 1.00 58.78 694 LEU A C 1
ATOM 5046 O O . LEU A 1 694 ? 54.315 22.675 -93.929 1.00 58.78 694 LEU A O 1
ATOM 5050 N N . PRO A 1 695 ? 55.530 23.033 -92.080 1.00 56.97 695 PRO A N 1
ATOM 5051 C CA . PRO A 1 695 ? 56.661 22.237 -92.552 1.00 56.97 695 PRO A CA 1
ATOM 5052 C C . PRO A 1 695 ? 56.272 20.755 -92.762 1.00 56.97 695 PRO A C 1
ATOM 5054 O O . PRO A 1 695 ? 55.527 20.207 -91.948 1.00 56.97 695 PRO A O 1
ATOM 5057 N N . PRO A 1 696 ? 56.791 20.067 -93.805 1.00 53.62 696 PRO A N 1
ATOM 5058 C CA . PRO A 1 696 ? 56.603 18.623 -93.973 1.00 53.62 696 PRO A CA 1
ATOM 5059 C C . PRO A 1 696 ? 57.341 17.860 -92.848 1.00 53.62 696 PRO A C 1
ATOM 5061 O O . PRO A 1 696 ? 58.533 18.070 -92.639 1.00 53.62 696 PRO A O 1
ATOM 5064 N N . ALA A 1 697 ? 56.624 17.023 -92.086 1.00 50.78 697 ALA A N 1
ATOM 5065 C CA . ALA A 1 697 ? 57.055 16.404 -90.810 1.00 50.78 697 ALA A CA 1
ATOM 5066 C C . ALA A 1 697 ? 58.151 15.304 -90.941 1.00 50.78 697 ALA A C 1
ATOM 5068 O O . ALA A 1 697 ? 58.319 14.812 -92.063 1.00 50.78 697 ALA A O 1
ATOM 5069 N N . PRO A 1 698 ? 58.821 14.795 -89.855 1.00 55.03 698 PRO A N 1
ATOM 5070 C CA . PRO A 1 698 ? 58.704 15.046 -88.384 1.00 55.03 698 PRO A CA 1
ATOM 5071 C C . PRO A 1 698 ? 60.094 15.218 -87.655 1.00 55.03 698 PRO A C 1
ATOM 5073 O O . PRO A 1 698 ? 61.094 15.313 -88.368 1.00 55.03 698 PRO A O 1
ATOM 5076 N N . PRO A 1 699 ? 60.274 15.195 -86.294 1.00 52.25 699 PRO A N 1
ATOM 5077 C CA . PRO A 1 699 ? 59.351 15.106 -85.140 1.00 52.25 699 PRO A CA 1
ATOM 5078 C C . PRO A 1 699 ? 59.464 16.350 -84.212 1.00 52.25 699 PRO A C 1
ATOM 5080 O O . PRO A 1 699 ? 60.457 17.061 -84.212 1.00 52.25 699 PRO A O 1
ATOM 5083 N N . VAL A 1 700 ? 58.472 16.738 -83.424 1.00 44.41 700 VAL A N 1
ATOM 5084 C CA . VAL A 1 700 ? 57.929 16.006 -82.278 1.00 44.41 700 VAL A CA 1
ATOM 5085 C C . VAL A 1 700 ? 56.408 16.146 -82.354 1.00 44.41 700 VAL A C 1
ATOM 5087 O O . VAL A 1 700 ? 55.941 17.255 -82.625 1.00 44.41 700 VAL A O 1
ATOM 5090 N N . PRO A 1 701 ? 55.617 15.073 -82.156 1.00 52.00 701 PRO A N 1
ATOM 5091 C CA . PRO A 1 701 ? 54.198 15.265 -81.860 1.00 52.00 701 PRO A CA 1
ATOM 5092 C C . PRO A 1 701 ? 54.090 16.333 -80.761 1.00 52.00 701 PRO A C 1
ATOM 5094 O O . PRO A 1 701 ? 54.964 16.331 -79.887 1.00 52.00 701 PRO A O 1
ATOM 5097 N N . PRO A 1 702 ? 53.109 17.260 -80.795 1.00 55.94 702 PRO A N 1
ATOM 5098 C CA . PRO A 1 702 ? 52.883 18.147 -79.657 1.00 55.94 702 PRO A CA 1
ATOM 5099 C C . 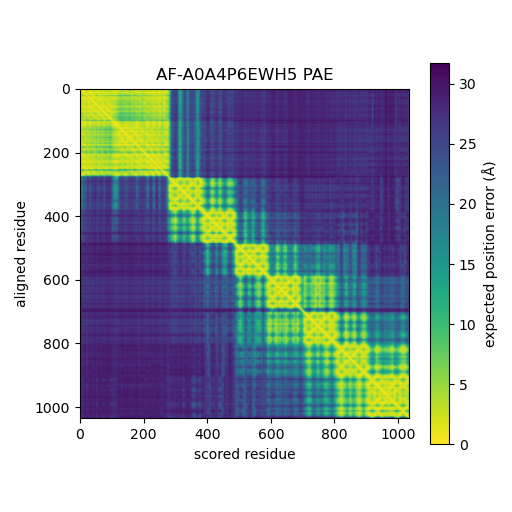PRO A 1 702 ? 52.954 17.269 -78.413 1.00 55.94 702 PRO A C 1
ATOM 5101 O O . PRO A 1 702 ? 52.272 16.242 -78.360 1.00 55.94 702 PRO A O 1
ATOM 5104 N N . SER A 1 703 ? 53.909 17.561 -77.521 1.00 62.72 703 SER A N 1
ATOM 5105 C CA . SER A 1 703 ? 54.151 16.706 -76.362 1.00 62.72 703 SER A CA 1
ATOM 5106 C C . SER A 1 703 ? 52.800 16.497 -75.704 1.00 62.72 703 SER A C 1
ATOM 5108 O O . SER A 1 703 ? 52.112 17.491 -75.445 1.00 62.72 703 SER A O 1
ATOM 5110 N N . ALA A 1 704 ? 52.397 15.233 -75.537 1.00 70.94 704 ALA A N 1
ATOM 5111 C CA . ALA A 1 704 ? 51.126 14.921 -74.904 1.00 70.94 704 ALA A CA 1
ATOM 5112 C C . ALA A 1 704 ? 51.036 15.736 -73.607 1.00 70.94 704 ALA A C 1
ATOM 5114 O O . ALA A 1 704 ? 52.062 15.875 -72.924 1.00 70.94 704 ALA A O 1
ATOM 5115 N N . PRO A 1 705 ? 49.874 16.334 -73.304 1.00 80.56 705 PRO A N 1
ATOM 5116 C CA . PRO A 1 705 ? 49.749 17.158 -72.119 1.00 80.56 705 PRO A CA 1
ATOM 5117 C C . PRO A 1 705 ? 50.201 16.355 -70.897 1.00 80.56 705 PRO A C 1
ATOM 5119 O O . PRO A 1 705 ? 49.807 15.205 -70.718 1.00 80.56 705 PRO A O 1
ATOM 5122 N N . VAL A 1 706 ? 51.064 16.949 -70.075 1.00 88.12 706 VAL A N 1
ATOM 5123 C CA . VAL A 1 706 ? 51.566 16.327 -68.846 1.00 88.12 706 VAL A CA 1
ATOM 5124 C C . VAL A 1 706 ? 50.854 16.998 -67.689 1.00 88.12 706 VAL A C 1
ATOM 5126 O O . VAL A 1 706 ? 51.175 18.131 -67.329 1.00 88.12 706 VAL A O 1
ATOM 5129 N N . ILE A 1 707 ? 49.874 16.299 -67.124 1.00 91.38 707 ILE A N 1
ATOM 5130 C CA . ILE A 1 707 ? 49.167 16.747 -65.928 1.00 91.38 707 ILE A CA 1
ATOM 5131 C C . ILE A 1 707 ? 49.810 16.101 -64.707 1.00 91.38 707 ILE A C 1
ATOM 5133 O O . ILE A 1 707 ? 49.932 14.881 -64.641 1.00 91.38 707 ILE A O 1
ATOM 5137 N N . VAL A 1 708 ? 50.200 16.918 -63.733 1.00 91.06 708 VAL A N 1
ATOM 5138 C CA . VAL A 1 708 ? 50.608 16.448 -62.407 1.00 91.06 708 VAL A CA 1
ATOM 5139 C C . VAL A 1 708 ? 49.472 16.728 -61.439 1.00 91.06 708 VAL A C 1
ATOM 5141 O O . VAL A 1 708 ? 48.981 17.854 -61.368 1.00 91.06 708 VAL A O 1
ATOM 5144 N N . VAL A 1 709 ? 49.054 15.696 -60.711 1.00 93.94 709 VAL A N 1
ATOM 5145 C CA . VAL A 1 709 ? 47.997 15.786 -59.703 1.00 93.94 709 VAL A CA 1
ATOM 5146 C C . VAL A 1 709 ? 48.594 15.755 -58.302 1.00 93.94 709 VAL A C 1
ATOM 5148 O O . VAL A 1 709 ? 49.418 14.900 -57.992 1.00 93.94 709 VAL A O 1
ATOM 5151 N N . ASN A 1 710 ? 48.148 16.672 -57.451 1.00 92.94 710 ASN A N 1
ATOM 5152 C CA . ASN A 1 710 ? 48.435 16.697 -56.022 1.00 92.94 710 ASN A CA 1
ATOM 5153 C C . ASN A 1 710 ? 47.128 16.728 -55.231 1.00 92.94 710 ASN A C 1
ATOM 5155 O O . ASN A 1 710 ? 46.114 17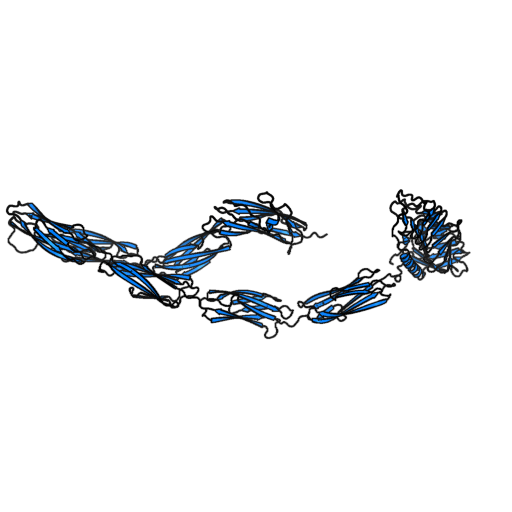.244 -55.697 1.00 92.94 710 ASN A O 1
ATOM 5159 N N . GLY A 1 711 ? 47.156 16.171 -54.023 1.00 91.62 711 GLY A N 1
ATOM 5160 C CA . GLY A 1 711 ? 45.979 16.021 -53.180 1.00 91.62 711 GLY A CA 1
ATOM 5161 C C . GLY A 1 711 ? 46.239 16.445 -51.741 1.00 91.62 711 GLY A C 1
ATOM 5162 O O . GLY A 1 711 ? 47.279 16.111 -51.178 1.00 91.62 711 GLY A O 1
ATOM 5163 N N . THR A 1 712 ? 45.290 17.151 -51.129 1.00 93.50 712 THR A N 1
ATOM 5164 C CA . THR A 1 712 ? 45.282 17.434 -49.685 1.00 93.50 712 THR A CA 1
ATOM 5165 C C . THR A 1 712 ? 43.897 17.196 -49.087 1.00 93.50 712 THR A C 1
ATOM 5167 O O . THR A 1 712 ? 42.892 17.208 -49.795 1.00 93.50 712 THR A O 1
ATOM 5170 N N . VAL A 1 713 ? 43.837 16.980 -47.775 1.00 95.50 713 VAL A N 1
ATOM 5171 C CA . VAL A 1 713 ? 42.590 16.941 -47.003 1.00 95.50 713 VAL A CA 1
ATOM 5172 C C . VAL A 1 713 ? 42.709 17.918 -45.839 1.00 95.50 713 VAL A C 1
ATOM 5174 O O . VAL A 1 713 ? 43.783 18.043 -45.249 1.00 95.50 713 VAL A O 1
ATOM 5177 N N . SER A 1 714 ? 41.629 18.638 -45.525 1.00 94.06 714 SER A N 1
ATOM 5178 C CA . SER A 1 714 ? 41.622 19.649 -44.456 1.00 94.06 714 SER A CA 1
ATOM 5179 C C . SER A 1 714 ? 41.990 19.079 -43.081 1.00 94.06 714 SER A C 1
ATOM 5181 O O . SER A 1 714 ? 42.567 19.787 -42.258 1.00 94.06 714 SER A O 1
ATOM 5183 N N . SER A 1 715 ? 41.701 17.796 -42.849 1.00 93.44 715 SER A N 1
ATOM 5184 C CA . SER A 1 715 ? 42.194 17.010 -41.722 1.00 93.44 715 SER A CA 1
ATOM 5185 C C . SER A 1 715 ? 42.343 15.550 -42.136 1.00 93.44 715 SER A C 1
ATOM 5187 O O . SER A 1 715 ? 41.436 14.985 -42.742 1.00 93.44 715 SER A O 1
ATOM 5189 N N . SER A 1 716 ? 43.458 14.913 -41.776 1.00 90.88 716 SER A N 1
ATOM 5190 C CA . SER A 1 716 ? 43.661 13.474 -41.999 1.00 90.88 716 SER A CA 1
ATOM 5191 C C . SER A 1 716 ? 42.870 12.598 -41.022 1.00 90.88 716 SER A C 1
ATOM 5193 O O . SER A 1 716 ? 42.877 11.379 -41.157 1.00 90.88 716 SER A O 1
ATOM 5195 N N . THR A 1 717 ? 42.200 13.205 -40.037 1.00 92.00 717 THR A N 1
ATOM 5196 C CA . THR A 1 717 ? 41.376 12.517 -39.036 1.00 92.00 717 THR A CA 1
ATOM 5197 C C . THR A 1 717 ? 40.074 13.279 -38.766 1.00 92.00 717 THR A C 1
ATOM 5199 O O . THR A 1 717 ? 40.072 14.513 -38.782 1.00 92.00 717 THR A O 1
ATOM 5202 N N . ALA A 1 718 ? 38.965 12.580 -38.521 1.00 91.50 718 ALA A N 1
ATOM 5203 C CA . ALA A 1 718 ? 37.671 13.208 -38.234 1.00 91.50 718 ALA A CA 1
ATOM 5204 C C . ALA A 1 718 ? 36.754 12.305 -37.394 1.00 91.50 718 ALA A C 1
ATOM 5206 O O . ALA A 1 718 ? 36.848 11.084 -37.470 1.00 91.50 718 ALA A O 1
ATOM 5207 N N . ILE A 1 719 ? 35.864 12.887 -36.587 1.00 90.25 719 ILE A N 1
ATOM 5208 C CA . ILE A 1 719 ? 34.814 12.130 -35.876 1.00 90.25 719 ILE A CA 1
ATOM 5209 C C . ILE A 1 719 ? 33.569 11.947 -36.767 1.00 90.25 719 ILE A C 1
ATOM 5211 O O . ILE A 1 719 ? 33.361 12.736 -37.692 1.00 90.25 719 ILE A O 1
ATOM 5215 N N . PRO A 1 720 ? 32.699 10.958 -36.497 1.00 87.31 720 PRO A N 1
ATOM 5216 C CA . PRO A 1 720 ? 31.419 10.823 -37.193 1.00 87.31 720 PRO A CA 1
ATOM 5217 C C . PRO A 1 720 ? 30.585 12.113 -37.169 1.00 87.31 720 PRO A C 1
ATOM 5219 O O . PRO A 1 720 ? 30.478 12.789 -36.146 1.00 87.31 720 PRO A O 1
ATOM 5222 N N . GLY A 1 721 ? 29.997 12.470 -38.310 1.00 85.12 721 GLY A N 1
ATOM 5223 C CA . GLY A 1 721 ? 29.259 13.718 -38.523 1.00 85.12 721 GLY A CA 1
ATOM 5224 C C . GLY A 1 721 ? 30.120 14.946 -38.813 1.00 85.12 721 GLY A C 1
ATOM 5225 O O . GLY A 1 721 ? 29.574 15.985 -39.178 1.00 85.12 721 GLY A O 1
ATOM 5226 N N . GLN A 1 722 ? 31.444 14.858 -38.677 1.00 90.06 722 GLN A N 1
ATOM 5227 C CA . GLN A 1 722 ? 32.347 15.941 -39.050 1.00 90.06 722 GLN A CA 1
ATOM 5228 C C . GLN A 1 722 ? 32.586 15.939 -40.565 1.00 90.06 722 GLN A C 1
ATOM 5230 O O . GLN A 1 722 ? 32.847 14.897 -41.167 1.00 90.06 722 GLN A O 1
ATOM 5235 N N . THR A 1 723 ? 32.528 17.121 -41.177 1.00 90.50 723 THR A N 1
ATOM 5236 C CA . THR A 1 723 ? 32.854 17.322 -42.595 1.00 90.50 723 THR A CA 1
ATOM 5237 C C . THR A 1 723 ? 34.333 17.650 -42.767 1.00 90.50 723 THR A C 1
ATOM 5239 O O . THR A 1 723 ? 34.854 18.560 -42.120 1.00 90.50 723 THR A O 1
ATOM 5242 N N . VAL A 1 724 ? 35.004 16.923 -43.660 1.00 92.88 724 VAL A N 1
ATOM 5243 C CA . VAL A 1 724 ? 36.348 17.232 -44.161 1.00 92.88 724 VAL A CA 1
ATOM 5244 C C . VAL A 1 724 ? 36.275 17.671 -45.619 1.00 92.88 724 VAL A C 1
ATOM 5246 O O . VAL A 1 724 ? 35.359 17.299 -46.347 1.00 92.88 724 VAL A O 1
ATOM 5249 N N . THR A 1 725 ? 37.244 18.467 -46.060 1.00 94.56 725 THR A N 1
ATOM 5250 C CA . THR A 1 725 ? 37.320 18.946 -47.443 1.00 94.56 725 THR A CA 1
ATOM 5251 C C . THR A 1 725 ? 38.538 18.327 -48.107 1.00 94.56 725 THR A C 1
ATOM 5253 O O . THR A 1 725 ? 39.669 18.572 -47.683 1.00 94.56 725 THR A O 1
ATOM 5256 N N . PHE A 1 726 ? 38.308 17.536 -49.148 1.00 93.50 726 PHE A N 1
ATOM 5257 C CA . PHE A 1 726 ? 39.342 17.027 -50.037 1.00 93.50 726 PHE A CA 1
ATOM 5258 C C . PHE A 1 726 ? 39.604 18.034 -51.148 1.00 93.50 726 PHE A C 1
ATOM 5260 O O . PHE A 1 726 ? 38.670 18.587 -51.724 1.00 93.50 726 PHE A O 1
ATOM 5267 N N . ARG A 1 727 ? 40.875 18.266 -51.460 1.00 93.69 727 ARG A N 1
ATOM 5268 C CA . ARG A 1 727 ? 41.307 19.204 -52.493 1.00 93.69 727 ARG A CA 1
ATOM 5269 C C . ARG A 1 727 ? 42.254 18.508 -53.460 1.00 93.69 727 ARG A C 1
ATOM 5271 O O . ARG A 1 727 ? 43.319 18.052 -53.046 1.00 93.69 727 ARG A O 1
ATOM 5278 N N . LEU A 1 728 ? 41.873 18.475 -54.732 1.00 94.06 728 LEU A N 1
ATOM 5279 C CA . LEU A 1 728 ? 42.715 18.094 -55.863 1.00 94.06 728 LEU A CA 1
ATOM 5280 C C . LEU A 1 728 ? 43.285 19.357 -56.510 1.00 94.06 728 LEU A C 1
ATOM 5282 O O . LEU A 1 728 ? 42.541 20.291 -56.800 1.00 94.06 728 LEU A O 1
ATOM 5286 N N . GLU A 1 729 ? 44.582 19.348 -56.793 1.00 94.12 729 GLU A N 1
ATOM 5287 C CA . GLU A 1 729 ? 45.250 20.319 -57.656 1.00 94.12 729 GLU A CA 1
ATOM 5288 C C . GLU A 1 729 ? 45.797 19.589 -58.883 1.00 94.12 729 GLU A C 1
ATOM 5290 O O . GLU A 1 729 ? 46.624 18.689 -58.747 1.00 94.12 729 GLU A O 1
ATOM 5295 N N . ALA A 1 730 ? 45.331 19.955 -60.074 1.00 93.06 730 ALA A N 1
ATOM 5296 C CA . ALA A 1 730 ? 45.817 19.415 -61.338 1.00 93.06 730 ALA A CA 1
ATOM 5297 C C . ALA A 1 730 ? 46.558 20.519 -62.096 1.00 93.06 730 ALA A C 1
ATOM 5299 O O . ALA A 1 730 ? 45.942 21.502 -62.506 1.00 93.06 730 ALA A O 1
ATOM 5300 N N . THR A 1 731 ? 47.871 20.370 -62.273 1.00 93.25 731 THR A N 1
ATOM 5301 C CA . THR A 1 731 ? 48.727 21.353 -62.954 1.00 93.25 731 THR A CA 1
ATOM 53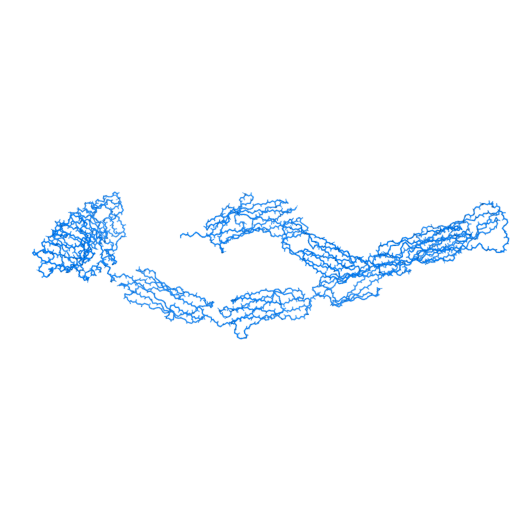02 C C . THR A 1 731 ? 49.173 20.821 -64.305 1.00 93.25 731 THR A C 1
ATOM 5304 O O . THR A 1 731 ? 49.744 19.731 -64.382 1.00 93.25 731 THR A O 1
ATOM 5307 N N . ASN A 1 732 ? 48.980 21.605 -65.364 1.00 91.94 732 ASN A N 1
ATOM 5308 C CA . ASN A 1 732 ? 49.550 21.300 -66.670 1.00 91.94 732 ASN A CA 1
ATOM 5309 C C . ASN A 1 732 ? 51.012 21.764 -66.736 1.00 91.94 732 ASN A C 1
ATOM 5311 O O . ASN A 1 732 ? 51.298 22.956 -66.778 1.00 91.94 732 ASN A O 1
ATOM 5315 N N . GLN A 1 733 ? 51.951 20.819 -66.751 1.00 88.75 733 GLN A N 1
ATOM 5316 C CA . GLN A 1 733 ? 53.394 21.090 -66.821 1.00 88.75 733 GLN A CA 1
ATOM 5317 C C . GLN A 1 733 ? 53.959 21.020 -68.245 1.00 88.75 733 GLN A C 1
ATOM 5319 O O . GLN A 1 733 ? 55.165 21.177 -68.445 1.00 88.75 733 GLN A O 1
ATOM 5324 N N . SER A 1 734 ? 53.111 20.764 -69.238 1.00 85.69 734 SER A N 1
ATOM 5325 C CA . SER A 1 734 ? 53.516 20.753 -70.640 1.00 85.69 734 SER A CA 1
ATOM 5326 C C . SER A 1 734 ? 53.415 22.140 -71.273 1.00 85.69 734 SER A C 1
ATOM 5328 O O . SER A 1 734 ? 52.816 23.061 -70.722 1.00 85.69 734 SER A O 1
ATOM 5330 N N . SER A 1 735 ? 53.996 22.288 -72.463 1.00 80.50 735 SER A N 1
ATOM 5331 C CA . SER A 1 735 ? 53.879 23.498 -73.281 1.00 80.50 735 SER A CA 1
ATOM 5332 C C . SER A 1 735 ? 52.630 23.514 -74.174 1.00 80.50 735 SER A C 1
ATOM 5334 O O . SER A 1 735 ? 52.527 24.376 -75.043 1.00 80.50 735 SER A O 1
ATOM 5336 N N . THR A 1 736 ? 51.715 22.554 -74.019 1.00 80.81 736 THR A N 1
ATOM 5337 C CA . THR A 1 736 ? 50.511 22.383 -74.846 1.00 80.81 736 THR A CA 1
ATOM 5338 C C . THR A 1 736 ? 49.253 22.468 -73.984 1.00 80.81 736 THR A C 1
ATOM 5340 O O . THR A 1 736 ? 49.278 22.143 -72.799 1.00 80.81 736 THR A O 1
ATOM 5343 N N . ASN A 1 737 ? 48.138 22.928 -74.559 1.00 83.94 737 ASN A N 1
ATOM 5344 C CA . ASN A 1 737 ? 46.847 22.939 -73.868 1.00 83.94 737 ASN A CA 1
ATOM 5345 C C . ASN A 1 737 ? 46.391 21.497 -73.592 1.00 83.94 737 ASN A C 1
ATOM 5347 O O . ASN A 1 737 ? 46.347 20.678 -74.510 1.00 83.94 737 ASN A O 1
ATOM 5351 N N . ALA A 1 738 ? 46.006 21.196 -72.353 1.00 86.50 738 ALA A N 1
ATOM 5352 C CA . ALA A 1 738 ? 45.280 19.972 -72.043 1.00 86.50 738 ALA A CA 1
ATOM 5353 C C . ALA A 1 738 ? 43.787 20.241 -72.238 1.00 86.50 738 ALA A C 1
ATOM 5355 O O . ALA A 1 738 ? 43.259 21.188 -71.659 1.00 86.50 738 ALA A O 1
ATOM 5356 N N . ARG A 1 739 ? 43.115 19.449 -73.073 1.00 85.19 739 ARG A N 1
ATOM 5357 C CA . ARG A 1 739 ? 41.699 19.642 -73.408 1.00 85.19 739 ARG A CA 1
ATOM 5358 C C . ARG A 1 739 ? 40.857 18.485 -72.892 1.00 85.19 739 ARG A C 1
ATOM 5360 O O . ARG A 1 739 ? 41.358 17.368 -72.748 1.00 85.19 739 ARG A O 1
ATOM 5367 N N . ASN A 1 740 ? 39.594 18.790 -72.604 1.00 85.69 740 ASN A N 1
ATOM 5368 C CA . ASN A 1 740 ? 38.561 17.829 -72.226 1.00 85.69 740 ASN A CA 1
ATOM 5369 C C . ASN A 1 740 ? 39.010 16.838 -71.138 1.00 85.69 740 ASN A C 1
ATOM 5371 O O . ASN A 1 740 ? 38.849 15.622 -71.270 1.00 85.69 740 ASN A O 1
ATOM 5375 N N . LEU A 1 741 ? 39.605 17.363 -70.066 1.00 89.25 741 LEU A N 1
ATOM 5376 C CA . LEU A 1 741 ? 40.045 16.558 -68.936 1.00 89.25 741 LEU A CA 1
ATOM 5377 C C . LEU A 1 741 ? 38.817 16.030 -68.186 1.00 89.25 741 LEU A C 1
ATOM 5379 O O . LEU A 1 741 ? 38.094 16.791 -67.547 1.00 89.25 741 LEU A O 1
ATOM 5383 N N . LEU A 1 742 ? 38.595 14.723 -68.264 1.00 87.88 742 LEU A N 1
ATOM 5384 C CA . LEU A 1 742 ? 37.617 13.986 -67.482 1.00 87.88 742 LEU A CA 1
ATOM 5385 C C . LEU A 1 742 ? 38.145 13.819 -66.054 1.00 87.88 742 LEU A C 1
ATOM 5387 O O . LEU A 1 742 ? 39.154 13.146 -65.821 1.00 87.88 742 LEU A O 1
ATOM 5391 N N . LEU A 1 743 ? 37.450 14.445 -65.113 1.00 90.38 743 LEU A N 1
ATOM 5392 C CA . LEU A 1 743 ? 37.703 14.396 -63.681 1.00 90.38 743 LEU A CA 1
ATOM 5393 C C . LEU A 1 743 ? 36.722 13.411 -63.053 1.00 90.38 743 LEU A C 1
ATOM 5395 O O . LEU A 1 743 ? 35.513 13.573 -63.212 1.00 90.38 743 LEU A O 1
ATOM 5399 N N . GLN A 1 744 ? 37.225 12.414 -62.331 1.00 87.88 744 GLN A N 1
ATOM 5400 C CA . GLN A 1 744 ? 36.396 11.399 -61.685 1.00 87.88 744 GLN A CA 1
ATOM 5401 C C . GLN A 1 744 ? 36.796 11.212 -60.225 1.00 87.88 744 GLN A C 1
ATOM 5403 O O . GLN A 1 744 ? 37.983 11.148 -59.901 1.00 87.88 744 GLN A O 1
ATOM 5408 N N . VAL A 1 745 ? 35.800 11.068 -59.352 1.00 88.44 745 VAL A N 1
ATOM 5409 C CA . VAL A 1 745 ? 35.974 10.592 -57.975 1.00 88.44 745 VAL A CA 1
ATOM 5410 C C . VAL A 1 745 ? 35.002 9.436 -57.756 1.00 88.44 745 VAL A C 1
ATOM 5412 O O . VAL A 1 745 ? 33.861 9.666 -57.346 1.00 88.44 745 VAL A O 1
ATOM 5415 N N . PRO A 1 746 ? 35.429 8.192 -58.050 1.00 80.38 746 PRO A N 1
ATOM 5416 C CA . PRO A 1 746 ? 34.523 7.048 -58.115 1.00 80.38 746 PRO A CA 1
ATOM 5417 C C . PRO A 1 746 ? 33.731 6.799 -56.830 1.00 80.38 746 PRO A C 1
ATOM 5419 O O . PRO A 1 746 ? 32.553 6.484 -56.910 1.00 80.38 746 PRO A O 1
ATOM 5422 N N . LEU A 1 747 ? 34.343 6.998 -55.652 1.00 79.81 747 LEU A N 1
ATOM 5423 C CA . LEU A 1 747 ? 33.698 6.721 -54.358 1.00 79.81 747 LEU A CA 1
ATOM 5424 C C . LEU A 1 747 ? 32.388 7.498 -54.152 1.00 79.81 747 LEU A C 1
ATOM 5426 O O . LEU A 1 747 ? 31.490 7.014 -53.477 1.00 79.81 747 LEU A O 1
ATOM 5430 N N . ILE A 1 748 ? 32.292 8.699 -54.719 1.00 79.00 748 ILE A N 1
ATOM 5431 C CA . ILE A 1 748 ? 31.129 9.584 -54.576 1.00 79.00 748 ILE A CA 1
ATOM 5432 C C . ILE A 1 748 ? 30.431 9.833 -55.918 1.00 79.00 748 ILE A C 1
ATOM 5434 O O . ILE A 1 748 ? 29.678 10.793 -56.041 1.00 79.00 748 ILE A O 1
ATOM 5438 N N . HIS A 1 749 ? 30.731 9.014 -56.934 1.00 75.88 749 HIS A N 1
ATOM 5439 C CA . HIS A 1 749 ? 30.167 9.108 -58.286 1.00 75.88 749 HIS A CA 1
ATOM 5440 C C . HIS A 1 749 ? 30.315 10.495 -58.940 1.00 75.88 749 HIS A C 1
ATOM 5442 O O . HIS A 1 749 ? 29.569 10.868 -59.842 1.00 75.88 749 HIS A O 1
ATOM 5448 N N . TYR A 1 750 ? 31.311 11.279 -58.519 1.00 82.56 750 TYR A N 1
ATOM 5449 C CA . TYR A 1 750 ? 31.544 12.595 -59.098 1.00 82.56 750 TYR A CA 1
ATOM 5450 C C . TYR A 1 750 ? 32.242 12.443 -60.448 1.00 82.56 750 TYR A C 1
ATOM 5452 O O . TYR A 1 750 ? 33.334 11.877 -60.515 1.00 82.56 750 TYR A O 1
ATOM 5460 N N . THR A 1 751 ? 31.641 12.996 -61.502 1.00 84.38 751 THR A N 1
ATOM 5461 C CA . THR A 1 751 ? 32.251 13.100 -62.831 1.00 84.38 751 THR A CA 1
ATOM 5462 C C . THR A 1 751 ? 32.055 14.508 -63.388 1.00 84.38 751 THR A C 1
ATOM 5464 O O . THR A 1 751 ? 30.939 15.026 -63.396 1.00 84.38 751 THR A O 1
ATOM 5467 N N . SER A 1 752 ? 33.120 15.133 -63.892 1.00 85.81 752 SER A N 1
ATOM 5468 C CA . SER A 1 752 ? 33.044 16.414 -64.605 1.00 85.81 752 SER A CA 1
ATOM 5469 C C . SER A 1 752 ? 34.082 16.511 -65.724 1.00 85.81 752 SER A C 1
ATOM 5471 O O . SER A 1 752 ? 35.018 15.715 -65.788 1.00 85.81 752 SER A O 1
ATOM 5473 N N . VAL A 1 753 ? 33.903 17.468 -66.638 1.00 86.75 753 VAL A N 1
ATOM 5474 C CA . VAL A 1 753 ? 34.854 17.742 -67.725 1.00 86.75 753 VAL A CA 1
ATOM 5475 C C . VAL A 1 753 ? 35.395 19.155 -67.567 1.00 86.75 753 VAL A C 1
ATOM 5477 O O . VAL A 1 753 ? 34.630 20.116 -67.525 1.00 86.75 753 VAL A O 1
ATOM 5480 N N . LEU A 1 754 ? 36.718 19.279 -67.512 1.00 88.50 754 LEU A N 1
ATOM 5481 C CA . LEU A 1 754 ? 37.418 20.549 -67.639 1.00 88.50 754 LEU A CA 1
ATOM 5482 C C . LEU A 1 754 ? 37.836 20.736 -69.104 1.00 88.50 754 LEU A C 1
ATOM 5484 O O . LEU A 1 754 ? 38.699 20.020 -69.609 1.00 88.50 754 LEU A O 1
ATOM 5488 N N . GLU A 1 755 ? 37.197 21.685 -69.791 1.00 84.88 755 GLU A N 1
ATOM 5489 C CA . GLU A 1 755 ? 37.334 21.870 -71.244 1.00 84.88 755 GLU A CA 1
ATOM 5490 C C . GLU A 1 755 ? 38.766 22.205 -71.684 1.00 84.88 755 GLU A C 1
ATOM 5492 O O . GLU A 1 755 ? 39.236 21.678 -72.692 1.00 84.88 755 GLU A O 1
ATOM 5497 N N . ILE A 1 756 ? 39.468 23.063 -70.939 1.00 86.56 756 ILE A N 1
ATOM 5498 C CA . ILE A 1 756 ? 40.843 23.463 -71.242 1.00 86.56 756 ILE A CA 1
ATOM 5499 C C . ILE A 1 756 ? 41.624 23.764 -69.959 1.00 86.56 756 ILE A C 1
ATOM 5501 O O . ILE A 1 756 ? 41.090 24.355 -69.022 1.00 86.56 756 ILE A O 1
ATOM 5505 N N . LEU A 1 757 ? 42.896 23.372 -69.939 1.00 90.00 757 LEU A N 1
ATOM 5506 C CA . LEU A 1 757 ? 43.887 23.763 -68.944 1.00 90.00 757 LEU A CA 1
ATOM 5507 C C . LEU A 1 757 ? 45.185 24.138 -69.670 1.00 90.00 757 LEU A C 1
ATOM 5509 O O . LEU A 1 757 ? 45.847 23.280 -70.267 1.00 90.00 757 LEU A O 1
ATOM 5513 N N . GLY A 1 758 ? 45.523 25.425 -69.666 1.00 87.62 758 GLY A N 1
ATOM 5514 C CA . GLY A 1 758 ? 46.659 25.972 -70.403 1.00 87.62 758 GLY A CA 1
ATOM 5515 C C . GLY A 1 758 ? 48.024 25.604 -69.804 1.00 87.62 758 GLY A C 1
ATOM 5516 O O . GLY A 1 758 ? 48.100 25.145 -68.663 1.00 87.62 758 GLY A O 1
ATOM 5517 N N . PRO A 1 759 ? 49.130 25.798 -70.549 1.00 88.31 759 PRO A N 1
ATOM 5518 C CA . PRO A 1 759 ? 50.488 25.581 -70.049 1.00 88.31 759 PRO A CA 1
ATOM 5519 C C . PRO A 1 759 ? 50.772 26.338 -68.745 1.00 88.31 759 PRO A C 1
ATOM 5521 O O . PRO A 1 759 ? 50.650 27.560 -68.686 1.00 88.31 759 PRO A O 1
ATOM 5524 N N . GLY A 1 760 ? 51.188 25.617 -67.704 1.00 88.25 760 GLY A N 1
ATOM 5525 C CA . GLY A 1 760 ? 51.491 26.168 -66.380 1.00 88.25 760 GLY A CA 1
ATOM 5526 C C . GLY A 1 760 ? 50.270 26.483 -65.509 1.00 88.25 760 GLY A C 1
ATOM 5527 O O . GLY A 1 760 ? 50.452 26.878 -64.357 1.00 88.25 760 GLY A O 1
ATOM 5528 N N . GLU A 1 761 ? 49.044 26.312 -66.013 1.00 94.38 761 GLU A N 1
ATOM 5529 C CA . GLU A 1 761 ? 47.827 26.540 -65.233 1.00 94.38 761 GLU A CA 1
ATOM 5530 C C . GLU A 1 761 ? 47.542 25.379 -64.273 1.00 94.38 761 GLU A C 1
ATOM 5532 O O . GLU A 1 761 ? 47.824 24.211 -64.560 1.00 94.38 761 GLU A O 1
ATOM 5537 N N . THR A 1 762 ? 46.937 25.719 -63.133 1.00 93.56 762 THR A N 1
ATOM 5538 C CA . THR A 1 762 ? 46.486 24.763 -62.120 1.00 93.56 762 THR A CA 1
ATOM 5539 C C . THR A 1 762 ? 44.984 24.890 -61.925 1.00 93.56 762 THR A C 1
ATOM 5541 O O . THR A 1 762 ? 44.484 25.966 -61.601 1.00 93.56 762 THR A O 1
ATOM 5544 N N . PHE A 1 763 ? 44.278 23.774 -62.058 1.00 93.69 763 PHE A N 1
ATOM 5545 C CA . PHE A 1 763 ? 42.880 23.647 -61.676 1.00 93.69 763 PHE A CA 1
ATOM 5546 C C . PHE A 1 763 ? 42.761 23.081 -60.260 1.00 93.69 763 PHE A C 1
ATOM 5548 O O . PHE A 1 763 ? 43.499 22.166 -59.892 1.00 93.69 763 PHE A O 1
ATOM 5555 N N . ILE A 1 764 ? 41.821 23.612 -59.474 1.00 93.69 764 ILE A N 1
ATOM 5556 C CA . ILE A 1 764 ? 41.564 23.169 -58.102 1.00 93.69 764 ILE A CA 1
ATOM 5557 C C . ILE A 1 764 ? 40.122 22.675 -58.001 1.00 93.69 764 ILE A C 1
ATOM 5559 O O . ILE A 1 764 ? 39.189 23.434 -58.258 1.00 93.69 764 ILE A O 1
ATOM 5563 N N . LEU A 1 765 ? 39.952 21.430 -57.562 1.00 92.06 765 LEU A N 1
ATOM 5564 C CA . LEU A 1 765 ? 38.657 20.847 -57.219 1.00 92.06 765 LEU A CA 1
ATOM 5565 C C . LEU A 1 765 ? 38.596 20.606 -55.713 1.00 92.06 765 LEU A C 1
ATOM 5567 O O . LEU A 1 765 ? 39.450 19.909 -55.168 1.00 92.06 765 LEU A O 1
ATOM 5571 N N . SER A 1 766 ? 37.568 21.149 -55.063 1.00 93.19 766 SER A N 1
ATOM 5572 C CA . SER A 1 766 ? 37.295 20.934 -53.640 1.00 93.19 766 SER A CA 1
ATOM 5573 C C . SER A 1 766 ? 36.007 20.139 -53.469 1.00 93.19 766 SER A C 1
ATOM 5575 O O . SER A 1 766 ? 34.978 20.509 -54.029 1.00 93.19 766 SER A O 1
ATOM 5577 N N . ILE A 1 767 ? 36.067 19.068 -52.683 1.00 90.38 767 ILE A N 1
ATOM 5578 C CA . ILE A 1 767 ? 34.948 18.171 -52.395 1.00 90.38 767 ILE A CA 1
ATOM 5579 C C . ILE A 1 767 ? 34.780 18.074 -50.884 1.00 90.38 767 ILE A C 1
ATOM 5581 O O . ILE A 1 767 ? 35.719 17.723 -50.171 1.00 90.38 767 ILE A O 1
ATOM 5585 N N . GLU A 1 768 ? 33.584 18.377 -50.395 1.00 93.00 768 GLU A N 1
ATOM 5586 C CA . GLU A 1 768 ? 33.219 18.156 -48.998 1.00 93.00 768 GLU A CA 1
ATOM 5587 C C . GLU A 1 768 ? 32.746 16.714 -48.795 1.00 93.00 768 GLU A C 1
ATOM 5589 O O . GLU A 1 768 ? 31.976 16.180 -49.590 1.00 93.00 768 GLU A O 1
ATOM 5594 N N . PHE A 1 769 ? 33.217 16.085 -47.722 1.00 86.81 769 PHE A N 1
ATOM 5595 C CA . PHE A 1 769 ? 32.859 14.727 -47.338 1.00 86.81 769 PHE A CA 1
ATOM 5596 C C . PHE A 1 769 ? 32.592 14.675 -45.833 1.00 86.81 769 PHE A C 1
ATOM 5598 O O . PHE A 1 769 ? 33.479 14.954 -45.024 1.00 86.81 769 PHE A O 1
ATOM 5605 N N . THR A 1 770 ? 31.367 14.329 -45.449 1.00 89.38 770 THR A N 1
ATOM 5606 C CA . THR A 1 770 ? 30.979 14.139 -44.047 1.00 89.38 770 THR A CA 1
ATOM 5607 C C . THR A 1 770 ? 31.183 12.687 -43.652 1.00 89.38 770 THR A C 1
ATOM 5609 O O . THR A 1 770 ? 30.635 11.800 -44.302 1.00 89.38 770 THR A O 1
ATOM 5612 N N . ILE A 1 771 ? 31.930 12.437 -42.570 1.00 87.12 771 ILE A N 1
ATOM 5613 C CA . ILE A 1 771 ? 32.072 11.080 -42.032 1.00 87.12 771 ILE A CA 1
ATOM 5614 C C . ILE A 1 771 ? 30.681 10.573 -41.622 1.00 87.12 771 ILE A C 1
ATOM 5616 O O . ILE A 1 771 ? 30.039 11.218 -40.785 1.00 87.12 771 ILE A O 1
ATOM 5620 N N . PRO A 1 772 ? 30.187 9.447 -42.164 1.00 85.19 772 PRO A N 1
ATOM 5621 C CA . PRO A 1 772 ? 28.881 8.916 -41.792 1.00 85.19 772 PRO A CA 1
ATOM 5622 C C . PRO A 1 772 ? 28.771 8.656 -40.283 1.00 85.19 772 PRO A C 1
ATOM 5624 O O . PRO A 1 772 ? 29.733 8.231 -39.635 1.00 85.19 772 PRO A O 1
ATOM 5627 N N . GLN A 1 773 ? 27.589 8.907 -39.714 1.00 78.69 773 GLN A N 1
ATOM 5628 C CA . GLN A 1 773 ? 27.309 8.610 -38.305 1.00 78.69 773 GLN A CA 1
ATOM 5629 C C . GLN A 1 773 ? 27.510 7.117 -38.010 1.00 78.69 773 GLN A C 1
ATOM 5631 O O . GLN A 1 773 ? 27.194 6.274 -38.843 1.00 78.69 773 GLN A O 1
ATOM 5636 N N . GLY A 1 774 ? 28.037 6.795 -36.826 1.00 72.19 774 GLY A N 1
ATOM 5637 C CA . GLY A 1 774 ? 28.279 5.409 -36.407 1.00 72.19 774 GLY A CA 1
ATOM 5638 C C . GLY A 1 774 ? 29.468 4.710 -37.077 1.00 72.19 774 GLY A C 1
ATOM 5639 O O . GLY A 1 774 ? 29.684 3.539 -36.797 1.00 72.19 774 GLY A O 1
ATOM 5640 N N . THR A 1 775 ? 30.249 5.396 -37.922 1.00 80.12 775 THR A N 1
ATOM 5641 C CA . THR A 1 775 ? 31.446 4.798 -38.536 1.00 80.12 775 THR A CA 1
ATOM 5642 C C . THR A 1 775 ? 32.461 4.364 -37.477 1.00 80.12 775 THR A C 1
ATOM 5644 O O . THR A 1 775 ? 32.844 5.176 -36.629 1.00 80.12 775 THR A O 1
ATOM 5647 N N . ASP A 1 776 ? 32.945 3.124 -37.570 1.00 81.69 776 ASP A N 1
ATOM 5648 C CA . ASP A 1 776 ? 33.903 2.561 -36.621 1.00 81.69 776 ASP A CA 1
ATOM 5649 C C . ASP A 1 776 ? 35.229 3.348 -36.572 1.00 81.69 776 ASP A C 1
ATOM 5651 O O . ASP A 1 776 ? 35.740 3.789 -37.613 1.00 81.69 776 ASP A O 1
ATOM 5655 N N . PRO A 1 777 ? 35.838 3.501 -35.382 1.00 84.94 777 PRO A N 1
ATOM 5656 C CA . PRO A 1 777 ? 37.151 4.114 -35.234 1.00 84.94 777 PRO A CA 1
ATOM 5657 C C . PRO A 1 777 ? 38.216 3.365 -36.043 1.00 84.94 777 PRO A C 1
ATOM 5659 O O . PRO A 1 777 ? 38.246 2.137 -36.065 1.00 84.94 777 PRO A O 1
ATOM 5662 N N . GLY A 1 778 ? 39.117 4.106 -36.681 1.00 82.44 778 GLY A N 1
ATOM 5663 C CA . GLY A 1 778 ? 40.166 3.566 -37.548 1.00 82.44 778 GLY A CA 1
ATOM 5664 C C . GLY A 1 778 ? 39.725 3.308 -38.993 1.00 82.44 778 GLY A C 1
ATOM 5665 O O . GLY A 1 778 ? 40.563 2.982 -39.833 1.00 82.44 778 GLY A O 1
ATOM 5666 N N . THR A 1 779 ? 38.439 3.481 -39.324 1.00 83.81 779 THR A N 1
ATOM 5667 C CA . THR A 1 779 ? 37.965 3.362 -40.712 1.00 83.81 779 THR A CA 1
ATOM 5668 C C . THR A 1 779 ? 38.605 4.438 -41.585 1.00 83.81 779 THR A C 1
ATOM 5670 O O . THR A 1 779 ? 38.503 5.630 -41.279 1.00 83.81 779 THR A O 1
ATOM 5673 N N . LEU A 1 780 ? 39.235 4.014 -42.684 1.00 89.69 780 LEU A N 1
ATOM 5674 C CA . LEU A 1 780 ? 39.869 4.885 -43.672 1.00 89.69 780 LEU A CA 1
ATOM 5675 C C . LEU A 1 780 ? 38.938 5.107 -44.868 1.00 89.69 780 LEU A C 1
ATOM 5677 O O . LEU A 1 780 ? 38.744 4.201 -45.680 1.00 89.69 780 LEU A O 1
ATOM 5681 N N . PHE A 1 781 ? 38.434 6.328 -45.042 1.00 85.44 781 PHE A N 1
ATOM 5682 C CA . PHE A 1 781 ? 37.788 6.721 -46.297 1.00 85.44 781 PHE A CA 1
ATOM 5683 C C . PHE A 1 781 ? 38.838 7.258 -47.250 1.00 85.44 781 PHE A C 1
ATOM 5685 O O . PHE A 1 781 ? 39.474 8.266 -46.952 1.00 85.44 781 PHE A O 1
ATOM 5692 N N . THR A 1 782 ? 39.018 6.586 -48.387 1.00 89.06 782 THR A N 1
ATOM 5693 C CA . THR A 1 782 ? 40.016 6.957 -49.394 1.00 89.06 782 THR A CA 1
ATOM 5694 C C . THR A 1 782 ? 39.325 7.457 -50.652 1.00 89.06 782 THR A C 1
ATOM 5696 O O . THR A 1 782 ? 38.684 6.683 -51.358 1.00 89.06 782 THR A O 1
ATOM 5699 N N . LEU A 1 783 ? 39.468 8.749 -50.944 1.00 90.50 783 LEU A N 1
ATOM 5700 C CA . LEU A 1 783 ? 38.996 9.338 -52.192 1.00 90.50 783 LEU A CA 1
ATOM 5701 C C . LEU A 1 783 ? 40.130 9.294 -53.211 1.00 90.50 783 LEU A C 1
ATOM 5703 O O . LEU A 1 783 ? 41.182 9.908 -53.014 1.00 90.50 783 LEU A O 1
ATOM 5707 N N . THR A 1 784 ? 39.899 8.577 -54.308 1.00 90.75 784 THR A N 1
ATOM 5708 C CA . THR A 1 784 ? 40.790 8.563 -55.467 1.00 90.75 784 THR A CA 1
ATOM 5709 C C . THR A 1 784 ? 40.277 9.552 -56.502 1.00 90.75 784 THR A C 1
ATOM 5711 O O . THR A 1 784 ? 39.198 9.373 -57.060 1.00 90.75 784 THR A O 1
ATOM 5714 N N . PHE A 1 785 ? 41.060 10.591 -56.760 1.00 91.12 785 PHE A N 1
ATOM 5715 C CA . PHE A 1 785 ? 40.824 11.536 -57.841 1.00 91.12 785 PHE A CA 1
ATOM 5716 C C . PHE A 1 785 ? 41.519 11.028 -59.093 1.00 91.12 785 PHE A C 1
ATOM 5718 O O . PHE A 1 785 ? 42.713 10.741 -59.039 1.00 91.12 785 PHE A O 1
ATOM 5725 N N . ILE A 1 786 ? 40.791 10.940 -60.200 1.00 90.19 786 ILE A N 1
ATOM 5726 C CA . ILE A 1 786 ? 41.301 10.499 -61.497 1.00 90.19 786 ILE A CA 1
ATOM 5727 C C . ILE A 1 786 ? 41.128 11.645 -62.492 1.00 90.19 786 ILE A C 1
ATOM 5729 O O . ILE A 1 786 ? 40.043 12.208 -62.610 1.00 90.19 786 ILE A O 1
ATOM 5733 N N . VAL A 1 787 ? 42.198 11.988 -63.206 1.00 90.50 787 VAL A N 1
ATOM 5734 C CA . VAL A 1 787 ? 42.216 12.992 -64.274 1.00 90.50 787 VAL A CA 1
ATOM 5735 C C . VAL A 1 787 ? 42.704 12.318 -65.546 1.00 90.50 787 VAL A C 1
ATOM 5737 O O . VAL A 1 787 ? 43.822 11.807 -65.591 1.00 90.50 787 VAL A O 1
ATOM 5740 N N . SER A 1 788 ? 41.878 12.287 -66.585 1.00 87.56 788 SER A N 1
ATOM 5741 C CA . SER A 1 788 ? 42.209 11.631 -67.855 1.00 87.56 788 SER A CA 1
ATOM 5742 C C . SER A 1 788 ? 41.651 12.404 -69.045 1.00 87.56 788 SER A C 1
ATOM 5744 O O . SER A 1 788 ? 40.810 13.276 -68.879 1.00 87.56 788 SER A O 1
ATOM 5746 N N . SER A 1 789 ? 42.102 12.105 -70.257 1.00 85.44 789 SER A N 1
ATOM 5747 C CA . SER A 1 789 ? 41.432 12.555 -71.483 1.00 85.44 789 SER A CA 1
ATOM 5748 C C . SER A 1 789 ? 41.650 11.527 -72.592 1.00 85.44 789 SER A C 1
ATOM 5750 O O . SER A 1 789 ? 42.114 10.412 -72.341 1.00 85.44 789 SER A O 1
ATOM 5752 N N . ILE A 1 790 ? 41.300 11.859 -73.834 1.00 79.31 790 ILE A N 1
ATOM 5753 C CA . ILE A 1 790 ? 41.647 11.021 -74.989 1.00 79.31 790 ILE A CA 1
ATOM 5754 C C . ILE A 1 790 ? 43.172 10.992 -75.205 1.00 79.31 790 ILE A C 1
ATOM 5756 O O . ILE A 1 790 ? 43.720 9.971 -75.614 1.00 79.31 790 ILE A O 1
ATOM 5760 N N . THR A 1 791 ? 43.865 12.092 -74.895 1.00 76.88 791 THR A N 1
ATOM 5761 C CA . THR A 1 791 ? 45.309 12.271 -75.129 1.00 76.88 791 THR A CA 1
ATOM 5762 C C . THR A 1 791 ? 46.167 12.114 -73.870 1.00 76.88 791 THR A C 1
ATOM 5764 O O . THR A 1 791 ? 47.392 12.040 -73.974 1.00 76.88 791 THR A O 1
ATOM 5767 N N . LEU A 1 792 ? 45.543 12.032 -72.691 1.00 83.88 792 LEU A N 1
ATOM 5768 C CA . LEU A 1 792 ? 46.194 11.864 -71.394 1.00 83.88 792 LEU A CA 1
ATOM 5769 C C . LEU A 1 792 ? 45.807 10.520 -70.766 1.00 83.88 792 LEU A C 1
ATOM 5771 O O . LEU A 1 792 ? 44.643 10.292 -70.430 1.00 83.88 792 LEU A O 1
ATOM 5775 N N . SER A 1 793 ? 46.804 9.665 -70.521 1.00 83.19 793 SER A N 1
ATOM 5776 C CA . SER A 1 793 ? 46.620 8.470 -69.691 1.00 83.19 793 SER A CA 1
ATOM 5777 C C . SER A 1 793 ? 46.201 8.865 -68.267 1.00 83.19 793 SER A C 1
ATOM 5779 O O . SER A 1 793 ? 46.795 9.811 -67.737 1.00 83.19 793 SER A O 1
ATOM 5781 N N . PRO A 1 794 ? 45.274 8.133 -67.619 1.00 86.69 794 PRO A N 1
ATOM 5782 C CA . PRO A 1 794 ? 44.751 8.490 -66.304 1.00 86.69 794 PRO A CA 1
ATOM 5783 C C . PRO A 1 794 ? 45.846 8.783 -65.274 1.00 86.69 794 PRO A C 1
ATOM 5785 O O . PRO A 1 794 ? 46.687 7.934 -64.980 1.00 86.69 794 PRO A O 1
ATOM 5788 N N . GLN A 1 795 ? 45.819 9.993 -64.726 1.00 92.31 795 GLN A N 1
ATOM 5789 C CA . GLN A 1 795 ? 46.590 10.391 -63.555 1.00 92.31 795 GLN A CA 1
ATOM 5790 C C . GLN A 1 795 ? 45.698 10.252 -62.335 1.00 92.31 795 GLN A C 1
ATOM 5792 O O . GLN A 1 795 ? 44.539 10.661 -62.381 1.00 92.31 795 GLN A O 1
ATOM 5797 N N . GLN A 1 796 ? 46.223 9.690 -61.250 1.00 92.50 796 GLN A N 1
ATOM 5798 C CA . GLN A 1 796 ? 45.427 9.471 -60.050 1.00 92.50 796 GLN A CA 1
ATOM 5799 C C . GLN A 1 796 ? 46.176 9.822 -58.773 1.00 92.50 796 GLN A C 1
ATOM 5801 O O . GLN A 1 796 ? 47.376 9.577 -58.654 1.00 92.50 796 GLN A O 1
ATOM 5806 N N . ILE A 1 797 ? 45.441 10.352 -57.800 1.00 92.88 797 ILE A N 1
ATOM 5807 C CA . ILE A 1 797 ? 45.921 10.570 -56.436 1.00 92.88 797 ILE A CA 1
ATOM 5808 C C . ILE A 1 797 ? 44.859 10.092 -55.453 1.00 92.88 797 ILE A C 1
ATOM 5810 O O . ILE A 1 797 ? 43.672 10.343 -55.641 1.00 92.88 797 ILE A O 1
ATOM 5814 N N . SER A 1 798 ? 45.288 9.374 -54.417 1.00 92.44 798 SER A N 1
ATOM 5815 C CA . SER A 1 798 ? 44.408 8.888 -53.354 1.00 92.44 798 SER A CA 1
ATOM 5816 C C . SER A 1 798 ? 44.718 9.617 -52.058 1.00 92.44 798 SER A C 1
ATOM 5818 O O . SER A 1 798 ? 45.879 9.724 -51.668 1.00 92.44 798 SER A O 1
ATOM 5820 N N . ILE A 1 799 ? 43.678 10.126 -51.409 1.00 93.75 799 ILE A N 1
ATOM 5821 C CA . ILE A 1 799 ? 43.770 10.870 -50.155 1.00 93.75 799 ILE A CA 1
ATOM 5822 C C . ILE A 1 799 ? 42.827 10.196 -49.168 1.00 93.75 799 ILE A C 1
ATOM 5824 O O . ILE A 1 799 ? 41.681 9.912 -49.521 1.00 93.75 799 ILE A O 1
ATOM 5828 N N . SER A 1 800 ? 43.292 9.959 -47.945 1.00 90.94 800 SER A N 1
ATOM 5829 C CA . SER A 1 800 ? 42.511 9.252 -46.930 1.00 90.94 800 SER A CA 1
ATOM 5830 C C . SER A 1 800 ? 42.224 10.125 -45.712 1.00 90.94 800 SER A C 1
ATOM 5832 O O . SER A 1 800 ? 43.047 10.957 -45.327 1.00 90.94 800 SER A O 1
ATOM 5834 N N . VAL A 1 801 ? 41.069 9.900 -45.090 1.00 93.44 801 VAL A N 1
ATOM 5835 C CA . VAL A 1 801 ? 40.724 10.397 -43.753 1.00 93.44 801 VAL A CA 1
ATOM 5836 C C . VAL A 1 801 ? 40.416 9.207 -42.848 1.00 93.44 801 VAL A C 1
ATOM 5838 O O . VAL A 1 801 ? 39.669 8.307 -43.235 1.00 93.44 801 VAL A O 1
ATOM 5841 N N . GLU A 1 802 ? 41.014 9.186 -41.660 1.00 91.94 802 GLU A N 1
ATOM 5842 C CA . GLU A 1 802 ? 40.778 8.162 -40.642 1.00 91.94 802 GLU A CA 1
ATOM 5843 C C . GLU A 1 802 ? 39.708 8.619 -39.644 1.00 91.94 802 GLU A C 1
ATOM 5845 O O . GLU A 1 802 ? 39.709 9.759 -39.171 1.00 91.94 802 GLU A O 1
ATOM 5850 N N . THR A 1 803 ? 38.791 7.722 -39.296 1.00 91.69 803 THR A N 1
ATOM 5851 C CA . THR A 1 803 ? 37.733 8.017 -38.325 1.00 91.69 803 THR A CA 1
ATOM 5852 C C . THR A 1 803 ? 38.260 7.917 -36.890 1.00 91.69 803 THR A C 1
ATOM 5854 O O . THR A 1 803 ? 38.790 6.883 -36.493 1.00 91.69 803 THR A O 1
ATOM 5857 N N . LEU A 1 804 ? 38.097 8.966 -36.080 1.00 89.94 804 LEU A N 1
ATOM 5858 C CA . LEU A 1 804 ? 38.518 8.982 -34.674 1.00 89.94 804 LEU A CA 1
ATOM 5859 C C . LEU A 1 804 ? 37.470 8.367 -33.734 1.00 89.94 804 LEU A C 1
ATOM 5861 O O . LEU A 1 804 ? 36.270 8.413 -34.022 1.00 89.94 804 LEU A O 1
ATOM 5865 N N . PRO A 1 805 ? 37.899 7.851 -32.567 1.00 88.81 805 PRO A N 1
ATOM 5866 C CA . PRO A 1 805 ? 36.987 7.455 -31.505 1.00 88.81 805 PRO A CA 1
ATOM 5867 C C . PRO A 1 805 ? 36.274 8.672 -30.901 1.00 88.81 805 PRO A C 1
ATOM 5869 O O . PRO A 1 805 ? 36.905 9.637 -30.469 1.00 88.81 805 PRO A O 1
ATOM 5872 N N . PHE A 1 806 ? 34.950 8.597 -30.817 1.00 90.50 806 PHE A N 1
ATOM 5873 C CA . PHE A 1 806 ? 34.071 9.633 -30.296 1.00 90.50 806 PHE A CA 1
ATOM 5874 C C . PHE A 1 806 ? 33.013 9.015 -29.379 1.00 90.50 806 PHE A C 1
ATOM 5876 O O . PHE A 1 806 ? 32.092 8.328 -29.820 1.00 90.50 806 PHE A O 1
ATOM 5883 N N . ALA A 1 807 ? 33.168 9.243 -28.076 1.00 90.69 807 ALA A N 1
ATOM 5884 C CA . ALA A 1 807 ? 32.240 8.782 -27.052 1.00 90.69 807 ALA A CA 1
ATOM 5885 C C . ALA A 1 807 ? 31.130 9.816 -26.840 1.00 90.69 807 ALA A C 1
ATOM 5887 O O . ALA A 1 807 ? 31.405 10.954 -26.464 1.00 90.69 807 ALA A O 1
ATOM 5888 N N . GLN A 1 808 ? 29.872 9.419 -27.035 1.00 90.75 808 GLN A N 1
ATOM 5889 C CA . GLN A 1 808 ? 28.733 10.303 -26.810 1.00 90.75 808 GLN A CA 1
ATOM 5890 C C . GLN A 1 808 ? 27.508 9.511 -26.353 1.00 90.75 808 GLN A C 1
ATOM 5892 O O . GLN A 1 808 ? 27.233 8.425 -26.856 1.00 90.75 808 GLN A O 1
ATOM 5897 N N . LEU A 1 809 ? 26.755 10.071 -25.408 1.00 92.94 809 LEU A N 1
ATOM 5898 C CA . LEU A 1 809 ? 25.501 9.505 -24.922 1.00 92.94 809 LEU A CA 1
ATOM 5899 C C . LEU A 1 809 ? 24.395 10.562 -25.013 1.00 92.94 809 LEU A C 1
ATOM 5901 O O . LEU A 1 809 ? 24.562 11.679 -24.529 1.00 92.94 809 LEU A O 1
ATOM 5905 N N . SER A 1 810 ? 23.251 10.199 -25.582 1.00 92.38 810 SER A N 1
ATOM 5906 C CA . SER A 1 810 ? 22.001 10.947 -25.440 1.00 92.38 810 SER A CA 1
ATOM 5907 C C . SER A 1 810 ? 21.223 10.387 -24.253 1.00 92.38 810 SER A C 1
ATOM 5909 O O . SER A 1 810 ? 21.049 9.174 -24.164 1.00 92.38 810 SER A O 1
ATOM 5911 N N . LEU A 1 811 ? 20.766 11.238 -23.334 1.00 95.06 811 LEU A N 1
ATOM 5912 C CA . LEU A 1 811 ? 20.016 10.824 -22.147 1.00 95.06 811 LEU A CA 1
ATOM 5913 C C . LEU A 1 811 ? 18.620 11.439 -22.174 1.00 95.06 811 LEU A C 1
ATOM 5915 O O . LEU A 1 811 ? 18.464 12.648 -22.322 1.00 95.06 811 LEU A O 1
ATOM 5919 N N . THR A 1 812 ? 17.609 10.608 -21.966 1.00 93.00 812 THR A N 1
ATOM 5920 C CA . THR A 1 812 ? 16.218 11.029 -21.812 1.00 93.00 812 THR A CA 1
ATOM 5921 C C . THR A 1 812 ? 15.653 10.472 -20.515 1.00 93.00 812 THR A C 1
ATOM 5923 O O . THR A 1 812 ? 16.081 9.429 -20.017 1.00 93.00 812 THR A O 1
ATOM 5926 N N . LYS A 1 813 ? 14.688 11.185 -19.945 1.00 92.00 813 LYS A N 1
ATOM 5927 C CA . LYS A 1 813 ? 13.913 10.744 -18.793 1.00 92.00 813 LYS A CA 1
ATOM 5928 C C . LYS A 1 813 ? 12.455 11.005 -19.114 1.00 92.00 813 LYS A C 1
ATOM 5930 O O . LYS A 1 813 ? 12.141 12.069 -19.626 1.00 92.00 813 LYS A O 1
ATOM 5935 N N . THR A 1 814 ? 11.607 10.021 -18.856 1.00 91.50 814 THR A N 1
ATOM 5936 C CA . THR A 1 814 ? 10.171 10.113 -19.124 1.00 91.50 814 THR A CA 1
ATOM 5937 C C . THR A 1 814 ? 9.396 9.562 -17.939 1.00 91.50 814 THR A C 1
ATOM 5939 O O . THR A 1 814 ? 9.693 8.466 -17.463 1.00 91.50 814 THR A O 1
ATOM 5942 N N . ALA A 1 815 ? 8.430 10.311 -17.427 1.00 90.69 815 ALA A N 1
ATOM 5943 C CA . ALA A 1 815 ? 7.428 9.809 -16.506 1.00 90.69 815 ALA A CA 1
ATOM 5944 C C . ALA A 1 815 ? 6.376 9.034 -17.307 1.00 90.69 815 ALA A C 1
ATOM 5946 O O . ALA A 1 815 ? 5.905 9.488 -18.348 1.00 90.69 815 ALA A O 1
ATOM 5947 N N . ASN A 1 816 ? 5.974 7.861 -16.821 1.00 91.25 816 ASN A N 1
ATOM 5948 C CA . ASN A 1 816 ? 4.882 7.099 -17.429 1.00 91.25 816 ASN A CA 1
ATOM 5949 C C . ASN A 1 816 ? 3.541 7.856 -17.381 1.00 91.25 816 ASN A C 1
ATOM 5951 O O . ASN A 1 816 ? 2.631 7.529 -18.142 1.00 91.25 816 ASN A O 1
ATOM 5955 N N . GLN A 1 817 ? 3.411 8.826 -16.471 1.00 89.56 817 GLN A N 1
ATOM 5956 C CA . GLN A 1 817 ? 2.246 9.683 -16.288 1.00 89.56 817 GLN A CA 1
ATOM 5957 C C . GLN A 1 817 ? 2.698 11.087 -15.872 1.00 89.56 817 GLN A C 1
ATOM 5959 O O . GLN A 1 817 ? 3.516 11.234 -14.967 1.00 89.56 817 GLN A O 1
ATOM 5964 N N . THR A 1 818 ? 2.136 12.113 -16.508 1.00 90.75 818 THR A N 1
ATOM 5965 C CA . THR A 1 818 ? 2.406 13.531 -16.211 1.00 90.75 818 THR A CA 1
ATOM 5966 C C . THR A 1 818 ? 1.324 14.168 -15.335 1.00 90.75 818 THR A C 1
ATOM 5968 O O . THR A 1 818 ? 1.512 15.264 -14.810 1.00 90.75 818 THR A O 1
ATOM 5971 N N . GLU A 1 819 ? 0.202 13.473 -15.135 1.00 93.81 819 GLU A N 1
ATOM 5972 C CA . GLU A 1 819 ? -0.911 13.881 -14.281 1.00 93.81 819 GLU A CA 1
ATOM 5973 C C . GLU A 1 819 ? -1.359 12.697 -13.417 1.00 93.81 819 GLU A C 1
ATOM 5975 O O . GLU A 1 819 ? -1.734 11.631 -13.926 1.00 93.81 819 GLU A O 1
ATOM 5980 N N . VAL A 1 820 ? -1.303 12.884 -12.101 1.00 94.19 820 VAL A N 1
ATOM 5981 C CA . VAL A 1 820 ? -1.487 11.812 -11.114 1.00 94.19 820 VAL A CA 1
ATOM 5982 C C . VAL A 1 820 ? -2.235 12.295 -9.888 1.00 94.19 820 VAL A C 1
ATOM 5984 O O . VAL A 1 820 ? -2.221 13.484 -9.591 1.00 94.19 820 VAL A O 1
ATOM 5987 N N . VAL A 1 821 ? -2.867 11.390 -9.149 1.00 93.06 821 VAL A N 1
ATOM 5988 C CA . VAL A 1 821 ? -3.446 11.682 -7.829 1.00 93.06 821 VAL A CA 1
ATOM 5989 C C . VAL A 1 821 ? -2.548 11.148 -6.711 1.00 93.06 821 VAL A C 1
ATOM 5991 O O . VAL A 1 821 ? -1.762 10.222 -6.907 1.00 93.06 821 VAL A O 1
ATOM 5994 N N . GLN A 1 822 ? -2.644 11.739 -5.519 1.00 88.12 822 GLN A N 1
ATOM 5995 C CA . GLN A 1 822 ? -1.858 11.303 -4.361 1.00 88.12 822 GLN A CA 1
ATOM 5996 C C . GLN A 1 822 ? -2.101 9.810 -4.057 1.00 88.12 822 GLN A C 1
ATOM 5998 O O . GLN A 1 822 ? -3.243 9.353 -4.056 1.00 88.12 822 GLN A O 1
ATOM 6003 N N . GLY A 1 823 ? -1.030 9.053 -3.804 1.00 82.56 823 GLY A N 1
ATOM 6004 C CA . GLY A 1 823 ? -1.069 7.601 -3.601 1.00 82.56 823 GLY A CA 1
ATOM 6005 C C . GLY A 1 823 ? -0.905 6.751 -4.869 1.00 82.56 823 GLY A C 1
ATOM 6006 O O . GLY A 1 823 ? -0.636 5.556 -4.747 1.00 82.56 823 GLY A O 1
ATOM 6007 N N . GLU A 1 824 ? -0.998 7.325 -6.076 1.00 87.56 824 GLU A N 1
ATOM 6008 C CA . GLU A 1 824 ? -0.603 6.613 -7.300 1.00 87.56 824 GLU A CA 1
ATOM 6009 C C . GLU A 1 824 ? 0.917 6.401 -7.358 1.00 87.56 824 GLU A C 1
ATOM 6011 O O . GLU A 1 824 ? 1.692 7.075 -6.679 1.00 87.56 824 GLU A O 1
ATOM 6016 N N . THR A 1 825 ? 1.357 5.444 -8.176 1.00 86.56 825 THR A N 1
ATOM 6017 C CA . THR A 1 825 ? 2.782 5.200 -8.432 1.00 86.56 825 THR A CA 1
ATOM 6018 C C . THR A 1 825 ? 3.178 5.772 -9.789 1.00 86.56 825 THR A C 1
ATOM 6020 O O . THR A 1 825 ? 2.640 5.357 -10.816 1.00 86.56 825 THR A O 1
ATOM 6023 N N . VAL A 1 826 ? 4.160 6.674 -9.800 1.00 86.62 826 VAL A N 1
ATOM 6024 C CA . VAL A 1 826 ? 4.802 7.173 -11.024 1.00 86.62 826 VAL A CA 1
ATOM 6025 C C . VAL A 1 826 ? 6.089 6.400 -11.261 1.00 86.62 826 VAL A C 1
ATOM 6027 O O . VAL A 1 826 ? 6.896 6.220 -10.349 1.00 86.62 826 VAL A O 1
ATOM 6030 N N . ILE A 1 827 ? 6.292 5.958 -12.499 1.00 86.69 827 ILE A N 1
ATOM 6031 C CA . ILE A 1 827 ? 7.498 5.278 -12.964 1.00 86.69 827 ILE A CA 1
ATOM 6032 C C . ILE A 1 827 ? 8.228 6.219 -13.918 1.00 86.69 827 ILE A C 1
ATOM 6034 O O . ILE A 1 827 ? 7.716 6.564 -14.979 1.00 86.69 827 ILE A O 1
ATOM 6038 N N . PHE A 1 828 ? 9.449 6.594 -13.559 1.00 85.69 828 PHE A N 1
ATOM 6039 C CA . PHE A 1 828 ? 10.376 7.284 -14.439 1.00 85.69 828 PHE A CA 1
ATOM 6040 C C . PHE A 1 828 ? 11.230 6.268 -15.191 1.00 85.69 828 PHE A C 1
ATOM 6042 O O . PHE A 1 828 ? 11.969 5.497 -14.577 1.00 85.69 828 PHE A O 1
ATOM 6049 N N . ASN A 1 829 ? 11.170 6.305 -16.516 1.00 88.50 829 ASN A N 1
ATOM 6050 C CA . ASN A 1 829 ? 12.071 5.589 -17.401 1.00 88.50 829 ASN A CA 1
ATOM 6051 C C . ASN A 1 829 ? 13.224 6.517 -17.810 1.00 88.50 829 ASN A C 1
ATOM 6053 O O . ASN A 1 829 ? 13.013 7.511 -18.508 1.00 88.50 829 ASN A O 1
ATOM 6057 N N . VAL A 1 830 ? 14.438 6.201 -17.362 1.00 88.56 830 VAL A N 1
ATOM 6058 C CA . VAL A 1 830 ? 15.675 6.879 -17.763 1.00 88.56 830 VAL A CA 1
ATOM 6059 C C . VAL A 1 830 ? 16.318 6.057 -18.861 1.00 88.56 830 VAL A C 1
ATOM 6061 O O . VAL A 1 830 ? 16.676 4.909 -18.635 1.00 88.56 830 VAL A O 1
ATOM 6064 N N . THR A 1 831 ? 16.460 6.640 -20.043 1.00 88.88 831 THR A N 1
ATOM 6065 C CA . THR A 1 831 ? 16.912 5.953 -21.249 1.00 88.88 831 THR A CA 1
ATOM 6066 C C . THR A 1 831 ? 18.133 6.664 -21.815 1.00 88.88 831 THR A C 1
ATOM 6068 O O . THR A 1 831 ? 18.054 7.836 -22.185 1.00 88.88 831 THR A O 1
ATOM 6071 N N . GLY A 1 832 ? 19.266 5.965 -21.866 1.00 88.94 832 GLY A N 1
ATOM 6072 C CA . GLY A 1 832 ? 20.497 6.447 -22.485 1.00 88.94 832 GLY A CA 1
ATOM 6073 C C . GLY A 1 832 ? 20.788 5.709 -23.785 1.00 88.94 832 GLY A C 1
ATOM 6074 O O . GLY A 1 832 ? 20.824 4.481 -23.796 1.00 88.94 832 GLY A O 1
ATOM 6075 N N . GLN A 1 833 ? 21.020 6.451 -24.862 1.00 91.12 833 GLN A N 1
ATOM 6076 C CA . GLN A 1 833 ? 21.446 5.926 -26.155 1.00 91.12 833 GLN A CA 1
ATOM 6077 C C . GLN A 1 833 ? 22.901 6.296 -26.408 1.00 91.12 833 GLN A C 1
ATOM 6079 O O . GLN A 1 833 ? 23.249 7.475 -26.343 1.00 91.12 833 GLN A O 1
ATOM 6084 N N . ASN A 1 834 ? 23.747 5.320 -26.732 1.00 88.56 834 ASN A N 1
ATOM 6085 C CA . ASN A 1 834 ? 25.097 5.614 -27.203 1.00 88.56 834 ASN A CA 1
ATOM 6086 C C . ASN A 1 834 ? 25.019 6.163 -28.634 1.00 88.56 834 ASN A C 1
ATOM 6088 O O . ASN A 1 834 ? 24.724 5.422 -29.570 1.00 88.56 834 ASN A O 1
ATOM 6092 N N . THR A 1 835 ? 25.250 7.464 -28.795 1.00 86.62 835 THR A N 1
ATOM 6093 C CA . THR A 1 835 ? 25.245 8.153 -30.095 1.00 86.62 835 THR A CA 1
ATOM 6094 C C . THR A 1 835 ? 26.653 8.365 -30.650 1.00 86.62 835 THR A C 1
ATOM 6096 O O . THR A 1 835 ? 26.799 8.959 -31.713 1.00 86.62 835 THR A O 1
ATOM 6099 N N . GLY A 1 836 ? 27.684 7.921 -29.927 1.00 85.44 836 GLY A N 1
ATOM 6100 C CA . GLY A 1 836 ? 29.065 7.921 -30.397 1.00 85.44 836 GLY A CA 1
ATOM 6101 C C . GLY A 1 836 ? 29.363 6.745 -31.327 1.00 85.44 836 GLY A C 1
ATOM 6102 O O . GLY A 1 836 ? 28.470 5.989 -31.692 1.00 85.44 836 GLY A O 1
ATOM 6103 N N . ASN A 1 837 ? 30.636 6.554 -31.674 1.00 85.94 837 ASN A N 1
ATOM 6104 C CA . ASN A 1 837 ? 31.123 5.399 -32.447 1.00 85.94 837 ASN A CA 1
ATOM 6105 C C . ASN A 1 837 ? 32.070 4.486 -31.658 1.00 85.94 837 ASN A C 1
ATOM 6107 O O . ASN A 1 837 ? 32.730 3.627 -32.229 1.00 85.94 837 ASN A O 1
ATOM 6111 N N . VAL A 1 838 ? 32.154 4.652 -30.341 1.00 87.75 838 VAL A N 1
ATOM 6112 C CA . VAL A 1 838 ? 32.884 3.723 -29.474 1.00 87.75 838 VAL A CA 1
ATOM 6113 C C . VAL A 1 838 ? 31.952 3.070 -28.479 1.00 87.75 838 VAL A C 1
ATOM 6115 O O . VAL A 1 838 ? 30.940 3.640 -28.071 1.00 87.75 838 VAL A O 1
ATOM 6118 N N . LEU A 1 839 ? 32.334 1.876 -28.038 1.00 85.69 839 LEU A N 1
ATOM 6119 C CA . LEU A 1 839 ? 31.724 1.246 -26.883 1.00 85.69 839 LEU A CA 1
ATOM 6120 C C . LEU A 1 839 ? 31.872 2.149 -25.650 1.00 85.69 839 LEU A C 1
ATOM 6122 O O . LEU A 1 839 ? 32.980 2.565 -25.305 1.00 85.69 839 LEU A O 1
ATOM 6126 N N . LEU A 1 840 ? 30.758 2.407 -24.971 1.00 87.69 840 LEU A N 1
ATOM 6127 C CA . LEU A 1 840 ? 30.765 3.064 -23.671 1.00 87.69 840 LEU A CA 1
ATOM 6128 C C . LEU A 1 840 ? 30.772 2.012 -22.567 1.00 87.69 840 LEU A C 1
ATOM 6130 O O . LEU A 1 840 ? 30.019 1.041 -22.626 1.00 87.69 840 LEU A O 1
ATOM 6134 N N . GLU A 1 841 ? 31.598 2.211 -21.551 1.00 88.12 841 GLU A N 1
ATOM 6135 C CA . GLU A 1 841 ? 31.729 1.309 -20.415 1.00 88.12 841 GLU A CA 1
ATOM 6136 C C . GLU A 1 841 ? 31.439 2.040 -19.103 1.00 88.12 841 GLU A C 1
ATOM 6138 O O . GLU A 1 841 ? 31.651 3.249 -18.974 1.00 88.12 841 GLU A O 1
ATOM 6143 N N . ASN A 1 842 ? 30.951 1.286 -18.117 1.00 88.12 842 ASN A N 1
ATOM 6144 C CA . ASN A 1 842 ? 30.713 1.753 -16.749 1.00 88.12 842 ASN A CA 1
ATOM 6145 C C . ASN A 1 842 ? 29.883 3.047 -16.666 1.00 88.12 842 ASN A C 1
ATOM 6147 O O . ASN A 1 842 ? 30.232 3.979 -15.939 1.00 88.12 842 ASN A O 1
ATOM 6151 N N . ILE A 1 843 ? 28.784 3.122 -17.418 1.00 91.56 843 ILE A N 1
ATOM 6152 C CA . ILE A 1 843 ? 27.892 4.282 -17.384 1.00 91.56 843 ILE A CA 1
ATOM 6153 C C . ILE A 1 843 ? 27.011 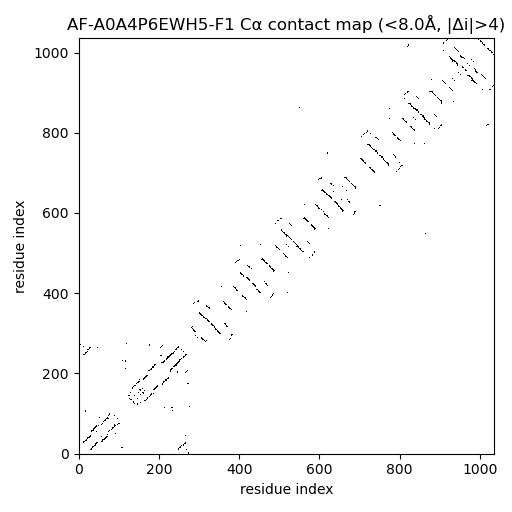4.180 -16.145 1.00 91.56 843 ILE A C 1
ATOM 6155 O O . ILE A 1 843 ? 26.151 3.307 -16.054 1.00 91.56 843 ILE A O 1
ATOM 6159 N N . GLN A 1 844 ? 27.204 5.084 -15.197 1.00 91.75 844 GLN A N 1
ATOM 6160 C CA . GLN A 1 844 ? 26.401 5.158 -13.986 1.00 91.75 844 GLN A CA 1
ATOM 6161 C C . GLN A 1 844 ? 25.215 6.092 -14.215 1.00 91.75 844 GLN A C 1
ATOM 6163 O O . GLN A 1 844 ? 25.392 7.291 -14.427 1.00 91.75 844 GLN A O 1
ATOM 6168 N N . PHE A 1 845 ? 24.004 5.547 -14.184 1.00 91.50 845 PHE A N 1
ATOM 6169 C CA . PHE A 1 845 ? 22.772 6.318 -14.089 1.00 91.50 845 PHE A CA 1
ATOM 6170 C C . PHE A 1 845 ? 22.472 6.571 -12.614 1.00 91.50 845 PHE A C 1
ATOM 6172 O O . PHE A 1 845 ? 22.316 5.626 -11.846 1.00 91.50 845 PHE A O 1
ATOM 6179 N N . THR A 1 846 ? 22.354 7.837 -12.234 1.00 89.06 846 THR A N 1
ATOM 6180 C CA . THR A 1 846 ? 22.033 8.282 -10.875 1.00 89.06 846 THR A CA 1
ATOM 6181 C C . THR A 1 846 ? 20.759 9.109 -10.904 1.00 89.06 846 THR A C 1
ATOM 6183 O O . THR A 1 846 ? 20.644 10.057 -11.681 1.00 89.06 846 THR A O 1
ATOM 6186 N N . ASP A 1 847 ? 19.817 8.786 -10.026 1.00 88.81 847 ASP A N 1
ATOM 6187 C CA . ASP A 1 847 ? 18.633 9.596 -9.758 1.00 88.81 847 ASP A CA 1
ATOM 6188 C C . ASP A 1 847 ? 18.717 10.140 -8.327 1.00 88.81 847 ASP A C 1
ATOM 6190 O O . ASP A 1 847 ? 18.651 9.390 -7.347 1.00 88.81 847 ASP A O 1
ATOM 6194 N N . VAL A 1 848 ? 18.920 11.455 -8.211 1.00 77.50 848 VAL A N 1
ATOM 6195 C CA . VAL A 1 848 ? 19.189 12.115 -6.924 1.00 77.50 848 VAL A CA 1
ATOM 6196 C C . VAL A 1 848 ? 17.953 12.211 -6.037 1.00 77.50 848 VAL A C 1
ATOM 6198 O O . VAL A 1 848 ? 18.097 12.182 -4.817 1.00 77.50 848 VAL A O 1
ATOM 6201 N N . ALA A 1 849 ? 16.752 12.297 -6.618 1.00 78.75 849 ALA A N 1
ATOM 6202 C CA . ALA A 1 849 ? 15.514 12.399 -5.848 1.00 78.75 849 ALA A CA 1
ATOM 6203 C C . ALA A 1 849 ? 15.206 11.082 -5.125 1.00 78.75 849 ALA A C 1
ATOM 6205 O O . ALA A 1 849 ? 14.657 11.088 -4.025 1.00 78.75 849 ALA A O 1
ATOM 6206 N N . PHE A 1 850 ? 15.614 9.957 -5.718 1.00 80.75 850 PHE A N 1
ATOM 6207 C CA . PHE A 1 850 ? 15.363 8.623 -5.177 1.00 80.75 850 PHE A CA 1
ATOM 6208 C C . PHE A 1 850 ? 16.586 7.954 -4.543 1.00 80.75 850 PHE A C 1
ATOM 6210 O O . PHE A 1 850 ? 16.452 6.841 -4.037 1.00 80.75 850 PHE A O 1
ATOM 6217 N N . GLN A 1 851 ? 17.758 8.601 -4.567 1.00 80.12 851 GLN A N 1
ATOM 6218 C CA . GLN A 1 851 ? 19.038 8.031 -4.113 1.00 80.12 851 GLN A CA 1
ATOM 6219 C C . GLN A 1 851 ? 19.322 6.649 -4.725 1.00 80.12 851 GLN A C 1
ATOM 6221 O O . GLN A 1 851 ? 19.813 5.740 -4.055 1.00 80.12 851 GLN A O 1
ATOM 6226 N N . ARG A 1 852 ? 18.966 6.468 -6.001 1.00 80.00 852 ARG A N 1
ATOM 6227 C CA . ARG A 1 852 ? 19.148 5.202 -6.716 1.00 80.00 852 ARG A CA 1
ATOM 6228 C C . ARG A 1 852 ? 20.198 5.335 -7.797 1.00 80.00 852 ARG A C 1
ATOM 6230 O O . ARG A 1 852 ? 20.298 6.361 -8.469 1.00 80.00 852 ARG A O 1
ATOM 6237 N N . GLU A 1 853 ? 20.927 4.245 -7.986 1.00 84.56 853 GLU A N 1
ATOM 6238 C CA . GLU A 1 853 ? 21.983 4.141 -8.979 1.00 84.56 853 GLU A CA 1
ATOM 6239 C C . GLU A 1 853 ? 21.862 2.829 -9.753 1.00 84.56 853 GLU A C 1
ATOM 6241 O O . GLU A 1 853 ? 21.437 1.803 -9.219 1.00 84.56 853 GLU A O 1
ATOM 6246 N N . SER A 1 854 ? 22.223 2.870 -11.029 1.00 82.44 854 SER A N 1
ATOM 6247 C CA . SER A 1 854 ? 22.316 1.710 -11.910 1.00 82.44 854 SER A CA 1
ATOM 6248 C C . SER A 1 854 ? 23.564 1.857 -12.770 1.00 82.44 854 SER A C 1
ATOM 6250 O O . SER A 1 854 ? 23.866 2.957 -13.224 1.00 82.44 854 SER A O 1
ATOM 6252 N N . ILE A 1 855 ? 24.312 0.774 -12.978 1.00 84.62 855 ILE A N 1
ATOM 6253 C CA . ILE A 1 855 ? 25.536 0.796 -13.784 1.00 84.62 855 ILE A CA 1
ATOM 6254 C C . ILE A 1 855 ? 25.315 -0.036 -15.039 1.00 84.62 855 ILE A C 1
ATOM 6256 O O . ILE A 1 855 ? 25.124 -1.251 -14.969 1.00 84.62 855 ILE A O 1
ATOM 6260 N N . ILE A 1 856 ? 25.405 0.616 -16.193 1.00 85.25 856 ILE A N 1
ATOM 6261 C CA . ILE A 1 856 ? 25.461 -0.033 -17.495 1.00 85.25 856 ILE A CA 1
ATOM 6262 C C . ILE A 1 856 ? 26.926 -0.340 -17.787 1.00 85.25 856 ILE A C 1
ATOM 6264 O O . ILE A 1 856 ? 27.714 0.539 -18.136 1.00 85.25 856 ILE A O 1
ATOM 6268 N N . GLN A 1 857 ? 27.292 -1.607 -17.602 1.00 82.50 857 GLN A N 1
ATOM 6269 C CA . GLN A 1 857 ? 28.676 -2.070 -17.723 1.00 82.50 857 GLN A CA 1
ATOM 6270 C C . GLN A 1 857 ? 29.243 -1.822 -19.121 1.00 82.50 857 GLN A C 1
ATOM 6272 O O . GLN A 1 857 ? 30.384 -1.389 -19.246 1.00 82.50 857 GLN A O 1
ATOM 6277 N N . ARG A 1 858 ? 28.446 -2.078 -20.164 1.00 81.62 858 ARG A N 1
ATOM 6278 C CA . ARG A 1 858 ? 28.823 -1.906 -21.571 1.00 81.62 858 ARG A CA 1
ATOM 6279 C C . ARG A 1 858 ? 27.600 -1.477 -22.381 1.00 81.62 858 ARG A C 1
ATOM 6281 O O . ARG A 1 858 ? 26.558 -2.120 -22.285 1.00 81.62 858 ARG A O 1
ATOM 6288 N N . LEU A 1 859 ? 27.730 -0.426 -23.184 1.00 81.56 859 LEU A N 1
ATOM 6289 C CA . LEU A 1 859 ? 26.693 0.073 -24.085 1.00 81.56 859 LEU A CA 1
ATOM 6290 C C . LEU A 1 859 ? 27.278 0.255 -25.487 1.00 81.56 859 LEU A C 1
ATOM 6292 O O . LEU A 1 859 ? 28.026 1.201 -25.751 1.00 81.56 859 LEU A O 1
ATOM 6296 N N . SER A 1 860 ? 26.977 -0.700 -26.367 1.00 83.56 860 SER A N 1
ATOM 6297 C CA . SER A 1 860 ? 27.412 -0.700 -27.768 1.00 83.56 860 SER A CA 1
ATOM 6298 C C . SER A 1 860 ? 26.921 0.536 -28.525 1.00 83.56 860 SER A C 1
ATOM 6300 O O . SER A 1 860 ? 25.953 1.181 -28.134 1.00 83.56 860 SER A O 1
ATOM 6302 N N . VAL A 1 861 ? 27.604 0.864 -29.618 1.00 79.50 861 VAL A N 1
ATOM 6303 C CA . VAL A 1 861 ? 27.238 1.973 -30.507 1.00 79.50 861 VAL A CA 1
ATOM 6304 C C . VAL A 1 861 ? 25.797 1.820 -30.992 1.00 79.50 861 VAL A C 1
ATOM 6306 O O . VAL A 1 861 ? 25.362 0.723 -31.333 1.00 79.50 861 VAL A O 1
ATOM 6309 N N . GLY A 1 862 ? 25.034 2.913 -30.968 1.00 72.94 862 GLY A N 1
ATOM 6310 C CA . GLY A 1 862 ? 23.650 2.965 -31.436 1.00 72.94 862 GLY A CA 1
ATOM 6311 C C . GLY A 1 862 ? 22.622 2.276 -30.534 1.00 72.94 862 GLY A C 1
ATOM 6312 O O . GLY A 1 862 ? 21.423 2.453 -30.769 1.00 72.94 862 GLY A O 1
ATOM 6313 N N . THR A 1 863 ? 23.042 1.527 -29.506 1.00 76.44 863 THR A N 1
ATOM 6314 C CA . THR A 1 863 ? 22.121 0.825 -28.606 1.00 76.44 863 THR A CA 1
ATOM 6315 C C . THR A 1 863 ? 21.641 1.711 -27.464 1.00 76.44 863 THR A C 1
ATOM 6317 O O . THR A 1 863 ? 22.212 2.758 -27.144 1.00 76.44 863 THR A O 1
ATOM 6320 N N . ILE A 1 864 ? 20.537 1.275 -26.862 1.00 82.62 864 ILE A N 1
ATOM 6321 C CA . ILE A 1 864 ? 19.852 1.958 -25.776 1.00 82.62 864 ILE A CA 1
ATOM 6322 C C . ILE A 1 864 ? 19.923 1.090 -24.520 1.00 82.62 864 ILE A C 1
ATOM 6324 O O . ILE A 1 864 ? 19.712 -0.120 -24.585 1.00 82.62 864 ILE A O 1
ATOM 6328 N N . ALA A 1 865 ? 20.166 1.719 -23.374 1.00 80.12 865 ALA A N 1
ATOM 6329 C CA . ALA A 1 865 ? 19.928 1.134 -22.064 1.00 80.12 865 ALA A CA 1
ATOM 6330 C C . ALA A 1 865 ? 18.902 1.967 -21.299 1.00 80.12 865 ALA A C 1
ATOM 6332 O O . ALA A 1 865 ? 18.925 3.199 -21.345 1.00 80.12 865 ALA A O 1
ATOM 6333 N N . SER A 1 866 ? 18.032 1.281 -20.562 1.00 83.00 866 SER A N 1
ATOM 6334 C CA . SER A 1 866 ? 17.000 1.908 -19.744 1.00 83.00 866 SER A CA 1
ATOM 6335 C C . SER A 1 866 ? 17.094 1.444 -18.295 1.00 83.00 866 SER A C 1
ATOM 6337 O O . SER A 1 866 ? 17.342 0.270 -18.020 1.00 83.00 866 SER A O 1
ATOM 6339 N N . SER A 1 867 ? 16.837 2.362 -17.369 1.00 81.69 867 SER A N 1
ATOM 6340 C CA . SER A 1 867 ? 16.636 2.084 -15.948 1.00 81.69 867 SER A CA 1
ATOM 6341 C C . SER A 1 867 ? 15.311 2.690 -15.504 1.00 81.69 867 SER A C 1
ATOM 6343 O O . SER A 1 867 ? 14.970 3.811 -15.884 1.00 81.69 867 SER A O 1
ATOM 6345 N N . PHE A 1 868 ? 14.576 1.961 -14.667 1.00 80.25 868 PHE A N 1
ATOM 6346 C CA . PHE A 1 868 ? 13.284 2.401 -14.153 1.00 80.25 868 PHE A CA 1
ATOM 6347 C C . PHE A 1 868 ? 13.383 2.753 -12.673 1.00 80.25 868 PHE A C 1
ATOM 6349 O O . PHE A 1 868 ? 13.952 2.006 -11.875 1.00 80.25 868 PHE A O 1
ATOM 6356 N N . PHE A 1 869 ? 12.774 3.873 -12.303 1.00 79.44 869 PHE A N 1
ATOM 6357 C CA . PHE A 1 869 ? 12.670 4.324 -10.922 1.00 79.44 869 PHE A CA 1
ATOM 6358 C C . PHE A 1 869 ? 11.213 4.653 -10.624 1.00 79.44 869 PHE A C 1
ATOM 6360 O O . PHE A 1 869 ? 10.609 5.451 -11.334 1.00 79.44 869 PHE A O 1
ATOM 6367 N N . SER A 1 870 ? 10.639 4.038 -9.596 1.00 81.69 870 SER A N 1
ATOM 6368 C CA . SER A 1 870 ? 9.247 4.265 -9.206 1.00 81.69 870 SER A CA 1
ATOM 6369 C C . SER A 1 870 ? 9.152 5.000 -7.875 1.00 81.69 870 SER A C 1
ATOM 6371 O O . SER A 1 870 ? 9.933 4.720 -6.965 1.00 81.69 870 SER A O 1
ATOM 6373 N N . THR A 1 871 ? 8.149 5.862 -7.734 1.00 85.62 871 THR A N 1
ATOM 6374 C CA . THR A 1 871 ? 7.787 6.501 -6.465 1.00 85.62 871 THR A CA 1
ATOM 6375 C C . THR A 1 871 ? 6.278 6.531 -6.280 1.00 85.62 871 THR A C 1
ATOM 6377 O O . THR A 1 871 ? 5.536 6.625 -7.257 1.00 85.62 871 THR A O 1
ATOM 6380 N N . VAL A 1 872 ? 5.829 6.467 -5.027 1.00 89.12 872 VAL A N 1
ATOM 6381 C CA . VAL A 1 872 ? 4.434 6.739 -4.666 1.00 89.12 872 VAL A CA 1
ATOM 6382 C C . VAL A 1 872 ? 4.283 8.246 -4.486 1.00 89.12 872 VAL A C 1
ATOM 6384 O O . VAL A 1 872 ? 5.092 8.871 -3.803 1.00 89.12 872 VAL A O 1
ATOM 6387 N N . VAL A 1 873 ? 3.258 8.828 -5.101 1.00 90.62 873 VAL A N 1
ATOM 6388 C CA . VAL A 1 873 ? 2.978 10.266 -5.052 1.00 90.62 873 VAL A CA 1
ATOM 6389 C C . VAL A 1 873 ? 2.570 10.644 -3.632 1.00 90.62 873 VAL A C 1
ATOM 6391 O O . VAL A 1 873 ? 1.528 10.207 -3.138 1.00 90.62 873 VAL A O 1
ATOM 6394 N N . THR A 1 874 ? 3.384 11.467 -2.974 1.00 90.00 874 THR A N 1
ATOM 6395 C CA . THR A 1 874 ? 3.128 11.944 -1.601 1.00 90.00 874 THR A CA 1
ATOM 6396 C C . THR A 1 874 ? 2.969 13.455 -1.527 1.00 90.00 874 THR A C 1
ATOM 6398 O O . THR A 1 874 ? 2.471 13.968 -0.523 1.00 90.00 874 THR A O 1
ATOM 6401 N N . GLU A 1 875 ? 3.339 14.162 -2.592 1.00 92.62 875 GLU A N 1
ATOM 6402 C CA . GLU A 1 875 ? 3.277 15.609 -2.675 1.00 92.62 875 GLU A CA 1
ATOM 6403 C C . GLU A 1 875 ? 1.827 16.107 -2.599 1.00 92.62 875 GLU A C 1
ATOM 6405 O O . GLU A 1 875 ? 0.865 15.404 -2.919 1.00 92.62 875 GLU A O 1
ATOM 6410 N N . THR A 1 876 ? 1.651 17.344 -2.141 1.00 92.00 876 THR A N 1
ATOM 6411 C CA . THR A 1 876 ? 0.319 17.934 -1.985 1.00 92.00 876 THR A CA 1
ATOM 6412 C C . THR A 1 876 ? -0.318 18.238 -3.346 1.00 92.00 876 THR A C 1
ATOM 6414 O O . THR A 1 876 ? 0.392 18.698 -4.248 1.00 92.00 876 THR A O 1
ATOM 6417 N N . PRO A 1 877 ? -1.647 18.085 -3.498 1.00 94.12 877 PRO A N 1
ATOM 6418 C CA . PRO A 1 877 ? -2.359 18.519 -4.699 1.00 94.12 877 PRO A CA 1
ATOM 6419 C C . PRO A 1 877 ? -2.025 19.958 -5.121 1.00 94.12 877 PRO A C 1
ATOM 6421 O O . PRO A 1 877 ? -1.937 20.855 -4.282 1.00 94.12 877 PRO A O 1
ATOM 6424 N N . GLY A 1 878 ? -1.842 20.172 -6.425 1.00 90.50 878 GLY A N 1
ATOM 6425 C CA . GLY A 1 878 ? -1.420 21.438 -7.031 1.00 90.50 878 GLY A CA 1
ATOM 6426 C C . GLY A 1 878 ? 0.095 21.601 -7.201 1.00 90.50 878 GLY A C 1
ATOM 6427 O O . GLY A 1 878 ? 0.534 22.598 -7.771 1.00 90.50 878 GLY A O 1
ATOM 6428 N N . THR A 1 879 ? 0.906 20.651 -6.726 1.00 93.69 879 THR A N 1
ATOM 6429 C CA . THR A 1 879 ? 2.367 20.686 -6.902 1.00 93.69 879 THR A CA 1
ATOM 6430 C C . THR A 1 879 ? 2.803 20.047 -8.219 1.00 93.69 879 THR A C 1
ATOM 6432 O O . THR A 1 879 ? 2.164 19.123 -8.725 1.00 93.69 879 THR A O 1
ATOM 6435 N N . VAL A 1 880 ? 3.920 20.541 -8.759 1.00 93.81 880 VAL A N 1
ATOM 6436 C CA . VAL A 1 880 ? 4.644 19.917 -9.871 1.00 93.81 880 VAL A CA 1
ATOM 6437 C C . VAL A 1 880 ? 5.918 19.308 -9.302 1.00 93.81 880 VAL A C 1
ATOM 6439 O O . VAL A 1 880 ? 6.797 20.033 -8.832 1.00 93.81 880 VAL A O 1
ATOM 6442 N N . PHE A 1 881 ? 6.018 17.983 -9.332 1.00 92.62 881 PHE A N 1
ATOM 6443 C CA . PHE A 1 881 ? 7.226 17.271 -8.940 1.00 92.62 881 PHE A CA 1
ATOM 6444 C C . PHE A 1 881 ? 8.124 17.109 -10.163 1.00 92.62 881 PHE A C 1
ATOM 6446 O O . PHE A 1 881 ? 7.720 16.498 -11.149 1.00 92.62 881 PHE A O 1
ATOM 6453 N N . SER A 1 882 ? 9.336 17.661 -10.108 1.00 90.88 882 SER A N 1
ATOM 6454 C CA . SER A 1 882 ? 10.342 17.518 -11.162 1.00 90.88 882 SER A CA 1
ATOM 6455 C C . SER A 1 882 ? 11.446 16.588 -10.695 1.00 90.88 882 SER A C 1
ATOM 6457 O O . SER A 1 882 ? 12.049 16.811 -9.644 1.00 90.88 882 SER A O 1
ATOM 6459 N N . ASN A 1 883 ? 11.728 15.563 -11.489 1.00 90.75 883 ASN A N 1
ATOM 6460 C CA . ASN A 1 883 ? 12.762 14.596 -11.195 1.00 90.75 883 ASN A CA 1
ATOM 6461 C C . ASN A 1 883 ? 13.896 14.687 -12.213 1.00 90.75 883 ASN A C 1
ATOM 6463 O O . ASN A 1 883 ? 13.658 14.632 -13.415 1.00 90.75 883 ASN A O 1
ATOM 6467 N N . THR A 1 884 ? 15.136 14.748 -11.732 1.00 91.50 884 THR A N 1
ATOM 6468 C CA . THR A 1 884 ? 16.340 14.808 -12.566 1.00 91.50 884 THR A CA 1
ATOM 6469 C C . THR A 1 884 ? 17.176 13.547 -12.379 1.00 91.50 884 THR A C 1
ATOM 6471 O O . THR A 1 884 ? 17.590 13.224 -11.268 1.00 91.50 884 THR A O 1
ATOM 6474 N N . ALA A 1 885 ? 17.482 12.867 -13.481 1.00 91.75 885 ALA A N 1
ATOM 6475 C CA . ALA A 1 885 ? 18.493 11.820 -13.537 1.00 91.75 885 ALA A CA 1
ATOM 6476 C C . ALA A 1 885 ? 19.763 12.334 -14.218 1.00 91.75 885 ALA A C 1
ATOM 6478 O O . ALA A 1 885 ? 19.728 13.268 -15.022 1.00 91.75 885 ALA A O 1
ATOM 6479 N N . SER A 1 886 ? 20.886 11.694 -13.922 1.00 92.56 886 SER A N 1
ATOM 6480 C CA . SER A 1 886 ? 22.153 11.928 -14.596 1.00 92.56 886 SER A CA 1
ATOM 6481 C C . SER A 1 886 ? 22.807 10.633 -15.041 1.00 92.56 886 SER A C 1
ATOM 6483 O O . SER A 1 886 ? 22.668 9.627 -14.357 1.00 92.56 886 SER A O 1
ATOM 6485 N N . ALA A 1 887 ? 23.556 10.678 -16.136 1.00 93.62 887 ALA A N 1
ATOM 6486 C CA . ALA A 1 887 ? 24.437 9.608 -16.576 1.00 93.62 887 ALA A CA 1
ATOM 6487 C C . ALA A 1 887 ? 25.887 10.094 -16.523 1.00 93.62 887 ALA A C 1
ATOM 6489 O O . ALA A 1 887 ? 26.184 11.189 -17.010 1.00 93.62 887 ALA A O 1
ATOM 6490 N N . THR A 1 888 ? 26.775 9.298 -15.931 1.00 93.19 888 THR A N 1
ATOM 6491 C CA . THR A 1 888 ? 28.199 9.622 -15.799 1.00 93.19 888 THR A CA 1
ATOM 6492 C C . THR A 1 888 ? 29.100 8.457 -16.168 1.00 93.19 888 THR A C 1
ATOM 6494 O O . THR A 1 888 ? 28.879 7.340 -15.712 1.00 93.19 888 THR A O 1
ATOM 6497 N N . SER A 1 889 ? 30.164 8.729 -16.923 1.00 93.50 889 SER A N 1
ATOM 6498 C CA . SER A 1 889 ? 31.332 7.844 -17.029 1.00 93.50 889 SER A CA 1
ATOM 6499 C C . SER A 1 889 ? 32.599 8.658 -17.314 1.00 93.50 889 SER A C 1
ATOM 6501 O O . SER A 1 889 ? 32.535 9.857 -17.602 1.00 93.50 889 SER A O 1
ATOM 6503 N N . ASN A 1 890 ? 33.762 8.009 -17.256 1.00 89.50 890 ASN A N 1
ATOM 6504 C CA . ASN A 1 890 ? 35.040 8.607 -17.656 1.00 89.50 890 ASN A CA 1
ATOM 6505 C C . ASN A 1 890 ? 35.090 8.994 -19.148 1.00 89.50 890 ASN A C 1
ATOM 6507 O O . ASN A 1 890 ? 35.887 9.853 -19.514 1.00 89.50 890 ASN A O 1
ATOM 6511 N N . GLN A 1 891 ? 34.256 8.380 -19.993 1.00 92.25 891 GLN A N 1
ATOM 6512 C CA . GLN A 1 891 ? 34.234 8.612 -21.439 1.00 92.25 891 GLN A CA 1
ATOM 6513 C C . GLN A 1 891 ? 33.320 9.773 -21.859 1.00 92.25 891 GLN A C 1
ATOM 6515 O O . GLN A 1 891 ? 33.620 10.431 -22.848 1.00 92.25 891 GLN A O 1
ATOM 6520 N N . ILE A 1 892 ? 32.221 10.033 -21.138 1.00 91.62 892 ILE A N 1
ATOM 6521 C CA . ILE A 1 892 ? 31.190 11.015 -21.550 1.00 91.62 892 ILE A CA 1
ATOM 6522 C C . ILE A 1 892 ? 31.017 12.203 -20.589 1.00 91.62 892 ILE A C 1
ATOM 6524 O O . ILE A 1 892 ? 30.264 13.127 -20.889 1.00 91.62 892 ILE A O 1
ATOM 6528 N N . GLY A 1 893 ? 31.677 12.205 -19.426 1.00 89.88 893 GLY A N 1
ATOM 6529 C CA . GLY A 1 893 ? 31.415 13.208 -18.386 1.00 89.88 893 GLY A CA 1
ATOM 6530 C C . GLY A 1 893 ? 30.017 13.049 -17.772 1.00 89.88 893 GLY A C 1
ATOM 6531 O O . GLY A 1 893 ? 29.491 11.941 -17.745 1.00 89.88 893 GLY A O 1
ATOM 6532 N N . LYS A 1 894 ? 29.420 14.130 -17.243 1.00 92.94 894 LYS A N 1
ATOM 6533 C CA . LYS A 1 894 ? 28.069 14.124 -16.642 1.00 92.94 894 LYS A CA 1
ATOM 6534 C C . LYS A 1 894 ? 27.031 14.707 -17.593 1.00 92.94 894 LYS A C 1
ATOM 6536 O O . LYS A 1 894 ? 27.137 15.866 -17.981 1.00 92.94 894 LYS A O 1
ATOM 6541 N N . ILE A 1 895 ? 25.980 13.941 -17.860 1.00 94.62 895 ILE A N 1
ATOM 6542 C CA . ILE A 1 895 ? 24.815 14.343 -18.657 1.00 94.62 895 ILE A CA 1
ATOM 6543 C C . ILE A 1 895 ? 23.578 14.264 -17.766 1.00 94.62 895 ILE A C 1
ATOM 6545 O O . ILE A 1 895 ? 23.524 13.407 -16.888 1.00 94.62 895 ILE A O 1
ATOM 6549 N N . ILE A 1 896 ? 22.601 15.154 -17.948 1.00 94.12 896 ILE A N 1
ATOM 6550 C CA . ILE A 1 896 ? 21.374 15.194 -17.141 1.00 94.12 896 ILE A CA 1
ATOM 6551 C C . ILE A 1 896 ? 20.127 15.166 -18.021 1.00 94.12 896 ILE A C 1
ATOM 6553 O O . ILE A 1 896 ? 20.130 15.707 -19.123 1.00 94.12 896 ILE A O 1
ATOM 6557 N N . ALA A 1 897 ? 19.060 14.562 -17.510 1.00 94.06 897 ALA A N 1
ATOM 6558 C CA . ALA A 1 897 ? 17.730 14.577 -18.103 1.00 94.06 897 ALA A CA 1
ATOM 6559 C C . ALA A 1 897 ? 16.689 14.695 -16.989 1.00 94.06 897 ALA A C 1
ATOM 6561 O O . ALA A 1 897 ? 16.842 14.085 -15.928 1.00 94.06 897 ALA A O 1
ATOM 6562 N N . ALA A 1 898 ? 15.632 15.467 -17.220 1.00 92.31 898 ALA A N 1
ATOM 6563 C CA . ALA A 1 898 ? 14.581 15.688 -16.238 1.00 92.31 898 ALA A CA 1
ATOM 6564 C C . ALA A 1 898 ? 13.199 15.528 -16.864 1.00 92.31 898 ALA A C 1
ATOM 6566 O O . ALA A 1 898 ? 13.024 15.811 -18.046 1.00 92.31 898 ALA A O 1
ATOM 6567 N N . ASP A 1 899 ? 12.243 15.094 -16.052 1.00 94.50 899 ASP A N 1
ATOM 6568 C CA . ASP A 1 899 ? 10.825 15.100 -16.400 1.00 94.50 899 ASP A CA 1
ATOM 6569 C C . ASP A 1 899 ? 9.977 15.328 -15.144 1.00 94.50 899 ASP A C 1
ATOM 6571 O O . ASP A 1 899 ? 10.472 15.162 -14.022 1.00 94.50 899 ASP A O 1
ATOM 6575 N N . SER A 1 900 ? 8.718 15.721 -15.314 1.00 92.94 900 SER A N 1
ATOM 6576 C CA . SER A 1 900 ? 7.842 16.106 -14.209 1.00 92.94 900 SER A CA 1
ATOM 6577 C C . SER A 1 900 ? 6.426 15.544 -14.309 1.00 92.94 900 SER A C 1
ATOM 6579 O O . SER A 1 900 ? 5.934 15.190 -15.378 1.00 92.94 900 SER A O 1
ATOM 6581 N N . TYR A 1 901 ? 5.753 15.485 -13.160 1.00 93.75 901 TYR A N 1
ATOM 6582 C CA . TYR A 1 901 ? 4.316 15.234 -13.076 1.00 93.75 901 TYR A CA 1
ATOM 6583 C C . TYR A 1 901 ? 3.629 16.267 -12.182 1.00 93.75 901 TYR A C 1
ATOM 6585 O O . TYR A 1 901 ? 4.243 16.852 -11.288 1.00 93.75 901 TYR A O 1
ATOM 6593 N N . THR A 1 902 ? 2.337 16.480 -12.416 1.00 94.50 902 THR A N 1
ATOM 6594 C CA . THR A 1 902 ? 1.475 17.360 -11.622 1.00 94.50 902 THR A CA 1
ATOM 6595 C C . THR A 1 902 ? 0.530 16.529 -10.759 1.00 94.50 902 THR A C 1
ATOM 6597 O O . THR A 1 902 ? -0.110 15.602 -11.258 1.00 94.50 902 THR A O 1
ATOM 6600 N N . VAL A 1 903 ? 0.418 16.874 -9.473 1.00 95.62 903 VAL A N 1
ATOM 6601 C CA . VAL A 1 903 ? -0.467 16.177 -8.528 1.00 95.62 903 VAL A CA 1
ATOM 6602 C C . VAL A 1 903 ? -1.854 16.810 -8.511 1.00 95.62 903 VAL A C 1
ATOM 6604 O O . VAL A 1 903 ? -2.016 17.974 -8.150 1.00 95.62 903 VAL A O 1
ATOM 6607 N N . PHE A 1 904 ? -2.868 16.025 -8.851 1.00 95.06 904 PHE A N 1
ATOM 6608 C CA . PHE A 1 904 ? -4.280 16.376 -8.833 1.00 95.06 904 PHE A CA 1
ATOM 6609 C C . PHE A 1 904 ? -4.941 15.925 -7.532 1.00 95.06 904 PHE A C 1
ATOM 6611 O O . PHE A 1 904 ? -4.640 14.873 -6.967 1.00 95.06 904 PHE A O 1
ATOM 6618 N N . GLY A 1 905 ? -5.888 16.728 -7.067 1.00 95.06 905 GLY A N 1
ATOM 6619 C CA . GLY A 1 905 ? -6.671 16.456 -5.871 1.00 95.06 905 GLY A CA 1
ATOM 6620 C C . GLY A 1 905 ? -7.273 17.725 -5.299 1.00 95.06 905 GLY A C 1
ATOM 6621 O O . GLY A 1 905 ? -7.106 18.807 -5.860 1.00 95.06 905 GLY A O 1
ATOM 6622 N N . LEU A 1 906 ? -7.972 17.591 -4.178 1.00 96.31 906 LEU A N 1
ATOM 6623 C CA . LEU A 1 906 ? -8.489 18.719 -3.412 1.00 96.31 906 LEU A CA 1
ATOM 6624 C C . LEU A 1 906 ? -7.607 18.961 -2.183 1.00 96.31 906 LEU A C 1
ATOM 6626 O O . LEU A 1 906 ? -7.091 18.028 -1.572 1.00 96.31 906 LEU A O 1
ATOM 6630 N N . LEU A 1 907 ? -7.464 20.221 -1.783 1.00 96.69 907 LEU A N 1
ATOM 6631 C CA . LEU A 1 907 ? -6.858 20.580 -0.504 1.00 96.69 907 LEU A CA 1
ATOM 6632 C C . LEU A 1 907 ? -7.965 20.734 0.536 1.00 96.69 907 LEU A C 1
ATOM 6634 O O . LEU A 1 907 ? -8.827 21.602 0.403 1.00 96.69 907 LEU A O 1
ATOM 6638 N N . LEU A 1 908 ? -7.944 19.880 1.560 1.00 97.50 908 LEU A N 1
ATOM 6639 C CA . LEU A 1 908 ? -8.901 19.910 2.661 1.00 97.50 908 LEU A CA 1
ATOM 6640 C C . LEU A 1 908 ? -8.222 20.447 3.916 1.00 97.50 908 LEU A C 1
ATOM 6642 O O . LEU A 1 908 ? -7.232 19.886 4.386 1.00 97.50 908 LEU A O 1
ATOM 6646 N N . HIS A 1 909 ? -8.794 21.491 4.503 1.00 97.44 909 HIS A N 1
ATOM 6647 C CA . HIS A 1 909 ? -8.349 22.005 5.790 1.00 97.44 909 HIS A CA 1
ATOM 6648 C C . HIS A 1 909 ? -9.489 21.968 6.796 1.00 97.44 909 HIS A C 1
ATOM 6650 O O . HIS A 1 909 ? -10.504 22.640 6.613 1.00 97.44 909 HIS A O 1
ATOM 6656 N N . LYS A 1 910 ? -9.312 21.174 7.852 1.00 97.31 910 LYS A N 1
ATOM 6657 C CA . LYS A 1 910 ? -10.273 21.008 8.933 1.00 97.31 910 LYS A CA 1
ATOM 6658 C C . LYS A 1 910 ? -9.800 21.739 10.181 1.00 97.31 910 LYS A C 1
ATOM 6660 O O . LYS A 1 910 ? -8.667 21.570 10.625 1.00 97.31 910 LYS A O 1
ATOM 6665 N N . GLN A 1 911 ? -10.706 22.497 10.781 1.00 96.56 911 GLN A N 1
ATOM 6666 C CA . GLN A 1 911 ? -10.461 23.241 12.007 1.00 96.56 911 GLN A CA 1
ATOM 6667 C C . GLN A 1 911 ? -11.648 23.137 12.966 1.00 96.56 911 GLN A C 1
ATOM 6669 O O . GLN A 1 911 ? -12.790 22.904 12.568 1.00 96.56 911 GLN A O 1
ATOM 6674 N N . THR A 1 912 ? -11.346 23.331 14.242 1.00 96.00 912 THR A N 1
ATOM 6675 C CA . THR A 1 912 ? -12.296 23.512 15.340 1.00 96.00 912 THR A CA 1
ATOM 6676 C C . THR A 1 912 ? -11.777 24.635 16.227 1.00 96.00 912 THR A C 1
ATOM 6678 O O . THR A 1 912 ? -10.588 24.958 16.191 1.00 96.00 912 THR A O 1
ATOM 6681 N N . ARG A 1 913 ? -12.654 25.225 17.036 1.00 90.38 913 ARG A N 1
ATOM 6682 C CA . ARG A 1 913 ? -12.255 26.185 18.074 1.00 90.38 913 ARG A CA 1
ATOM 6683 C C . ARG A 1 913 ? -11.990 25.525 19.430 1.00 90.38 913 ARG A C 1
ATOM 6685 O O . ARG A 1 913 ? -11.417 26.176 20.296 1.00 90.38 913 ARG A O 1
ATOM 6692 N N . SER A 1 914 ? -12.382 24.264 19.606 1.00 88.81 914 SER A N 1
ATOM 6693 C CA . SER A 1 914 ? -12.274 23.543 20.879 1.00 88.81 914 SER A CA 1
ATOM 6694 C C . SER A 1 914 ? -11.111 22.554 20.843 1.00 88.81 914 SER A C 1
ATOM 6696 O O . SER A 1 914 ? -11.108 21.646 20.019 1.00 88.81 914 SER A O 1
ATOM 6698 N N . SER A 1 915 ? -10.138 22.693 21.743 1.00 88.25 915 SER A N 1
ATOM 6699 C CA . SER A 1 915 ? -9.082 21.688 21.969 1.00 88.25 915 SER A CA 1
ATOM 6700 C C . SER A 1 915 ? -9.389 20.752 23.146 1.00 88.25 915 SER A C 1
ATOM 6702 O O . SER A 1 915 ? -8.718 19.734 23.311 1.00 88.25 915 SER A O 1
ATOM 6704 N N . PHE A 1 916 ? -10.403 21.098 23.941 1.00 91.00 916 PHE A N 1
ATOM 6705 C CA . PHE A 1 916 ? -10.824 20.427 25.165 1.00 91.00 916 PHE A CA 1
ATOM 6706 C C . PHE A 1 916 ? -12.344 20.568 25.334 1.00 91.00 916 PHE A C 1
ATOM 6708 O O . PHE A 1 916 ? -12.862 21.660 25.076 1.00 91.00 916 PHE A O 1
ATOM 6715 N N . VAL A 1 917 ? -13.033 19.497 25.735 1.00 92.19 917 VAL A N 1
ATOM 6716 C CA . VAL A 1 917 ? -14.478 19.466 26.029 1.00 92.19 917 VAL A CA 1
ATOM 6717 C C . VAL A 1 917 ? -14.806 18.424 27.107 1.00 92.19 917 VAL A C 1
ATOM 6719 O O . VAL A 1 917 ? -14.075 17.448 27.251 1.00 92.19 917 VAL A O 1
ATOM 6722 N N . SER A 1 918 ? -15.922 18.587 27.816 1.00 92.50 918 SER A N 1
ATOM 6723 C CA . SER A 1 918 ? -16.457 17.573 28.738 1.00 92.50 918 SER A CA 1
ATOM 6724 C C . SER A 1 918 ? -17.520 16.696 28.062 1.00 92.50 918 SER A C 1
ATOM 6726 O O . SER A 1 918 ? -18.083 17.052 27.020 1.00 92.50 918 SER A O 1
ATOM 6728 N N . ILE A 1 919 ? -17.845 15.540 28.650 1.00 92.81 919 ILE A N 1
ATOM 6729 C CA . ILE A 1 919 ? -19.004 14.744 28.206 1.00 92.81 919 ILE A CA 1
ATOM 6730 C C . ILE A 1 919 ? -20.277 15.611 28.267 1.00 92.81 919 ILE A C 1
ATOM 6732 O O . ILE A 1 919 ? -20.568 16.245 29.277 1.00 92.81 919 ILE A O 1
ATOM 6736 N N . GLY A 1 920 ? -21.038 15.649 27.167 1.00 90.44 920 GLY A N 1
ATOM 6737 C CA . GLY A 1 920 ? -22.228 16.492 27.005 1.00 90.44 920 GLY A CA 1
ATOM 6738 C C . GLY A 1 920 ? -22.009 17.786 26.206 1.00 90.44 920 GLY A C 1
ATOM 6739 O O . GLY A 1 920 ? -22.991 18.333 25.687 1.00 90.44 920 GLY A O 1
ATOM 6740 N N . ASP A 1 921 ? -20.762 18.238 26.035 1.00 95.00 921 ASP A N 1
ATOM 6741 C CA . ASP A 1 921 ? -20.417 19.439 25.262 1.00 95.00 921 ASP A CA 1
ATOM 6742 C C . ASP A 1 921 ? -20.554 19.242 23.744 1.00 95.00 921 ASP A C 1
ATOM 6744 O O . ASP A 1 921 ? -20.696 18.132 23.226 1.00 95.00 921 ASP A O 1
ATOM 6748 N N . THR A 1 922 ? -20.512 20.353 23.000 1.00 95.38 922 THR A N 1
ATOM 6749 C CA . THR A 1 922 ? -20.608 20.381 21.533 1.00 95.38 922 THR A CA 1
ATOM 6750 C C . THR A 1 922 ? -19.339 20.946 20.893 1.00 95.38 922 THR A C 1
ATOM 6752 O O . THR A 1 922 ? -18.891 22.039 21.238 1.00 95.38 922 THR A O 1
ATOM 6755 N N . ILE A 1 923 ? -18.791 20.236 19.905 1.00 96.12 923 ILE A N 1
ATOM 6756 C CA . ILE A 1 923 ? -17.648 20.668 19.094 1.00 96.12 923 ILE A CA 1
ATOM 6757 C C . ILE A 1 923 ? -18.146 21.177 17.739 1.00 96.12 923 ILE A C 1
ATOM 6759 O O . ILE A 1 923 ? -18.872 20.471 17.044 1.00 96.12 923 ILE A O 1
ATOM 6763 N N . PHE A 1 924 ? -17.707 22.372 17.332 1.00 96.38 924 PHE A N 1
ATOM 6764 C CA . PHE A 1 924 ? -18.016 22.959 16.024 1.00 96.38 924 PHE A CA 1
ATOM 6765 C C . PHE A 1 924 ? -16.844 22.788 15.059 1.00 96.38 924 PHE A C 1
ATOM 6767 O O . PHE A 1 924 ? -15.761 23.331 15.286 1.00 96.38 924 PHE A O 1
ATOM 6774 N N . TYR A 1 925 ? -17.075 22.085 13.955 1.00 97.00 925 TYR A N 1
ATOM 6775 C CA . TYR A 1 925 ? -16.087 21.868 12.906 1.00 97.00 925 TYR A CA 1
ATOM 6776 C C . TYR A 1 925 ? -16.360 22.735 11.680 1.00 97.00 925 TYR A C 1
ATOM 6778 O O . TYR A 1 925 ? -17.500 23.012 11.310 1.00 97.00 925 TYR A O 1
ATOM 6786 N N . THR A 1 926 ? -15.285 23.148 11.016 1.00 97.56 926 THR A N 1
ATOM 6787 C CA . THR A 1 926 ? -15.321 23.766 9.688 1.00 97.56 926 THR A CA 1
ATOM 6788 C C . THR A 1 926 ? -14.262 23.105 8.817 1.00 97.56 926 THR A C 1
ATOM 6790 O O . THR A 1 926 ? -13.108 22.995 9.233 1.00 97.56 926 THR A O 1
ATOM 6793 N N . VAL A 1 927 ? -14.649 22.668 7.621 1.00 98.38 927 VAL A N 1
ATOM 6794 C CA . VAL A 1 927 ? -13.760 22.088 6.615 1.00 98.38 927 VAL A CA 1
ATOM 6795 C C . VAL A 1 927 ? -13.836 22.913 5.340 1.00 98.38 927 VAL A C 1
ATOM 6797 O O . VAL A 1 927 ? -14.910 23.066 4.761 1.00 98.38 927 VAL A O 1
ATOM 6800 N N . THR A 1 928 ? -12.695 23.427 4.895 1.00 98.00 928 THR A N 1
ATOM 6801 C CA . THR A 1 928 ? -12.565 24.111 3.606 1.00 98.00 928 THR A CA 1
ATOM 6802 C C . THR A 1 928 ? -12.007 23.133 2.582 1.00 98.00 928 THR A C 1
ATOM 6804 O O . THR A 1 928 ? -10.933 22.575 2.800 1.00 98.00 928 THR A O 1
ATOM 6807 N N . LEU A 1 929 ? -12.722 22.939 1.474 1.00 98.25 929 LEU A N 1
ATOM 6808 C CA . LEU A 1 929 ? -12.285 22.189 0.300 1.00 98.25 929 LEU A CA 1
ATOM 6809 C C . LEU A 1 929 ? -11.859 23.201 -0.763 1.00 98.25 929 LEU A C 1
ATOM 6811 O O . LEU A 1 929 ? -12.684 23.995 -1.205 1.00 98.25 929 LEU A O 1
ATOM 6815 N N . LEU A 1 930 ? -10.598 23.183 -1.179 1.00 97.56 930 LEU A N 1
ATOM 6816 C CA . LEU A 1 930 ? -10.059 24.027 -2.246 1.00 97.56 930 LEU A CA 1
ATOM 6817 C C . LEU A 1 930 ? -9.668 23.150 -3.436 1.00 97.56 930 LEU A C 1
ATOM 6819 O O . LEU A 1 930 ? -8.988 22.142 -3.256 1.00 97.56 930 LEU A O 1
ATOM 6823 N N . ASN A 1 931 ? -10.055 23.552 -4.645 1.00 97.12 931 ASN A N 1
ATOM 6824 C CA . ASN A 1 931 ? -9.503 23.002 -5.878 1.00 97.12 931 ASN A CA 1
ATOM 6825 C C . ASN A 1 931 ? -8.245 23.802 -6.267 1.00 97.12 931 ASN A C 1
ATOM 6827 O O . ASN A 1 931 ? -8.389 24.909 -6.779 1.00 97.12 931 ASN A O 1
ATOM 6831 N N . PRO A 1 932 ? -7.018 23.300 -6.047 1.00 96.06 932 PRO A N 1
ATOM 6832 C CA . PRO A 1 932 ? -5.803 24.030 -6.402 1.00 96.06 932 PRO A CA 1
ATOM 6833 C C . PRO A 1 932 ? -5.499 24.009 -7.909 1.00 96.06 932 PRO A C 1
ATOM 6835 O O . PRO A 1 932 ? -4.565 24.682 -8.338 1.00 96.06 932 PRO A O 1
ATOM 6838 N N . MET A 1 933 ? -6.247 23.242 -8.706 1.00 94.81 933 MET A N 1
ATOM 6839 C CA . MET A 1 933 ? -5.940 22.992 -10.113 1.00 94.81 933 MET A CA 1
ATOM 6840 C C . MET A 1 933 ? -6.441 24.114 -11.030 1.00 94.81 933 MET A C 1
ATOM 6842 O O . MET A 1 933 ? -7.360 24.860 -10.690 1.00 94.81 933 MET A O 1
ATOM 6846 N N . SER A 1 934 ? -5.879 24.175 -12.240 1.00 92.88 934 SER A N 1
ATOM 6847 C CA . SER A 1 934 ? -6.310 25.065 -13.330 1.00 92.88 934 SER A CA 1
ATOM 6848 C C . SER A 1 934 ? -7.548 24.560 -14.093 1.00 92.88 934 SER A C 1
ATOM 6850 O O . SER A 1 934 ? -8.045 25.249 -14.983 1.00 92.88 934 SER A O 1
ATOM 6852 N N . ILE A 1 935 ? -8.068 23.379 -13.739 1.00 94.12 935 ILE A N 1
ATOM 6853 C CA . ILE A 1 935 ? -9.289 22.777 -14.296 1.00 94.12 935 ILE A CA 1
ATOM 6854 C C . ILE A 1 935 ? -10.322 22.520 -13.193 1.00 94.12 935 ILE A C 1
ATOM 6856 O O . ILE A 1 935 ? -9.978 22.440 -12.015 1.00 94.12 935 ILE A O 1
ATOM 6860 N N . GLN A 1 936 ? -11.598 22.396 -13.560 1.00 96.31 936 GLN A N 1
ATOM 6861 C CA . GLN A 1 936 ? -12.679 22.193 -12.590 1.00 96.31 936 GLN A CA 1
ATOM 6862 C C . GLN A 1 936 ? -12.685 20.777 -11.985 1.00 96.31 936 GLN A C 1
ATOM 6864 O O . GLN A 1 936 ? -12.459 19.795 -12.694 1.00 96.31 936 GLN A O 1
ATOM 6869 N N . ALA A 1 937 ? -13.030 20.676 -10.701 1.00 96.69 937 ALA A N 1
ATOM 6870 C CA . ALA A 1 937 ? -13.314 19.423 -10.007 1.00 96.69 937 ALA A CA 1
ATOM 6871 C C . ALA A 1 937 ? -14.831 19.186 -9.954 1.00 96.69 937 ALA A C 1
ATOM 6873 O O . ALA A 1 937 ? -15.592 20.070 -9.559 1.00 96.69 937 ALA A O 1
ATOM 6874 N N . ALA A 1 938 ? -15.278 17.995 -10.338 1.00 95.88 938 ALA A N 1
ATOM 6875 C CA . ALA A 1 938 ? -16.681 17.589 -10.356 1.00 95.88 938 ALA A CA 1
ATOM 6876 C C . ALA A 1 938 ? -16.891 16.276 -9.589 1.00 95.88 938 ALA A C 1
ATOM 6878 O O . ALA A 1 938 ? -15.933 15.660 -9.126 1.00 95.88 938 ALA A O 1
ATOM 6879 N N . GLY A 1 939 ? -18.153 15.854 -9.437 1.00 94.75 939 GLY A N 1
ATOM 6880 C CA . GLY A 1 939 ? -18.495 14.599 -8.756 1.00 94.75 939 GLY A CA 1
ATOM 6881 C C . GLY A 1 939 ? -17.996 14.540 -7.310 1.00 94.75 939 GLY A C 1
ATOM 6882 O O . GLY A 1 939 ? -17.653 13.463 -6.835 1.00 94.75 939 GLY A O 1
ATOM 6883 N N . ILE A 1 940 ? -17.892 15.695 -6.644 1.00 98.00 940 ILE A N 1
ATOM 6884 C CA . ILE A 1 940 ? -17.283 15.786 -5.322 1.00 98.00 940 ILE A CA 1
ATOM 6885 C C . ILE A 1 940 ? -18.268 15.261 -4.281 1.00 98.00 940 ILE A C 1
ATOM 6887 O O . ILE A 1 940 ? -19.395 15.750 -4.199 1.00 98.00 940 ILE A O 1
ATOM 6891 N N . VAL A 1 941 ? -17.841 14.301 -3.461 1.00 97.56 941 VAL A N 1
ATOM 6892 C CA . VAL A 1 941 ? -18.639 13.788 -2.337 1.00 97.56 941 VAL A CA 1
ATOM 6893 C C . VAL A 1 941 ? -17.812 13.870 -1.065 1.00 97.56 941 VAL A C 1
ATOM 6895 O O . VAL A 1 941 ? -16.816 13.159 -0.930 1.00 97.56 941 VAL A O 1
ATOM 6898 N N . PHE A 1 942 ? -18.236 14.742 -0.154 1.00 98.19 942 PHE A N 1
ATOM 6899 C CA . PHE A 1 942 ? -17.627 14.975 1.151 1.00 98.19 942 PHE A CA 1
ATOM 6900 C C . PHE A 1 942 ? -18.197 14.020 2.205 1.00 98.19 942 PHE A C 1
ATOM 6902 O O . PHE A 1 942 ? -19.411 13.819 2.263 1.00 98.19 942 PHE A O 1
ATOM 6909 N N . ARG A 1 943 ? -17.340 13.459 3.059 1.00 97.00 943 ARG A N 1
ATOM 6910 C CA . ARG A 1 943 ? -17.721 12.652 4.223 1.00 97.00 943 ARG A CA 1
ATOM 6911 C C . ARG A 1 943 ? -16.876 13.028 5.428 1.00 97.00 943 ARG A C 1
ATOM 6913 O O . ARG A 1 943 ? -15.695 13.351 5.307 1.00 97.00 943 ARG A O 1
ATOM 6920 N N . ASP A 1 944 ? -17.476 12.928 6.601 1.00 96.38 944 ASP A N 1
ATOM 6921 C CA . ASP A 1 944 ? -16.782 13.081 7.871 1.00 96.38 944 ASP A CA 1
ATOM 6922 C C . ASP A 1 944 ? -17.287 12.010 8.847 1.00 96.38 944 ASP A C 1
ATOM 6924 O O . ASP A 1 944 ? -18.399 12.136 9.365 1.00 96.38 944 ASP A O 1
ATOM 6928 N N . PRO A 1 945 ? -16.530 10.914 9.048 1.00 91.69 945 PRO A N 1
ATOM 6929 C CA . PRO A 1 945 ? -16.945 9.836 9.935 1.00 91.69 945 PRO A CA 1
ATOM 6930 C C . PRO A 1 945 ? -17.172 10.330 11.367 1.00 91.69 945 PRO A C 1
ATOM 6932 O O . PRO A 1 945 ? -16.283 10.914 11.998 1.00 91.69 945 PRO A O 1
ATOM 6935 N N . VAL A 1 946 ? -18.363 10.057 11.895 1.00 91.75 946 VAL A N 1
ATOM 6936 C CA . VAL A 1 946 ? -18.737 10.405 13.266 1.00 91.75 946 VAL A CA 1
ATOM 6937 C C . VAL A 1 946 ? -18.313 9.269 14.195 1.00 91.75 946 VAL A C 1
ATOM 6939 O O . VAL A 1 946 ? -18.624 8.102 13.967 1.00 91.75 946 VAL A O 1
ATOM 6942 N N . SER A 1 947 ? -17.550 9.604 15.235 1.00 90.88 947 SER A N 1
ATOM 6943 C CA . SER A 1 947 ? -17.138 8.640 16.261 1.00 90.88 947 SER A CA 1
ATOM 6944 C C . SER A 1 947 ? -18.356 8.116 17.030 1.00 90.88 947 SER A C 1
ATOM 6946 O O . SER A 1 947 ? -19.216 8.929 17.362 1.00 90.88 947 SER A O 1
ATOM 6948 N N . PRO A 1 948 ? -18.392 6.834 17.446 1.00 90.88 948 PRO A N 1
ATOM 6949 C CA . PRO A 1 948 ? -19.442 6.311 18.327 1.00 90.88 948 PRO A CA 1
ATOM 6950 C C . PRO A 1 948 ? -19.600 7.075 19.652 1.00 90.88 948 PRO A C 1
ATOM 6952 O O . PRO A 1 948 ? -20.650 7.006 20.278 1.00 90.88 948 PRO A O 1
ATOM 6955 N N . ALA A 1 949 ? -18.565 7.808 20.078 1.00 91.56 949 ALA A N 1
ATOM 6956 C CA . ALA A 1 949 ? -18.580 8.631 21.287 1.00 91.56 949 ALA A CA 1
ATOM 6957 C C . ALA A 1 949 ? -19.310 9.982 21.119 1.00 91.56 949 ALA A C 1
ATOM 6959 O O . ALA A 1 949 ? -19.428 10.745 22.080 1.00 91.56 949 ALA A O 1
ATOM 6960 N N . ALA A 1 950 ? -19.769 10.321 19.910 1.00 94.25 950 ALA A N 1
ATOM 6961 C CA . ALA A 1 950 ? -20.420 11.589 19.599 1.00 94.25 950 ALA A CA 1
ATOM 6962 C C . ALA A 1 950 ? -21.605 11.408 18.635 1.00 94.25 950 ALA A C 1
ATOM 6964 O O . ALA A 1 950 ? -21.735 10.389 17.968 1.00 94.25 950 ALA A O 1
ATOM 6965 N N . ALA A 1 951 ? -22.462 12.423 18.527 1.00 94.69 951 ALA A N 1
ATOM 6966 C CA . ALA A 1 951 ? -23.552 12.456 17.550 1.00 94.69 951 ALA A CA 1
ATOM 6967 C C . ALA A 1 951 ? -23.679 13.829 16.886 1.00 94.69 951 ALA A C 1
ATOM 6969 O O . ALA A 1 951 ? -23.401 14.853 17.512 1.00 94.69 951 ALA A O 1
ATOM 6970 N N . VAL A 1 952 ? -24.134 13.865 15.632 1.00 96.38 952 VAL A N 1
ATOM 6971 C CA . VAL A 1 952 ? -24.393 15.121 14.909 1.00 96.38 952 VAL A CA 1
ATOM 6972 C C . VAL A 1 952 ? -25.511 15.906 15.597 1.00 96.38 952 VAL A C 1
ATOM 6974 O O . VAL A 1 952 ? -26.558 15.353 15.936 1.00 96.38 952 VAL A O 1
ATOM 6977 N N . VAL A 1 953 ? -25.302 17.207 15.803 1.00 96.50 953 VAL A N 1
ATOM 6978 C CA . VAL A 1 953 ? -26.348 18.103 16.309 1.00 96.50 953 VAL A CA 1
ATOM 6979 C C . VAL A 1 953 ? -27.367 18.356 15.188 1.00 96.50 953 VAL A C 1
ATOM 6981 O O . VAL A 1 953 ? -26.957 18.810 14.116 1.00 96.50 953 VAL A O 1
ATOM 6984 N N . PRO A 1 954 ? -28.674 18.111 15.406 1.00 95.38 954 PRO A N 1
ATOM 6985 C CA . PRO A 1 954 ? -29.688 18.325 14.377 1.00 95.38 954 PRO A CA 1
ATOM 6986 C C . PRO A 1 954 ? -29.719 19.768 13.849 1.00 95.38 954 PRO A C 1
ATOM 6988 O O . PRO A 1 954 ? -29.686 20.724 14.623 1.00 95.38 954 PRO A O 1
ATOM 6991 N N . GLY A 1 955 ? -29.810 19.919 12.530 1.00 92.88 955 GLY A N 1
ATOM 6992 C CA . GLY A 1 955 ? -29.805 21.176 11.786 1.00 92.88 955 GLY A CA 1
ATOM 6993 C C . GLY A 1 955 ? -28.447 21.876 11.715 1.00 92.88 955 GLY A C 1
ATOM 6994 O O . GLY A 1 955 ? -28.402 23.045 11.332 1.00 92.88 955 GLY A O 1
ATOM 6995 N N . SER A 1 956 ? -27.353 21.220 12.120 1.00 96.56 956 SER A N 1
ATOM 6996 C CA . SER A 1 956 ? -26.039 21.867 12.217 1.00 96.56 956 SER A CA 1
ATOM 6997 C C . SER A 1 956 ? -25.202 21.793 10.943 1.00 96.56 956 SER A C 1
ATOM 6999 O O . SER A 1 956 ? -24.259 22.577 10.821 1.00 96.56 956 SER A O 1
ATOM 7001 N N . VAL A 1 957 ? -25.508 20.892 10.000 1.00 97.31 957 VAL A N 1
ATOM 7002 C CA . VAL A 1 957 ? -24.698 20.730 8.783 1.00 97.31 957 VAL A CA 1
ATOM 7003 C C . VAL A 1 957 ? -25.036 21.815 7.756 1.00 97.31 957 VAL A C 1
ATOM 7005 O O . VAL A 1 957 ? -26.160 21.922 7.264 1.00 97.31 957 VAL A O 1
ATOM 7008 N N . LEU A 1 958 ? -24.031 22.617 7.398 1.00 97.00 958 LEU A N 1
ATOM 7009 C CA . LEU A 1 958 ? -24.126 23.718 6.441 1.00 97.00 958 LEU A CA 1
ATOM 7010 C C . LEU A 1 958 ? -23.106 23.540 5.308 1.00 97.00 958 LEU A C 1
ATOM 7012 O O . LEU A 1 958 ? -21.924 23.311 5.567 1.00 97.00 958 LEU A O 1
ATOM 7016 N N . LEU A 1 959 ? -23.540 23.749 4.064 1.00 97.44 959 LEU A N 1
ATOM 7017 C CA . LEU A 1 959 ? -22.689 23.886 2.881 1.00 97.44 959 LEU A CA 1
ATOM 7018 C C . LEU A 1 959 ? -22.691 25.348 2.426 1.00 97.44 959 LEU A C 1
ATOM 7020 O O . LEU A 1 959 ? -23.737 25.893 2.078 1.00 97.44 959 LEU A O 1
ATOM 7024 N N . ASN A 1 960 ? -21.528 26.000 2.432 1.00 95.88 960 ASN A N 1
ATOM 7025 C CA . ASN A 1 960 ? -21.377 27.430 2.134 1.00 95.88 960 ASN A CA 1
ATOM 7026 C C . ASN A 1 960 ? -22.360 28.310 2.938 1.00 95.88 960 ASN A C 1
ATOM 7028 O O . ASN A 1 960 ? -22.913 29.279 2.424 1.00 95.88 960 ASN A O 1
ATOM 7032 N N . GLY A 1 961 ? -22.619 27.935 4.197 1.00 92.56 961 GLY A N 1
ATOM 7033 C CA . GLY A 1 961 ? -23.569 28.613 5.088 1.00 92.56 961 GLY A CA 1
ATOM 7034 C C . GLY A 1 961 ? -25.047 28.260 4.869 1.00 92.56 961 GLY A C 1
ATOM 7035 O O . GLY A 1 961 ? -25.890 28.742 5.619 1.00 92.56 961 GLY A O 1
ATOM 7036 N N . THR A 1 962 ? -25.375 27.413 3.889 1.00 95.62 962 THR A N 1
ATOM 7037 C CA . THR A 1 962 ? -26.750 26.961 3.621 1.00 95.62 962 THR A CA 1
ATOM 7038 C C . THR A 1 962 ? -27.009 25.606 4.291 1.00 95.62 962 THR A C 1
ATOM 7040 O O . THR A 1 962 ? -26.213 24.691 4.076 1.00 95.62 962 THR A O 1
ATOM 7043 N N . PRO A 1 963 ? -28.097 25.436 5.067 1.00 95.44 963 PRO A N 1
ATOM 7044 C CA . PRO A 1 963 ? -28.442 24.154 5.679 1.00 95.44 963 PRO A CA 1
ATOM 7045 C C . PRO A 1 963 ? -28.650 23.032 4.662 1.00 95.44 963 PRO A C 1
ATOM 7047 O O . PRO A 1 963 ? -29.296 23.225 3.631 1.00 95.44 963 PRO A O 1
ATOM 7050 N N . VAL A 1 964 ? -28.127 21.852 4.983 1.00 95.62 964 VAL A N 1
ATOM 7051 C CA . VAL A 1 964 ? -28.305 20.607 4.222 1.00 95.62 964 VAL A CA 1
ATOM 7052 C C . VAL A 1 964 ? -28.747 19.483 5.166 1.00 95.62 964 VAL A C 1
ATOM 7054 O O . VAL A 1 964 ? -28.843 19.681 6.372 1.00 95.62 964 VAL A O 1
ATOM 7057 N N . ASN A 1 965 ? -29.065 18.303 4.629 1.00 93.56 965 ASN A N 1
ATOM 7058 C CA . ASN A 1 965 ? -29.448 17.159 5.459 1.00 93.56 965 ASN A CA 1
ATOM 7059 C C . ASN A 1 965 ? -28.261 16.699 6.326 1.00 93.56 965 ASN A C 1
ATOM 7061 O O . ASN A 1 965 ? -27.207 16.372 5.783 1.00 93.56 965 ASN A O 1
ATOM 7065 N N . ASP A 1 966 ? -28.444 16.621 7.646 1.00 92.38 966 ASP A N 1
ATOM 7066 C CA . ASP A 1 966 ? -27.377 16.247 8.579 1.00 92.38 966 ASP A CA 1
ATOM 7067 C C . ASP A 1 966 ? -26.810 14.848 8.312 1.00 92.38 966 ASP A C 1
ATOM 7069 O O . ASP A 1 966 ? -25.601 14.645 8.392 1.00 92.38 966 ASP A O 1
ATOM 7073 N N . SER A 1 967 ? -27.653 13.886 7.912 1.00 90.06 967 SER A N 1
ATOM 7074 C CA . SER A 1 967 ? -27.207 12.512 7.633 1.00 90.06 967 SER A CA 1
ATOM 7075 C C . SER A 1 967 ? -26.270 12.426 6.423 1.00 90.06 967 SER A C 1
ATOM 7077 O O . SER A 1 967 ? -25.592 11.414 6.228 1.00 90.06 967 SER A O 1
ATOM 7079 N N . ALA A 1 968 ? -26.224 13.471 5.587 1.00 89.88 968 ALA A N 1
ATOM 7080 C CA . ALA A 1 968 ? -25.345 13.536 4.426 1.00 89.88 968 ALA A CA 1
ATOM 7081 C C . ALA A 1 968 ? -23.867 13.556 4.826 1.00 89.88 968 ALA A C 1
ATOM 7083 O O . ALA A 1 968 ? -23.026 13.151 4.033 1.00 89.88 968 ALA A O 1
ATOM 7084 N N . ILE A 1 969 ? -23.527 13.970 6.049 1.00 92.31 969 ILE A N 1
ATOM 7085 C CA . ILE A 1 969 ? -22.124 14.024 6.459 1.00 92.31 969 ILE A CA 1
ATOM 7086 C C . ILE A 1 969 ? -21.478 12.637 6.596 1.00 92.31 969 ILE A C 1
ATOM 7088 O O . ILE A 1 969 ? -20.306 12.472 6.273 1.00 92.31 969 ILE A O 1
ATOM 7092 N N . GLU A 1 970 ? -22.259 11.623 6.973 1.00 87.75 970 GLU A N 1
ATOM 7093 C CA . GLU A 1 970 ? -21.817 10.223 7.028 1.00 87.75 970 GLU A CA 1
ATOM 7094 C C . GLU A 1 970 ? -22.104 9.490 5.708 1.00 87.75 970 GLU A C 1
ATOM 7096 O O . GLU A 1 970 ? -21.274 8.731 5.201 1.00 87.75 970 GLU A O 1
ATOM 7101 N N . THR A 1 971 ? -23.274 9.744 5.107 1.00 88.06 971 THR A N 1
ATOM 7102 C CA . THR A 1 971 ? -23.740 9.046 3.890 1.00 88.06 971 THR A CA 1
ATOM 7103 C C . THR A 1 971 ? -23.197 9.619 2.579 1.00 88.06 971 THR A C 1
ATOM 7105 O O . THR A 1 971 ? -23.274 8.934 1.554 1.00 88.06 971 THR A O 1
ATOM 7108 N N . GLY A 1 972 ? -22.544 10.783 2.618 1.00 94.31 972 GLY A N 1
ATOM 7109 C CA . GLY A 1 972 ? -21.904 11.460 1.491 1.00 94.31 972 GLY A CA 1
ATOM 7110 C C . GLY A 1 972 ? -22.640 12.735 1.086 1.00 94.31 972 GLY A C 1
ATOM 7111 O O . GLY A 1 972 ? -23.710 12.675 0.483 1.00 94.31 972 GLY A O 1
ATOM 7112 N N . LEU A 1 973 ? -22.040 13.892 1.366 1.00 96.94 973 LEU A N 1
ATOM 7113 C CA . LEU A 1 973 ? -22.555 15.208 1.011 1.00 96.94 973 LEU A CA 1
ATOM 7114 C C . LEU A 1 973 ? -22.028 15.605 -0.376 1.00 96.94 973 LEU A C 1
ATOM 7116 O O . LEU A 1 973 ? -20.829 15.868 -0.512 1.00 96.94 973 LEU A O 1
ATOM 7120 N N . PRO A 1 974 ? -22.880 15.668 -1.414 1.00 96.69 974 PRO A N 1
ATOM 7121 C CA . PRO A 1 974 ? -22.449 16.128 -2.725 1.00 96.69 974 PRO A CA 1
ATOM 7122 C C . PRO A 1 974 ? -22.093 17.617 -2.673 1.00 96.69 974 PRO A C 1
ATOM 7124 O O . PRO A 1 974 ? -22.903 18.453 -2.266 1.00 96.69 974 PRO A O 1
ATOM 7127 N N . ILE A 1 975 ? -20.885 17.949 -3.118 1.00 97.38 975 ILE A N 1
ATOM 7128 C CA . ILE A 1 975 ? -20.423 19.328 -3.263 1.00 97.38 975 ILE A CA 1
ATOM 7129 C C . ILE A 1 975 ? -20.558 19.718 -4.744 1.00 97.38 975 ILE A C 1
ATOM 7131 O O . ILE A 1 975 ? -20.164 18.937 -5.617 1.00 97.38 975 ILE A O 1
ATOM 7135 N N . PRO A 1 976 ? -21.117 20.902 -5.064 1.00 95.31 976 PRO A N 1
ATOM 7136 C CA . PRO A 1 976 ? -21.159 21.405 -6.432 1.00 95.31 976 PRO A CA 1
ATOM 7137 C C . PRO A 1 976 ? -19.773 21.460 -7.082 1.00 95.31 976 PRO A C 1
ATOM 7139 O O . PRO A 1 976 ? -18.752 21.501 -6.396 1.00 95.31 976 PRO A O 1
ATOM 7142 N N . VAL A 1 977 ? -19.748 21.508 -8.417 1.00 96.38 977 VAL A N 1
ATOM 7143 C CA . VAL A 1 977 ? -18.507 21.650 -9.192 1.00 96.38 977 VAL A CA 1
ATOM 7144 C C . VAL A 1 977 ? -17.688 22.828 -8.664 1.00 96.38 977 VAL A C 1
ATOM 7146 O O . VAL A 1 977 ? -18.187 23.951 -8.578 1.00 96.38 977 VAL A O 1
ATOM 7149 N N . LEU A 1 978 ? -16.419 22.573 -8.350 1.00 97.62 978 LEU A N 1
ATOM 7150 C CA . LEU A 1 978 ? -15.464 23.605 -7.972 1.00 97.62 978 LEU A CA 1
ATOM 7151 C C . LEU A 1 978 ? -14.673 24.025 -9.207 1.00 97.62 978 LEU A C 1
ATOM 7153 O O . LEU A 1 978 ? -13.898 23.243 -9.761 1.00 97.62 978 LEU A O 1
ATOM 7157 N N . ALA A 1 979 ? -14.856 25.276 -9.625 1.00 97.50 979 ALA A N 1
ATOM 7158 C CA . ALA A 1 979 ? -14.044 25.901 -10.664 1.00 97.50 979 ALA A CA 1
ATOM 7159 C C . ALA A 1 979 ? -12.545 25.913 -10.277 1.00 97.50 979 ALA A C 1
ATOM 7161 O O . ALA A 1 979 ? -12.209 25.687 -9.108 1.00 97.50 979 ALA A O 1
ATOM 7162 N N . PRO A 1 980 ? -11.636 26.171 -11.232 1.00 97.06 980 PRO A N 1
ATOM 7163 C CA . PRO A 1 980 ? -10.219 26.353 -10.931 1.00 97.06 980 PRO A CA 1
ATOM 7164 C C . PRO A 1 980 ? -10.005 27.347 -9.786 1.00 97.06 980 PRO A C 1
ATOM 7166 O O . PRO A 1 980 ? -10.585 28.434 -9.800 1.00 97.06 980 PRO A O 1
ATOM 7169 N N . HIS A 1 981 ? -9.198 26.972 -8.792 1.00 95.56 981 HIS A N 1
ATOM 7170 C CA . HIS A 1 981 ? -8.879 27.793 -7.612 1.00 95.56 981 HIS A CA 1
ATOM 7171 C C . HIS A 1 981 ? -10.071 28.187 -6.718 1.00 95.56 981 HIS A C 1
ATOM 7173 O O . HIS A 1 981 ? -9.911 28.997 -5.803 1.00 95.56 981 HIS A O 1
ATOM 7179 N N . ALA A 1 982 ? -11.259 27.618 -6.939 1.00 97.50 982 ALA A N 1
ATOM 7180 C CA . ALA A 1 982 ? -12.436 27.868 -6.114 1.00 97.50 982 ALA A CA 1
ATOM 7181 C C . ALA A 1 982 ? -12.476 26.954 -4.880 1.00 97.50 982 ALA A C 1
ATOM 7183 O O . ALA A 1 982 ? -11.914 25.854 -4.875 1.00 97.50 982 ALA A O 1
ATOM 7184 N N . SER A 1 983 ? -13.191 27.397 -3.843 1.00 97.44 983 SER A N 1
ATOM 7185 C CA . SER A 1 983 ? -13.395 26.634 -2.614 1.00 97.44 983 SER A CA 1
ATOM 7186 C C . SER A 1 983 ? -14.866 26.495 -2.226 1.00 97.44 983 SER A C 1
ATOM 7188 O O . SER A 1 983 ? -15.720 27.285 -2.631 1.00 97.44 983 SER A O 1
ATOM 7190 N N . ALA A 1 984 ? -15.148 25.478 -1.417 1.00 97.56 984 ALA A N 1
ATOM 7191 C CA . ALA A 1 984 ? -16.393 25.318 -0.678 1.00 97.56 984 ALA A CA 1
ATOM 7192 C C . ALA A 1 984 ? -16.093 25.058 0.800 1.00 97.56 984 ALA A C 1
ATOM 7194 O O . ALA A 1 984 ? -15.050 24.502 1.148 1.00 97.56 984 ALA A O 1
ATOM 7195 N N . THR A 1 985 ? -17.030 25.430 1.663 1.00 97.81 985 THR A N 1
ATOM 7196 C CA . THR A 1 985 ? -16.913 25.262 3.111 1.00 97.81 985 THR A CA 1
ATOM 7197 C C . THR A 1 985 ? -18.059 24.405 3.625 1.00 97.81 985 THR A C 1
ATOM 7199 O O . THR A 1 985 ? -19.223 24.730 3.396 1.00 97.81 985 THR A O 1
ATOM 7202 N N . VAL A 1 986 ? -17.733 23.342 4.357 1.00 98.19 986 VAL A N 1
ATOM 7203 C CA . VAL A 1 986 ? -18.696 22.524 5.102 1.00 98.19 986 VAL A CA 1
ATOM 7204 C C . VAL A 1 986 ? -18.492 22.775 6.591 1.00 98.19 986 VAL A C 1
ATOM 7206 O O . VAL A 1 986 ? -17.375 22.658 7.092 1.00 98.19 986 VAL A O 1
ATOM 7209 N N . SER A 1 987 ? -19.548 23.123 7.319 1.00 97.38 987 SER A N 1
ATOM 7210 C CA . SER A 1 987 ? -19.503 23.280 8.778 1.00 97.38 987 SER A CA 1
ATOM 7211 C C . SER A 1 987 ? -20.588 22.457 9.447 1.00 97.38 987 SER A C 1
ATOM 7213 O O . SER A 1 987 ? -21.672 22.328 8.892 1.00 97.38 987 SER A O 1
ATOM 7215 N N . PHE A 1 988 ? -20.299 21.909 10.624 1.00 97.38 988 PHE A N 1
ATOM 7216 C CA . PHE A 1 988 ? -21.218 21.053 11.372 1.00 97.38 988 PHE A CA 1
ATOM 7217 C C . PHE A 1 988 ? -20.828 20.981 12.849 1.00 97.38 988 PHE A C 1
ATOM 7219 O O . PHE A 1 988 ? -19.715 21.368 13.216 1.00 97.38 988 PHE A O 1
ATOM 7226 N N . ALA A 1 989 ? -21.726 20.478 13.696 1.00 96.62 989 ALA A N 1
ATOM 7227 C CA . ALA A 1 989 ? -21.477 20.335 15.125 1.00 96.62 989 ALA A CA 1
ATOM 7228 C C . ALA A 1 989 ? -21.702 18.894 15.606 1.00 96.62 989 ALA A C 1
ATOM 7230 O O . ALA A 1 989 ? -22.672 18.251 15.207 1.00 96.62 989 ALA A O 1
ATOM 7231 N N . LEU A 1 990 ? -20.819 18.400 16.479 1.00 96.38 990 LEU A N 1
ATOM 7232 C CA . LEU A 1 990 ? -20.929 17.086 17.122 1.00 96.38 990 LEU A CA 1
ATOM 7233 C C . LEU A 1 990 ? -21.084 17.249 18.637 1.00 96.38 990 LEU A C 1
ATOM 7235 O O . LEU A 1 990 ? -20.291 17.955 19.256 1.00 96.38 990 LEU A O 1
ATOM 7239 N N . LYS A 1 991 ? -22.070 16.580 19.237 1.00 95.69 991 LYS A N 1
ATOM 7240 C CA . LYS A 1 991 ? -22.278 16.511 20.687 1.00 95.69 991 LYS A CA 1
ATOM 7241 C C . LYS A 1 991 ? -21.619 15.259 21.262 1.00 95.69 991 LYS A C 1
ATOM 7243 O O . LYS A 1 991 ? -21.887 14.165 20.771 1.00 95.69 991 LYS A O 1
ATOM 7248 N N . ILE A 1 992 ? -20.799 15.413 22.299 1.00 95.88 992 ILE A N 1
ATOM 7249 C CA . ILE A 1 992 ? -20.122 14.303 22.982 1.00 95.88 992 ILE A CA 1
ATOM 7250 C C . ILE A 1 992 ? -21.115 13.558 23.876 1.00 95.88 992 ILE A C 1
ATOM 7252 O O . ILE A 1 992 ? -21.825 14.182 24.663 1.00 95.88 992 ILE A O 1
ATOM 7256 N N . GLN A 1 993 ? -21.170 12.232 23.745 1.00 93.62 993 GLN A N 1
ATOM 7257 C CA . GLN A 1 993 ? -22.087 11.362 24.488 1.00 93.62 993 GLN A CA 1
ATOM 7258 C C . GLN A 1 993 ? -21.374 10.486 25.517 1.00 93.62 993 GLN A C 1
ATOM 7260 O O . GLN A 1 993 ? -21.919 10.257 26.591 1.00 93.62 993 GLN A O 1
ATOM 7265 N N . THR A 1 994 ? -20.169 10.012 25.202 1.00 92.12 994 THR A N 1
ATOM 7266 C CA . THR A 1 994 ? -19.361 9.156 26.082 1.00 92.12 994 THR A CA 1
ATOM 7267 C C . THR A 1 994 ? -17.883 9.511 25.949 1.00 92.12 994 THR A C 1
ATOM 7269 O O . THR A 1 994 ? -17.484 10.178 24.992 1.00 92.12 994 THR A O 1
ATOM 7272 N N . GLU A 1 995 ? -17.048 9.039 26.873 1.00 89.69 995 GLU A N 1
ATOM 7273 C CA . GLU A 1 995 ? -15.599 9.168 26.729 1.00 89.69 995 GLU A CA 1
ATOM 7274 C C . GLU A 1 995 ? -15.093 8.290 25.559 1.00 89.69 995 GLU A C 1
ATOM 7276 O O . GLU A 1 995 ? -15.412 7.097 25.492 1.00 89.69 995 GLU A O 1
ATOM 7281 N N . PRO A 1 996 ? -14.340 8.843 24.590 1.00 87.94 996 PRO A N 1
ATOM 7282 C CA . PRO A 1 996 ? -13.710 8.058 23.536 1.00 87.94 996 PRO A CA 1
ATOM 7283 C C . PRO A 1 996 ? -12.532 7.243 24.086 1.00 87.94 996 PRO A C 1
ATOM 7285 O O . PRO A 1 996 ? -11.818 7.682 24.985 1.00 87.94 996 PRO A O 1
ATOM 7288 N N . ALA A 1 997 ? -12.266 6.077 23.489 1.00 78.75 997 ALA A N 1
ATOM 7289 C CA . ALA A 1 997 ? -11.131 5.237 23.870 1.00 78.75 997 ALA A CA 1
ATOM 7290 C C . ALA A 1 997 ? -9.806 6.030 23.822 1.00 78.75 997 ALA A C 1
ATOM 7292 O O . ALA A 1 997 ? -9.385 6.493 22.760 1.00 78.75 997 ALA A O 1
ATOM 7293 N N . GLY A 1 998 ? -9.156 6.190 24.979 1.00 82.69 998 GLY A N 1
ATOM 7294 C CA . GLY A 1 998 ? -7.916 6.963 25.126 1.00 82.69 998 GLY A CA 1
ATOM 7295 C C . GLY A 1 998 ? -8.095 8.468 25.390 1.00 82.69 998 GLY A C 1
ATOM 7296 O O . GLY A 1 998 ? -7.123 9.209 25.231 1.00 82.69 998 GLY A O 1
ATOM 7297 N N . GLY A 1 999 ? -9.300 8.932 25.753 1.00 89.62 999 GLY A N 1
ATOM 7298 C CA . GLY A 1 999 ? -9.570 10.300 26.231 1.00 89.62 999 GLY A CA 1
ATOM 7299 C C . GLY A 1 999 ? -9.466 11.400 25.164 1.00 89.62 999 GLY A C 1
ATOM 7300 O O . GLY A 1 999 ? -9.450 12.592 25.473 1.00 89.62 999 GLY A O 1
ATOM 7301 N N . LYS A 1 1000 ? -9.346 11.034 23.880 1.00 91.62 1000 LYS A N 1
ATOM 7302 C CA . LYS A 1 1000 ? -9.222 11.982 22.761 1.00 91.62 1000 LYS A CA 1
ATOM 7303 C C . LYS A 1 1000 ? -10.140 11.614 21.608 1.00 91.62 1000 LYS A C 1
ATOM 7305 O O . LYS A 1 1000 ? -10.110 10.496 21.101 1.00 91.62 1000 LYS A O 1
ATOM 7310 N N . LEU A 1 1001 ? -10.889 12.598 21.126 1.00 93.06 1001 LEU A N 1
ATOM 7311 C CA . LEU A 1 1001 ? -11.645 12.510 19.888 1.00 93.06 1001 LEU A CA 1
ATOM 7312 C C . LEU A 1 1001 ? -10.759 12.947 18.713 1.00 93.06 1001 LEU A C 1
ATOM 7314 O O . LEU A 1 1001 ? -10.474 14.134 18.539 1.00 93.06 1001 LEU A O 1
ATOM 7318 N N . MET A 1 1002 ? -10.324 11.978 17.911 1.00 93.56 1002 MET A N 1
ATOM 7319 C CA . MET A 1 1002 ? -9.575 12.197 16.671 1.00 93.56 1002 MET A CA 1
ATOM 7320 C C . MET A 1 1002 ? -10.545 12.209 15.494 1.00 93.56 1002 MET A C 1
ATOM 7322 O O . MET A 1 1002 ? -11.280 11.246 15.295 1.00 93.56 1002 MET A O 1
ATOM 7326 N N . ASN A 1 1003 ? -10.547 13.276 14.701 1.00 94.50 1003 ASN A N 1
ATOM 7327 C CA . ASN A 1 1003 ? -11.494 13.412 13.603 1.00 94.50 1003 ASN A CA 1
ATOM 7328 C C . ASN A 1 1003 ? -10.831 13.970 12.330 1.00 94.50 1003 ASN A C 1
ATOM 7330 O O . ASN A 1 1003 ? -10.025 14.903 12.380 1.00 94.50 1003 ASN A O 1
ATOM 7334 N N . ARG A 1 1004 ? -11.149 13.357 11.185 1.00 96.44 1004 ARG A N 1
ATOM 7335 C CA . ARG A 1 1004 ? -10.548 13.629 9.875 1.00 96.44 1004 ARG A CA 1
ATOM 7336 C C . ARG A 1 1004 ? -11.616 13.472 8.797 1.00 96.44 1004 ARG A C 1
ATOM 7338 O O . ARG A 1 1004 ? -12.282 12.443 8.752 1.00 96.44 1004 ARG A O 1
ATOM 7345 N N . ALA A 1 1005 ? -11.740 14.473 7.935 1.00 96.94 1005 ALA A N 1
ATOM 7346 C CA . ALA A 1 1005 ? -12.685 14.471 6.828 1.00 96.94 1005 ALA A CA 1
ATOM 7347 C C . ALA A 1 1005 ? -12.064 13.891 5.555 1.00 96.94 1005 ALA A C 1
ATOM 7349 O O . ALA A 1 1005 ? -10.842 13.932 5.374 1.00 96.94 1005 ALA A O 1
ATOM 7350 N N . GLU A 1 1006 ? -12.914 13.453 4.633 1.00 97.06 1006 GLU A N 1
ATOM 7351 C CA . GLU A 1 1006 ? -12.534 13.021 3.293 1.00 97.06 1006 GLU A CA 1
ATOM 7352 C C . GLU A 1 1006 ? -13.455 13.617 2.222 1.00 97.06 1006 GLU A C 1
ATOM 7354 O O . GLU A 1 1006 ? -14.622 13.923 2.465 1.00 97.06 1006 GLU A O 1
ATOM 7359 N N . ALA A 1 1007 ? -12.932 13.798 1.013 1.00 97.44 1007 ALA A N 1
ATOM 7360 C CA . ALA A 1 1007 ? -13.726 14.156 -0.151 1.00 97.44 1007 ALA A CA 1
ATOM 7361 C C . ALA A 1 1007 ? -13.226 13.407 -1.382 1.00 97.44 1007 ALA A C 1
ATOM 7363 O O . ALA A 1 1007 ? -12.061 13.536 -1.766 1.00 97.44 1007 ALA A O 1
ATOM 7364 N N . SER A 1 1008 ? -14.124 12.654 -2.011 1.00 96.62 1008 SER A N 1
ATOM 7365 C CA . SER A 1 1008 ? -13.881 12.105 -3.347 1.00 96.62 1008 SER A CA 1
ATOM 7366 C C . SER A 1 1008 ? -14.072 13.187 -4.408 1.00 96.62 1008 SER A C 1
ATOM 7368 O O . SER A 1 1008 ? -14.793 14.155 -4.169 1.00 96.62 1008 SER A O 1
ATOM 7370 N N . PHE A 1 1009 ? -13.414 13.056 -5.557 1.00 96.56 1009 PHE A N 1
ATOM 7371 C CA . PHE A 1 1009 ? -13.476 14.026 -6.653 1.00 96.56 1009 PHE A CA 1
ATOM 7372 C C . PHE A 1 1009 ? -13.226 13.363 -8.011 1.00 96.56 1009 PHE A C 1
ATOM 7374 O O . PHE A 1 1009 ? -12.652 12.276 -8.092 1.00 96.56 1009 PHE A O 1
ATOM 7381 N N . ILE A 1 1010 ? -13.610 14.060 -9.083 1.00 96.00 1010 ILE A N 1
ATOM 7382 C CA . ILE A 1 1010 ? -13.318 13.705 -10.474 1.00 96.00 1010 ILE A CA 1
ATOM 7383 C C . ILE A 1 1010 ? -12.835 14.947 -11.236 1.00 96.00 1010 ILE A C 1
ATOM 7385 O O . ILE A 1 1010 ? -13.518 15.971 -11.277 1.00 96.00 1010 ILE A O 1
ATOM 7389 N N . PHE A 1 1011 ? -11.696 14.833 -11.913 1.00 95.25 1011 PHE A N 1
ATOM 7390 C CA . PHE A 1 1011 ? -11.184 15.794 -12.886 1.00 95.25 1011 PHE A CA 1
ATOM 7391 C C . PHE A 1 1011 ? -11.281 15.192 -14.292 1.00 95.25 1011 PHE A C 1
ATOM 7393 O O . PHE A 1 1011 ? -10.438 14.400 -14.706 1.00 95.25 1011 PHE A O 1
ATOM 7400 N N . ALA A 1 1012 ? -12.332 15.550 -15.033 1.00 87.62 1012 ALA A N 1
ATOM 7401 C CA . ALA A 1 1012 ? -12.580 15.020 -16.379 1.00 87.62 1012 ALA A CA 1
ATOM 7402 C C . ALA A 1 1012 ? -11.854 15.791 -17.502 1.00 87.62 1012 ALA A C 1
ATOM 7404 O O . ALA A 1 1012 ? -11.783 15.300 -18.622 1.00 87.62 1012 ALA A O 1
ATOM 7405 N N . GLY A 1 1013 ? -11.345 16.997 -17.218 1.00 80.38 1013 GLY A N 1
ATOM 7406 C CA . GLY A 1 1013 ? -10.638 17.853 -18.186 1.00 80.38 1013 GLY A CA 1
ATOM 7407 C C . GLY A 1 1013 ? -9.117 17.663 -18.230 1.00 80.38 1013 GLY A C 1
ATOM 7408 O O . GLY A 1 1013 ? -8.436 18.448 -18.881 1.00 80.38 1013 GLY A O 1
ATOM 7409 N N . ALA A 1 1014 ? -8.600 16.677 -17.499 1.00 83.38 1014 ALA A N 1
ATOM 7410 C CA . ALA A 1 1014 ? -7.207 16.244 -17.539 1.00 83.38 1014 ALA A CA 1
ATOM 7411 C C . ALA A 1 1014 ? -6.945 15.379 -18.795 1.00 83.38 1014 ALA A C 1
ATOM 7413 O O . ALA A 1 1014 ? -7.879 14.962 -19.483 1.00 83.38 1014 ALA A O 1
ATOM 7414 N N . THR A 1 1015 ? -5.679 15.093 -19.102 1.00 82.94 1015 THR A N 1
ATOM 7415 C CA . THR A 1 1015 ? -5.258 14.195 -20.199 1.00 82.94 1015 THR A CA 1
ATOM 7416 C C . THR A 1 1015 ? -5.856 12.790 -20.079 1.00 82.94 1015 THR A C 1
ATOM 7418 O O . THR A 1 1015 ? -6.066 12.113 -21.086 1.00 82.94 1015 THR A O 1
ATOM 7421 N N . ARG A 1 1016 ? -6.194 12.379 -18.851 1.00 86.69 1016 ARG A N 1
ATOM 7422 C CA . ARG A 1 1016 ? -7.076 11.251 -18.533 1.00 86.69 1016 ARG A CA 1
ATOM 7423 C C . ARG A 1 1016 ? -8.088 11.661 -17.467 1.00 86.69 1016 ARG A C 1
ATOM 7425 O O . ARG A 1 1016 ? -7.852 12.596 -16.710 1.00 86.69 1016 ARG A O 1
ATOM 7432 N N . GLN A 1 1017 ? -9.188 10.922 -17.346 1.00 88.88 1017 GLN A N 1
ATOM 7433 C CA . GLN A 1 1017 ? -10.100 11.108 -16.219 1.00 88.88 1017 GLN A CA 1
ATOM 7434 C C . GLN A 1 1017 ? -9.401 10.689 -14.918 1.00 88.88 1017 GLN A C 1
ATOM 7436 O O . GLN A 1 1017 ? -9.065 9.518 -14.738 1.00 88.88 1017 GLN A O 1
ATOM 7441 N N . LEU A 1 1018 ? -9.199 11.647 -14.016 1.00 92.81 1018 LEU A N 1
ATOM 7442 C CA . LEU A 1 1018 ? -8.585 11.417 -12.710 1.00 92.81 1018 LEU A CA 1
ATOM 7443 C C . LEU A 1 1018 ? -9.662 11.424 -11.635 1.00 92.81 1018 LEU A C 1
ATOM 7445 O O . LEU A 1 1018 ? -10.445 12.369 -11.544 1.00 92.81 1018 LEU A O 1
ATOM 7449 N N . SER A 1 1019 ? -9.691 10.391 -10.803 1.00 93.25 1019 SER A N 1
ATOM 7450 C CA . SER A 1 1019 ? -10.572 10.317 -9.641 1.00 93.25 1019 SER A CA 1
ATOM 7451 C C . SER A 1 1019 ? -9.800 9.820 -8.435 1.00 93.25 1019 SER A C 1
ATOM 7453 O O . SER A 1 1019 ? -8.950 8.944 -8.568 1.00 93.25 1019 SER A O 1
ATOM 7455 N N . GLY A 1 1020 ? -10.114 10.348 -7.261 1.00 93.25 1020 GLY A N 1
ATOM 7456 C CA . GLY A 1 1020 ? -9.465 9.949 -6.022 1.00 93.25 1020 GLY A CA 1
ATOM 7457 C C . GLY A 1 1020 ? -10.186 10.512 -4.811 1.00 93.25 1020 GLY A C 1
ATOM 7458 O O . GLY A 1 1020 ? -11.248 11.123 -4.942 1.00 93.25 1020 GLY A O 1
ATOM 7459 N N . THR A 1 1021 ? -9.581 10.313 -3.644 1.00 94.25 1021 THR A N 1
ATOM 7460 C CA . THR A 1 1021 ? -10.068 10.836 -2.367 1.00 94.25 1021 THR A CA 1
ATOM 7461 C C . THR A 1 1021 ? -8.970 11.662 -1.719 1.00 94.25 1021 THR A C 1
ATOM 7463 O O . THR A 1 1021 ? -7.850 11.190 -1.538 1.00 94.25 1021 THR A O 1
ATOM 7466 N N . SER A 1 1022 ? -9.291 12.902 -1.364 1.00 95.31 1022 SER A N 1
ATOM 7467 C CA . SER A 1 1022 ? -8.425 13.766 -0.568 1.00 95.31 1022 SER A CA 1
ATOM 7468 C C . SER A 1 1022 ? -8.909 13.783 0.872 1.00 95.31 1022 SER A C 1
ATOM 7470 O O . SER A 1 1022 ? -10.105 13.687 1.139 1.00 95.31 1022 SER A O 1
ATOM 7472 N N . PHE A 1 1023 ? -7.981 13.943 1.805 1.00 95.25 1023 PHE A N 1
ATOM 7473 C CA . PHE A 1 1023 ? -8.281 13.949 3.229 1.00 95.25 1023 PHE A CA 1
ATOM 7474 C C . PHE A 1 1023 ? -7.868 15.268 3.870 1.00 95.25 1023 PHE A C 1
ATOM 7476 O O . PHE A 1 1023 ? -6.872 15.871 3.467 1.00 95.25 1023 PHE A O 1
ATOM 7483 N N . SER A 1 1024 ? -8.582 15.686 4.913 1.00 97.12 1024 SER A N 1
ATOM 7484 C CA . SER A 1 1024 ? -8.148 16.809 5.741 1.00 97.12 1024 SER A CA 1
ATOM 7485 C C . SER A 1 1024 ? -6.973 16.430 6.649 1.00 97.12 1024 SER A C 1
ATOM 7487 O O . SER A 1 1024 ? -6.629 15.254 6.826 1.00 97.12 1024 SER A O 1
ATOM 7489 N N . ASN A 1 1025 ? -6.400 17.435 7.312 1.00 95.19 1025 ASN A N 1
ATOM 7490 C CA . ASN A 1 1025 ? -5.661 17.211 8.552 1.00 95.19 1025 ASN A CA 1
ATOM 7491 C C . ASN A 1 1025 ? -6.567 16.562 9.615 1.00 95.19 1025 ASN A C 1
ATOM 7493 O O . ASN A 1 1025 ? -7.787 16.753 9.605 1.00 95.19 1025 ASN A O 1
ATOM 7497 N N . THR A 1 1026 ? -5.962 15.823 10.544 1.00 95.75 1026 THR A N 1
ATOM 7498 C CA . THR A 1 1026 ? -6.664 15.288 11.714 1.00 95.75 1026 THR A CA 1
ATOM 7499 C C . THR A 1 1026 ? -6.743 16.358 12.795 1.00 95.75 1026 THR A C 1
ATOM 7501 O O . THR A 1 1026 ? -5.735 16.974 13.142 1.00 95.75 1026 THR A O 1
ATOM 7504 N N . VAL A 1 1027 ? -7.935 16.574 13.338 1.00 95.62 1027 VAL A N 1
ATOM 7505 C CA . VAL A 1 1027 ? -8.166 17.426 14.503 1.00 95.62 1027 VAL A CA 1
ATOM 7506 C C . VAL A 1 1027 ? -8.347 16.535 15.727 1.00 95.62 1027 VAL A C 1
ATOM 7508 O O . VAL A 1 1027 ? -9.147 15.603 15.699 1.00 95.62 1027 VAL A O 1
ATOM 7511 N N . SER A 1 1028 ? -7.600 16.828 16.792 1.00 94.50 1028 SER A N 1
ATOM 7512 C CA . SER A 1 1028 ? -7.670 16.134 18.081 1.00 94.50 1028 SER A CA 1
ATOM 7513 C C . SER A 1 1028 ? -8.315 17.044 19.118 1.00 94.50 1028 SER A C 1
ATOM 7515 O O . SER A 1 1028 ? -7.853 18.169 19.304 1.00 94.50 1028 SER A O 1
ATOM 7517 N N . VAL A 1 1029 ? -9.318 16.540 19.832 1.00 94.81 1029 VAL A N 1
ATOM 7518 C CA . VAL A 1 1029 ? -9.957 17.229 20.965 1.00 94.81 1029 VAL A CA 1
ATOM 7519 C C . VAL A 1 1029 ? -9.911 16.312 22.186 1.00 94.81 1029 VAL A C 1
ATOM 7521 O O . VAL A 1 1029 ? -10.246 15.138 22.069 1.00 94.81 1029 VAL A O 1
ATOM 7524 N N . VAL A 1 1030 ? -9.447 16.810 23.333 1.00 93.56 1030 VAL A N 1
ATOM 7525 C CA . VAL A 1 1030 ? -9.419 16.048 24.598 1.00 93.56 1030 VAL A CA 1
ATOM 7526 C C . VAL A 1 1030 ? -10.822 16.017 25.212 1.00 93.56 1030 VAL A C 1
ATOM 7528 O O . VAL A 1 1030 ? -11.509 17.038 25.165 1.00 93.56 1030 VAL A O 1
ATOM 7531 N N . VAL A 1 1031 ? -11.233 14.862 25.747 1.00 91.62 1031 VAL A N 1
ATOM 7532 C CA . VAL A 1 1031 ? -12.537 14.641 26.394 1.00 91.62 1031 VAL A CA 1
ATOM 7533 C C . VAL A 1 1031 ? -12.319 14.165 27.831 1.00 91.62 1031 VAL A C 1
ATOM 7535 O O . VAL A 1 1031 ? -11.627 13.170 28.018 1.00 91.62 1031 VAL A O 1
ATOM 7538 N N . GLU A 1 1032 ? -12.915 14.843 28.814 1.00 85.94 1032 GLU A N 1
ATOM 7539 C CA . GLU A 1 1032 ? -12.868 14.452 30.236 1.00 85.94 1032 GLU A CA 1
ATOM 7540 C C . GLU A 1 1032 ? -14.273 14.169 30.806 1.00 85.94 1032 GLU A C 1
ATOM 7542 O O . GLU A 1 1032 ? -15.271 14.773 30.389 1.00 85.94 1032 GLU A O 1
ATOM 7547 N N . GLU A 1 1033 ? -14.348 13.233 31.757 1.00 72.62 1033 GLU A N 1
ATOM 7548 C CA . GLU A 1 1033 ? -15.544 12.949 32.557 1.00 72.62 1033 GLU A CA 1
ATOM 7549 C C . GLU A 1 1033 ? -15.598 13.898 33.768 1.00 72.62 1033 GLU A C 1
ATOM 7551 O O . GLU A 1 1033 ? -14.582 14.168 34.410 1.00 72.62 1033 GLU A O 1
ATOM 7556 N N . HIS A 1 1034 ? -16.778 14.445 34.071 1.00 53.50 1034 HIS A N 1
ATOM 7557 C CA . HIS A 1 1034 ? -16.975 15.234 35.287 1.00 53.50 1034 HIS A CA 1
ATOM 7558 C C . HIS A 1 1034 ? -17.065 14.281 36.488 1.00 53.50 1034 HIS A C 1
ATOM 7560 O O . HIS A 1 1034 ? -18.045 13.551 36.606 1.00 53.50 1034 HIS A O 1
ATOM 7566 N N . GLU A 1 1035 ? -16.073 14.303 37.382 1.00 45.53 1035 GLU A N 1
ATOM 7567 C CA . GLU A 1 1035 ? -16.225 13.717 38.720 1.00 45.53 1035 GLU A CA 1
ATOM 7568 C C . GLU A 1 1035 ? -17.208 14.584 39.538 1.00 45.53 1035 GLU A C 1
ATOM 7570 O O . GLU A 1 1035 ? -16.938 15.769 39.765 1.00 45.53 1035 GLU A O 1
ATOM 7575 N N . GLU A 1 1036 ? -18.346 14.008 39.953 1.00 40.25 1036 GLU A N 1
ATOM 7576 C CA . GLU A 1 1036 ? -19.227 14.538 41.017 1.00 40.25 1036 GLU A CA 1
ATOM 7577 C C . GLU A 1 1036 ? -19.082 13.742 42.318 1.00 40.25 1036 GLU A C 1
ATOM 7579 O O . GLU A 1 1036 ? -19.101 12.488 42.262 1.00 40.25 1036 GLU A O 1
#

InterPro domains:
  IPR026588 Choice-of-anchor A domain [PF20597] (6-256)
  IPR026588 Choice-of-anchor A domain [TIGR04215] (10-255)
  IPR047589 DUF11 repeat [TIGR01451] (299-325)
  IPR047589 DUF11 repeat [TIGR01451] (393-428)
  IPR047589 DUF11 repeat [TIGR01451] (597-634)
  IPR047589 DUF11 repeat [TIGR01451] (813-847)
  IPR047589 DUF11 repeat [TIGR01451] (913-962)
  IPR051172 Chlamydia Large Cysteine-rich Periplasmic OmcB [PTHR34819] (879-1014)
  IPR055354 Domain of unknown function DUF7507 [PF24346] (282-333)
  IPR055354 Domain of unknown function DUF7507 [PF24346] (388-439)
  IPR055354 Domain of unknown function DUF7507 [PF24346] (595-648)

Nearest PDB structures (foldseek):
  4lnv-assembly3_C  TM=1.990E-01  e=5.237E-18  Anopheles gambiae
  2pn5-assembly1_A  TM=1.971E-01  e=7.519E-18  Anopheles gambiae
  8wa2-assembly1_F  TM=2.617E-01  e=3.876E-11  Chlamydomonas reinhardtii
  3idu-assembly1_A  TM=6.819E-01  e=1.833E-02  Pyrococcus furiosus
  3idu-assembly2_B  TM=6.730E-01  e=3.611E-02  Pyrococcus furiosus

Foldseek 3Di:
DFFDDLPPQLQAQEAALEEEAFEDAEACFAYAHNYEYAYDQYEWNVVHAQEAPDARAEYAEEYDHYHYEYSYAHEYAPPYHDPHDPYHDPRPHPDPPHHDDDDDSVVSLLLLLLVLLLLLPDDFQWEWDDDPLEIETEDEDQAEGEYEAEQCAGVVPNRHQQNGAEYEYEYHPPHAYEYEYEDQEHEHHLYEYHYNNHRDPDLQQQQRYEYRDNHHQEYEYAAYEEGYEDRASNYEYEYPYAYEYSYHYYYHYYDYDNHHHYHYHDHRHPGGDDDRPQSWDKDKDKEKDKVNHLEEEEAFFAKIKMKIKIFTQTPAKFAQKF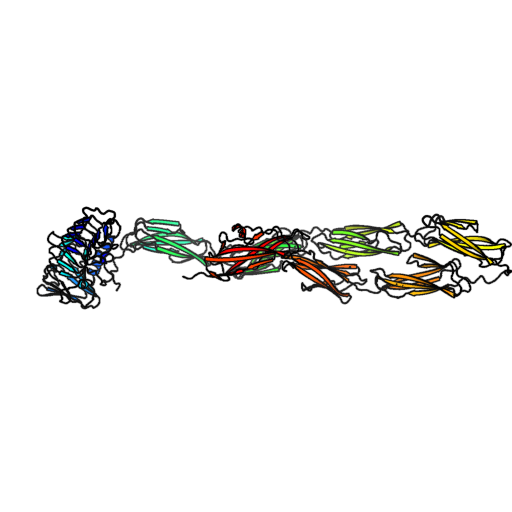KDWVVQPDTDTDGIAGHGRMDIDMGIDTDHDAAAQDKDKTKMWIDTPRGDIDMYIGMYGHHWDQWDKDWEWDWPDQEDAQFDKIKIWIWIDTPIRYKFAFKWKDWPVQGDTDTDRIDGTTTPDMDIGGRHLPDDFAKDKTKMKMAGPRHDPVRIDMDIDIHTHDYWQWDKDWEKDWPDQEEAAQDKIKIKIKIFGQTQHKWAQKWKDWVVQPDIDTDGIDHHGDIFMDIDMDHHHQLDAFQDKDKTKMWIATPNGIDMYIDIHGYHWDWDKDKEKDWQAQEDAQQDKIKMKMKIFTLISYKWAFKWKDWVQQRDIDTDGTAHHGGMDMDMTMDHHHHPDDFQDWPKTKMWIDTVPDDIDMYIDIHTYHPDPDDDDDDDRQPQWDKDKDKDKPDLEDAAQDKIKIKIKIFGQGQAKDAFKWKAFSSVSDTDTDGIAHHGGIDMDIDIDGHHFLDAFQDKDKTKIWIADPRGDIDIDIGIHTYHWAWEKDWEKDWPAQEEAAQDKIKIKIKIFTRGNDKDAFKWKAWPVQRDIDTDGIHHHGTMDIDMDMDGHHDDALDKDKTKMWIDDPRYHIDMYMDIHHYFDWAKAKDWPAQEDEAFDKIKMKIKTWGQDQAKKAPKWKAKDDDPQKDWDPQFWDKQNHTDHRCSNHVTDHDHIAGHGGMIMIMTMIHGHHQDDPQKDKIKMKMWIWGPPPVHIDIDMDIYDIRIHGYDYDDD

Radius of gyration: 67.43 Å; Cα contacts (8 Å, |Δi|>4): 2921; chains: 1; bounding box: 129×66×207 Å

Solvent-accessible surface area (backbone atoms only — not comparable to full-atom values): 53553 Å² total; per-residue (Å²): 122,63,70,36,76,64,63,82,50,39,77,25,33,30,30,26,52,26,39,40,37,49,48,73,43,43,31,16,31,24,36,38,28,39,21,38,38,42,33,36,45,33,32,32,13,74,74,45,80,67,27,78,78,48,70,24,36,38,32,45,25,38,36,29,34,38,41,42,38,31,21,21,33,42,37,25,25,80,84,35,48,79,78,40,79,59,48,42,54,66,37,86,65,84,80,70,66,36,69,48,91,86,76,65,42,66,62,54,43,54,48,45,40,44,47,37,37,48,64,53,67,53,82,59,75,28,45,57,44,72,58,97,55,28,38,40,37,42,31,76,43,64,62,62,24,30,30,63,40,38,26,72,31,33,66,77,67,78,42,26,49,35,69,25,65,31,37,32,40,36,56,46,80,93,23,17,36,43,34,30,38,44,49,53,70,34,39,47,20,62,21,49,44,24,53,69,82,37,77,71,89,53,36,70,74,7,15,31,32,34,43,34,24,45,63,14,49,32,36,37,34,23,50,18,38,45,65,16,27,40,40,24,54,57,10,44,31,37,47,76,24,50,25,39,34,24,10,22,44,34,24,26,26,39,42,48,48,98,87,23,34,70,32,32,36,57,15,52,71,73,46,63,39,76,70,61,93,82,68,59,61,54,36,78,47,60,47,40,24,35,78,86,29,59,53,48,75,40,34,58,69,38,77,41,42,36,42,37,37,41,32,25,77,14,77,41,61,40,37,55,30,35,39,40,17,80,91,80,67,43,76,47,76,39,69,65,41,49,58,71,37,69,51,79,46,78,45,81,50,53,36,64,83,62,51,36,77,42,71,49,77,52,60,38,39,38,33,29,81,70,36,78,77,44,68,30,57,29,41,40,34,26,35,65,46,71,67,38,71,44,59,45,45,44,61,75,51,67,60,45,36,36,58,40,76,39,43,40,41,36,29,37,47,54,76,36,33,47,66,42,34,54,31,35,41,38,20,77,89,75,68,46,77,48,77,38,74,58,49,62,62,44,78,75,53,71,51,78,38,63,40,54,60,83,60,71,66,42,76,51,77,44,59,34,41,38,34,27,78,64,44,58,89,90,32,58,51,64,25,66,38,69,30,39,31,46,73,50,70,68,40,71,50,66,47,43,43,59,80,61,61,59,44,50,55,58,41,70,46,44,38,37,43,41,39,32,32,72,12,70,33,62,44,37,68,28,34,42,37,26,76,84,72,73,45,74,45,84,40,74,64,43,59,44,70,37,74,50,64,49,73,52,72,45,67,38,57,74,83,54,53,43,70,42,72,48,77,44,56,35,40,42,34,34,77,69,48,77,48,70,30,58,41,70,34,36,30,50,69,41,82,37,82,44,61,40,50,46,66,78,49,65,63,44,42,53,61,39,73,46,44,35,42,37,37,44,32,25,59,20,56,28,66,45,37,58,30,39,36,42,21,73,81,54,72,44,73,52,74,44,68,66,42,49,47,75,38,71,53,77,47,78,51,53,40,66,39,56,75,82,58,58,61,74,41,69,56,71,44,55,39,39,37,32,37,71,97,45,79,73,42,68,27,63,40,67,27,34,28,39,83,68,87,76,77,89,82,88,86,73,73,81,63,63,42,39,68,49,73,48,74,51,56,77,43,61,58,42,40,60,67,40,72,37,42,40,36,41,38,42,31,25,76,24,93,36,69,38,56,46,33,38,37,36,29,71,86,76,58,43,67,51,70,44,66,68,40,46,54,72,36,69,50,78,50,78,45,82,46,61,39,56,74,63,48,51,52,67,44,68,54,65,50,45,43,35,43,25,36,96,74,30,78,75,40,73,45,76,49,60,32,31,27,42,78,36,60,38,70,49,62,45,38,42,51,78,49,53,69,44,43,66,70,41,74,45,41,34,43,36,38,39,31,25,70,18,34,36,74,43,56,54,35,35,38,38,30,71,88,74,77,43,75,50,71,44,62,69,41,50,54,74,31,71,51,74,51,80,48,74,45,67,40,77,67,61,52,56,40,72,53,74,46,53,35,32,42,35,30,95,72,62,45,80,45,71,26,58,38,52,32,36,30,46,55,48,49,39,49,52,49,63,88,58,60,62,46,47,63,66,39,74,46,56,40,40,35,40,42,31,29,59,37,92,55,50,39,29,81,24,34,33,32,39,74,77,53,94,31,38,44,76,43,89,81,38,27,21,54,74,82,41,77,50,68,56,68,26,36,68,76,44,32,77,46,75,69,30,46,48,66,29,70,52,39,43,33,35,34,36,31,31,71,45,79,36,87,88,40,42,51,75,43,51,38,39,34,35,37,30,30,71,87,50,102,54,76,46,69,53,71,30,56,31,50,74,42,68,26,39,43,46,80,85,89,129

pLDDT: mean 89.37, std 8.08, range [40.25, 98.38]